Protein AF-A0AA43RTA8-F1 (afdb_monomer_lite)

Sequence (1265 aa):
MKKQQILFLILLLGLSSYLSAAVYPKVIMKGDYPDPSIIRDGKDYYMTHSSFYYLPGLQIWHSQDLTNWESIGYAITTNVGSVFAPDLVKHNGRYYIYFPAGETNWVVWADDIRGKWSKPIDLKIKGIDPGHVVGEDGKRYLYLNEGIMVQLSDDGLSIVGKPEKLYDGWVYPEHWDTECMCLESPKLIRKDGYFYMISAEGGTAGPATSHMVVAARSKSVRGPWENSPYNPIVHTYSDGERWWSKGHGTLIDDVDGNWWMVYHAYEKGYHTLGRQTLIEPMQWLDDGWFRSRKIMEAVRPNTSLADKAKPSLYWSSWKEYNAQYAWKDGKLSMRGKGASPKNASLQLAIVPDKNYEAQVEVTLGRGAVGGLLLFYNEVAFAGISSDGKSITLYEDANKQSKVANSLGNHFYLKIVNRRNVCSLQISRDGSEWETIKDQLDVSGLHHNNHGGFYSLRLGLMAAGSGEVRFENFTYNLLPGRLFAYSTDENNNKNGLHLSWSEDGKEWNKIGPEFSFLRSDYGNWGTEKRLINPLTFKGEDGLYHCLWMLNECNEAIGHASTRDFVHWSRQAYPSKGDKYYELYQEKAAPMTKLVNLERGTYLDVSLDFIDNIRAEVGRKEERESHYWMKEEVLTGKLKETIRAEISLIPEQSKKISDNLMGIFYEDLNYAADGGLYAELVQNRDFEYSPEDVAGNNKNWNAFTSWELQTGAKGKATFTIDTVQPIHPNNPHYAVLDIKHAGKGIAFVNEGFDGIVLKAGESYNFSLFAKGKTGKLSVQLLGKNGEIFAEAQIDNLTAEWKKYTGVLTSNQDVSDARLAVRIYKKGSVSLDMISLFPQKTFKNRPNGLRADLAQTIADLKPRFVRFPGGCLAHGDGLGNMYRWKNTVGPLESRVPQGNIWRYHQTAGLGYFEFFQFCEDIGAEPVPVVPAGVCCQNSSYNGQKGLPMCEMHDYAQEILDLIEYANGPANSKWGRVRVEAGHPEPFNLKYVGIGNEDLISEVFEERFTLLYNAVKAKHPEITIIGTAGPFNEGTDYEEGWAIADKLGVPVMDEHYYQSPGWFINNQDFYDSYNRQGAKVYLGEYAAHIEGRHNNMETALAEAIYLTSLERNADIVSMASYAPLLAKEGRTQWNPDLIYFTNAEVKPTVGYYVQQLFGVHTGNEYIPSWIDLTVKDTAVERRVAASVVRDMSSGDLIIKLVNRLPVAVQPSVNLGGIPVSGMKVSKTVLQGALDDKTAKPQTSGCTIEEMQTSVLPAYSLTVYRISEK

Structure (mmCIF, N/CA/C/O backbone):
data_AF-A0AA43RTA8-F1
#
_entry.id   AF-A0AA43RTA8-F1
#
loop_
_atom_site.group_PDB
_atom_site.id
_atom_site.type_symbol
_atom_site.label_atom_id
_atom_site.label_alt_id
_atom_site.label_comp_id
_atom_site.label_asym_id
_atom_site.label_entity_id
_atom_site.label_seq_id
_atom_site.pdbx_PDB_ins_code
_atom_site.Cartn_x
_atom_site.Cartn_y
_atom_site.Cartn_z
_atom_site.occupancy
_atom_site.B_iso_or_equiv
_atom_site.auth_seq_id
_atom_site.auth_comp_id
_atom_site.auth_asym_id
_atom_site.auth_atom_id
_atom_site.pdbx_PDB_model_num
ATOM 1 N N . MET A 1 1 ? 0.051 -48.473 -3.221 1.00 41.88 1 MET A N 1
ATOM 2 C CA . MET A 1 1 ? 1.288 -47.924 -2.616 1.00 41.88 1 MET A CA 1
ATOM 3 C C . MET A 1 1 ? 2.361 -47.443 -3.605 1.00 41.88 1 MET A C 1
ATOM 5 O O . MET A 1 1 ? 2.960 -46.434 -3.292 1.00 41.88 1 MET A O 1
ATOM 9 N N . LYS A 1 2 ? 2.592 -48.029 -4.798 1.00 35.09 2 LYS A N 1
ATOM 10 C CA . LYS A 1 2 ? 3.614 -47.506 -5.753 1.00 35.09 2 LYS A CA 1
ATOM 11 C C . LYS A 1 2 ? 3.123 -46.535 -6.852 1.00 35.09 2 LYS A C 1
ATOM 13 O O . LYS A 1 2 ? 3.948 -45.952 -7.538 1.00 35.09 2 LYS A O 1
ATOM 18 N N . LYS A 1 3 ? 1.807 -46.310 -7.007 1.00 28.33 3 LYS A N 1
ATOM 19 C CA . LYS A 1 3 ? 1.240 -45.325 -7.965 1.00 28.33 3 LYS A CA 1
ATOM 20 C C . LYS A 1 3 ? 0.890 -43.955 -7.354 1.00 28.33 3 LYS A C 1
ATOM 22 O O . LYS A 1 3 ? 0.818 -42.984 -8.090 1.00 28.33 3 LYS A O 1
ATOM 27 N N . GLN A 1 4 ? 0.742 -43.855 -6.030 1.00 34.78 4 GLN A N 1
ATOM 28 C CA . GLN A 1 4 ? 0.489 -42.578 -5.335 1.00 34.78 4 GLN A CA 1
ATOM 29 C C . GLN A 1 4 ? 1.774 -41.789 -5.030 1.00 34.78 4 GLN A C 1
ATOM 31 O O . GLN A 1 4 ? 1.716 -40.573 -4.937 1.00 34.78 4 GLN A O 1
ATOM 36 N N . GLN A 1 5 ? 2.940 -42.443 -4.964 1.00 33.12 5 GLN A N 1
ATOM 37 C CA . GLN A 1 5 ? 4.226 -41.760 -4.742 1.00 33.12 5 GLN A CA 1
ATOM 38 C C . GLN A 1 5 ? 4.797 -41.094 -6.008 1.00 33.12 5 GLN A C 1
ATOM 40 O O . GLN A 1 5 ? 5.543 -40.131 -5.896 1.00 33.12 5 GLN A O 1
ATOM 45 N N . ILE A 1 6 ? 4.413 -41.546 -7.209 1.00 35.62 6 ILE A N 1
ATOM 46 C CA . ILE A 1 6 ? 4.870 -40.939 -8.475 1.00 35.62 6 ILE A CA 1
ATOM 47 C C . ILE A 1 6 ? 4.022 -39.708 -8.842 1.00 35.62 6 ILE A C 1
ATOM 49 O O . ILE A 1 6 ? 4.540 -38.768 -9.431 1.00 35.62 6 ILE A O 1
ATOM 53 N N . LEU A 1 7 ? 2.754 -39.651 -8.412 1.00 32.94 7 LEU A N 1
ATOM 54 C CA . LEU A 1 7 ? 1.932 -38.442 -8.550 1.00 32.94 7 LEU A CA 1
ATOM 55 C C . LEU A 1 7 ? 2.340 -37.345 -7.546 1.00 32.94 7 LEU A C 1
ATOM 57 O O . LEU A 1 7 ? 2.266 -36.166 -7.870 1.00 32.94 7 LEU A O 1
ATOM 61 N N . PHE A 1 8 ? 2.837 -37.733 -6.365 1.00 35.03 8 PHE A N 1
ATOM 62 C CA . PHE A 1 8 ? 3.344 -36.805 -5.347 1.00 35.03 8 PHE A CA 1
ATOM 63 C C . PHE A 1 8 ? 4.700 -36.185 -5.735 1.00 35.03 8 PHE A C 1
ATOM 65 O O . PHE A 1 8 ? 4.944 -35.022 -5.438 1.00 35.03 8 PHE A O 1
ATOM 72 N N . LEU A 1 9 ? 5.559 -36.918 -6.462 1.00 29.11 9 LEU A N 1
ATOM 73 C CA . LEU A 1 9 ? 6.844 -36.391 -6.950 1.00 29.11 9 LEU A CA 1
ATOM 74 C C . LEU A 1 9 ? 6.716 -35.479 -8.183 1.00 29.11 9 LEU A C 1
ATOM 76 O O . LEU A 1 9 ? 7.571 -34.624 -8.388 1.00 29.11 9 LEU A O 1
ATOM 80 N N . ILE A 1 10 ? 5.664 -35.638 -8.996 1.00 30.25 10 ILE A N 1
ATOM 81 C CA . ILE A 1 10 ? 5.413 -34.765 -10.158 1.00 30.25 10 ILE A CA 1
ATOM 82 C C . ILE A 1 10 ? 4.699 -33.468 -9.733 1.00 30.25 10 ILE A C 1
ATOM 84 O O . ILE A 1 10 ? 4.901 -32.438 -10.367 1.00 30.25 10 ILE A O 1
ATOM 88 N N . LEU A 1 11 ? 3.955 -33.466 -8.616 1.00 31.20 11 LEU A N 1
ATOM 89 C CA . LEU A 1 11 ? 3.406 -32.231 -8.033 1.00 31.20 11 LEU A CA 1
ATOM 90 C C . LEU A 1 11 ? 4.471 -31.350 -7.350 1.00 31.20 11 LEU A C 1
ATOM 92 O O . LEU A 1 11 ? 4.321 -30.134 -7.320 1.00 31.20 11 LEU A O 1
ATOM 96 N N . LEU A 1 12 ? 5.561 -31.941 -6.847 1.00 29.64 12 LEU A N 1
ATOM 97 C CA . LEU A 1 12 ? 6.657 -31.223 -6.175 1.00 29.64 12 LEU A CA 1
ATOM 98 C C . LEU A 1 12 ? 7.635 -30.513 -7.132 1.00 29.64 12 LEU A C 1
ATOM 100 O O . LEU A 1 12 ? 8.469 -29.741 -6.675 1.00 29.64 12 LEU A O 1
ATOM 104 N N . LEU A 1 13 ? 7.526 -30.730 -8.447 1.00 26.39 13 LEU A N 1
ATOM 105 C CA . LEU A 1 13 ? 8.357 -30.067 -9.467 1.00 26.39 13 LEU A CA 1
ATOM 106 C C . LEU A 1 13 ? 7.623 -28.941 -10.224 1.00 26.39 13 LEU A C 1
ATOM 108 O O . LEU A 1 13 ? 8.172 -28.391 -11.173 1.00 26.39 13 LEU A O 1
ATOM 112 N N . GLY A 1 14 ? 6.398 -28.587 -9.814 1.00 29.09 14 GLY A N 1
ATOM 113 C CA . GLY A 1 14 ? 5.584 -27.533 -10.440 1.00 29.09 14 GLY A CA 1
ATOM 114 C C . GLY A 1 14 ? 5.281 -26.315 -9.557 1.00 29.09 14 GLY A C 1
ATOM 115 O O . GLY A 1 14 ? 4.498 -25.463 -9.965 1.00 29.09 14 GLY A O 1
ATOM 116 N N . LEU A 1 15 ? 5.860 -26.227 -8.357 1.00 31.80 15 LEU A N 1
ATOM 117 C CA . LEU A 1 15 ? 5.553 -25.202 -7.349 1.00 31.80 15 LEU A CA 1
ATOM 118 C C . LEU A 1 15 ? 6.779 -24.325 -7.070 1.00 31.80 15 LEU A C 1
ATOM 120 O O . LEU A 1 15 ? 7.410 -24.415 -6.025 1.00 31.80 15 LEU A O 1
ATOM 124 N N . SER A 1 16 ? 7.128 -23.474 -8.029 1.00 30.38 16 SER A N 1
ATOM 125 C CA . SER A 1 16 ? 8.007 -22.326 -7.787 1.00 30.38 16 SER A CA 1
ATOM 126 C C . SER A 1 16 ? 7.789 -21.292 -8.886 1.00 30.38 16 SER A C 1
ATOM 128 O O . SER A 1 16 ? 8.535 -21.218 -9.861 1.00 30.38 16 SER A O 1
ATOM 130 N N . SER A 1 17 ? 6.731 -20.500 -8.758 1.00 27.53 17 SER A N 1
ATOM 131 C CA . SER A 1 17 ? 6.551 -19.306 -9.582 1.00 27.53 17 SER A CA 1
ATOM 132 C C . SER A 1 17 ? 5.917 -18.216 -8.731 1.00 27.53 17 SER A C 1
ATOM 134 O O . SER A 1 17 ? 4.705 -18.026 -8.761 1.00 27.53 17 SER A O 1
ATOM 136 N N . TYR A 1 18 ? 6.761 -17.545 -7.949 1.00 31.84 18 TYR A N 1
ATOM 137 C CA . TYR A 1 18 ? 6.456 -16.256 -7.339 1.00 31.84 18 TYR A CA 1
ATOM 138 C C . TYR A 1 18 ? 6.241 -15.234 -8.468 1.00 31.84 18 TYR A C 1
ATOM 140 O O . TYR A 1 18 ? 7.142 -15.015 -9.287 1.00 31.84 18 TYR A O 1
ATOM 148 N N . LEU A 1 19 ? 5.029 -14.677 -8.555 1.00 32.12 19 LEU A N 1
ATOM 149 C CA . LEU A 1 19 ? 4.708 -13.535 -9.410 1.00 32.12 19 LEU A CA 1
ATOM 150 C C . LEU A 1 19 ? 5.254 -12.276 -8.727 1.00 32.12 19 LEU A C 1
ATOM 152 O O . LEU A 1 19 ? 4.809 -11.925 -7.646 1.00 32.12 19 LEU A O 1
ATOM 156 N N . SER A 1 20 ? 6.224 -11.615 -9.353 1.00 34.25 20 SER A N 1
ATOM 157 C CA . SER A 1 20 ? 6.690 -10.277 -8.968 1.00 34.25 20 SER A CA 1
ATOM 158 C C . SER A 1 20 ? 6.144 -9.279 -9.987 1.00 34.25 20 SER A C 1
ATOM 160 O O . SER A 1 20 ? 6.101 -9.595 -11.178 1.00 34.25 20 SER A O 1
ATOM 162 N N . ALA A 1 21 ? 5.698 -8.104 -9.541 1.00 38.22 21 ALA A N 1
ATOM 163 C CA . ALA A 1 21 ? 5.248 -7.037 -10.429 1.00 38.22 21 ALA A CA 1
ATOM 164 C C . ALA A 1 21 ? 6.372 -6.648 -11.407 1.00 38.22 21 ALA A C 1
ATOM 166 O O . ALA A 1 21 ? 7.491 -6.330 -11.005 1.00 38.22 21 ALA A O 1
ATOM 167 N N . ALA A 1 22 ? 6.095 -6.693 -12.711 1.00 43.75 22 ALA A N 1
ATOM 168 C CA . ALA A 1 22 ? 7.075 -6.296 -13.716 1.00 43.75 22 ALA A CA 1
ATOM 169 C C . ALA A 1 22 ? 7.079 -4.766 -13.871 1.00 43.75 22 ALA A C 1
ATOM 171 O O . ALA A 1 22 ? 6.031 -4.157 -14.084 1.00 43.75 22 ALA A O 1
ATOM 172 N N . VAL A 1 23 ? 8.262 -4.148 -13.807 1.00 58.09 23 VAL A N 1
ATOM 173 C CA . VAL A 1 23 ? 8.437 -2.710 -14.061 1.00 58.09 23 VAL A CA 1
ATOM 174 C C . VAL A 1 23 ? 8.387 -2.445 -15.571 1.00 58.09 23 VAL A C 1
ATOM 176 O O . VAL A 1 23 ? 9.193 -2.989 -16.329 1.00 58.09 23 VAL A O 1
ATOM 179 N N . TYR A 1 24 ? 7.452 -1.594 -16.002 1.00 73.75 24 TYR A N 1
ATOM 180 C CA . TYR A 1 24 ? 7.292 -1.134 -17.386 1.00 73.75 24 TYR A CA 1
ATOM 181 C C . TYR A 1 24 ? 7.703 0.346 -17.536 1.00 73.75 24 TYR A C 1
ATOM 183 O O . TYR A 1 24 ? 7.666 1.089 -16.554 1.00 73.75 24 TYR A O 1
ATOM 191 N N . PRO A 1 25 ? 8.095 0.799 -18.743 1.00 80.75 25 PRO A N 1
ATOM 192 C CA . PRO A 1 25 ? 8.175 0.035 -19.989 1.00 80.75 25 PRO A CA 1
ATOM 193 C C . PRO A 1 25 ? 9.388 -0.899 -20.050 1.00 80.75 25 PRO A C 1
ATOM 195 O O . PRO A 1 25 ? 10.460 -0.600 -19.518 1.00 80.75 25 PRO A O 1
ATOM 198 N N . LYS A 1 26 ? 9.224 -2.035 -20.733 1.00 84.19 26 LYS A N 1
ATOM 199 C CA . LYS A 1 26 ? 10.277 -3.041 -20.912 1.00 84.19 26 LYS A CA 1
ATOM 200 C C . LYS A 1 26 ? 10.923 -2.886 -22.284 1.00 84.19 26 LYS A C 1
ATOM 202 O O . LYS A 1 26 ? 10.225 -2.789 -23.286 1.00 84.19 26 LYS A O 1
ATOM 207 N N . VAL A 1 27 ? 12.254 -2.939 -22.342 1.00 87.94 27 VAL A N 1
ATOM 208 C CA . VAL A 1 27 ? 12.980 -3.028 -23.618 1.00 87.94 27 VAL A CA 1
ATOM 209 C C . VAL A 1 27 ? 12.865 -4.443 -24.160 1.00 87.94 27 VAL A C 1
ATOM 211 O O . VAL A 1 27 ? 13.315 -5.386 -23.508 1.00 87.94 27 VAL A O 1
ATOM 214 N N . ILE A 1 28 ? 12.286 -4.589 -25.349 1.00 90.75 28 ILE A N 1
ATOM 215 C CA . ILE A 1 28 ? 12.201 -5.880 -26.048 1.00 90.75 28 ILE A CA 1
ATOM 216 C C . ILE A 1 28 ? 13.211 -5.989 -27.187 1.00 90.75 28 ILE A C 1
ATOM 218 O O . ILE A 1 28 ? 13.600 -7.097 -27.544 1.00 90.75 28 ILE A O 1
ATOM 222 N N . MET A 1 29 ? 13.706 -4.859 -27.708 1.00 91.12 29 MET A N 1
ATOM 223 C CA . MET A 1 29 ? 14.815 -4.835 -28.661 1.00 91.12 29 MET A CA 1
ATOM 224 C C . MET A 1 29 ? 15.771 -3.681 -28.360 1.00 91.12 29 MET A C 1
ATOM 226 O O . MET A 1 29 ? 15.426 -2.512 -28.532 1.00 91.12 29 MET A O 1
ATOM 230 N N . LYS A 1 30 ? 16.978 -4.030 -27.901 1.00 89.31 30 LYS A N 1
ATOM 231 C CA . LYS 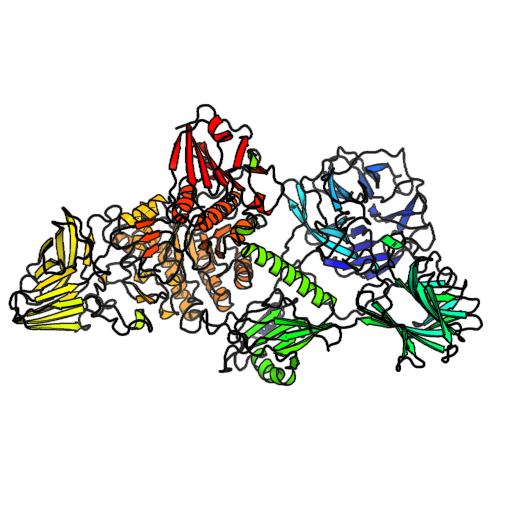A 1 30 ? 18.043 -3.074 -27.580 1.00 89.31 30 LYS A CA 1
ATOM 232 C C . LYS A 1 30 ? 18.789 -2.599 -28.823 1.00 89.31 30 LYS A C 1
ATOM 234 O O . LYS A 1 30 ? 19.075 -3.401 -29.709 1.00 89.31 30 LYS A O 1
ATOM 239 N N . GLY A 1 31 ? 19.214 -1.341 -28.821 1.00 90.31 31 GLY A N 1
ATOM 240 C CA . GLY A 1 31 ? 19.808 -0.687 -29.989 1.00 90.31 31 GLY A CA 1
ATOM 241 C C . GLY A 1 31 ? 18.747 -0.171 -30.963 1.00 90.31 31 GLY A C 1
ATOM 242 O O . GLY A 1 31 ? 17.556 -0.208 -30.673 1.00 90.31 31 GLY A O 1
ATOM 243 N N . ASP A 1 32 ? 19.192 0.337 -32.107 1.00 94.06 32 ASP A N 1
ATOM 244 C CA . ASP A 1 32 ? 18.353 1.104 -33.034 1.00 94.06 32 ASP A CA 1
ATOM 245 C C . ASP A 1 32 ? 17.374 0.233 -33.830 1.00 94.06 32 ASP A C 1
ATOM 247 O O . ASP A 1 32 ? 17.653 -0.187 -34.958 1.00 94.06 32 ASP A O 1
ATOM 251 N N . TYR A 1 33 ? 16.218 0.003 -33.213 1.00 95.88 33 TYR A N 1
ATOM 252 C CA . TYR A 1 33 ? 15.032 -0.662 -33.743 1.00 95.88 33 TYR A CA 1
ATOM 253 C C . TYR A 1 33 ? 13.834 0.302 -33.697 1.00 95.88 33 TYR A C 1
ATOM 255 O O . TYR A 1 33 ? 12.928 0.164 -32.867 1.00 95.88 33 TYR A O 1
ATOM 263 N N . PRO A 1 34 ? 13.846 1.322 -34.566 1.00 96.56 34 PRO A N 1
ATOM 264 C CA . PRO A 1 34 ? 12.820 2.351 -34.609 1.00 96.56 34 PRO A CA 1
ATOM 265 C C . PRO A 1 34 ? 11.551 1.917 -35.332 1.00 96.56 34 PRO A C 1
ATOM 267 O O . PRO A 1 34 ? 11.573 1.046 -36.199 1.00 96.56 34 PRO A O 1
ATOM 270 N N . ASP A 1 35 ? 10.474 2.645 -35.060 1.00 97.50 35 ASP A N 1
ATOM 271 C CA . ASP A 1 35 ? 9.221 2.578 -35.818 1.00 97.50 35 ASP A CA 1
ATOM 272 C C . ASP A 1 35 ? 8.661 1.138 -35.911 1.00 97.50 35 ASP A C 1
ATOM 274 O O . ASP A 1 35 ? 8.513 0.594 -37.011 1.00 97.50 35 ASP A O 1
ATOM 278 N N . PRO A 1 36 ? 8.422 0.465 -34.763 1.00 97.56 36 PRO A N 1
ATOM 279 C CA . PRO A 1 36 ? 8.028 -0.937 -34.749 1.00 97.56 36 PRO A CA 1
ATOM 280 C C . PRO A 1 36 ? 6.630 -1.122 -35.350 1.00 97.56 36 PRO A C 1
ATOM 282 O O . PRO A 1 36 ? 5.631 -0.639 -34.813 1.00 97.56 36 PRO A O 1
ATOM 285 N N . SER A 1 37 ? 6.551 -1.889 -36.436 1.00 97.94 37 SER A N 1
ATOM 286 C CA . SER A 1 37 ? 5.289 -2.366 -37.001 1.00 97.94 37 SER A CA 1
ATOM 287 C C . SER A 1 37 ? 5.156 -3.860 -36.746 1.00 97.94 37 SER A C 1
ATOM 289 O O . SER A 1 37 ? 5.964 -4.651 -37.239 1.00 97.94 37 SER A O 1
ATOM 291 N N . ILE A 1 38 ? 4.161 -4.227 -35.937 1.00 98.06 38 ILE A N 1
ATOM 292 C CA . ILE A 1 38 ? 3.961 -5.575 -35.403 1.00 98.06 38 ILE A CA 1
ATOM 293 C C . ILE A 1 38 ? 2.575 -6.113 -35.761 1.00 98.06 38 ILE A C 1
ATOM 295 O O . ILE A 1 38 ? 1.579 -5.396 -35.694 1.00 98.06 38 ILE A O 1
ATOM 299 N N . ILE A 1 39 ? 2.511 -7.402 -36.093 1.00 97.25 39 ILE A N 1
ATOM 300 C CA . ILE A 1 39 ? 1.265 -8.149 -36.279 1.00 97.25 39 ILE A CA 1
ATOM 301 C C . ILE A 1 39 ? 1.290 -9.459 -35.504 1.00 97.25 39 ILE A C 1
ATOM 303 O O . ILE A 1 39 ? 2.353 -10.039 -35.271 1.00 97.25 39 ILE A O 1
ATOM 307 N N . ARG A 1 40 ? 0.097 -9.966 -35.192 1.00 95.94 40 ARG A N 1
ATOM 308 C CA . ARG A 1 40 ? -0.122 -11.327 -34.705 1.00 95.94 40 ARG A CA 1
ATOM 309 C C . ARG A 1 40 ? -0.770 -12.173 -35.795 1.00 95.94 40 ARG A C 1
ATOM 311 O O . ARG A 1 40 ? -1.736 -11.758 -36.433 1.00 95.94 40 ARG A O 1
ATOM 318 N N . ASP A 1 41 ? -0.251 -13.376 -35.992 1.00 95.56 41 ASP A N 1
ATOM 319 C CA . ASP A 1 41 ? -0.781 -14.378 -36.909 1.00 95.56 41 ASP A CA 1
ATOM 320 C C . ASP A 1 41 ? -0.915 -15.719 -36.180 1.00 95.56 41 ASP A C 1
ATOM 322 O O . ASP A 1 41 ? 0.025 -16.504 -36.052 1.00 95.56 41 ASP A O 1
ATOM 326 N N . GLY A 1 42 ? -2.101 -15.955 -35.619 1.00 93.38 42 GLY A N 1
ATOM 327 C CA . GLY A 1 42 ? -2.316 -17.068 -34.700 1.00 93.38 42 GLY A CA 1
ATOM 328 C C . GLY A 1 42 ? -1.538 -16.861 -33.399 1.00 93.38 42 GLY A C 1
ATOM 329 O O . GLY A 1 42 ? -1.864 -15.958 -32.628 1.00 93.38 42 GLY A O 1
ATOM 330 N N . LYS A 1 43 ? -0.544 -17.718 -33.150 1.00 93.50 43 LYS A N 1
ATOM 331 C CA . LYS A 1 43 ? 0.323 -17.672 -31.958 1.00 93.50 43 LYS A CA 1
ATOM 332 C C . LYS A 1 43 ? 1.665 -16.975 -32.197 1.00 93.50 43 LYS A C 1
ATOM 334 O O . LYS A 1 43 ? 2.450 -16.838 -31.266 1.00 93.50 43 LYS A O 1
ATOM 339 N N . ASP A 1 44 ? 1.947 -16.639 -33.450 1.00 96.50 44 ASP A N 1
ATOM 340 C CA . ASP A 1 44 ? 3.228 -16.100 -33.877 1.00 96.50 44 ASP A CA 1
ATOM 341 C C . ASP A 1 44 ? 3.087 -14.585 -34.068 1.00 96.50 44 ASP A C 1
ATOM 343 O O . ASP A 1 44 ? 2.094 -14.098 -34.617 1.00 96.50 44 ASP A O 1
ATOM 347 N N . TYR A 1 45 ? 4.082 -13.837 -33.608 1.00 98.12 45 TYR A N 1
ATOM 348 C CA . TYR A 1 45 ? 4.177 -12.392 -33.779 1.00 98.12 45 TYR A CA 1
ATOM 349 C C . TYR A 1 45 ? 5.289 -12.082 -34.765 1.00 98.12 45 TYR A C 1
ATOM 351 O O . TYR A 1 45 ? 6.374 -12.663 -34.680 1.00 98.12 45 TYR A O 1
ATOM 359 N N . TYR A 1 46 ? 5.034 -11.143 -35.670 1.00 98.31 46 TYR A N 1
ATOM 360 C CA . TYR A 1 46 ? 6.019 -10.670 -36.633 1.00 98.31 46 TYR A CA 1
ATOM 361 C C . TYR A 1 46 ? 6.178 -9.168 -36.531 1.00 98.31 46 TYR A C 1
ATOM 363 O O . TYR A 1 46 ? 5.183 -8.459 -36.413 1.00 98.31 46 TYR A O 1
ATOM 371 N N . MET A 1 47 ? 7.417 -8.692 -36.600 1.00 98.19 47 MET A N 1
ATOM 372 C CA . MET A 1 47 ? 7.721 -7.268 -36.500 1.00 98.19 47 MET A CA 1
ATOM 373 C C . MET A 1 47 ? 8.786 -6.851 -37.511 1.00 98.19 47 MET A C 1
ATOM 375 O O . MET A 1 47 ? 9.677 -7.631 -37.847 1.00 98.19 47 MET A O 1
ATOM 379 N N . THR A 1 48 ? 8.696 -5.616 -37.993 1.00 97.88 48 THR A N 1
ATOM 380 C CA . THR A 1 48 ? 9.725 -4.955 -38.805 1.00 97.88 48 THR A CA 1
ATOM 381 C C . THR A 1 48 ? 9.877 -3.501 -38.369 1.00 97.88 48 THR A C 1
ATOM 383 O O . THR A 1 48 ? 9.013 -2.949 -37.690 1.00 97.88 48 THR A O 1
ATOM 386 N N . HIS A 1 49 ? 10.976 -2.885 -38.796 1.00 97.69 49 HIS A N 1
ATOM 387 C CA . HIS A 1 49 ? 11.409 -1.547 -38.391 1.00 97.69 49 HIS A CA 1
ATOM 388 C C . HIS A 1 49 ? 11.848 -0.727 -39.599 1.00 97.69 49 HIS A C 1
ATOM 390 O O . HIS A 1 49 ? 12.122 -1.283 -40.673 1.00 97.69 49 HIS A O 1
ATOM 396 N N . SER A 1 50 ? 11.992 0.585 -39.413 1.00 97.06 50 SER A N 1
ATOM 397 C CA . SER A 1 50 ? 12.693 1.426 -40.389 1.00 97.06 50 SER A CA 1
ATOM 398 C C . SER A 1 50 ? 14.114 0.911 -40.607 1.00 97.06 50 SER A C 1
ATOM 400 O O . SER A 1 50 ? 14.817 0.527 -39.672 1.00 97.06 50 SER A O 1
ATOM 402 N N . SER A 1 51 ? 14.558 0.909 -41.863 1.00 95.19 51 SER A N 1
ATOM 403 C CA . SER A 1 51 ? 15.907 0.447 -42.233 1.00 95.19 51 SER A CA 1
ATOM 404 C C . SER A 1 51 ? 16.764 1.530 -42.872 1.00 95.19 51 SER A C 1
ATOM 406 O O . SER A 1 51 ? 17.956 1.318 -43.080 1.00 95.19 51 SER A O 1
ATOM 408 N N . PHE A 1 52 ? 16.205 2.712 -43.130 1.00 95.75 52 PHE A N 1
ATOM 409 C CA . PHE A 1 52 ? 16.906 3.849 -43.709 1.00 95.75 52 PHE A CA 1
ATOM 410 C C . PHE A 1 52 ? 17.742 3.458 -44.934 1.00 95.75 52 PHE A C 1
ATOM 412 O O . PHE A 1 52 ? 17.204 2.934 -45.905 1.00 95.75 52 PHE A O 1
ATOM 419 N N . TYR A 1 53 ? 19.051 3.716 -44.898 1.00 94.31 53 TYR A N 1
ATOM 420 C CA . TYR A 1 53 ? 20.000 3.352 -45.947 1.00 94.31 53 TYR A CA 1
ATOM 421 C C . TYR A 1 53 ? 20.696 2.003 -45.708 1.00 94.31 53 TYR A C 1
ATOM 423 O O . TYR A 1 53 ? 21.597 1.640 -46.471 1.00 94.31 53 TYR A O 1
ATOM 431 N N . TYR A 1 54 ? 20.325 1.269 -44.659 1.00 94.12 54 TYR A N 1
ATOM 432 C CA . TYR A 1 54 ? 20.914 -0.024 -44.337 1.00 94.12 54 TYR A CA 1
ATOM 433 C C . TYR A 1 54 ? 20.316 -1.120 -45.223 1.00 94.12 54 TYR A C 1
ATOM 435 O O . TYR A 1 54 ? 19.099 -1.285 -45.299 1.00 94.12 54 TYR A O 1
ATOM 443 N N . LEU A 1 55 ? 21.185 -1.880 -45.895 1.00 91.94 55 LEU A N 1
ATOM 444 C CA . LEU A 1 55 ? 20.792 -2.999 -46.752 1.00 91.94 55 LEU A CA 1
ATOM 445 C C . LEU A 1 55 ? 21.483 -4.310 -46.338 1.00 91.94 55 LEU A C 1
ATOM 447 O O . LEU A 1 55 ? 22.680 -4.294 -46.043 1.00 91.94 55 LEU A O 1
ATOM 451 N N . PRO A 1 56 ? 20.794 -5.463 -46.370 1.00 92.56 56 PRO A N 1
ATOM 452 C CA . PRO A 1 56 ? 19.392 -5.632 -46.750 1.00 92.56 56 PRO A CA 1
ATOM 453 C C . PRO A 1 56 ? 18.459 -4.966 -45.720 1.00 92.56 56 PRO A C 1
ATOM 455 O O . PRO A 1 56 ? 18.796 -4.879 -44.543 1.00 92.56 56 PRO A O 1
ATOM 458 N N . GLY A 1 57 ? 17.355 -4.399 -46.200 1.00 93.62 57 GLY A N 1
ATOM 459 C CA . GLY A 1 57 ? 16.446 -3.550 -45.426 1.00 93.62 57 GLY A CA 1
ATOM 460 C C . GLY A 1 57 ? 15.154 -4.272 -45.048 1.00 93.62 57 GLY A C 1
ATOM 461 O O . GLY A 1 57 ? 14.854 -5.339 -45.594 1.00 93.62 57 GLY A O 1
ATOM 462 N N . LEU A 1 58 ? 14.388 -3.662 -44.138 1.00 96.31 58 LEU A N 1
ATOM 463 C CA . LEU A 1 58 ? 13.151 -4.206 -43.558 1.00 96.31 58 LEU A CA 1
ATOM 464 C C . LEU A 1 58 ? 13.374 -5.618 -42.996 1.00 96.31 58 LEU A C 1
ATOM 466 O O . LEU A 1 58 ? 12.931 -6.622 -43.561 1.00 96.31 58 LEU A O 1
ATOM 470 N N . GLN A 1 59 ? 14.170 -5.685 -41.929 1.00 95.12 59 GLN A N 1
ATOM 471 C CA . GLN A 1 59 ? 14.465 -6.929 -41.228 1.00 95.12 59 GLN A CA 1
ATOM 472 C C . GLN A 1 59 ? 13.207 -7.447 -40.532 1.00 95.12 59 GLN A C 1
ATOM 474 O O . GLN A 1 59 ? 12.534 -6.698 -39.829 1.00 95.12 59 GLN A O 1
ATOM 479 N N . ILE A 1 60 ? 12.917 -8.729 -40.727 1.00 96.81 60 ILE A N 1
ATOM 480 C CA . ILE A 1 60 ? 11.725 -9.377 -40.196 1.00 96.81 60 ILE A CA 1
ATOM 481 C C . ILE A 1 60 ? 12.087 -10.172 -38.952 1.00 96.81 60 ILE A C 1
ATOM 483 O O . ILE A 1 60 ? 12.959 -11.047 -38.986 1.00 96.81 60 ILE A O 1
ATOM 487 N N . TRP A 1 61 ? 11.358 -9.894 -37.883 1.00 96.69 61 TRP A N 1
ATOM 488 C CA . TRP A 1 61 ? 11.482 -10.522 -36.581 1.00 96.69 61 TRP A CA 1
ATOM 489 C C . TRP A 1 61 ? 10.306 -11.440 -36.303 1.00 96.69 61 TRP A C 1
ATOM 491 O O . TRP A 1 61 ? 9.202 -11.197 -36.783 1.00 96.69 61 TRP A O 1
ATOM 501 N N . HIS A 1 62 ? 10.548 -12.477 -35.513 1.00 96.56 62 HIS A N 1
ATOM 502 C CA . HIS A 1 62 ? 9.563 -13.456 -35.088 1.00 96.56 62 HIS A CA 1
ATOM 503 C C . HIS A 1 62 ? 9.631 -13.662 -33.574 1.00 96.56 62 HIS A C 1
ATOM 505 O O . HIS A 1 62 ? 10.721 -13.720 -33.005 1.00 96.56 62 HIS A O 1
ATOM 511 N N . SER A 1 63 ? 8.470 -13.783 -32.935 1.00 94.38 63 SER A N 1
ATOM 512 C CA . SER A 1 63 ? 8.330 -14.119 -31.518 1.00 94.38 63 SER A CA 1
ATOM 513 C C . SER A 1 63 ? 7.084 -14.970 -31.285 1.00 94.38 63 SER A C 1
ATOM 515 O O . SER A 1 63 ? 6.163 -14.969 -32.097 1.00 94.38 63 SER A O 1
ATOM 517 N N . GLN A 1 64 ? 7.034 -15.661 -30.147 1.00 92.44 64 GLN A N 1
ATOM 518 C CA . GLN A 1 64 ? 5.830 -16.323 -29.627 1.00 92.44 64 GLN A CA 1
ATOM 519 C C . GLN A 1 64 ? 5.399 -15.778 -28.257 1.00 92.44 64 GLN A C 1
ATOM 521 O O . GLN A 1 64 ? 4.403 -16.238 -27.708 1.00 92.44 64 GLN A O 1
ATOM 526 N N . ASP A 1 65 ? 6.127 -14.806 -27.699 1.00 84.50 65 ASP A N 1
ATOM 527 C CA . ASP A 1 65 ? 5.888 -14.289 -26.346 1.00 84.50 65 ASP A CA 1
ATOM 528 C C . ASP A 1 65 ? 6.047 -12.761 -26.223 1.00 84.50 65 ASP A C 1
ATOM 530 O O . ASP A 1 65 ? 6.104 -12.245 -25.110 1.00 84.50 65 ASP A O 1
ATOM 534 N N . LEU A 1 66 ? 6.153 -12.044 -27.352 1.00 90.06 66 LEU A N 1
ATOM 535 C CA . LEU A 1 66 ? 6.370 -10.589 -27.459 1.00 90.06 66 LEU A CA 1
ATOM 536 C C . LEU A 1 66 ? 7.682 -10.062 -26.851 1.00 90.06 66 LEU A C 1
ATOM 538 O O . LEU A 1 66 ? 7.986 -8.874 -26.971 1.00 90.06 66 LEU A O 1
ATOM 542 N N . THR A 1 67 ? 8.496 -10.920 -26.238 1.00 82.75 67 THR A N 1
ATOM 543 C CA . THR A 1 67 ? 9.702 -10.517 -25.505 1.00 82.75 67 THR A CA 1
ATOM 544 C C . THR A 1 67 ? 10.981 -11.061 -26.123 1.00 82.75 67 THR A C 1
ATOM 546 O O . THR A 1 67 ? 11.973 -10.339 -26.192 1.00 82.75 67 THR A O 1
ATOM 549 N N . ASN A 1 68 ? 10.966 -12.305 -26.594 1.00 82.75 68 ASN A N 1
ATOM 550 C CA . ASN A 1 68 ? 12.089 -12.970 -27.230 1.00 82.75 68 ASN A CA 1
ATOM 551 C C . ASN A 1 68 ? 11.897 -12.922 -28.743 1.00 82.75 68 ASN A C 1
ATOM 553 O O . ASN A 1 68 ? 10.936 -13.491 -29.265 1.00 82.75 68 ASN A O 1
ATOM 557 N N . TRP A 1 69 ? 12.809 -12.243 -29.436 1.00 88.81 69 TRP A N 1
ATOM 558 C CA . TRP A 1 69 ? 12.714 -11.987 -30.870 1.00 88.81 69 TRP A CA 1
ATOM 559 C C . TRP A 1 69 ? 13.891 -12.604 -31.622 1.00 88.81 69 TRP A C 1
ATOM 561 O O . TRP A 1 69 ? 15.052 -12.374 -31.282 1.00 88.81 69 TRP A O 1
ATOM 571 N N . GLU A 1 70 ? 13.591 -13.360 -32.675 1.00 91.12 70 GLU A N 1
ATOM 572 C CA . GLU A 1 70 ? 14.578 -13.900 -33.609 1.00 91.12 70 GLU A CA 1
ATOM 573 C C . GLU A 1 70 ? 14.407 -13.279 -34.996 1.00 91.12 70 GLU A C 1
ATOM 575 O O . GLU A 1 70 ? 13.292 -13.064 -35.469 1.00 91.12 70 GLU A O 1
ATOM 580 N N . SER A 1 71 ? 15.514 -12.987 -35.674 1.00 90.38 71 SER A N 1
ATOM 581 C CA . SER A 1 71 ? 15.470 -12.517 -37.057 1.00 90.38 71 SER A CA 1
ATOM 582 C C . SER A 1 71 ? 15.240 -13.689 -38.007 1.00 90.38 71 SER A C 1
ATOM 584 O O . SER A 1 71 ? 16.017 -14.642 -38.010 1.00 90.38 71 SER A O 1
ATOM 586 N N . ILE A 1 72 ? 14.249 -13.579 -38.891 1.00 93.62 72 ILE A N 1
ATOM 587 C CA . ILE A 1 72 ? 13.881 -14.636 -39.848 1.00 93.62 72 ILE A CA 1
ATOM 588 C C . ILE A 1 72 ? 14.115 -14.262 -41.317 1.00 93.62 72 ILE A C 1
ATOM 590 O O . ILE A 1 72 ? 13.974 -15.115 -42.193 1.00 93.62 72 ILE A O 1
ATOM 594 N N . GLY A 1 73 ? 14.501 -13.018 -41.613 1.00 90.44 73 GLY A N 1
ATOM 595 C CA . GLY A 1 73 ? 14.834 -12.597 -42.974 1.00 90.44 73 GLY A CA 1
ATOM 596 C C . GLY A 1 73 ? 14.812 -11.085 -43.175 1.00 90.44 73 GLY A C 1
ATOM 597 O O . GLY A 1 73 ? 14.730 -10.321 -42.220 1.00 90.44 73 GLY A O 1
ATOM 598 N N . TYR A 1 74 ? 14.876 -10.667 -44.438 1.00 93.44 74 TYR A N 1
ATOM 599 C CA . TYR A 1 74 ? 14.804 -9.267 -44.864 1.00 93.44 74 TYR A CA 1
ATOM 600 C C . TYR A 1 74 ? 13.867 -9.145 -46.063 1.00 93.44 74 TYR A C 1
ATOM 602 O O . TYR A 1 74 ? 13.882 -10.020 -46.938 1.00 93.44 74 TYR A O 1
ATOM 610 N N . ALA A 1 75 ? 13.092 -8.063 -46.138 1.00 95.94 75 ALA A N 1
ATOM 611 C CA . ALA A 1 75 ? 12.144 -7.881 -47.233 1.00 95.94 75 ALA A CA 1
ATOM 612 C C . ALA A 1 75 ? 12.775 -7.265 -48.489 1.00 95.94 75 ALA A C 1
ATOM 614 O O . ALA A 1 75 ? 12.359 -7.591 -49.602 1.00 95.94 75 ALA A O 1
ATOM 615 N N . ILE A 1 76 ? 13.798 -6.408 -48.350 1.00 94.00 76 ILE A N 1
ATOM 616 C CA . ILE A 1 76 ? 14.393 -5.712 -49.500 1.00 94.00 76 ILE A CA 1
ATOM 617 C C . ILE A 1 76 ? 15.916 -5.798 -49.557 1.00 94.00 76 ILE A C 1
ATOM 619 O O . ILE A 1 76 ? 16.635 -5.743 -48.567 1.00 94.00 76 ILE A O 1
ATOM 623 N N . THR A 1 77 ? 16.420 -5.882 -50.782 1.00 91.12 77 THR A N 1
ATOM 624 C CA . THR A 1 77 ? 17.856 -5.861 -51.115 1.00 91.12 77 THR A CA 1
ATOM 625 C C . THR A 1 77 ? 18.201 -4.749 -52.108 1.00 91.12 77 THR A C 1
ATOM 627 O O . THR A 1 77 ? 19.358 -4.562 -52.473 1.00 91.12 77 THR A O 1
ATOM 630 N N . THR A 1 78 ? 17.184 -4.018 -52.572 1.00 90.44 78 THR A N 1
ATOM 631 C CA . THR A 1 78 ? 17.299 -2.943 -53.562 1.00 90.44 78 THR A CA 1
ATOM 632 C C . THR A 1 78 ? 17.309 -1.601 -52.844 1.00 90.44 78 THR A C 1
ATOM 634 O O . THR A 1 78 ? 16.464 -1.365 -51.986 1.00 90.44 78 THR A O 1
ATOM 637 N N . ASN A 1 79 ? 18.240 -0.719 -53.208 1.00 91.88 79 ASN A N 1
ATOM 638 C CA . ASN A 1 79 ? 18.256 0.646 -52.697 1.00 91.88 79 ASN A CA 1
ATOM 639 C C . ASN A 1 79 ? 17.140 1.464 -53.367 1.00 91.88 79 ASN A C 1
ATOM 641 O O . ASN A 1 79 ? 17.198 1.712 -54.570 1.00 91.88 79 ASN A O 1
ATOM 645 N N . VAL A 1 80 ? 16.147 1.872 -52.579 1.00 93.81 80 VAL A N 1
ATOM 646 C CA . VAL A 1 80 ? 15.029 2.742 -52.989 1.00 93.81 80 VAL A CA 1
ATOM 647 C C . VAL A 1 80 ? 15.061 4.096 -52.265 1.00 93.81 80 VAL A C 1
ATOM 649 O O . VAL A 1 80 ? 14.082 4.834 -52.256 1.00 93.81 80 VAL A O 1
ATOM 652 N N . GLY A 1 81 ? 16.205 4.442 -51.669 1.00 93.75 81 GLY A N 1
ATOM 653 C CA . GLY A 1 81 ? 16.373 5.593 -50.786 1.00 93.75 81 GLY A CA 1
ATOM 654 C C . GLY A 1 81 ? 16.282 5.215 -49.306 1.00 93.75 81 GLY A C 1
ATOM 655 O O . GLY A 1 81 ? 16.365 4.044 -48.945 1.00 93.75 81 GLY A O 1
ATOM 656 N N . SER A 1 82 ? 16.145 6.232 -48.454 1.00 95.00 82 SER A N 1
ATOM 657 C CA . SER A 1 82 ? 16.009 6.067 -47.005 1.00 95.00 82 SER A CA 1
ATOM 658 C C . SER A 1 82 ? 14.627 5.517 -46.648 1.00 95.00 82 SER A C 1
ATOM 660 O O . SER A 1 82 ? 13.640 6.223 -46.834 1.00 95.00 82 SER A O 1
ATOM 662 N N . VAL A 1 83 ? 14.563 4.285 -46.144 1.00 97.31 83 VAL A N 1
ATOM 663 C CA . VAL A 1 83 ? 13.320 3.615 -45.723 1.00 97.31 83 VAL A CA 1
ATOM 664 C C . VAL A 1 83 ? 12.906 4.048 -44.313 1.00 97.31 83 VAL A C 1
ATOM 666 O O . VAL A 1 83 ? 13.552 3.642 -43.344 1.00 97.31 83 VAL A O 1
ATOM 669 N N . PHE A 1 84 ? 11.845 4.851 -44.210 1.00 97.50 84 PHE A N 1
ATOM 670 C CA . PHE A 1 84 ? 11.221 5.243 -42.934 1.00 97.50 84 PHE A CA 1
ATOM 671 C C . PHE A 1 84 ? 10.113 4.251 -42.523 1.00 97.50 84 PHE A C 1
ATOM 673 O O . PHE A 1 84 ? 10.076 3.130 -43.042 1.00 97.50 84 PHE A O 1
ATOM 680 N N . ALA A 1 85 ? 9.252 4.656 -41.581 1.00 97.69 85 ALA A N 1
ATOM 681 C CA . ALA A 1 85 ? 8.359 3.788 -40.829 1.00 97.69 85 ALA A CA 1
ATOM 682 C C . ALA A 1 85 ? 7.516 2.873 -41.727 1.00 97.69 85 ALA A C 1
ATOM 684 O O . ALA A 1 85 ? 6.777 3.360 -42.591 1.00 97.69 85 ALA A O 1
ATOM 685 N N . PRO A 1 86 ? 7.623 1.548 -41.546 1.00 98.06 86 PRO A N 1
ATOM 686 C CA . PRO A 1 86 ? 6.834 0.598 -42.303 1.00 98.06 86 PRO A CA 1
ATOM 687 C C . PRO A 1 86 ? 5.464 0.339 -41.666 1.00 98.06 86 PRO A C 1
ATOM 689 O O . PRO A 1 86 ? 5.221 0.616 -40.491 1.00 98.06 86 PRO A O 1
ATOM 692 N N . ASP A 1 87 ? 4.604 -0.306 -42.445 1.00 98.31 87 ASP A N 1
ATOM 693 C CA . ASP A 1 87 ? 3.394 -0.969 -41.978 1.00 98.31 87 ASP A CA 1
ATOM 694 C C . ASP A 1 87 ? 3.318 -2.386 -42.546 1.00 98.31 87 ASP A C 1
ATOM 696 O O . ASP A 1 87 ? 3.101 -2.595 -43.745 1.00 98.31 87 ASP A O 1
ATOM 700 N N . LEU A 1 88 ? 3.586 -3.357 -41.675 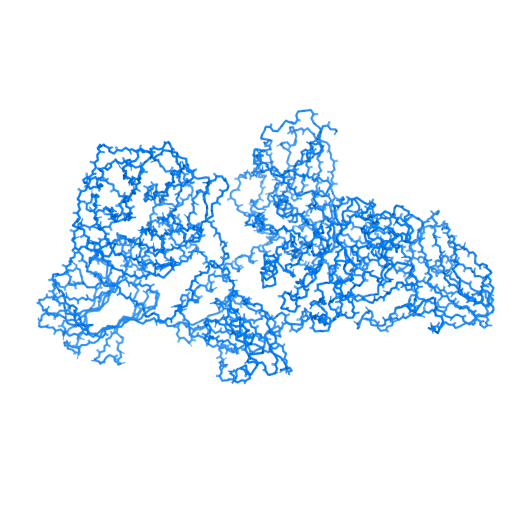1.00 98.31 88 LEU A N 1
ATOM 701 C CA . LEU A 1 88 ? 3.486 -4.785 -41.922 1.00 98.31 88 LEU A CA 1
ATOM 702 C C . LEU A 1 88 ? 2.051 -5.224 -41.655 1.00 98.31 88 LEU A C 1
ATOM 704 O O . LEU A 1 88 ? 1.554 -5.096 -40.545 1.00 98.31 88 LEU A O 1
ATOM 708 N N . VAL A 1 89 ? 1.404 -5.811 -42.657 1.00 97.19 89 VAL A N 1
ATOM 709 C CA . VAL A 1 89 ? 0.028 -6.304 -42.536 1.00 97.19 89 VAL A CA 1
ATOM 710 C C . VAL A 1 89 ? -0.154 -7.639 -43.232 1.00 97.19 89 VAL A C 1
ATOM 712 O O . VAL A 1 89 ? 0.494 -7.936 -44.237 1.00 97.19 89 VAL A O 1
ATOM 715 N N . LYS A 1 90 ? -1.097 -8.439 -42.732 1.00 96.88 90 LYS A N 1
ATOM 716 C CA . LYS A 1 90 ? -1.572 -9.647 -43.406 1.00 96.88 90 LYS A CA 1
ATOM 717 C C . LYS A 1 90 ? -2.987 -9.421 -43.921 1.00 96.88 90 LYS A C 1
ATOM 719 O O . LYS A 1 90 ? -3.894 -9.103 -43.159 1.00 96.88 90 LYS A O 1
ATOM 724 N N . HIS A 1 91 ? -3.194 -9.627 -45.216 1.00 96.06 91 HIS A N 1
ATOM 725 C CA . HIS A 1 91 ? -4.510 -9.519 -45.839 1.00 96.06 91 HIS A CA 1
ATOM 726 C C . HIS A 1 91 ? -4.722 -10.656 -46.839 1.00 96.06 91 HIS A C 1
ATOM 728 O O . HIS A 1 91 ? -3.885 -10.887 -47.710 1.00 96.06 91 HIS A O 1
ATOM 734 N N . ASN A 1 92 ? -5.843 -11.373 -46.711 1.00 94.19 92 ASN A N 1
ATOM 735 C CA . ASN A 1 92 ? -6.195 -12.532 -47.543 1.00 94.19 92 ASN A CA 1
ATOM 736 C C . ASN A 1 92 ? -5.059 -13.565 -47.674 1.00 94.19 92 ASN A C 1
ATOM 738 O O . ASN A 1 92 ? -4.776 -14.064 -48.759 1.00 94.19 92 ASN A O 1
ATOM 742 N N . GLY A 1 93 ? -4.388 -13.869 -46.557 1.00 94.44 93 GLY A N 1
ATOM 743 C CA . GLY A 1 93 ? -3.311 -14.865 -46.496 1.00 94.44 93 GLY A CA 1
ATOM 744 C C . GLY A 1 93 ? -1.934 -14.380 -46.962 1.00 94.44 93 GLY A C 1
ATOM 745 O O . GLY A 1 93 ? -0.970 -15.110 -46.775 1.00 94.44 93 GLY A O 1
ATOM 746 N N . ARG A 1 94 ? -1.823 -13.161 -47.502 1.00 97.44 94 ARG A N 1
ATOM 747 C CA . ARG A 1 94 ? -0.568 -12.566 -47.983 1.00 97.44 94 ARG A CA 1
ATOM 748 C C . ARG A 1 94 ? -0.068 -11.479 -47.039 1.00 97.44 94 ARG A C 1
ATOM 750 O O . ARG A 1 94 ? -0.869 -10.683 -46.545 1.00 97.44 94 ARG A O 1
ATOM 757 N N . TYR A 1 95 ? 1.244 -11.418 -46.840 1.00 98.50 95 TYR A N 1
ATOM 758 C CA . TYR A 1 95 ? 1.906 -10.348 -46.099 1.00 98.50 95 TYR A CA 1
ATOM 759 C C . TYR A 1 95 ? 2.287 -9.210 -47.039 1.00 98.50 95 TYR A C 1
ATOM 761 O O . TYR A 1 95 ? 2.760 -9.448 -48.153 1.00 98.50 95 TYR A O 1
ATOM 769 N N . TYR A 1 96 ? 2.099 -7.981 -46.574 1.00 98.62 96 TYR A N 1
ATOM 770 C CA . TYR A 1 96 ? 2.487 -6.751 -47.250 1.00 98.62 96 TYR A CA 1
ATOM 771 C C . TYR A 1 96 ? 3.306 -5.905 -46.285 1.00 98.62 96 TYR A C 1
ATOM 773 O O . TYR A 1 96 ? 3.008 -5.885 -45.094 1.00 98.62 96 TYR A O 1
ATOM 781 N N . ILE A 1 97 ? 4.299 -5.192 -46.806 1.00 98.62 97 ILE A N 1
ATOM 782 C CA . ILE A 1 97 ? 4.951 -4.101 -46.085 1.00 98.62 97 ILE A CA 1
ATOM 783 C C . ILE A 1 97 ? 4.826 -2.854 -46.945 1.00 98.62 97 ILE A C 1
ATOM 785 O O . ILE A 1 97 ? 5.396 -2.803 -48.040 1.00 98.62 97 ILE A O 1
ATOM 789 N N . TYR A 1 98 ? 4.071 -1.878 -46.453 1.00 98.62 98 TYR A N 1
ATOM 790 C CA . TYR A 1 98 ? 4.008 -0.532 -47.011 1.00 98.62 98 TYR A CA 1
ATOM 791 C C . TYR A 1 98 ? 5.063 0.325 -46.328 1.00 98.62 98 TYR A C 1
ATOM 793 O O . TYR A 1 98 ? 5.204 0.249 -45.113 1.00 98.62 98 TYR A O 1
ATOM 801 N N . PHE A 1 99 ? 5.834 1.110 -47.073 1.00 98.38 99 PHE A N 1
ATOM 802 C CA . PHE A 1 99 ? 6.880 1.939 -46.473 1.00 98.38 99 PHE A CA 1
ATOM 803 C C . PHE A 1 99 ? 7.249 3.127 -47.369 1.00 98.38 99 PHE A C 1
ATOM 805 O O . PHE A 1 99 ? 7.285 2.984 -48.595 1.00 98.38 99 PHE A O 1
ATOM 812 N N . PRO A 1 100 ? 7.582 4.293 -46.801 1.00 97.94 100 PRO A N 1
ATOM 813 C CA . PRO A 1 100 ? 8.017 5.444 -47.566 1.00 97.94 100 PRO A CA 1
ATOM 814 C C . PRO A 1 100 ? 9.539 5.432 -47.755 1.00 97.94 100 PRO A C 1
ATOM 816 O O . PRO A 1 100 ? 10.314 5.161 -46.834 1.00 97.94 100 PRO A O 1
ATOM 819 N N . ALA A 1 101 ? 9.973 5.738 -48.974 1.00 97.00 101 ALA A N 1
ATOM 820 C CA . ALA A 1 101 ? 11.373 5.930 -49.330 1.00 97.00 101 ALA A CA 1
ATOM 821 C C . ALA A 1 101 ? 11.487 6.793 -50.593 1.00 97.00 101 ALA A C 1
ATOM 823 O O . ALA A 1 101 ? 10.694 6.658 -51.525 1.00 97.00 101 ALA A O 1
ATOM 824 N N . GLY A 1 102 ? 12.479 7.687 -50.638 1.00 93.88 102 GLY A N 1
ATOM 825 C CA . GLY A 1 102 ? 12.739 8.502 -51.833 1.00 93.88 102 GLY A CA 1
ATOM 826 C C . GLY A 1 102 ? 11.574 9.419 -52.235 1.00 93.88 102 GLY A C 1
ATOM 827 O O . GLY A 1 102 ? 11.293 9.550 -53.421 1.00 93.88 102 GLY A O 1
ATOM 828 N N . GLU A 1 103 ? 10.895 10.026 -51.254 1.00 93.06 103 GLU A N 1
ATOM 829 C CA . GLU A 1 103 ? 9.731 10.920 -51.433 1.00 93.06 103 GLU A CA 1
ATOM 830 C C . GLU A 1 103 ? 8.462 10.259 -52.010 1.00 93.06 103 GLU A C 1
ATOM 832 O O . GLU A 1 103 ? 7.541 10.950 -52.455 1.00 93.06 103 GLU A O 1
ATOM 837 N N . THR A 1 104 ? 8.370 8.929 -51.975 1.00 96.94 104 THR A N 1
ATOM 838 C CA . THR A 1 104 ? 7.142 8.198 -52.308 1.00 96.94 104 THR A CA 1
ATOM 839 C C . THR A 1 104 ? 6.922 6.993 -51.393 1.00 96.94 104 THR A C 1
ATOM 841 O O . THR A 1 104 ? 7.787 6.664 -50.584 1.00 96.94 104 THR A O 1
ATOM 844 N N . ASN A 1 105 ? 5.763 6.344 -51.506 1.00 98.06 105 ASN A N 1
ATOM 845 C CA . ASN A 1 105 ? 5.427 5.119 -50.787 1.00 98.06 105 ASN A CA 1
ATOM 846 C C . ASN A 1 105 ? 5.574 3.898 -51.691 1.00 98.06 105 ASN A C 1
ATOM 848 O O . ASN A 1 105 ? 5.134 3.889 -52.840 1.00 98.06 105 ASN A O 1
ATOM 852 N N . TRP A 1 106 ? 6.161 2.849 -51.134 1.00 98.50 106 TRP A N 1
ATOM 853 C CA . TRP A 1 106 ? 6.420 1.575 -51.780 1.00 98.50 106 TRP A CA 1
ATOM 854 C C . TRP A 1 106 ? 5.638 0.466 -51.088 1.00 98.50 106 TRP A C 1
ATOM 856 O O . TRP A 1 106 ? 5.286 0.572 -49.913 1.00 98.50 106 TRP A O 1
ATOM 866 N N . VAL A 1 107 ? 5.414 -0.629 -51.808 1.00 98.56 107 VAL A N 1
ATOM 867 C CA . VAL A 1 107 ? 4.912 -1.880 -51.240 1.00 98.56 107 VAL A CA 1
ATOM 868 C C . VAL A 1 107 ? 5.764 -3.064 -51.687 1.00 98.56 107 VAL A C 1
ATOM 870 O O . VAL A 1 107 ? 6.171 -3.167 -52.848 1.00 98.56 107 VAL A O 1
ATOM 873 N N . VAL A 1 108 ? 6.020 -3.980 -50.757 1.00 98.56 108 VAL A N 1
ATOM 874 C CA . VAL A 1 108 ? 6.500 -5.341 -51.034 1.00 98.56 108 VAL A CA 1
ATOM 875 C C . VAL A 1 108 ? 5.531 -6.356 -50.456 1.00 98.56 108 VAL A C 1
ATOM 877 O O . VAL A 1 108 ? 4.830 -6.065 -49.490 1.00 98.56 108 VAL A O 1
ATOM 880 N N . TRP A 1 109 ? 5.489 -7.553 -51.034 1.00 98.31 109 TRP A N 1
ATOM 881 C CA . TRP A 1 109 ? 4.616 -8.619 -50.553 1.00 98.31 109 TRP A CA 1
ATOM 882 C C . TRP A 1 109 ? 5.280 -9.995 -50.597 1.00 98.31 109 TRP A C 1
ATOM 884 O O . TRP A 1 109 ? 6.199 -10.226 -51.389 1.00 98.31 109 TRP A O 1
ATOM 894 N N . ALA A 1 110 ? 4.794 -10.910 -49.759 1.00 98.06 110 ALA A N 1
ATOM 895 C CA . ALA A 1 110 ? 5.175 -12.319 -49.749 1.00 98.06 110 ALA A CA 1
ATOM 896 C C . ALA A 1 110 ? 4.001 -13.200 -49.288 1.00 98.06 110 ALA A C 1
ATOM 898 O O . ALA A 1 110 ? 3.199 -12.792 -48.450 1.00 98.06 110 ALA A O 1
ATOM 899 N N . ASP A 1 111 ? 3.905 -14.419 -49.823 1.00 96.75 111 ASP A N 1
ATOM 900 C CA . ASP A 1 111 ? 2.917 -15.414 -49.365 1.00 96.75 111 ASP A CA 1
ATOM 901 C C . ASP A 1 111 ? 3.406 -16.190 -48.120 1.00 96.75 111 ASP A C 1
ATOM 903 O O . ASP A 1 111 ? 2.605 -16.768 -47.393 1.00 96.75 111 ASP A O 1
ATOM 907 N N . ASP A 1 112 ? 4.714 -16.161 -47.844 1.00 95.38 112 ASP A N 1
ATOM 908 C CA . ASP A 1 112 ? 5.343 -16.613 -46.597 1.00 95.38 112 ASP A CA 1
ATOM 909 C C . ASP A 1 112 ? 6.174 -15.449 -46.048 1.00 95.38 112 ASP A C 1
ATOM 911 O O . ASP A 1 112 ? 6.974 -14.857 -46.775 1.00 95.38 112 ASP A O 1
ATOM 915 N N . ILE A 1 113 ? 6.000 -15.119 -44.770 1.00 96.12 113 ILE A N 1
ATOM 916 C CA . ILE A 1 113 ? 6.713 -14.036 -44.084 1.00 96.12 113 ILE A CA 1
ATOM 917 C C . ILE A 1 113 ? 8.249 -14.206 -44.123 1.00 96.12 113 ILE A C 1
ATOM 919 O O . ILE A 1 113 ? 8.991 -13.222 -44.115 1.00 96.12 113 ILE A O 1
ATOM 923 N N . ARG A 1 114 ? 8.749 -15.446 -44.255 1.00 92.75 114 ARG A N 1
ATOM 924 C CA . ARG A 1 114 ? 10.182 -15.768 -44.440 1.00 92.75 114 ARG A CA 1
ATOM 925 C C . ARG A 1 114 ? 10.691 -15.469 -45.855 1.00 92.75 114 ARG A C 1
ATOM 927 O O . ARG A 1 114 ? 11.886 -15.574 -46.132 1.00 92.75 114 ARG A O 1
ATOM 934 N N . GLY A 1 115 ? 9.796 -15.074 -46.753 1.00 89.44 115 GLY A N 1
ATOM 935 C CA . GLY A 1 115 ? 10.072 -14.780 -48.147 1.00 89.44 115 GLY A CA 1
ATOM 936 C C . GLY A 1 115 ? 9.916 -15.991 -49.078 1.00 89.44 115 GLY A C 1
ATOM 937 O O . GLY A 1 115 ? 9.540 -17.088 -48.682 1.00 89.44 115 GLY A O 1
ATOM 938 N N . LYS A 1 116 ? 10.215 -15.838 -50.372 1.00 94.00 116 LYS A N 1
ATOM 939 C CA . LYS A 1 116 ? 10.823 -14.654 -51.008 1.00 94.00 116 LYS A CA 1
ATOM 940 C C . LYS A 1 116 ? 9.837 -13.490 -51.150 1.00 94.00 116 LYS A C 1
ATOM 942 O O . LYS A 1 116 ? 8.735 -13.674 -51.655 1.00 94.00 116 LYS A O 1
ATOM 947 N N . TRP A 1 117 ? 10.290 -12.300 -50.769 1.00 97.31 117 TRP A N 1
ATOM 948 C CA . TRP A 1 117 ? 9.568 -11.042 -50.955 1.00 97.31 117 TRP A CA 1
ATOM 949 C C . TRP A 1 117 ? 9.646 -10.550 -52.407 1.00 97.31 117 TRP A C 1
ATOM 951 O O . TRP A 1 117 ? 10.622 -10.813 -53.120 1.00 97.31 117 TRP A O 1
ATOM 961 N N . SER A 1 118 ? 8.608 -9.843 -52.857 1.00 97.81 118 SER A N 1
ATOM 962 C CA . SER A 1 118 ? 8.567 -9.199 -54.171 1.00 97.81 118 SER A CA 1
ATOM 963 C C . SER A 1 118 ? 9.625 -8.095 -54.300 1.00 97.81 118 SER A C 1
ATOM 965 O O . SER A 1 118 ? 10.169 -7.596 -53.317 1.00 97.81 118 SER A O 1
ATOM 967 N N . LYS A 1 119 ? 9.891 -7.641 -55.531 1.00 96.50 119 LYS A N 1
ATOM 968 C CA . LYS A 1 119 ? 10.586 -6.355 -55.717 1.00 96.50 119 LYS A CA 1
ATOM 969 C C . LYS A 1 119 ? 9.702 -5.210 -55.182 1.00 96.50 119 LYS A C 1
ATOM 971 O O . LYS A 1 119 ? 8.479 -5.361 -55.252 1.00 96.50 119 LYS A O 1
ATOM 976 N N . PRO A 1 120 ? 10.283 -4.093 -54.699 1.00 97.56 120 PRO A N 1
ATOM 977 C CA . PRO A 1 120 ? 9.516 -2.905 -54.322 1.00 97.56 120 PRO A CA 1
ATOM 978 C C . PRO A 1 120 ? 8.682 -2.373 -55.490 1.00 97.56 120 PRO A C 1
ATOM 980 O O . PRO A 1 120 ? 9.193 -2.234 -56.605 1.00 97.56 120 PRO A O 1
ATOM 983 N N . ILE A 1 121 ? 7.409 -2.086 -55.230 1.00 98.38 121 ILE A N 1
ATOM 984 C CA . ILE A 1 121 ? 6.456 -1.511 -56.185 1.00 98.38 121 ILE A CA 1
ATOM 985 C C . ILE A 1 121 ? 6.123 -0.093 -55.721 1.00 98.38 121 ILE A C 1
ATOM 987 O O . ILE A 1 121 ? 5.708 0.096 -54.583 1.00 98.38 121 ILE A O 1
ATOM 991 N N . ASP A 1 122 ? 6.323 0.889 -56.596 1.00 97.94 122 ASP A N 1
ATOM 992 C CA . ASP A 1 122 ? 6.054 2.308 -56.336 1.00 97.94 122 ASP A CA 1
ATOM 993 C C . ASP A 1 122 ? 4.543 2.600 -56.415 1.00 97.94 122 ASP A C 1
ATOM 995 O O . ASP A 1 122 ? 3.932 2.431 -57.478 1.00 97.94 122 ASP A O 1
ATOM 999 N N . LEU A 1 123 ? 3.943 3.047 -55.306 1.00 97.75 123 LEU A N 1
ATOM 1000 C CA . LEU A 1 123 ? 2.527 3.432 -55.224 1.00 97.75 123 LEU A CA 1
ATOM 1001 C C . LEU A 1 123 ? 2.254 4.834 -55.781 1.00 97.75 123 LEU A C 1
ATOM 1003 O O . LEU A 1 123 ? 1.092 5.186 -55.998 1.00 97.75 123 LEU A O 1
ATOM 1007 N N . LYS A 1 124 ? 3.303 5.626 -56.034 1.00 95.94 124 LYS A N 1
ATOM 1008 C CA . LYS A 1 124 ? 3.254 6.978 -56.607 1.00 95.94 124 LYS A CA 1
ATOM 1009 C C . LYS A 1 124 ? 2.439 7.965 -55.777 1.00 95.94 124 LYS A C 1
ATOM 1011 O O . LYS A 1 124 ? 1.781 8.854 -56.319 1.00 95.94 124 LYS A O 1
ATOM 1016 N N . ILE A 1 125 ? 2.500 7.821 -54.456 1.00 95.62 125 ILE A N 1
ATOM 1017 C CA . ILE A 1 125 ? 1.867 8.724 -53.494 1.00 95.62 125 ILE A CA 1
ATOM 1018 C C . ILE A 1 125 ? 2.904 9.279 -52.513 1.00 95.62 125 ILE A C 1
ATOM 1020 O O . ILE A 1 125 ? 3.791 8.556 -52.058 1.00 95.62 125 ILE A O 1
ATOM 1024 N N . LYS A 1 126 ? 2.811 10.584 -52.240 1.00 95.44 126 LYS A N 1
ATOM 1025 C CA . LYS A 1 126 ? 3.647 11.302 -51.265 1.00 95.44 126 LYS A CA 1
ATOM 1026 C C . LYS A 1 126 ? 3.066 11.181 -49.854 1.00 95.44 126 LYS A C 1
ATOM 1028 O O . LYS A 1 126 ? 1.912 10.803 -49.712 1.00 95.44 126 LYS A O 1
ATOM 1033 N N . GLY A 1 127 ? 3.848 11.571 -48.854 1.00 95.19 127 GLY A N 1
ATOM 1034 C CA . GLY A 1 127 ? 3.536 11.375 -47.438 1.00 95.19 127 GLY A CA 1
ATOM 1035 C C . GLY A 1 127 ? 4.406 10.272 -46.844 1.00 95.19 127 GLY A C 1
ATOM 1036 O O . GLY A 1 127 ? 5.073 9.540 -47.582 1.00 95.19 127 GLY A O 1
ATOM 1037 N N . ILE A 1 128 ? 4.416 10.181 -45.524 1.00 96.50 128 ILE A N 1
ATOM 1038 C CA . ILE A 1 128 ? 5.167 9.191 -44.754 1.00 96.50 128 ILE A CA 1
ATOM 1039 C C . ILE A 1 128 ? 4.215 8.366 -43.889 1.00 96.50 128 ILE A C 1
ATOM 1041 O O . ILE A 1 128 ? 3.017 8.650 -43.827 1.00 96.50 128 ILE A O 1
ATOM 1045 N N . ASP A 1 129 ? 4.778 7.352 -43.242 1.00 97.31 129 ASP A N 1
ATOM 1046 C CA . ASP A 1 129 ? 4.125 6.534 -42.232 1.00 97.31 129 ASP A CA 1
ATOM 1047 C C . ASP A 1 129 ? 2.795 5.919 -42.696 1.00 97.31 129 ASP A C 1
ATOM 1049 O O . ASP A 1 129 ? 1.731 6.241 -42.167 1.00 97.31 129 ASP A O 1
ATOM 1053 N N . PRO A 1 130 ? 2.826 5.046 -43.717 1.00 97.56 130 PRO A N 1
ATOM 1054 C CA . PRO A 1 130 ? 1.639 4.349 -44.171 1.00 97.56 130 PRO A CA 1
ATOM 1055 C C . PRO A 1 130 ? 0.974 3.558 -43.037 1.00 97.56 130 PRO A C 1
ATOM 1057 O O . PRO A 1 130 ? 1.647 3.020 -42.164 1.00 97.56 130 PRO A O 1
ATOM 1060 N N . GLY A 1 131 ? -0.351 3.460 -43.093 1.00 97.69 131 GLY A N 1
ATOM 1061 C CA . GLY A 1 131 ? -1.184 2.643 -42.216 1.00 97.69 131 GLY A CA 1
ATOM 1062 C C . GLY A 1 131 ? -2.302 1.983 -43.008 1.00 97.69 131 GLY A C 1
ATOM 1063 O O . GLY A 1 131 ? -3.210 2.659 -43.496 1.00 97.69 131 GLY A O 1
ATOM 1064 N N . HIS A 1 132 ? -2.240 0.670 -43.195 1.00 97.81 132 HIS A N 1
ATOM 1065 C CA . HIS A 1 132 ? -3.231 -0.081 -43.955 1.00 97.81 132 HIS A CA 1
ATOM 1066 C C . HIS A 1 132 ? -4.452 -0.412 -43.095 1.00 97.81 132 HIS A C 1
ATOM 1068 O O . HIS A 1 132 ? -4.358 -0.789 -41.932 1.00 97.81 132 HIS A O 1
ATOM 1074 N N . VAL A 1 133 ? -5.634 -0.303 -43.699 1.00 97.00 133 VAL A N 1
ATOM 1075 C CA . VAL A 1 133 ? -6.898 -0.697 -43.071 1.00 97.00 133 VAL A CA 1
ATOM 1076 C C . VAL A 1 133 ? -7.871 -1.237 -44.117 1.00 97.00 133 VAL A C 1
ATOM 1078 O O . VAL A 1 133 ? -7.798 -0.908 -45.306 1.00 97.00 133 VAL A O 1
ATOM 1081 N N . VAL A 1 134 ? -8.797 -2.090 -43.680 1.00 97.12 134 VAL A N 1
ATOM 1082 C CA . VAL A 1 134 ? -9.963 -2.506 -44.470 1.00 97.12 134 VAL A CA 1
ATOM 1083 C C . VAL A 1 134 ? -11.194 -1.804 -43.908 1.00 97.12 134 VAL A C 1
ATOM 1085 O O . VAL A 1 134 ? -11.533 -2.008 -42.743 1.00 97.12 134 VAL A O 1
ATOM 1088 N N . GLY A 1 135 ? -11.841 -0.977 -44.727 1.00 95.69 135 GLY A N 1
ATOM 1089 C CA . GLY A 1 135 ? -13.026 -0.219 -44.344 1.00 95.69 135 GLY A CA 1
ATOM 1090 C C . GLY A 1 135 ? -14.265 -1.087 -44.149 1.00 95.69 135 GLY A C 1
ATOM 1091 O O . GLY A 1 135 ? -14.303 -2.274 -44.486 1.00 95.69 135 GLY A O 1
ATOM 1092 N N . GLU A 1 136 ? -15.319 -0.478 -43.614 1.00 95.81 136 GLU A N 1
ATOM 1093 C CA . GLU A 1 136 ? -16.628 -1.111 -43.437 1.00 95.81 136 GLU A CA 1
ATOM 1094 C C . GLU A 1 136 ? -17.277 -1.562 -44.757 1.00 95.81 136 GLU A C 1
ATOM 1096 O O . GLU A 1 136 ? -18.141 -2.436 -44.744 1.00 95.81 136 GLU A O 1
ATOM 1101 N N . ASP A 1 137 ? -16.832 -1.013 -45.889 1.00 94.94 137 ASP A N 1
ATOM 1102 C CA . ASP A 1 137 ? -17.252 -1.353 -47.251 1.00 94.94 137 ASP A CA 1
ATOM 1103 C C . ASP A 1 137 ? -16.454 -2.518 -47.876 1.00 94.94 137 ASP A C 1
ATOM 1105 O O . ASP A 1 137 ? -16.699 -2.911 -49.019 1.00 94.94 137 ASP A O 1
ATOM 1109 N N . GLY A 1 138 ? -15.490 -3.075 -47.137 1.00 94.62 138 GLY A N 1
ATOM 1110 C CA . GLY A 1 138 ? -14.599 -4.137 -47.601 1.00 94.62 138 GLY A CA 1
ATOM 1111 C C . GLY A 1 138 ? -13.482 -3.659 -48.532 1.00 94.62 138 GLY A C 1
ATOM 1112 O O . GLY A 1 138 ? -12.733 -4.493 -49.047 1.00 94.62 138 GLY A O 1
ATOM 1113 N N . LYS A 1 139 ? -13.339 -2.346 -48.760 1.00 96.50 139 LYS A N 1
ATOM 1114 C CA . LYS A 1 139 ? -12.234 -1.772 -49.532 1.00 96.50 139 LYS A CA 1
ATOM 1115 C C . LYS A 1 139 ? -11.024 -1.501 -48.653 1.00 96.50 139 LYS A C 1
ATOM 1117 O O . LYS A 1 139 ? -11.100 -1.402 -47.431 1.00 96.50 139 LYS A O 1
ATOM 1122 N N . ARG A 1 140 ? -9.864 -1.450 -49.303 1.00 97.25 140 ARG A N 1
ATOM 1123 C CA . ARG A 1 140 ? -8.567 -1.250 -48.658 1.00 97.25 140 ARG A CA 1
ATOM 1124 C C . ARG A 1 140 ? -8.184 0.217 -48.750 1.00 97.25 140 ARG A C 1
ATOM 1126 O O . ARG A 1 140 ? -8.330 0.820 -49.811 1.00 97.25 140 ARG A O 1
ATOM 1133 N N . TYR A 1 141 ? -7.643 0.749 -47.667 1.00 97.62 141 TYR A N 1
ATOM 1134 C CA . TYR A 1 141 ? -7.182 2.127 -47.581 1.00 97.62 141 TYR A CA 1
ATOM 1135 C C . TYR A 1 141 ? -5.776 2.180 -47.002 1.00 97.62 141 TYR A C 1
ATOM 1137 O O . TYR A 1 141 ? -5.357 1.272 -46.282 1.00 97.62 141 TYR A O 1
ATOM 1145 N N . LEU A 1 142 ? -5.069 3.250 -47.343 1.00 97.56 142 LEU A N 1
ATOM 1146 C CA . LEU A 1 142 ? -3.788 3.620 -46.775 1.00 97.56 142 LEU A CA 1
ATOM 1147 C C . LEU A 1 142 ? -3.941 4.999 -46.138 1.00 97.56 142 LEU A C 1
ATOM 1149 O O . LEU A 1 142 ? -4.230 5.975 -46.833 1.00 97.56 142 LEU A O 1
ATOM 1153 N N . TYR A 1 143 ? -3.781 5.053 -44.825 1.00 98.00 143 TYR A N 1
ATOM 1154 C CA . TYR A 1 143 ? -3.574 6.282 -44.079 1.00 98.00 143 TYR A CA 1
ATOM 1155 C C . TYR A 1 143 ? -2.102 6.685 -44.131 1.00 98.00 143 TYR A C 1
ATOM 1157 O O . TYR A 1 143 ? -1.236 5.826 -44.241 1.00 98.00 143 TYR A O 1
ATOM 1165 N N . LEU A 1 144 ? -1.831 7.980 -44.087 1.00 97.94 144 LEU A N 1
ATOM 1166 C CA . LEU A 1 144 ? -0.506 8.593 -44.097 1.00 97.94 144 LEU A CA 1
ATOM 1167 C C . LEU A 1 144 ? -0.457 9.682 -43.018 1.00 97.94 144 LEU A C 1
ATOM 1169 O O . LEU A 1 144 ? -1.486 10.029 -42.423 1.00 97.94 144 LEU A O 1
ATOM 1173 N N . ASN A 1 145 ? 0.731 10.246 -42.796 1.00 96.69 145 ASN A N 1
ATOM 1174 C CA . ASN A 1 145 ? 0.920 11.420 -41.946 1.00 96.69 145 ASN A CA 1
ATOM 1175 C C . ASN A 1 145 ? -0.052 12.564 -42.293 1.00 96.69 145 ASN A C 1
ATOM 1177 O O . ASN A 1 145 ? -0.619 12.630 -43.387 1.00 96.69 145 ASN A O 1
ATOM 1181 N N . GLU A 1 146 ? -0.258 13.465 -41.335 1.00 95.94 146 GLU A N 1
ATOM 1182 C CA . GLU A 1 146 ? -1.292 14.498 -41.390 1.00 95.94 146 GLU A CA 1
ATOM 1183 C C . GLU A 1 146 ? -2.706 13.914 -41.571 1.00 95.94 146 GLU A C 1
ATOM 1185 O O . GLU A 1 146 ? -3.575 14.590 -42.100 1.00 95.94 146 GLU A O 1
ATOM 1190 N N . GLY A 1 147 ? -2.990 12.670 -41.175 1.00 95.69 147 GLY A N 1
ATOM 1191 C CA . GLY A 1 147 ? -4.348 12.110 -41.249 1.00 95.69 147 GLY A CA 1
ATOM 1192 C C . GLY A 1 147 ? -4.934 12.066 -42.670 1.00 95.69 147 GLY A C 1
ATOM 1193 O O . GLY A 1 147 ? -6.152 12.193 -42.854 1.00 95.69 147 GLY A O 1
ATOM 1194 N N . ILE A 1 148 ? -4.066 11.932 -43.678 1.00 97.69 148 ILE A N 1
ATOM 1195 C CA . ILE A 1 148 ? -4.440 11.782 -45.086 1.00 97.69 148 ILE A CA 1
ATOM 1196 C C . ILE A 1 148 ? -4.756 10.313 -45.362 1.00 97.69 148 ILE A C 1
ATOM 1198 O O . ILE A 1 148 ? -4.007 9.431 -44.964 1.00 97.69 148 ILE A O 1
ATOM 1202 N N . MET A 1 149 ? -5.832 10.037 -46.091 1.00 97.44 149 MET A N 1
ATOM 1203 C CA . MET A 1 149 ? -6.233 8.694 -46.502 1.00 97.44 149 MET A CA 1
ATOM 1204 C C . MET A 1 149 ? -6.357 8.601 -48.021 1.00 97.44 149 MET A C 1
ATOM 1206 O O . MET A 1 149 ? -6.877 9.507 -48.670 1.00 97.44 149 MET A O 1
ATOM 1210 N N . VAL A 1 150 ? -5.955 7.471 -48.597 1.00 97.69 150 VAL A N 1
ATOM 1211 C CA . VAL A 1 150 ? -6.222 7.117 -49.996 1.00 97.69 150 VAL A CA 1
ATOM 1212 C C . VAL A 1 150 ? -6.744 5.686 -50.088 1.00 97.69 150 VAL A C 1
ATOM 1214 O O . VAL A 1 150 ? -6.382 4.829 -49.285 1.00 97.69 150 VAL A O 1
ATOM 1217 N N . GLN A 1 151 ? -7.598 5.396 -51.067 1.00 97.56 151 GLN A N 1
ATOM 1218 C CA . GLN A 1 151 ? -8.012 4.022 -51.342 1.00 97.56 151 GLN A CA 1
ATOM 1219 C C . GLN A 1 151 ? -6.918 3.279 -52.126 1.00 97.56 151 GLN A C 1
ATOM 1221 O O . GLN A 1 151 ? -6.227 3.858 -52.964 1.00 97.56 151 GLN A O 1
ATOM 1226 N N . LEU A 1 152 ? -6.772 1.983 -51.869 1.00 98.00 152 LEU A N 1
ATOM 1227 C CA . LEU A 1 152 ? -5.902 1.075 -52.612 1.00 98.00 152 LEU A CA 1
ATOM 1228 C C . LEU A 1 152 ? -6.709 0.243 -53.623 1.00 98.00 152 LEU A C 1
ATOM 1230 O O . LEU A 1 152 ? -7.916 0.033 -53.465 1.00 98.00 152 LEU A O 1
ATOM 1234 N N . SER A 1 153 ? -6.039 -0.270 -54.656 1.00 97.38 153 SER A N 1
ATOM 1235 C CA . SER A 1 153 ? -6.581 -1.338 -55.500 1.00 97.38 153 SER A CA 1
ATOM 1236 C C . SER A 1 153 ? -6.837 -2.599 -54.671 1.00 97.38 153 SER A C 1
ATOM 1238 O O . SER A 1 153 ? -6.258 -2.780 -53.599 1.00 97.38 153 SER A O 1
ATOM 1240 N N . ASP A 1 154 ? -7.696 -3.501 -55.158 1.00 94.06 154 ASP A N 1
ATOM 1241 C CA . ASP A 1 154 ? -8.061 -4.710 -54.403 1.00 94.06 154 ASP A CA 1
ATOM 1242 C C . ASP A 1 154 ? -6.816 -5.581 -54.077 1.00 94.06 154 ASP A C 1
ATOM 1244 O O . ASP A 1 154 ? -6.698 -6.123 -52.975 1.00 94.06 154 ASP A O 1
ATOM 1248 N N . ASP A 1 155 ? -5.823 -5.631 -54.976 1.00 95.62 155 ASP A N 1
ATOM 1249 C CA . ASP A 1 155 ? -4.530 -6.299 -54.744 1.00 95.62 155 ASP A CA 1
ATOM 1250 C C . ASP A 1 155 ? -3.578 -5.525 -53.808 1.00 95.62 155 ASP A C 1
ATOM 1252 O O . ASP A 1 155 ? -2.628 -6.100 -53.279 1.00 95.62 155 ASP A O 1
ATOM 1256 N N . GLY A 1 156 ? -3.862 -4.253 -53.518 1.00 96.81 156 GLY A N 1
ATOM 1257 C CA . GLY A 1 156 ? -3.068 -3.382 -52.648 1.00 96.81 156 GLY A CA 1
ATOM 1258 C C . GLY A 1 156 ? -1.789 -2.840 -53.283 1.00 96.81 156 GLY A C 1
ATOM 1259 O O . GLY A 1 156 ? -0.960 -2.279 -52.577 1.00 96.81 156 GLY A O 1
ATOM 1260 N N . LEU A 1 157 ? -1.593 -3.019 -54.592 1.00 97.50 157 LEU A N 1
ATOM 1261 C CA . LEU A 1 157 ? -0.333 -2.691 -55.271 1.00 97.50 157 LEU A CA 1
ATOM 1262 C C . LEU A 1 157 ? -0.346 -1.331 -55.986 1.00 97.50 157 LEU A C 1
ATOM 1264 O O . LEU A 1 157 ? 0.618 -0.979 -56.665 1.00 97.50 157 LEU A O 1
ATOM 1268 N N . SER A 1 158 ? -1.435 -0.571 -55.862 1.00 97.50 158 SER A N 1
ATOM 1269 C CA . SER A 1 158 ? -1.597 0.768 -56.437 1.00 97.50 158 SER A CA 1
ATOM 1270 C C . SER A 1 158 ? -2.685 1.557 -55.702 1.00 97.50 158 SER A C 1
ATOM 1272 O O . SER A 1 158 ? -3.500 0.975 -54.987 1.00 97.50 158 SER A O 1
ATOM 1274 N N . ILE A 1 159 ? -2.711 2.882 -55.875 1.00 97.06 159 ILE A N 1
ATOM 1275 C CA . ILE A 1 159 ? -3.779 3.738 -55.340 1.00 97.06 159 ILE A CA 1
ATOM 1276 C C . ILE A 1 159 ? -4.967 3.818 -56.308 1.00 97.06 159 ILE A C 1
ATOM 1278 O O . ILE A 1 159 ? -4.802 3.773 -57.529 1.00 97.06 159 ILE A O 1
ATOM 1282 N N . VAL A 1 160 ? -6.167 3.998 -55.762 1.00 93.56 160 VAL A N 1
ATOM 1283 C CA . VAL A 1 160 ? -7.412 4.233 -56.500 1.00 93.56 160 VAL A CA 1
ATOM 1284 C C . VAL A 1 160 ? -8.041 5.521 -55.973 1.00 93.56 160 VAL A C 1
ATOM 1286 O O . VAL A 1 160 ? -8.295 5.659 -54.785 1.00 93.56 160 VAL A O 1
ATOM 1289 N N . GLY A 1 161 ? -8.304 6.487 -56.850 1.00 88.69 161 GLY A N 1
ATOM 1290 C CA . GLY A 1 161 ? -8.884 7.772 -56.444 1.00 88.69 161 GLY A CA 1
ATOM 1291 C C . GLY A 1 161 ? -7.853 8.796 -55.958 1.00 88.69 161 GLY A C 1
ATOM 1292 O O . GLY A 1 161 ? -6.679 8.732 -56.322 1.00 88.69 161 GLY A O 1
ATOM 1293 N N . LYS A 1 162 ? -8.319 9.804 -55.212 1.00 92.62 162 LYS A N 1
ATOM 1294 C CA . LYS A 1 162 ? -7.503 10.932 -54.735 1.00 92.62 162 LYS A CA 1
ATOM 1295 C C . LYS A 1 162 ? -7.316 10.854 -53.213 1.00 92.62 162 LYS A C 1
ATOM 1297 O O . LYS A 1 162 ? -8.246 10.409 -52.547 1.00 92.62 162 LYS A O 1
ATOM 1302 N N . PRO A 1 163 ? -6.167 11.297 -52.672 1.00 95.69 163 PRO A N 1
ATOM 1303 C CA . PRO A 1 163 ? -5.976 11.410 -51.229 1.00 95.69 163 PRO A CA 1
ATOM 1304 C C . PRO A 1 163 ? -6.909 12.459 -50.610 1.00 95.69 163 PRO A C 1
ATOM 1306 O O . PRO A 1 163 ? -7.171 13.496 -51.225 1.00 95.69 163 PRO A O 1
ATOM 1309 N N . GLU A 1 164 ? -7.372 12.204 -49.391 1.00 96.12 164 GLU A N 1
ATOM 1310 C CA . GLU A 1 164 ? -8.285 13.063 -48.634 1.00 96.12 164 GLU A CA 1
ATOM 1311 C C . GLU A 1 164 ? -7.786 13.254 -47.199 1.00 96.12 164 GLU A C 1
ATOM 1313 O O . GLU A 1 164 ? -7.396 12.293 -46.545 1.00 96.12 164 GLU A O 1
ATOM 1318 N N . LYS A 1 165 ? -7.819 14.490 -46.696 1.00 96.56 165 LYS A N 1
ATOM 1319 C CA . LYS A 1 165 ? -7.510 14.832 -45.300 1.00 96.56 165 LYS A CA 1
ATOM 1320 C C . LYS A 1 165 ? -8.745 14.561 -44.440 1.00 96.56 165 LYS A C 1
ATOM 1322 O O . LYS A 1 165 ? -9.781 15.180 -44.675 1.00 96.56 165 LYS A O 1
ATOM 1327 N N . LEU A 1 166 ? -8.646 13.638 -43.483 1.00 97.31 166 LEU A N 1
ATOM 1328 C CA . LEU A 1 166 ? -9.796 13.170 -42.690 1.00 97.31 166 LEU A CA 1
ATOM 1329 C C . LEU A 1 166 ? -9.609 13.298 -41.174 1.00 97.31 166 LEU A C 1
ATOM 1331 O O . LEU A 1 166 ? -10.574 13.119 -40.433 1.00 97.31 166 LEU A O 1
ATOM 1335 N N . TYR A 1 167 ? -8.396 13.591 -40.709 1.00 96.50 167 TYR A N 1
ATOM 1336 C CA . TYR A 1 167 ? -8.087 13.718 -39.290 1.00 96.50 167 TYR A CA 1
ATOM 1337 C C . TYR A 1 167 ? -7.007 14.779 -39.053 1.00 96.50 167 TYR A C 1
ATOM 1339 O O . TYR A 1 167 ? -6.004 14.828 -39.771 1.00 96.50 167 TYR A O 1
ATOM 1347 N N . ASP A 1 168 ? -7.231 15.639 -38.060 1.00 94.94 168 ASP A N 1
ATOM 1348 C CA . ASP A 1 168 ? -6.347 16.764 -37.732 1.00 94.94 168 ASP A CA 1
ATOM 1349 C C . ASP A 1 168 ? -5.397 16.485 -36.565 1.00 94.94 168 ASP A C 1
ATOM 1351 O O . ASP A 1 168 ? -4.444 17.240 -36.391 1.00 94.94 168 ASP A O 1
ATOM 1355 N N . GLY A 1 169 ? -5.608 15.396 -35.821 1.00 94.69 169 GLY A N 1
ATOM 1356 C CA . GLY A 1 169 ? -4.804 15.065 -34.646 1.00 94.69 169 GLY A CA 1
ATOM 1357 C C . GLY A 1 169 ? -5.489 15.403 -33.324 1.00 94.69 169 GLY A C 1
ATOM 1358 O O . GLY A 1 169 ? -6.647 15.840 -33.285 1.00 94.69 169 GLY A O 1
ATOM 1359 N N . TRP A 1 170 ? -4.772 15.188 -32.227 1.00 96.19 170 TRP A N 1
ATOM 1360 C CA . TRP A 1 170 ? -5.181 15.596 -30.891 1.00 96.19 170 TRP A CA 1
ATOM 1361 C C . TRP A 1 170 ? -4.486 16.904 -30.509 1.00 96.19 170 TRP A C 1
ATOM 1363 O O . TRP A 1 170 ? -3.273 17.036 -30.569 1.00 96.19 170 TRP A O 1
ATOM 1373 N N . VAL A 1 171 ? -5.254 17.910 -30.094 1.00 93.12 171 VAL A N 1
ATOM 1374 C CA . VAL A 1 171 ? -4.667 19.189 -29.674 1.00 93.12 171 VAL A CA 1
ATOM 1375 C C . VAL A 1 171 ? -4.148 19.049 -28.243 1.00 93.12 171 VAL A C 1
ATOM 1377 O O . VAL A 1 171 ? -4.919 19.156 -27.288 1.00 93.12 171 VAL A O 1
ATOM 1380 N N . TYR A 1 172 ? -2.850 18.794 -28.101 1.00 89.62 172 TYR A N 1
ATOM 1381 C CA . TYR A 1 172 ? -2.170 18.737 -26.807 1.00 89.62 172 TYR A CA 1
ATOM 1382 C C . TYR A 1 172 ? -1.963 20.141 -26.190 1.00 89.62 172 TYR A C 1
ATOM 1384 O O . TYR A 1 172 ? -2.076 21.152 -26.892 1.00 89.62 172 TYR A O 1
ATOM 1392 N N . PRO A 1 173 ? -1.688 20.249 -24.872 1.00 86.31 173 PRO A N 1
ATOM 1393 C CA . PRO A 1 173 ? -1.544 21.540 -24.196 1.00 86.31 173 PRO A CA 1
ATOM 1394 C C . PRO A 1 173 ? -0.402 22.406 -24.753 1.00 86.31 173 PRO A C 1
ATOM 1396 O O . PRO A 1 173 ? 0.710 21.930 -24.949 1.00 86.31 173 PRO A O 1
ATOM 1399 N N . GLU A 1 174 ? -0.645 23.712 -24.911 1.00 82.38 174 GLU A N 1
ATOM 1400 C CA . GLU A 1 174 ? 0.316 24.660 -25.516 1.00 82.38 174 GLU A CA 1
ATOM 1401 C C . GLU A 1 174 ? 1.645 24.782 -24.747 1.00 82.38 174 GLU A C 1
ATOM 1403 O O . GLU A 1 174 ? 2.669 25.128 -25.324 1.00 82.38 174 GLU A O 1
ATOM 1408 N N . HIS A 1 175 ? 1.647 24.482 -23.446 1.00 83.12 175 HIS A N 1
ATOM 1409 C CA . HIS A 1 175 ? 2.838 24.562 -22.596 1.00 83.12 175 HIS A CA 1
ATOM 1410 C C . HIS A 1 175 ? 3.736 23.315 -22.663 1.00 83.12 175 HIS A C 1
ATOM 1412 O O . HIS A 1 175 ? 4.715 23.245 -21.924 1.00 83.12 175 HIS A O 1
ATOM 1418 N N . TRP A 1 176 ? 3.391 22.309 -23.471 1.00 85.50 176 TRP A N 1
ATOM 1419 C CA . TRP A 1 176 ? 4.222 21.119 -23.639 1.00 85.50 176 TRP A CA 1
ATOM 1420 C C . TRP A 1 176 ? 5.358 21.388 -24.624 1.00 85.50 176 TRP A C 1
ATOM 1422 O O . TRP A 1 176 ? 5.128 21.762 -25.776 1.00 85.50 176 TRP A O 1
ATOM 1432 N N . ASP A 1 177 ? 6.587 21.139 -24.175 1.00 88.31 177 ASP A N 1
ATOM 1433 C CA . ASP A 1 177 ? 7.779 21.254 -25.009 1.00 88.31 177 ASP A CA 1
ATOM 1434 C C . ASP A 1 177 ? 7.802 20.113 -26.038 1.00 88.31 177 ASP A C 1
ATOM 1436 O O . ASP A 1 177 ? 8.134 18.967 -25.721 1.00 88.31 177 ASP A O 1
ATOM 1440 N N . THR A 1 178 ? 7.439 20.444 -27.279 1.00 91.25 178 THR A N 1
ATOM 1441 C CA . THR A 1 178 ? 7.379 19.532 -28.431 1.00 91.25 178 THR A CA 1
ATOM 1442 C C . THR A 1 178 ? 8.144 20.108 -29.625 1.00 91.25 178 THR A C 1
ATOM 1444 O O . THR A 1 178 ? 8.353 21.316 -29.722 1.00 91.25 178 THR A O 1
ATOM 1447 N N . GLU A 1 179 ? 8.599 19.246 -30.533 1.00 89.88 179 GLU A N 1
ATOM 1448 C CA . GLU A 1 179 ? 9.267 19.633 -31.782 1.00 89.88 179 GLU A CA 1
ATOM 1449 C C . GLU A 1 179 ? 8.284 20.318 -32.739 1.00 89.88 179 GLU A C 1
ATOM 1451 O O . GLU A 1 179 ? 8.602 21.334 -33.360 1.00 89.88 179 GLU A O 1
ATOM 1456 N N . CYS A 1 180 ? 7.087 19.740 -32.871 1.00 90.06 180 CYS A N 1
ATOM 1457 C CA . CYS A 1 180 ? 6.064 20.139 -33.832 1.00 90.06 180 CYS A CA 1
ATOM 1458 C C . CYS A 1 180 ? 4.734 19.417 -33.579 1.00 90.06 180 CYS A C 1
ATOM 1460 O O . CYS A 1 180 ? 4.708 18.330 -33.008 1.00 90.06 180 CYS A O 1
ATOM 1462 N N . MET A 1 181 ? 3.639 19.940 -34.145 1.00 90.38 181 MET A N 1
ATOM 1463 C CA . MET A 1 181 ? 2.371 19.206 -34.301 1.00 90.38 181 MET A CA 1
ATOM 1464 C C . MET A 1 181 ? 2.486 18.174 -35.439 1.00 90.38 181 MET A C 1
ATOM 1466 O O . MET A 1 181 ? 1.860 18.288 -36.494 1.00 90.38 181 MET A O 1
ATOM 1470 N N . CYS A 1 182 ? 3.377 17.202 -35.262 1.00 92.94 182 CYS A N 1
ATOM 1471 C CA . CYS A 1 182 ? 3.709 16.198 -36.264 1.00 92.94 182 CYS A CA 1
ATOM 1472 C C . CYS A 1 182 ? 2.815 14.961 -36.125 1.00 92.94 182 CYS A C 1
ATOM 1474 O O . CYS A 1 182 ? 3.231 13.967 -35.544 1.00 92.94 182 CYS A O 1
ATOM 1476 N N . LEU A 1 183 ? 1.586 15.028 -36.654 1.00 96.62 183 LEU A N 1
ATOM 1477 C CA . LEU A 1 183 ? 0.686 13.871 -36.722 1.00 96.62 183 LEU A CA 1
ATOM 1478 C C . LEU A 1 183 ? 1.219 12.833 -37.719 1.00 96.62 183 LEU A C 1
ATOM 1480 O O . LEU A 1 183 ? 1.164 13.041 -38.936 1.00 96.62 183 LEU A O 1
ATOM 1484 N N . GLU A 1 184 ? 1.688 11.702 -37.209 1.00 96.62 184 GLU A N 1
ATOM 1485 C CA . GLU A 1 184 ? 2.319 10.631 -37.981 1.00 96.62 184 GLU A CA 1
ATOM 1486 C C . GLU A 1 184 ? 1.932 9.232 -37.462 1.00 96.62 184 GLU A C 1
ATOM 1488 O O . GLU A 1 184 ? 1.036 9.082 -36.628 1.00 96.62 184 GLU A O 1
ATOM 1493 N N . SER A 1 185 ? 2.546 8.184 -38.018 1.00 95.75 185 SER A N 1
ATOM 1494 C CA . SER A 1 185 ? 2.312 6.770 -37.681 1.00 95.75 185 SER A CA 1
ATOM 1495 C C . SER A 1 185 ? 0.862 6.324 -37.443 1.00 95.75 185 SER A C 1
ATOM 1497 O O . SER A 1 185 ? 0.578 5.713 -36.416 1.00 95.75 185 SER A O 1
ATOM 1499 N N . PRO A 1 186 ? -0.086 6.559 -38.369 1.00 97.00 186 PRO A N 1
ATOM 1500 C CA . PRO A 1 186 ? -1.406 5.950 -38.271 1.00 97.00 186 PRO A CA 1
ATOM 1501 C C . PRO A 1 186 ? -1.301 4.415 -38.289 1.00 97.00 186 PRO A C 1
ATOM 1503 O O . PRO A 1 186 ? -0.928 3.806 -39.289 1.00 97.00 186 PRO A O 1
ATOM 1506 N N . LYS A 1 187 ? -1.668 3.774 -37.182 1.00 96.88 187 LYS A N 1
ATOM 1507 C CA . LYS A 1 187 ? -1.818 2.325 -37.024 1.00 96.88 187 LYS A CA 1
ATOM 1508 C C . LYS A 1 187 ? -3.273 2.035 -36.695 1.00 96.88 187 LYS A C 1
ATOM 1510 O O . LYS A 1 187 ? -3.808 2.546 -35.712 1.00 96.88 187 LYS A O 1
ATOM 1515 N N . LEU A 1 188 ? -3.937 1.258 -37.550 1.00 95.50 188 LEU A N 1
ATOM 1516 C CA . LEU A 1 188 ? -5.381 1.060 -37.466 1.00 95.50 188 LEU A CA 1
ATOM 1517 C C . LEU A 1 188 ? -5.749 -0.358 -37.052 1.00 95.50 188 LEU A C 1
ATOM 1519 O O . LEU A 1 188 ? -5.292 -1.335 -37.641 1.00 95.50 188 LEU A O 1
ATOM 1523 N N . ILE A 1 189 ? -6.668 -0.459 -36.095 1.00 95.38 189 ILE A N 1
ATOM 1524 C CA . ILE A 1 189 ? -7.307 -1.720 -35.714 1.00 95.38 189 ILE A CA 1
ATOM 1525 C C . ILE A 1 189 ? -8.824 -1.559 -35.690 1.00 95.38 189 ILE A C 1
ATOM 1527 O O . ILE A 1 189 ? -9.350 -0.455 -35.550 1.00 95.38 189 ILE A O 1
ATOM 1531 N N . ARG A 1 190 ? -9.547 -2.676 -35.789 1.00 94.56 190 ARG A N 1
ATOM 1532 C CA . ARG A 1 190 ? -11.000 -2.707 -35.612 1.00 94.56 190 ARG A CA 1
ATOM 1533 C C . ARG A 1 190 ? -11.351 -3.556 -34.399 1.00 94.56 190 ARG A C 1
ATOM 1535 O O . ARG A 1 190 ? -10.984 -4.727 -34.352 1.00 94.56 190 ARG A O 1
ATOM 1542 N N . LYS A 1 191 ? -12.093 -2.985 -33.452 1.00 94.12 191 LYS A N 1
ATOM 1543 C CA . LYS A 1 191 ? -12.537 -3.664 -32.228 1.00 94.12 191 LYS A CA 1
ATOM 1544 C C . LYS A 1 191 ? -13.910 -3.146 -31.811 1.00 94.12 191 LYS A C 1
ATOM 1546 O O . LYS A 1 191 ? -14.165 -1.949 -31.887 1.00 94.12 191 LYS A O 1
ATOM 1551 N N . ASP A 1 192 ? -14.805 -4.053 -31.427 1.00 93.44 192 ASP A N 1
ATOM 1552 C CA . ASP A 1 192 ? -16.135 -3.750 -30.870 1.00 93.44 192 ASP A CA 1
ATOM 1553 C C . ASP A 1 192 ? -16.950 -2.712 -31.665 1.00 93.44 192 ASP A C 1
ATOM 1555 O O . ASP A 1 192 ? -17.611 -1.834 -31.119 1.00 93.44 192 ASP A O 1
ATOM 1559 N N . GLY A 1 193 ? -16.898 -2.807 -32.997 1.00 93.81 193 GLY A N 1
ATOM 1560 C CA . GLY A 1 193 ? -17.649 -1.924 -33.896 1.00 93.81 193 GLY A CA 1
ATOM 1561 C C . GLY A 1 193 ? -17.005 -0.561 -34.172 1.00 93.81 193 GLY A C 1
ATOM 1562 O O . GLY A 1 193 ? -17.574 0.208 -34.943 1.00 93.81 193 GLY A O 1
ATOM 1563 N N . TYR A 1 194 ? -15.821 -0.289 -33.621 1.00 97.75 194 TYR A N 1
ATOM 1564 C CA . TYR A 1 194 ? -15.033 0.912 -33.885 1.00 97.75 194 TYR A CA 1
ATOM 1565 C C . TYR A 1 194 ? -13.747 0.589 -34.648 1.00 97.75 194 TYR A C 1
ATOM 1567 O O . TYR A 1 194 ? -13.136 -0.467 -34.467 1.00 97.75 194 TYR A O 1
ATOM 1575 N N . PHE A 1 195 ? -13.331 1.527 -35.489 1.00 98.31 195 PHE A N 1
ATOM 1576 C CA . PHE A 1 195 ? -11.957 1.681 -35.938 1.00 98.31 195 PHE A CA 1
ATOM 1577 C C . PHE A 1 195 ? -11.220 2.529 -34.912 1.00 98.31 195 PHE A C 1
ATOM 1579 O O . PHE A 1 195 ? -11.708 3.599 -34.558 1.00 98.31 195 PHE A O 1
ATOM 1586 N N . TYR A 1 196 ? -10.062 2.068 -34.460 1.00 98.31 196 TYR A N 1
ATOM 1587 C CA . TYR A 1 196 ? -9.135 2.853 -33.655 1.00 98.31 196 TYR A CA 1
ATOM 1588 C C . TYR A 1 196 ? -7.947 3.220 -34.527 1.00 98.31 196 TYR A C 1
ATOM 1590 O O . TYR A 1 196 ? -7.405 2.357 -35.215 1.00 98.31 196 TYR A O 1
ATOM 1598 N N . MET A 1 197 ? -7.566 4.489 -34.491 1.00 98.00 197 MET A N 1
ATOM 1599 C CA . MET A 1 197 ? -6.346 5.008 -35.082 1.00 98.00 197 MET A CA 1
ATOM 1600 C C . MET A 1 197 ? -5.411 5.381 -33.944 1.00 98.00 197 MET A C 1
ATOM 1602 O O . MET A 1 197 ? -5.704 6.277 -33.155 1.00 98.00 197 MET A O 1
ATOM 1606 N N . ILE A 1 198 ? -4.315 4.646 -33.849 1.00 98.12 198 ILE A N 1
ATOM 1607 C CA . ILE A 1 198 ? -3.199 4.947 -32.973 1.00 98.12 198 ILE A CA 1
ATOM 1608 C C . ILE A 1 198 ? -2.219 5.750 -33.817 1.00 98.12 198 ILE A C 1
ATOM 1610 O O . ILE A 1 198 ? -1.890 5.327 -34.919 1.00 98.12 198 ILE A O 1
ATOM 1614 N N . SER A 1 199 ? -1.805 6.914 -33.341 1.00 97.88 199 SER A N 1
ATOM 1615 C CA . SER A 1 199 ? -0.916 7.820 -34.065 1.00 97.88 199 SER A CA 1
ATOM 1616 C C . SER A 1 199 ? 0.200 8.312 -33.160 1.00 97.88 199 SER A C 1
ATOM 1618 O O . SER A 1 199 ? 0.121 8.206 -31.935 1.00 97.88 199 SER A O 1
ATOM 1620 N N . ALA A 1 200 ? 1.245 8.850 -33.772 1.00 97.62 200 ALA A N 1
ATOM 1621 C CA . ALA A 1 200 ? 2.282 9.598 -33.084 1.00 97.62 200 ALA A CA 1
ATOM 1622 C C . ALA A 1 200 ? 2.088 11.102 -33.288 1.00 97.62 200 ALA A C 1
ATOM 1624 O O . ALA A 1 200 ? 1.632 11.526 -34.349 1.00 97.62 200 ALA A O 1
ATOM 1625 N N . GLU A 1 201 ? 2.429 11.886 -32.266 1.00 96.38 201 GLU A N 1
ATOM 1626 C CA . GLU A 1 201 ? 2.426 13.353 -32.303 1.00 96.38 201 GLU A CA 1
ATOM 1627 C C . GLU A 1 201 ? 3.637 13.938 -31.565 1.00 96.38 201 GLU A C 1
ATOM 1629 O O . GLU A 1 201 ? 4.366 13.231 -30.865 1.00 96.38 201 GLU A O 1
ATOM 1634 N N . GLY A 1 202 ? 3.864 15.242 -31.740 1.00 93.44 202 GLY A N 1
ATOM 1635 C CA . GLY A 1 202 ? 4.879 16.008 -31.017 1.00 93.44 202 GLY A CA 1
ATOM 1636 C C . GLY A 1 202 ? 6.293 15.959 -31.611 1.00 93.44 202 GLY A C 1
ATOM 1637 O O . GLY A 1 202 ? 7.075 16.876 -31.376 1.00 93.44 202 GLY A O 1
ATOM 1638 N N . GLY A 1 203 ? 6.607 14.953 -32.434 1.00 92.44 203 GLY A N 1
ATOM 1639 C CA . GLY A 1 203 ? 7.879 14.802 -33.154 1.00 92.44 203 GLY A CA 1
ATOM 1640 C C . GLY A 1 203 ? 8.930 13.972 -32.407 1.00 92.44 203 GLY A C 1
ATOM 1641 O O . GLY A 1 203 ? 9.039 14.016 -31.178 1.00 92.44 203 GLY A O 1
ATOM 1642 N N . THR A 1 204 ? 9.694 13.177 -33.164 1.00 90.50 204 THR A N 1
ATOM 1643 C CA . THR A 1 204 ? 10.572 12.124 -32.625 1.00 90.50 204 THR A CA 1
ATOM 1644 C C . THR A 1 204 ? 11.949 12.600 -32.148 1.00 90.50 204 THR A C 1
ATOM 1646 O O . THR A 1 204 ? 12.570 11.873 -31.370 1.00 90.50 204 THR A O 1
ATOM 1649 N N . ALA A 1 205 ? 12.463 13.741 -32.621 1.00 83.88 205 ALA A N 1
ATOM 1650 C CA . ALA A 1 205 ? 13.849 14.195 -32.406 1.00 83.88 205 ALA A CA 1
ATOM 1651 C C . ALA A 1 205 ? 13.956 15.470 -31.549 1.00 83.88 205 ALA A C 1
ATOM 1653 O O . ALA A 1 205 ? 15.049 16.001 -31.346 1.00 83.88 205 ALA A O 1
ATOM 1654 N N . GLY A 1 206 ? 12.822 15.963 -31.056 1.00 83.88 206 GLY A N 1
ATOM 1655 C CA . GLY A 1 206 ? 12.737 17.125 -30.184 1.00 83.88 206 GLY A CA 1
ATOM 1656 C C . GLY A 1 206 ? 13.270 16.916 -28.759 1.00 83.88 206 GLY A C 1
ATOM 1657 O O . GLY A 1 206 ? 14.031 15.983 -28.485 1.00 83.88 206 GLY A O 1
ATOM 1658 N N . PRO A 1 207 ? 12.883 17.799 -27.817 1.00 89.56 207 PRO A N 1
ATOM 1659 C CA . PRO A 1 207 ? 13.208 17.643 -26.398 1.00 89.56 207 PRO A CA 1
ATOM 1660 C C . PRO A 1 207 ? 12.724 16.296 -25.836 1.00 89.56 207 PRO A C 1
ATOM 1662 O O . PRO A 1 207 ? 11.920 15.595 -26.446 1.00 89.56 207 PRO A O 1
ATOM 1665 N N . ALA A 1 208 ? 13.184 15.940 -24.635 1.00 89.62 208 ALA A N 1
ATOM 1666 C CA . ALA A 1 208 ? 12.855 14.661 -23.998 1.00 89.62 208 ALA A CA 1
ATOM 1667 C C . ALA A 1 208 ? 11.344 14.364 -23.939 1.00 89.62 208 ALA A C 1
ATOM 1669 O O . ALA A 1 208 ? 10.944 13.207 -24.041 1.00 89.62 208 ALA A O 1
ATOM 1670 N N . THR A 1 209 ? 10.528 15.407 -23.794 1.00 92.25 209 THR A N 1
ATOM 1671 C CA . THR A 1 209 ? 9.064 15.377 -23.687 1.00 92.25 209 THR A CA 1
ATOM 1672 C C . THR A 1 209 ? 8.353 15.521 -25.030 1.00 92.25 209 THR A C 1
ATOM 1674 O O . THR A 1 209 ? 7.160 15.765 -25.064 1.00 92.25 209 THR A O 1
ATOM 1677 N N . SER A 1 210 ? 9.061 15.437 -26.155 1.00 93.31 210 SER A N 1
ATOM 1678 C CA . SER A 1 210 ? 8.487 15.822 -27.444 1.00 93.31 210 SER A CA 1
ATOM 1679 C C . SER A 1 210 ? 7.444 14.832 -27.951 1.00 93.31 210 SER A C 1
ATOM 1681 O O . SER A 1 210 ? 6.331 15.207 -28.291 1.00 93.31 210 SER A O 1
ATOM 1683 N N . HIS A 1 211 ? 7.802 13.554 -28.007 1.00 96.31 211 HIS A N 1
ATOM 1684 C CA . HIS A 1 211 ? 7.038 12.533 -28.719 1.00 96.31 211 HIS A CA 1
ATOM 1685 C C . HIS A 1 211 ? 5.922 11.937 -27.848 1.00 96.31 211 HIS A C 1
ATOM 1687 O O . HIS A 1 211 ? 6.039 11.870 -26.618 1.00 96.31 211 HIS A O 1
ATOM 1693 N N . MET A 1 212 ? 4.849 11.466 -28.481 1.00 96.19 212 MET A N 1
ATOM 1694 C CA . MET A 1 212 ? 3.756 10.779 -27.796 1.00 96.19 212 MET A CA 1
ATOM 1695 C C . MET A 1 212 ? 3.023 9.788 -28.696 1.00 96.19 212 MET A C 1
ATOM 1697 O O . MET A 1 212 ? 3.090 9.875 -29.920 1.00 96.19 212 MET A O 1
ATOM 1701 N N . VAL A 1 213 ? 2.289 8.864 -28.074 1.00 98.12 213 VAL A N 1
ATOM 1702 C CA . VAL A 1 213 ? 1.262 8.045 -28.731 1.00 98.12 213 VAL A CA 1
ATOM 1703 C C . VAL A 1 213 ? -0.111 8.605 -28.383 1.00 98.12 213 VAL A C 1
ATOM 1705 O O . VAL A 1 213 ? -0.441 8.740 -27.205 1.00 98.12 213 VAL A O 1
ATOM 1708 N N . VAL A 1 214 ? -0.929 8.869 -29.394 1.00 97.88 214 VAL A N 1
ATOM 1709 C CA . VAL A 1 214 ? -2.323 9.303 -29.256 1.00 97.88 214 VAL A CA 1
ATOM 1710 C C . VAL A 1 214 ? -3.260 8.285 -29.889 1.00 97.88 214 VAL A C 1
ATOM 1712 O O . VAL A 1 214 ? -2.876 7.533 -30.783 1.00 97.88 214 VAL A O 1
ATOM 1715 N N . ALA A 1 215 ? -4.501 8.251 -29.423 1.00 98.19 215 ALA A N 1
ATOM 1716 C CA . ALA A 1 215 ? -5.543 7.401 -29.965 1.00 98.19 215 ALA A CA 1
ATOM 1717 C C . ALA A 1 215 ? -6.787 8.216 -30.323 1.00 98.19 215 ALA A C 1
ATOM 1719 O O . ALA A 1 215 ? -7.212 9.102 -29.577 1.00 98.19 215 ALA A O 1
ATOM 1720 N N . ALA A 1 216 ? -7.403 7.850 -31.440 1.00 98.38 216 ALA A N 1
ATOM 1721 C CA . ALA A 1 216 ? -8.721 8.299 -31.851 1.00 98.38 216 ALA A CA 1
ATOM 1722 C C . ALA A 1 216 ? -9.562 7.101 -32.310 1.00 98.38 216 ALA A C 1
ATOM 1724 O O . ALA A 1 216 ? -9.020 6.060 -32.688 1.00 98.38 216 ALA A O 1
ATOM 1725 N N . ARG A 1 217 ? -10.891 7.221 -32.300 1.00 98.19 217 ARG A N 1
ATOM 1726 C CA . ARG A 1 217 ? -11.799 6.175 -32.785 1.00 98.19 217 ARG A CA 1
ATOM 1727 C C . ARG A 1 217 ? -12.900 6.723 -33.678 1.00 98.19 217 ARG A C 1
ATOM 1729 O O . ARG A 1 217 ? -13.308 7.874 -33.554 1.00 98.19 217 ARG A O 1
ATOM 1736 N N . SER A 1 218 ? -13.419 5.880 -34.563 1.00 98.19 218 SER A N 1
ATOM 1737 C CA . SER A 1 218 ? -14.584 6.189 -35.390 1.00 98.19 218 SER A CA 1
ATOM 1738 C C . SER A 1 218 ? -15.387 4.938 -35.733 1.00 98.19 218 SER A C 1
ATOM 1740 O O . SER A 1 218 ? -14.869 3.826 -35.725 1.00 98.19 218 SER A O 1
ATOM 1742 N N . LYS A 1 219 ? -16.670 5.106 -36.061 1.00 96.62 219 LYS A N 1
ATOM 1743 C CA . LYS A 1 219 ? -17.516 4.015 -36.582 1.00 96.62 219 LYS A CA 1
ATOM 1744 C C . LYS A 1 219 ? -17.344 3.790 -38.086 1.00 96.62 219 LYS A C 1
ATOM 1746 O O . LYS A 1 219 ? -17.779 2.759 -38.590 1.00 96.62 219 LYS A O 1
ATOM 1751 N N . SER A 1 220 ? -16.727 4.737 -38.789 1.00 97.00 220 SER A N 1
ATOM 1752 C CA . SER A 1 220 ? -16.374 4.625 -40.203 1.00 97.00 220 SER A CA 1
ATOM 1753 C C . SER A 1 220 ? -14.880 4.830 -40.351 1.00 97.00 220 SER A C 1
ATOM 1755 O O . SER A 1 220 ? -14.300 5.690 -39.689 1.00 97.00 220 SER A O 1
ATOM 1757 N N . VAL A 1 221 ? -14.266 4.094 -41.274 1.00 95.81 221 VAL A N 1
ATOM 1758 C CA . VAL A 1 221 ? -12.864 4.308 -41.633 1.00 95.81 221 VAL A CA 1
ATOM 1759 C C . VAL A 1 221 ? -12.610 5.733 -42.125 1.00 95.81 221 VAL A C 1
ATOM 1761 O O . VAL A 1 221 ? -11.474 6.164 -42.115 1.00 95.81 221 VAL A O 1
ATOM 1764 N N . ARG A 1 222 ? -13.646 6.480 -42.535 1.00 95.81 222 ARG A N 1
ATOM 1765 C CA . ARG A 1 222 ? -13.523 7.859 -43.028 1.00 95.81 222 ARG A CA 1
ATOM 1766 C C . ARG A 1 222 ? -13.726 8.936 -41.958 1.00 95.81 222 ARG A C 1
ATOM 1768 O O . ARG A 1 222 ? -13.651 10.119 -42.281 1.00 95.81 222 ARG A O 1
ATOM 1775 N N . GLY A 1 223 ? -14.000 8.555 -40.712 1.00 94.38 223 GLY A N 1
ATOM 1776 C CA . GLY A 1 223 ? -14.353 9.486 -39.644 1.00 94.38 223 GLY A CA 1
ATOM 1777 C C . GLY A 1 223 ? -15.863 9.797 -39.550 1.00 94.38 223 GLY A C 1
ATOM 1778 O O . GLY A 1 223 ? -16.684 9.125 -40.179 1.00 94.38 223 GLY A O 1
ATOM 1779 N N . PRO A 1 224 ? -16.257 10.811 -38.753 1.00 96.50 224 PRO A N 1
ATOM 1780 C CA . PRO A 1 224 ? -15.380 11.689 -37.974 1.00 96.50 224 PRO A CA 1
ATOM 1781 C C . PRO A 1 224 ? -14.625 10.922 -36.884 1.00 96.50 224 PRO A C 1
ATOM 1783 O O . PRO A 1 224 ? -15.132 9.927 -36.360 1.00 96.50 224 PRO A O 1
ATOM 1786 N N . TRP A 1 225 ? -13.409 11.370 -36.583 1.00 97.50 225 TRP A N 1
ATOM 1787 C CA . TRP A 1 225 ? -12.549 10.780 -35.561 1.00 97.50 225 TRP A CA 1
ATOM 1788 C C . TRP A 1 225 ? -12.759 11.491 -34.224 1.00 97.50 225 TRP A C 1
ATOM 1790 O O . TRP A 1 225 ? -12.631 12.709 -34.127 1.00 97.50 225 TRP A O 1
ATOM 1800 N N . GLU A 1 226 ? -13.116 10.718 -33.205 1.00 97.56 226 GLU A N 1
ATOM 1801 C CA . GLU A 1 226 ? -13.210 11.146 -31.811 1.00 97.56 226 GLU A CA 1
ATOM 1802 C C . GLU A 1 226 ? -11.862 10.879 -31.136 1.00 97.56 226 GLU A C 1
ATOM 1804 O O . GLU A 1 226 ? -11.347 9.773 -31.259 1.00 97.56 226 GLU A O 1
ATOM 1809 N N . ASN A 1 227 ? -11.290 11.855 -30.432 1.00 97.88 227 ASN A N 1
ATOM 1810 C CA . ASN A 1 227 ? -10.044 11.670 -29.684 1.00 97.88 227 ASN A CA 1
ATOM 1811 C C . ASN A 1 227 ? -10.289 10.979 -28.340 1.00 97.88 227 ASN A C 1
ATOM 1813 O O . ASN A 1 227 ? -11.290 11.250 -27.678 1.00 97.88 227 ASN A O 1
ATOM 1817 N N . SER A 1 228 ? -9.350 10.132 -27.917 1.00 96.81 228 SER A N 1
ATOM 1818 C CA . SER A 1 228 ? -9.384 9.532 -26.583 1.00 96.81 228 SER A CA 1
ATOM 1819 C C . SER A 1 228 ? -9.324 10.623 -25.505 1.00 96.81 228 SER A C 1
ATOM 1821 O O . SER A 1 228 ? -8.443 11.486 -25.572 1.00 96.81 228 SER A O 1
ATOM 1823 N N . PRO A 1 229 ? -10.184 10.574 -24.469 1.00 91.56 229 PRO A N 1
ATOM 1824 C CA . PRO A 1 229 ? -10.073 11.468 -23.315 1.00 91.56 229 PRO A CA 1
ATOM 1825 C C . PRO A 1 229 ? -8.831 11.166 -22.459 1.00 91.56 229 PRO A C 1
ATOM 1827 O O . PRO A 1 229 ? -8.512 11.927 -21.551 1.00 91.56 229 PRO A O 1
ATOM 1830 N N . TYR A 1 230 ? -8.129 10.067 -22.751 1.00 91.88 230 TYR A N 1
ATOM 1831 C CA . TYR A 1 230 ? -6.912 9.634 -22.068 1.00 91.88 230 TYR A CA 1
ATOM 1832 C C . TYR A 1 230 ? -5.633 9.958 -22.848 1.00 91.88 230 TYR A C 1
ATOM 1834 O O . TYR A 1 230 ? -4.578 9.439 -22.500 1.00 91.88 230 TYR A O 1
ATOM 1842 N N . ASN A 1 231 ? -5.710 10.761 -23.915 1.00 93.81 231 ASN A N 1
ATOM 1843 C CA . ASN A 1 231 ? -4.511 11.180 -24.637 1.00 93.81 231 ASN A CA 1
ATOM 1844 C C . ASN A 1 231 ? -3.605 12.096 -23.775 1.00 93.81 231 ASN A C 1
ATOM 1846 O O . ASN A 1 231 ? -4.122 12.908 -23.002 1.00 93.81 231 ASN A O 1
ATOM 1850 N N . PRO A 1 232 ? -2.267 11.992 -23.926 1.00 95.12 232 PRO A N 1
ATOM 1851 C CA . PRO A 1 232 ? -1.574 10.958 -24.693 1.00 95.12 232 PRO A CA 1
ATOM 1852 C C . PRO A 1 232 ? -1.595 9.613 -23.953 1.00 95.12 232 PRO A C 1
ATOM 1854 O O . PRO A 1 232 ? -1.528 9.551 -22.728 1.00 95.12 232 PRO A O 1
ATOM 1857 N N . ILE A 1 233 ? -1.631 8.521 -24.712 1.00 96.12 233 ILE A N 1
ATOM 1858 C CA . ILE A 1 233 ? -1.606 7.161 -24.162 1.00 96.12 233 ILE A CA 1
ATOM 1859 C C . ILE A 1 233 ? -0.220 6.818 -23.606 1.00 96.12 233 ILE A C 1
ATOM 1861 O O . ILE A 1 233 ? -0.115 6.213 -22.539 1.00 96.12 233 ILE A O 1
ATOM 1865 N N . VAL A 1 234 ? 0.832 7.203 -24.335 1.00 95.00 234 VAL A N 1
ATOM 1866 C CA . VAL A 1 234 ? 2.240 7.001 -23.965 1.00 95.00 234 VAL A CA 1
ATOM 1867 C C . VAL A 1 234 ? 2.984 8.312 -24.169 1.00 95.00 234 VAL A C 1
ATOM 1869 O O . VAL A 1 234 ? 2.864 8.919 -25.233 1.00 95.00 234 VAL A O 1
ATOM 1872 N N . HIS A 1 235 ? 3.752 8.739 -23.165 1.00 93.38 235 HIS A N 1
ATOM 1873 C CA . HIS A 1 235 ? 4.512 9.987 -23.208 1.00 93.38 235 HIS A CA 1
ATOM 1874 C C . HIS A 1 235 ? 5.687 9.994 -22.216 1.00 93.38 235 HIS A C 1
ATOM 1876 O O . HIS A 1 235 ? 5.718 9.226 -21.245 1.00 93.38 235 HIS A O 1
ATOM 1882 N N . THR A 1 236 ? 6.660 10.868 -22.467 1.00 90.19 236 THR A N 1
ATOM 1883 C CA . THR A 1 236 ? 7.700 11.247 -21.503 1.00 90.19 236 THR A CA 1
ATOM 1884 C C . THR A 1 236 ? 7.311 12.588 -20.897 1.00 90.19 236 THR A C 1
ATOM 1886 O O . THR A 1 236 ? 7.228 13.572 -21.616 1.00 90.19 236 THR A O 1
ATOM 1889 N N . TYR A 1 237 ? 7.095 12.645 -19.587 1.00 85.00 237 TYR A N 1
ATOM 1890 C CA . TYR A 1 237 ? 6.632 13.847 -18.891 1.00 85.00 237 TYR A CA 1
ATOM 1891 C C . TYR A 1 237 ? 7.773 14.711 -18.347 1.00 85.00 237 TYR A C 1
ATOM 1893 O O . TYR A 1 237 ? 7.562 15.888 -18.069 1.00 85.00 237 TYR A O 1
ATOM 1901 N N . SER A 1 238 ? 8.979 14.157 -18.178 1.00 85.06 238 SER A N 1
ATOM 1902 C CA . SER A 1 238 ? 10.153 14.943 -17.782 1.00 85.06 238 SER A CA 1
ATOM 1903 C C . SER A 1 238 ? 11.460 14.422 -18.376 1.00 85.06 238 SER A C 1
ATOM 1905 O O . SER A 1 238 ? 11.631 13.231 -18.645 1.00 85.06 238 SER A O 1
ATOM 1907 N N . ASP A 1 239 ? 12.439 15.317 -18.512 1.00 82.44 239 ASP A N 1
ATOM 1908 C CA . ASP A 1 239 ? 13.821 14.973 -18.865 1.00 82.44 239 ASP A CA 1
ATOM 1909 C C . ASP A 1 239 ? 14.529 14.148 -17.769 1.00 82.44 239 ASP A C 1
ATOM 1911 O O . ASP A 1 239 ? 15.585 13.550 -18.004 1.00 82.44 239 ASP A O 1
ATOM 1915 N N . GLY A 1 240 ? 13.940 14.067 -16.573 1.00 79.31 240 GLY A N 1
ATOM 1916 C CA . GLY A 1 240 ? 14.340 13.190 -15.479 1.00 79.31 240 GLY A CA 1
ATOM 1917 C C . GLY A 1 240 ? 14.204 11.707 -15.825 1.00 79.31 240 GLY A C 1
ATOM 1918 O O . GLY A 1 240 ? 15.030 10.907 -15.379 1.00 79.31 240 GLY A O 1
ATOM 1919 N N . GLU A 1 241 ? 13.231 11.349 -16.667 1.00 82.38 241 GLU A N 1
ATOM 1920 C CA . GLU A 1 241 ? 12.936 9.964 -17.029 1.00 82.38 241 GLU A CA 1
ATOM 1921 C C . GLU A 1 241 ? 14.065 9.285 -17.817 1.00 82.38 241 GLU A C 1
ATOM 1923 O O . GLU A 1 241 ? 14.846 9.915 -18.530 1.00 82.38 241 GLU A O 1
ATOM 1928 N N . ARG A 1 242 ? 14.131 7.951 -17.720 1.00 85.44 242 ARG A N 1
ATOM 1929 C CA . ARG A 1 242 ? 15.107 7.140 -18.462 1.00 85.44 242 ARG A CA 1
ATOM 1930 C C . ARG A 1 242 ? 14.852 7.133 -19.970 1.00 85.44 242 ARG A C 1
ATOM 1932 O O . ARG A 1 242 ? 15.808 7.113 -20.741 1.00 85.44 242 ARG A O 1
ATOM 1939 N N . TRP A 1 243 ? 13.585 7.066 -20.368 1.00 91.75 243 TRP A N 1
ATOM 1940 C CA . TRP A 1 243 ? 13.168 6.923 -21.761 1.00 91.75 243 TRP A CA 1
ATOM 1941 C C . TRP A 1 243 ? 12.613 8.250 -22.260 1.00 91.75 243 TRP A C 1
ATOM 1943 O O . TRP A 1 243 ? 11.596 8.729 -21.758 1.00 91.75 243 TRP A O 1
ATOM 1953 N N . TRP A 1 244 ? 13.304 8.838 -23.227 1.00 94.31 244 TRP A N 1
ATOM 1954 C CA . TRP A 1 244 ? 12.987 10.117 -23.849 1.00 94.31 244 TRP A CA 1
ATOM 1955 C C . TRP A 1 244 ? 12.287 9.910 -25.184 1.00 94.31 244 TRP A C 1
ATOM 1957 O O . TRP A 1 244 ? 12.586 8.954 -25.904 1.00 94.31 244 TRP A O 1
ATOM 1967 N N . SER A 1 245 ? 11.381 10.825 -25.517 1.00 94.56 245 SER A N 1
ATOM 1968 C CA . SER A 1 245 ? 10.656 10.841 -26.785 1.00 94.56 245 SER A CA 1
ATOM 1969 C C . SER A 1 245 ? 9.961 9.505 -27.072 1.00 94.56 245 SER A C 1
ATOM 1971 O O . SER A 1 245 ? 10.089 8.948 -28.166 1.00 94.56 245 SER A O 1
ATOM 1973 N N . LYS A 1 246 ? 9.227 8.982 -26.078 1.00 95.88 246 LYS A N 1
ATOM 1974 C CA . LYS A 1 246 ? 8.393 7.783 -26.235 1.00 95.88 246 LYS A CA 1
ATOM 1975 C C . LYS A 1 246 ? 7.258 8.057 -27.222 1.00 95.88 246 LYS A C 1
ATOM 1977 O O . LYS A 1 246 ? 6.415 8.909 -26.963 1.00 95.88 246 LYS A O 1
ATOM 1982 N N . GLY A 1 247 ? 7.186 7.303 -28.309 1.00 95.44 247 GLY A N 1
ATOM 1983 C CA . GLY A 1 247 ? 6.125 7.480 -29.296 1.00 95.44 247 GLY A CA 1
ATOM 1984 C C . GLY A 1 247 ? 6.151 6.431 -30.396 1.00 95.44 247 GLY A C 1
ATOM 1985 O O . GLY A 1 247 ? 6.903 5.456 -30.315 1.00 95.44 247 GLY A O 1
ATOM 1986 N N . HIS A 1 248 ? 5.325 6.639 -31.424 1.00 97.25 248 HIS A N 1
ATOM 1987 C CA . HIS A 1 248 ? 5.218 5.746 -32.585 1.00 97.25 248 HIS A CA 1
ATOM 1988 C C . HIS A 1 248 ? 4.818 4.311 -32.197 1.00 97.25 248 HIS A C 1
ATOM 1990 O O . HIS A 1 248 ? 5.548 3.345 -32.432 1.00 97.25 248 HIS A O 1
ATOM 1996 N N . GLY A 1 249 ? 3.669 4.190 -31.531 1.00 95.88 249 GLY A N 1
ATOM 1997 C CA . GLY A 1 249 ? 3.187 2.934 -30.968 1.00 95.88 249 GLY A CA 1
ATOM 1998 C C . GLY A 1 249 ? 2.257 2.142 -31.887 1.00 95.88 249 GLY A C 1
ATOM 1999 O O . GLY A 1 249 ? 1.410 2.709 -32.570 1.00 95.88 249 GLY A O 1
ATOM 2000 N N . THR A 1 250 ? 2.371 0.816 -31.836 1.00 97.19 250 THR A N 1
ATOM 2001 C CA . THR A 1 250 ? 1.411 -0.140 -32.394 1.00 97.19 250 THR A CA 1
ATOM 2002 C C . THR A 1 250 ? 0.729 -0.894 -31.249 1.00 97.19 250 THR A C 1
ATOM 2004 O O . THR A 1 250 ? 1.396 -1.506 -30.411 1.00 97.19 250 THR A O 1
ATOM 2007 N N . LEU A 1 251 ? -0.606 -0.862 -31.221 1.00 97.31 251 LEU A N 1
ATOM 2008 C CA . LEU A 1 251 ? -1.431 -1.591 -30.254 1.00 97.31 251 LEU A CA 1
ATOM 2009 C C . LEU A 1 251 ? -1.648 -3.039 -30.726 1.00 97.31 251 LEU A C 1
ATOM 2011 O O . LEU A 1 251 ? -2.088 -3.257 -31.854 1.00 97.31 251 LEU A O 1
ATOM 2015 N N . ILE A 1 252 ? -1.370 -4.021 -29.866 1.00 96.81 252 ILE A N 1
ATOM 2016 C CA . ILE A 1 252 ? -1.426 -5.451 -30.201 1.00 96.81 252 ILE A CA 1
ATOM 2017 C C . ILE A 1 252 ? -1.983 -6.283 -29.038 1.00 96.81 252 ILE A C 1
ATOM 2019 O O . ILE A 1 252 ? -1.734 -5.974 -27.873 1.00 96.81 252 ILE A O 1
ATOM 2023 N N . ASP A 1 253 ? -2.743 -7.333 -29.348 1.00 94.25 253 ASP A N 1
ATOM 2024 C CA . ASP A 1 253 ? -3.216 -8.322 -28.378 1.00 94.25 253 ASP A CA 1
ATOM 2025 C C . ASP A 1 253 ? -2.270 -9.530 -28.303 1.00 94.25 253 ASP A C 1
ATOM 2027 O O . ASP A 1 253 ? -1.601 -9.867 -29.282 1.00 94.25 253 ASP A O 1
ATOM 2031 N N . ASP A 1 254 ? -2.217 -10.199 -27.151 1.00 90.62 254 ASP A N 1
ATOM 2032 C CA . ASP A 1 254 ? -1.540 -11.487 -27.014 1.00 90.62 254 ASP A CA 1
ATOM 2033 C C . ASP A 1 254 ? -2.492 -12.690 -27.133 1.00 90.62 254 ASP A C 1
ATOM 2035 O O . ASP A 1 254 ? -3.710 -12.558 -27.264 1.00 90.62 254 ASP A O 1
ATOM 2039 N N . VAL A 1 255 ? -1.924 -13.899 -27.124 1.00 88.19 255 VAL A N 1
ATOM 2040 C CA . VAL A 1 255 ? -2.679 -15.161 -27.231 1.00 88.19 255 VAL A CA 1
ATOM 2041 C C . VAL A 1 255 ? -3.622 -15.419 -26.054 1.00 88.19 255 VAL A C 1
ATOM 2043 O O . VAL A 1 255 ? -4.553 -16.211 -26.208 1.00 88.19 255 VAL A O 1
ATOM 2046 N N . ASP A 1 256 ? -3.403 -14.750 -24.921 1.00 80.62 256 ASP A N 1
ATOM 2047 C CA . ASP A 1 256 ? -4.206 -14.859 -23.703 1.00 80.62 256 ASP A CA 1
ATOM 2048 C C . ASP A 1 256 ? -5.264 -13.739 -23.609 1.00 80.62 256 ASP A C 1
ATOM 2050 O O . ASP A 1 256 ? -6.090 -13.731 -22.695 1.00 80.62 256 ASP A O 1
ATOM 2054 N N . GLY A 1 257 ? -5.289 -12.818 -24.578 1.00 83.81 257 GLY A N 1
ATOM 2055 C CA . GLY A 1 257 ? -6.243 -11.715 -24.662 1.00 83.81 257 GLY A CA 1
ATOM 2056 C C . GLY A 1 257 ? -5.823 -10.446 -23.915 1.00 83.81 257 GLY A C 1
ATOM 2057 O O . GLY A 1 257 ? -6.632 -9.517 -23.820 1.00 83.81 257 GLY A O 1
ATOM 2058 N N . ASN A 1 258 ? -4.588 -10.367 -23.409 1.00 88.94 258 ASN A N 1
ATOM 2059 C CA . ASN A 1 258 ? -4.055 -9.118 -22.862 1.00 88.94 258 ASN A CA 1
ATOM 2060 C C . ASN A 1 258 ? -3.628 -8.182 -23.995 1.00 88.94 258 ASN A C 1
ATOM 2062 O O . ASN A 1 258 ? -3.355 -8.617 -25.112 1.00 88.94 258 ASN A O 1
ATOM 2066 N N . TRP A 1 259 ? -3.556 -6.886 -23.701 1.00 94.00 259 TRP A N 1
ATOM 2067 C CA . TRP A 1 259 ? -3.225 -5.859 -24.685 1.00 94.00 259 TRP A CA 1
ATOM 2068 C C . TRP A 1 259 ? -1.934 -5.133 -24.336 1.00 94.00 259 TRP A C 1
ATOM 2070 O O . TRP A 1 259 ? -1.632 -4.885 -23.169 1.00 94.00 259 TRP A O 1
ATOM 2080 N N . TRP A 1 260 ? -1.200 -4.753 -25.375 1.00 95.50 260 TRP A N 1
ATOM 2081 C CA . TRP A 1 260 ? 0.142 -4.197 -25.285 1.00 95.50 260 TRP A CA 1
ATOM 2082 C C . TRP A 1 260 ? 0.321 -3.055 -26.280 1.00 95.50 260 TRP A C 1
ATOM 2084 O O . TRP A 1 260 ? -0.186 -3.112 -27.399 1.00 95.50 260 TRP A O 1
ATOM 2094 N N . MET A 1 261 ? 1.087 -2.038 -25.896 1.00 97.06 261 MET A N 1
ATOM 2095 C CA . MET A 1 261 ? 1.609 -1.033 -26.817 1.00 97.06 261 MET A CA 1
ATOM 2096 C C . MET A 1 261 ? 3.086 -1.315 -27.064 1.00 97.06 261 MET A C 1
ATOM 2098 O O . MET A 1 261 ? 3.870 -1.329 -26.115 1.00 97.06 261 MET A O 1
ATOM 2102 N N . VAL A 1 262 ? 3.465 -1.512 -28.326 1.00 98.00 262 VAL A N 1
ATOM 2103 C CA . VAL A 1 262 ? 4.864 -1.636 -28.758 1.00 98.00 262 VAL A CA 1
ATOM 2104 C C . VAL A 1 262 ? 5.271 -0.347 -29.453 1.00 98.00 262 VAL A C 1
ATOM 2106 O O . VAL A 1 262 ? 4.646 0.035 -30.434 1.00 98.00 262 VAL A O 1
ATOM 2109 N N . TYR A 1 263 ? 6.294 0.334 -28.954 1.00 97.81 263 TYR A N 1
ATOM 2110 C CA . TYR A 1 263 ? 6.678 1.677 -29.402 1.00 97.81 263 TYR A CA 1
ATOM 2111 C C . TYR A 1 263 ? 8.196 1.866 -29.303 1.00 97.81 263 TYR A C 1
ATOM 2113 O O . TYR A 1 263 ? 8.900 0.929 -28.926 1.00 97.81 263 TYR A O 1
ATOM 2121 N N . HIS A 1 264 ? 8.736 3.036 -29.650 1.00 97.62 264 HIS A N 1
ATOM 2122 C CA . HIS A 1 264 ? 10.170 3.295 -29.487 1.00 97.62 264 HIS A CA 1
ATOM 2123 C C . HIS A 1 264 ? 10.471 4.522 -28.625 1.00 97.62 264 HIS A C 1
ATOM 2125 O O . HIS A 1 264 ? 9.627 5.398 -28.440 1.00 97.62 264 HIS A O 1
ATOM 2131 N N . ALA A 1 265 ? 11.697 4.591 -28.108 1.00 96.44 265 ALA A N 1
ATOM 2132 C CA . ALA A 1 265 ? 12.205 5.742 -27.363 1.00 96.44 265 ALA A CA 1
ATOM 2133 C C . ALA A 1 265 ? 13.737 5.826 -27.437 1.00 96.44 265 ALA A C 1
ATOM 2135 O O . ALA A 1 265 ? 14.414 4.833 -27.721 1.00 96.44 265 ALA A O 1
ATOM 2136 N N . TYR A 1 266 ? 14.292 6.994 -27.119 1.00 94.94 266 TYR A N 1
ATOM 2137 C CA . TYR A 1 266 ? 15.718 7.150 -26.840 1.00 94.94 266 TYR A CA 1
ATOM 2138 C C . TYR A 1 266 ? 16.010 6.875 -25.370 1.00 94.94 266 TYR A C 1
ATOM 2140 O O . TYR A 1 266 ? 15.229 7.220 -24.485 1.00 94.94 266 TYR A O 1
ATOM 2148 N N . GLU A 1 267 ? 17.169 6.292 -25.087 1.00 91.88 267 GLU A N 1
ATOM 2149 C CA . GLU A 1 267 ? 17.641 6.184 -23.712 1.00 91.88 267 GLU A CA 1
ATOM 2150 C C . GLU A 1 267 ? 18.427 7.441 -23.327 1.00 91.88 267 GLU A C 1
ATOM 2152 O O . GLU A 1 267 ? 19.358 7.846 -24.031 1.00 91.88 267 GLU A O 1
ATOM 2157 N N . LYS A 1 268 ? 18.060 8.059 -22.200 1.00 90.50 268 LYS A N 1
ATOM 2158 C CA . LYS A 1 268 ? 18.675 9.282 -21.674 1.00 90.50 268 LYS A CA 1
ATOM 2159 C C . LYS A 1 268 ? 20.199 9.168 -21.627 1.00 90.50 268 LYS A C 1
ATOM 2161 O O . LYS A 1 268 ? 20.748 8.274 -20.987 1.00 90.50 268 LYS A O 1
ATOM 2166 N N . GLY A 1 269 ? 20.878 10.107 -22.289 1.00 90.12 269 GLY A N 1
ATOM 2167 C CA . GLY A 1 269 ? 22.343 10.162 -22.375 1.00 90.12 269 GLY A CA 1
ATOM 2168 C C . GLY A 1 269 ? 22.977 9.204 -23.394 1.00 90.12 269 GLY A C 1
ATOM 2169 O O . GLY A 1 269 ? 24.194 9.230 -23.570 1.00 90.12 269 GLY A O 1
ATOM 2170 N N . TYR A 1 270 ? 22.184 8.393 -24.100 1.00 92.88 270 TYR A N 1
ATOM 2171 C CA . TYR A 1 270 ? 22.668 7.356 -25.019 1.00 92.88 270 TYR A CA 1
ATOM 2172 C C . TYR A 1 270 ? 21.957 7.391 -26.378 1.00 92.88 270 TYR A C 1
ATOM 2174 O O . TYR A 1 270 ? 21.640 6.352 -26.951 1.00 92.88 270 TYR A O 1
ATOM 2182 N N . HIS A 1 271 ? 21.767 8.587 -26.948 1.00 93.00 271 HIS A N 1
ATOM 2183 C CA . HIS A 1 271 ? 21.277 8.754 -28.328 1.00 93.00 271 HIS A CA 1
ATOM 2184 C C . HIS A 1 271 ? 22.115 7.993 -29.369 1.00 93.00 271 HIS A C 1
ATOM 2186 O O . HIS A 1 271 ? 21.622 7.672 -30.448 1.00 93.00 271 HIS A O 1
ATOM 2192 N N . THR A 1 272 ? 23.369 7.679 -29.040 1.00 94.31 272 THR A N 1
ATOM 2193 C CA . THR A 1 272 ? 24.270 6.820 -29.818 1.00 94.31 272 THR A CA 1
ATOM 2194 C C . THR A 1 272 ? 23.706 5.415 -30.052 1.00 94.31 272 THR A C 1
ATOM 2196 O O . THR A 1 272 ? 23.987 4.837 -31.099 1.00 94.31 272 THR A O 1
ATOM 2199 N N . LEU A 1 273 ? 22.878 4.881 -29.145 1.00 93.81 273 LEU A N 1
ATOM 2200 C CA . LEU A 1 273 ? 22.201 3.586 -29.309 1.00 93.81 273 LEU A CA 1
ATOM 2201 C C . LEU A 1 273 ? 21.033 3.641 -30.304 1.00 93.81 273 LEU A C 1
ATOM 2203 O O . LEU A 1 273 ? 20.586 2.592 -30.762 1.00 93.81 273 LEU A O 1
ATOM 2207 N N . GLY A 1 274 ? 20.559 4.837 -30.660 1.00 94.50 274 GLY A N 1
ATOM 2208 C CA . GLY A 1 274 ? 19.361 5.028 -31.474 1.00 94.50 274 GLY A CA 1
ATOM 2209 C C . GLY A 1 274 ? 18.061 4.805 -30.703 1.00 94.50 274 GLY A C 1
ATOM 2210 O O . GLY A 1 274 ? 18.029 4.867 -29.470 1.00 94.50 274 GLY A O 1
ATOM 2211 N N . ARG A 1 275 ? 16.975 4.578 -31.446 1.00 96.25 275 ARG A N 1
ATOM 2212 C CA . ARG A 1 275 ? 15.624 4.403 -30.895 1.00 96.25 275 ARG A CA 1
ATOM 2213 C C . ARG A 1 275 ? 15.387 2.927 -30.604 1.00 96.25 275 ARG A C 1
ATOM 2215 O O . ARG A 1 275 ? 15.378 2.110 -31.519 1.00 96.25 275 ARG A O 1
ATOM 2222 N N . GLN A 1 276 ? 15.210 2.589 -29.334 1.00 95.06 276 GLN A N 1
ATOM 2223 C CA . GLN A 1 276 ? 15.031 1.209 -28.876 1.00 95.06 276 GLN A CA 1
ATOM 2224 C C . GLN A 1 276 ? 13.549 0.839 -28.853 1.00 95.06 276 GLN A C 1
ATOM 2226 O O . GLN A 1 276 ? 12.722 1.689 -28.529 1.00 95.06 276 GLN A O 1
ATOM 2231 N N . THR A 1 277 ? 13.209 -0.421 -29.152 1.00 97.12 277 THR A N 1
ATOM 2232 C CA . THR A 1 277 ? 11.816 -0.893 -29.090 1.00 97.12 277 THR A CA 1
ATOM 2233 C C . THR A 1 277 ? 11.433 -1.268 -27.658 1.00 97.12 277 THR A C 1
ATOM 2235 O O . THR A 1 277 ? 12.057 -2.132 -27.027 1.00 97.12 277 THR A O 1
ATOM 2238 N N . LEU A 1 278 ? 10.363 -0.646 -27.176 1.00 95.38 278 LEU A N 1
ATOM 2239 C CA . LEU A 1 278 ? 9.761 -0.824 -25.864 1.00 95.38 278 LEU A CA 1
ATOM 2240 C C . LEU A 1 278 ? 8.377 -1.473 -25.973 1.00 95.38 278 LEU A C 1
ATOM 2242 O O . LEU A 1 278 ? 7.714 -1.383 -27.006 1.00 95.38 278 LEU A O 1
ATOM 2246 N N . ILE A 1 279 ? 7.935 -2.093 -24.882 1.00 94.31 279 ILE A N 1
ATOM 2247 C CA . ILE A 1 279 ? 6.570 -2.590 -24.707 1.00 94.31 279 ILE A CA 1
ATOM 2248 C C . ILE A 1 279 ? 6.023 -2.168 -23.342 1.00 94.31 279 ILE A C 1
ATOM 2250 O O . ILE A 1 279 ? 6.762 -2.169 -22.351 1.00 94.31 279 ILE A O 1
ATOM 2254 N N . GLU A 1 280 ? 4.734 -1.842 -23.276 1.00 91.69 280 GLU A N 1
ATOM 2255 C CA . GLU A 1 280 ? 4.017 -1.635 -22.015 1.00 91.69 280 GLU A CA 1
ATOM 2256 C C . GLU A 1 280 ? 2.543 -2.075 -22.103 1.00 91.69 280 GLU A C 1
ATOM 2258 O O . GLU A 1 280 ? 1.970 -2.097 -23.197 1.00 91.69 280 GLU A O 1
ATOM 2263 N N . PRO A 1 281 ? 1.925 -2.471 -20.980 1.00 90.38 281 PRO A N 1
ATOM 2264 C CA . PRO A 1 281 ? 0.596 -3.065 -20.986 1.00 90.38 281 PRO A CA 1
ATOM 2265 C C . PRO A 1 281 ? -0.525 -2.036 -21.090 1.00 90.38 281 PRO A C 1
ATOM 2267 O O . PRO A 1 281 ? -0.509 -0.997 -20.427 1.00 90.38 281 PRO A O 1
ATOM 2270 N N . MET A 1 282 ? -1.547 -2.379 -21.869 1.00 92.25 282 MET A N 1
ATOM 2271 C CA . MET A 1 282 ? -2.726 -1.556 -22.119 1.00 92.25 282 MET A CA 1
ATOM 2272 C C . MET A 1 282 ? -3.957 -2.166 -21.455 1.00 92.25 282 MET A C 1
ATOM 2274 O O . MET A 1 282 ? -4.217 -3.365 -21.562 1.00 92.25 282 MET A O 1
ATOM 2278 N N . GLN A 1 283 ? -4.747 -1.326 -20.793 1.00 89.69 283 GLN A N 1
ATOM 2279 C CA . GLN A 1 283 ? -6.027 -1.711 -20.210 1.00 89.69 283 GLN A CA 1
ATOM 2280 C C . GLN A 1 283 ? -7.164 -1.095 -21.020 1.00 89.69 283 GLN A C 1
ATOM 2282 O O . GLN A 1 283 ? -7.203 0.124 -21.178 1.00 89.69 283 GLN A O 1
ATOM 2287 N N . TRP A 1 284 ? -8.102 -1.928 -21.474 1.00 91.31 284 TRP A N 1
ATOM 2288 C CA . TRP A 1 284 ? -9.394 -1.468 -21.985 1.00 91.31 284 TRP A CA 1
ATOM 2289 C C . TRP A 1 284 ? -10.331 -1.111 -20.829 1.00 91.31 284 TRP A C 1
ATOM 2291 O O . TRP A 1 284 ? -10.374 -1.815 -19.820 1.00 91.31 284 TRP A O 1
ATOM 2301 N N . LEU A 1 285 ? -11.071 -0.022 -20.995 1.00 86.75 285 LEU A N 1
ATOM 2302 C CA . LEU A 1 285 ? -12.019 0.530 -20.036 1.00 86.75 285 LEU A CA 1
ATOM 2303 C C . LEU A 1 285 ? -13.458 0.300 -20.515 1.00 86.75 285 LEU A C 1
ATOM 2305 O O . LEU A 1 285 ? -13.707 0.047 -21.698 1.00 86.75 285 LEU A O 1
ATOM 2309 N N . ASP A 1 286 ? -14.413 0.407 -19.592 1.00 86.12 286 ASP A N 1
ATOM 2310 C CA . ASP A 1 286 ? -15.834 0.138 -19.857 1.00 86.12 286 ASP A CA 1
ATOM 2311 C C . ASP A 1 286 ? -16.461 1.116 -20.869 1.00 86.12 286 ASP A C 1
ATOM 2313 O O . ASP A 1 286 ? -17.455 0.797 -21.520 1.00 86.12 286 ASP A O 1
ATOM 2317 N N . ASP A 1 287 ? -15.864 2.295 -21.052 1.00 85.62 287 ASP A N 1
ATOM 2318 C CA . ASP A 1 287 ? -16.265 3.296 -22.049 1.00 85.62 287 ASP A CA 1
ATOM 2319 C C . ASP A 1 287 ? -15.743 2.994 -23.473 1.00 85.62 287 ASP A C 1
ATOM 2321 O O . ASP A 1 287 ? -15.972 3.753 -24.429 1.00 85.62 287 ASP A O 1
ATOM 2325 N N . GLY A 1 288 ? -15.045 1.867 -23.633 1.00 90.06 288 GLY A N 1
ATOM 2326 C CA . GLY A 1 288 ? -14.457 1.420 -24.886 1.00 90.06 288 GLY A CA 1
ATOM 2327 C C . GLY A 1 288 ? -13.174 2.157 -25.264 1.00 90.06 288 GLY A C 1
ATOM 2328 O O . GLY A 1 288 ? -12.781 2.089 -26.423 1.00 90.06 288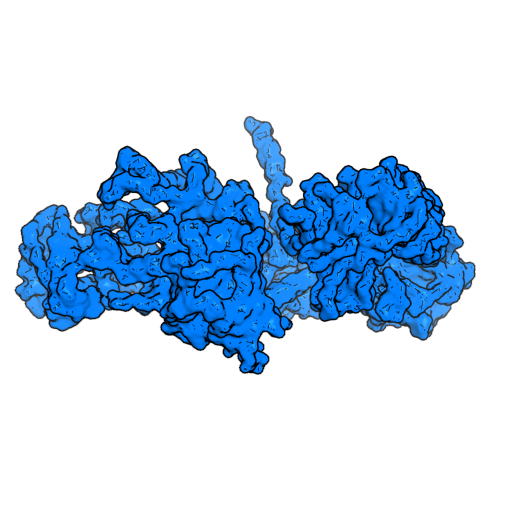 GLY A O 1
ATOM 2329 N N . TRP A 1 289 ? -12.523 2.877 -24.353 1.00 95.00 289 TRP A N 1
ATOM 2330 C CA . TRP A 1 289 ? -11.175 3.407 -24.563 1.00 95.00 289 TRP A CA 1
ATOM 2331 C C . TRP A 1 289 ? -10.116 2.520 -23.913 1.00 95.00 289 TRP A C 1
ATOM 2333 O O . TRP A 1 289 ? -10.424 1.560 -23.210 1.00 95.00 289 TRP A O 1
ATOM 2343 N N . PHE A 1 290 ? -8.846 2.822 -24.169 1.00 94.56 290 PHE A N 1
ATOM 2344 C CA . PHE A 1 290 ? -7.725 2.163 -23.514 1.00 94.56 290 PHE A CA 1
ATOM 2345 C C . PHE A 1 290 ? -6.720 3.190 -22.999 1.00 94.56 290 PHE A C 1
ATOM 2347 O O . PHE A 1 290 ? -6.645 4.308 -23.509 1.00 94.56 290 PHE A O 1
ATOM 2354 N N . ARG A 1 291 ? -5.944 2.796 -21.989 1.00 90.38 291 ARG A N 1
ATOM 2355 C CA . ARG A 1 291 ? -4.835 3.583 -21.433 1.00 90.38 291 ARG A CA 1
ATOM 2356 C C . ARG A 1 291 ? -3.694 2.681 -20.968 1.00 90.38 291 ARG A C 1
ATOM 2358 O O . ARG A 1 291 ? -3.895 1.482 -20.756 1.00 90.38 291 ARG A O 1
ATOM 2365 N N . SER A 1 292 ? -2.524 3.276 -20.756 1.00 83.88 292 SER A N 1
ATOM 2366 C CA . SER A 1 292 ? -1.376 2.592 -20.156 1.00 83.88 292 SER A CA 1
ATOM 2367 C C . SER A 1 292 ? -1.652 2.167 -18.709 1.00 83.88 292 SER A C 1
ATOM 2369 O O . SER A 1 292 ? -2.234 2.926 -17.925 1.00 83.88 292 SER A O 1
ATOM 2371 N N . ARG A 1 293 ? -1.245 0.946 -18.340 1.00 75.69 293 ARG A N 1
ATOM 2372 C CA . ARG A 1 293 ? -1.346 0.403 -16.976 1.00 75.69 293 ARG A CA 1
ATOM 2373 C C . ARG A 1 293 ? 0.027 0.480 -16.300 1.00 75.69 293 ARG A C 1
ATOM 2375 O O . ARG A 1 293 ? 0.963 -0.190 -16.720 1.00 75.69 293 ARG A O 1
ATOM 2382 N N . LYS A 1 294 ? 0.152 1.262 -15.218 1.00 52.28 294 LYS A N 1
ATOM 2383 C CA . LYS A 1 294 ? 1.440 1.455 -14.513 1.00 52.28 294 LYS A CA 1
ATOM 2384 C C . LYS A 1 294 ? 1.943 0.215 -13.757 1.00 52.28 294 LYS A C 1
ATOM 2386 O O . LYS A 1 294 ? 3.141 0.109 -13.525 1.00 52.28 294 LYS A O 1
ATOM 2391 N N . ILE A 1 295 ? 1.059 -0.712 -13.377 1.00 47.03 295 ILE A N 1
ATOM 2392 C CA . ILE A 1 295 ? 1.412 -1.925 -12.622 1.00 47.03 295 ILE A CA 1
ATOM 2393 C C . ILE A 1 295 ? 0.640 -3.107 -13.203 1.00 47.03 295 ILE A C 1
ATOM 2395 O O . ILE A 1 295 ? -0.592 -3.126 -13.162 1.00 47.03 295 ILE A O 1
ATOM 2399 N N . MET A 1 296 ? 1.356 -4.096 -13.733 1.00 41.12 296 MET A N 1
ATOM 2400 C CA . MET A 1 296 ? 0.798 -5.413 -14.024 1.00 41.12 296 MET A CA 1
ATOM 2401 C C . MET A 1 296 ? 1.358 -6.441 -13.044 1.00 41.12 296 MET A C 1
ATOM 2403 O O . MET A 1 296 ? 2.572 -6.518 -12.845 1.00 41.12 296 MET A O 1
ATOM 2407 N N . GLU A 1 297 ? 0.470 -7.287 -12.519 1.00 39.88 297 GLU A N 1
ATOM 2408 C CA . GLU A 1 297 ? 0.822 -8.657 -12.140 1.00 39.88 297 GLU A CA 1
ATOM 2409 C C . GLU A 1 297 ? 1.615 -9.290 -13.290 1.00 39.88 297 GLU A C 1
ATOM 2411 O O . GLU A 1 297 ? 1.251 -9.119 -14.456 1.00 39.88 297 GLU A O 1
ATOM 2416 N N . ALA A 1 298 ? 2.718 -9.980 -12.992 1.00 39.28 298 ALA A N 1
ATOM 2417 C CA . ALA A 1 298 ? 3.542 -10.596 -14.026 1.00 39.28 298 ALA A CA 1
ATOM 2418 C C . ALA A 1 298 ? 2.711 -11.518 -14.935 1.00 39.28 298 ALA A C 1
ATOM 2420 O O . ALA A 1 298 ? 2.434 -12.668 -14.599 1.00 39.28 298 ALA A O 1
ATOM 2421 N N . VAL A 1 299 ? 2.391 -11.056 -16.147 1.00 36.56 299 VAL A N 1
ATOM 2422 C CA . VAL A 1 299 ? 2.039 -11.963 -17.243 1.00 36.56 299 VAL A CA 1
ATOM 2423 C C . VAL A 1 299 ? 3.228 -12.878 -17.397 1.00 36.56 299 VAL A C 1
ATOM 2425 O O . VAL A 1 299 ? 4.319 -12.378 -17.660 1.00 36.56 299 VAL A O 1
ATOM 2428 N N . ARG A 1 300 ? 3.034 -14.181 -17.165 1.00 34.66 300 ARG A N 1
ATOM 2429 C CA . ARG A 1 300 ? 4.086 -15.195 -17.254 1.00 34.66 300 ARG A CA 1
ATOM 2430 C C . ARG A 1 300 ? 4.830 -15.015 -18.578 1.00 34.66 300 ARG A C 1
ATOM 2432 O O . ARG A 1 300 ? 4.328 -15.481 -19.600 1.00 34.66 300 ARG A O 1
ATOM 2439 N N . PRO A 1 301 ? 6.048 -14.443 -18.604 1.00 35.38 301 PRO A N 1
ATOM 2440 C CA . PRO A 1 301 ? 6.907 -14.740 -19.722 1.00 35.38 301 PRO A CA 1
ATOM 2441 C C . PRO A 1 301 ? 7.298 -16.199 -19.493 1.00 35.38 301 PRO A C 1
ATOM 2443 O O . PRO A 1 301 ? 7.625 -16.595 -18.366 1.00 35.38 301 PRO A O 1
ATOM 2446 N N . ASN A 1 302 ? 7.225 -17.024 -20.531 1.00 29.62 302 ASN A N 1
ATOM 2447 C CA . ASN A 1 302 ? 7.723 -18.392 -20.479 1.00 29.62 302 ASN A CA 1
ATOM 2448 C C . ASN A 1 302 ? 9.254 -18.315 -20.293 1.00 29.62 302 ASN A C 1
ATOM 2450 O O . ASN A 1 302 ? 10.044 -18.322 -21.231 1.00 29.62 302 ASN A O 1
ATOM 2454 N N . THR A 1 303 ? 9.678 -18.094 -19.052 1.00 34.34 303 THR A N 1
ATOM 2455 C CA . THR A 1 303 ? 11.046 -17.768 -18.659 1.00 34.34 303 THR A CA 1
ATOM 2456 C C . THR A 1 303 ? 11.797 -19.065 -18.451 1.00 34.34 303 THR A C 1
ATOM 2458 O O . THR A 1 303 ? 12.057 -19.489 -17.333 1.00 34.34 303 THR A O 1
ATOM 2461 N N . SER A 1 304 ? 12.154 -19.715 -19.554 1.00 29.66 304 SER A N 1
ATOM 2462 C CA . SER A 1 304 ? 13.110 -20.823 -19.509 1.00 29.66 304 SER A CA 1
ATOM 2463 C C . SER A 1 304 ? 14.356 -20.591 -20.362 1.00 29.66 304 SER A C 1
ATOM 2465 O O . SER A 1 304 ? 15.114 -21.534 -20.570 1.00 29.66 304 SER A O 1
ATOM 2467 N N . LEU A 1 305 ? 14.596 -19.377 -20.877 1.00 31.69 305 LEU A N 1
ATOM 2468 C CA . LEU A 1 305 ? 15.707 -19.142 -21.816 1.00 31.69 305 LEU A CA 1
ATOM 2469 C C . LEU A 1 305 ? 16.544 -17.871 -21.584 1.00 31.69 305 LEU A C 1
ATOM 2471 O O . LEU A 1 305 ? 17.461 -17.611 -22.362 1.00 31.69 305 LEU A O 1
ATOM 2475 N N . ALA A 1 306 ? 16.306 -17.102 -20.519 1.00 34.12 306 ALA A N 1
ATOM 2476 C CA . ALA A 1 306 ? 17.117 -15.913 -20.252 1.00 34.12 306 ALA A CA 1
ATOM 2477 C C . ALA A 1 306 ? 18.516 -16.277 -19.708 1.00 34.12 306 ALA A C 1
ATOM 2479 O O . ALA A 1 306 ? 18.663 -17.195 -18.906 1.00 34.12 306 ALA A O 1
ATOM 2480 N N . ASP A 1 307 ? 19.523 -15.515 -20.145 1.00 31.92 307 ASP A N 1
ATOM 2481 C CA . ASP A 1 307 ? 20.931 -15.484 -19.703 1.00 31.92 307 ASP A CA 1
ATOM 2482 C C . ASP A 1 307 ? 21.971 -16.424 -20.343 1.00 31.92 307 ASP A C 1
ATOM 2484 O O . ASP A 1 307 ? 23.080 -16.538 -19.818 1.00 31.92 307 ASP A O 1
ATOM 2488 N N . LYS A 1 308 ? 21.729 -17.030 -21.517 1.00 31.58 308 LYS A N 1
ATOM 2489 C CA . LYS A 1 308 ? 22.828 -17.718 -22.251 1.00 31.58 308 LYS A CA 1
ATOM 2490 C C . LYS A 1 308 ? 23.036 -17.345 -23.720 1.00 31.58 308 LYS A C 1
ATOM 2492 O O . LYS A 1 308 ? 23.974 -17.858 -24.333 1.00 31.58 308 LYS A O 1
ATOM 2497 N N . ALA A 1 309 ? 22.245 -16.443 -24.296 1.00 38.59 309 ALA A N 1
ATOM 2498 C CA . ALA A 1 309 ? 22.493 -15.988 -25.662 1.00 38.59 309 ALA A CA 1
ATOM 2499 C C . ALA A 1 309 ? 23.601 -14.921 -25.675 1.00 38.59 309 ALA A C 1
ATOM 2501 O O . ALA A 1 309 ? 23.463 -13.859 -25.072 1.00 38.59 309 ALA A O 1
ATOM 2502 N N . LYS A 1 310 ? 24.710 -15.190 -26.376 1.00 45.50 310 LYS A N 1
ATOM 2503 C CA . LYS A 1 310 ? 25.635 -14.121 -26.783 1.00 45.50 310 LYS A CA 1
ATOM 2504 C C . LYS A 1 310 ? 24.852 -13.115 -27.643 1.00 45.50 310 LYS A C 1
ATOM 2506 O O . LYS A 1 310 ? 24.055 -13.578 -28.461 1.00 45.50 310 LYS A O 1
ATOM 2511 N N . PRO A 1 311 ? 25.076 -11.793 -27.520 1.00 51.34 311 PRO A N 1
ATOM 2512 C CA . PRO A 1 311 ? 24.423 -10.815 -28.385 1.00 51.34 311 PRO A CA 1
ATOM 2513 C C . PRO A 1 311 ? 24.686 -11.169 -29.853 1.00 51.34 311 PRO A C 1
ATOM 2515 O O . PRO A 1 311 ? 25.836 -11.197 -30.297 1.00 51.34 311 PRO A O 1
ATOM 2518 N N . SER A 1 312 ? 23.638 -11.492 -30.610 1.00 60.59 312 SER A N 1
ATOM 2519 C CA . SER A 1 312 ? 23.755 -11.685 -32.052 1.00 60.59 312 SER A CA 1
ATOM 2520 C C . SER A 1 312 ? 23.796 -10.309 -32.711 1.00 60.59 312 SER A C 1
ATOM 2522 O O . SER A 1 312 ? 22.785 -9.610 -32.752 1.00 60.59 312 SER A O 1
ATOM 2524 N N . LEU A 1 313 ? 24.962 -9.903 -33.207 1.00 70.00 313 LEU A N 1
ATOM 2525 C CA . LEU A 1 313 ? 25.095 -8.674 -33.984 1.00 70.00 313 LEU A CA 1
ATOM 2526 C C . LEU A 1 313 ? 24.609 -8.901 -35.418 1.00 70.00 313 LEU A C 1
ATOM 2528 O O . LEU A 1 313 ? 25.079 -9.811 -36.104 1.00 70.00 313 LEU A O 1
ATOM 2532 N N . TYR A 1 314 ? 23.696 -8.047 -35.876 1.00 80.31 314 TYR A N 1
ATOM 2533 C CA . TYR A 1 314 ? 23.155 -8.092 -37.234 1.00 80.31 314 TYR A CA 1
ATOM 2534 C C . TYR A 1 314 ? 23.908 -7.121 -38.137 1.00 80.31 314 TYR A C 1
ATOM 2536 O O . TYR A 1 314 ? 23.894 -5.912 -37.909 1.00 80.31 314 TYR A O 1
ATOM 2544 N N . TRP A 1 315 ? 24.573 -7.661 -39.159 1.00 87.12 315 TRP A N 1
ATOM 2545 C CA . TRP A 1 315 ? 25.383 -6.889 -40.097 1.00 87.12 315 TRP A CA 1
ATOM 2546 C C . TRP A 1 315 ? 24.557 -6.387 -41.279 1.00 87.12 315 TRP A C 1
ATOM 2548 O O . TRP A 1 315 ? 23.800 -7.128 -41.901 1.00 87.12 315 TRP A O 1
ATOM 2558 N N . SER A 1 316 ? 24.763 -5.121 -41.618 1.00 90.56 316 SER A N 1
ATOM 2559 C CA . SER A 1 316 ? 24.139 -4.436 -42.745 1.00 90.56 316 SER A CA 1
ATOM 2560 C C . SER A 1 316 ? 25.169 -3.594 -43.489 1.00 90.56 316 SER A C 1
ATOM 2562 O O . SER A 1 316 ? 26.201 -3.204 -42.956 1.00 90.56 316 SER A O 1
ATOM 2564 N N . SER A 1 317 ? 24.906 -3.318 -44.753 1.00 91.69 317 SER A N 1
ATOM 2565 C CA . SER A 1 317 ? 25.743 -2.483 -45.607 1.00 91.69 317 SER A CA 1
ATOM 2566 C C . SER A 1 317 ? 25.142 -1.083 -45.705 1.00 91.69 317 SER A C 1
ATOM 2568 O O . SER A 1 317 ? 23.926 -0.924 -45.621 1.00 91.69 317 SER A O 1
ATOM 2570 N N . TRP A 1 318 ? 25.971 -0.064 -45.918 1.00 92.19 318 TRP A N 1
ATOM 2571 C CA . TRP A 1 318 ? 25.509 1.315 -46.092 1.00 92.19 318 TRP A CA 1
ATOM 2572 C C . TRP A 1 318 ? 25.275 1.631 -47.577 1.00 92.19 318 TRP A C 1
ATOM 2574 O O . TRP A 1 318 ? 26.223 1.609 -48.365 1.00 92.19 318 TRP A O 1
ATOM 2584 N N . LYS A 1 319 ? 24.022 1.916 -47.965 1.00 89.69 319 LYS A N 1
ATOM 2585 C CA . LYS A 1 319 ? 23.561 2.339 -49.312 1.00 89.69 319 LYS A CA 1
ATOM 2586 C C . LYS A 1 319 ? 23.752 1.346 -50.471 1.00 89.69 319 LYS A C 1
ATOM 2588 O O . LYS A 1 319 ? 23.234 1.582 -51.562 1.00 89.69 319 LYS A O 1
ATOM 2593 N N . GLU A 1 320 ? 24.446 0.233 -50.275 1.00 82.75 320 GLU A N 1
ATOM 2594 C CA . GLU A 1 320 ? 24.742 -0.756 -51.321 1.00 82.75 320 GLU A CA 1
ATOM 2595 C C . GLU A 1 320 ? 24.609 -2.180 -50.776 1.00 82.75 320 GLU A C 1
ATOM 2597 O O . GLU A 1 320 ? 24.960 -2.421 -49.630 1.00 82.75 320 GLU A O 1
ATOM 2602 N N . TYR A 1 321 ? 24.167 -3.141 -51.592 1.00 79.44 321 TYR A N 1
ATOM 2603 C CA . TYR A 1 321 ? 24.047 -4.551 -51.199 1.00 79.44 321 TYR A CA 1
ATOM 2604 C C . TYR A 1 321 ? 24.835 -5.466 -52.150 1.00 79.44 321 TYR A C 1
ATOM 2606 O O . TYR A 1 321 ? 24.783 -5.292 -53.365 1.00 79.44 321 TYR A O 1
ATOM 2614 N N . ASN A 1 322 ? 25.562 -6.447 -51.599 1.00 67.44 322 ASN A N 1
ATOM 2615 C CA . ASN A 1 322 ? 26.248 -7.541 -52.312 1.00 67.44 322 ASN A CA 1
ATOM 2616 C C . ASN A 1 322 ? 27.287 -7.192 -53.406 1.00 67.44 322 ASN A C 1
ATOM 2618 O O . ASN A 1 322 ? 27.679 -8.077 -54.163 1.00 67.44 322 ASN A O 1
ATOM 2622 N N . ALA A 1 323 ? 27.799 -5.960 -53.501 1.00 61.19 323 ALA A N 1
ATOM 2623 C CA . ALA A 1 323 ? 28.766 -5.611 -54.556 1.00 61.19 323 ALA A CA 1
ATOM 2624 C C . ALA A 1 323 ? 30.256 -5.789 -54.174 1.00 61.19 323 ALA A C 1
ATOM 2626 O O . ALA A 1 323 ? 31.107 -5.754 -55.062 1.00 61.19 323 ALA A O 1
ATOM 2627 N N . GLN A 1 324 ? 30.604 -5.937 -52.884 1.00 70.06 324 GLN A N 1
ATOM 2628 C CA . GLN A 1 324 ? 31.996 -5.766 -52.415 1.00 70.06 324 GLN A CA 1
ATOM 2629 C C . GLN A 1 324 ? 32.439 -6.694 -51.261 1.00 70.06 324 GLN A C 1
ATOM 2631 O O . GLN A 1 324 ? 33.519 -6.474 -50.717 1.00 70.06 324 GLN A O 1
ATOM 2636 N N . TYR A 1 325 ? 31.664 -7.706 -50.844 1.00 84.94 325 TYR A N 1
ATOM 2637 C CA . TYR A 1 325 ? 32.052 -8.567 -49.713 1.00 84.94 325 TYR A CA 1
ATOM 2638 C C . TYR A 1 325 ? 31.555 -10.015 -49.812 1.00 84.94 325 TYR A C 1
ATOM 2640 O O . TYR A 1 325 ? 30.593 -10.302 -50.519 1.00 84.94 325 TYR A O 1
ATOM 2648 N N . ALA A 1 326 ? 32.218 -10.920 -49.087 1.00 85.31 326 ALA A N 1
ATOM 2649 C CA . ALA A 1 326 ? 31.843 -12.324 -48.961 1.00 85.31 326 ALA A CA 1
ATOM 2650 C C . ALA A 1 326 ? 32.123 -12.843 -47.542 1.00 85.31 326 ALA A C 1
ATOM 2652 O O . ALA A 1 326 ? 33.244 -12.724 -47.043 1.00 85.31 326 ALA A O 1
ATOM 2653 N N . TRP A 1 327 ? 31.108 -13.454 -46.927 1.00 82.94 327 TRP A N 1
ATOM 2654 C CA . TRP A 1 327 ? 31.232 -14.197 -45.674 1.00 82.94 327 TRP A CA 1
ATOM 2655 C C . TRP A 1 327 ? 31.460 -15.681 -45.971 1.00 82.94 327 TRP A C 1
ATOM 2657 O O . TRP A 1 327 ? 30.694 -16.289 -46.721 1.00 82.94 327 TRP A O 1
ATOM 2667 N N . LYS A 1 328 ? 32.502 -16.277 -45.387 1.00 84.75 328 LYS A N 1
ATOM 2668 C CA . LYS A 1 328 ? 32.779 -17.714 -45.482 1.00 84.75 328 LYS A CA 1
ATOM 2669 C C . LYS A 1 328 ? 33.416 -18.214 -44.188 1.00 84.75 328 LYS A C 1
ATOM 2671 O O . LYS A 1 328 ? 34.415 -17.656 -43.753 1.00 84.75 328 LYS A O 1
ATOM 2676 N N . ASP A 1 329 ? 32.842 -19.256 -43.587 1.00 81.62 329 ASP A N 1
ATOM 2677 C CA . ASP A 1 329 ? 33.348 -19.895 -42.359 1.00 81.62 329 ASP A CA 1
ATOM 2678 C C . ASP A 1 329 ? 33.611 -18.894 -41.207 1.00 81.62 329 ASP A C 1
ATOM 2680 O O . ASP A 1 329 ? 34.612 -18.986 -40.502 1.00 81.62 329 ASP A O 1
ATOM 2684 N N . GLY A 1 330 ? 32.736 -17.889 -41.048 1.00 76.19 330 GLY A N 1
ATOM 2685 C CA . GLY A 1 330 ? 32.874 -16.830 -40.032 1.00 76.19 330 GLY A CA 1
ATOM 2686 C C . GLY A 1 330 ? 33.900 -15.736 -40.359 1.00 76.19 330 GLY A C 1
ATOM 2687 O O . GLY A 1 330 ? 34.117 -14.841 -39.548 1.00 76.19 330 GLY A O 1
ATOM 2688 N N . LYS A 1 331 ? 34.513 -15.783 -41.546 1.00 87.62 331 LYS A N 1
ATOM 2689 C CA . LYS A 1 331 ? 35.500 -14.815 -42.033 1.00 87.62 331 LYS A CA 1
ATOM 2690 C C . LYS A 1 331 ? 34.877 -13.919 -43.088 1.00 87.62 331 LYS A C 1
ATOM 2692 O O . LYS A 1 331 ? 34.141 -14.393 -43.957 1.00 87.62 331 LYS A O 1
ATOM 2697 N N . LEU A 1 332 ? 35.208 -12.639 -43.048 1.00 91.81 332 LEU A N 1
ATOM 2698 C CA . LEU A 1 332 ? 34.692 -11.641 -43.973 1.00 91.81 332 LEU A CA 1
ATOM 2699 C C . LEU A 1 332 ? 35.818 -11.151 -44.879 1.00 91.81 332 LEU A C 1
ATOM 2701 O O . LEU A 1 332 ? 36.805 -10.597 -44.412 1.00 91.81 332 LEU A O 1
ATOM 2705 N N . SER A 1 333 ? 35.666 -11.328 -46.188 1.00 93.19 333 SER A N 1
ATOM 2706 C CA . SER A 1 333 ? 36.533 -10.691 -47.187 1.00 93.19 333 SER A CA 1
ATOM 2707 C C . SER A 1 333 ? 35.796 -9.514 -47.810 1.00 93.19 333 SER A C 1
ATOM 2709 O O . SER A 1 333 ? 34.679 -9.684 -48.296 1.00 93.19 333 SER A O 1
ATOM 2711 N N . MET A 1 334 ? 36.403 -8.329 -47.801 1.00 93.06 334 MET A N 1
ATOM 2712 C CA . MET A 1 334 ? 35.827 -7.097 -48.341 1.00 93.06 334 MET A CA 1
ATOM 2713 C C . MET A 1 334 ? 36.783 -6.447 -49.331 1.00 93.06 334 MET A C 1
ATOM 2715 O O . MET A 1 334 ? 37.940 -6.179 -49.014 1.00 93.06 334 MET A O 1
ATOM 2719 N N . ARG A 1 335 ? 36.293 -6.124 -50.525 1.00 93.88 335 ARG A N 1
ATOM 2720 C CA . ARG A 1 335 ? 37.020 -5.289 -51.476 1.00 93.88 335 ARG A CA 1
ATOM 2721 C C . ARG A 1 335 ? 36.897 -3.825 -51.060 1.00 93.88 335 ARG A C 1
ATOM 2723 O O . ARG A 1 335 ? 35.799 -3.314 -50.824 1.00 93.88 335 ARG A O 1
ATOM 2730 N N . GLY A 1 336 ? 38.042 -3.160 -50.966 1.00 91.75 336 GLY A N 1
ATOM 2731 C CA . GLY A 1 336 ? 38.120 -1.744 -50.661 1.00 91.75 336 GLY A CA 1
ATOM 2732 C C . GLY A 1 336 ? 37.538 -0.882 -51.777 1.00 91.75 336 GLY A C 1
ATOM 2733 O O . GLY A 1 336 ? 37.638 -1.213 -52.961 1.00 91.75 336 GLY A O 1
ATOM 2734 N N . LYS A 1 337 ? 36.942 0.244 -51.381 1.00 91.94 337 LYS A N 1
ATOM 2735 C CA . LYS A 1 337 ? 36.607 1.369 -52.263 1.00 91.94 337 LYS A CA 1
ATOM 2736 C C . LYS A 1 337 ? 36.844 2.685 -51.523 1.00 91.94 337 LYS A C 1
ATOM 2738 O O . LYS A 1 337 ? 36.907 2.702 -50.298 1.00 91.94 337 LYS A O 1
ATOM 2743 N N . GLY A 1 338 ? 36.978 3.791 -52.249 1.00 92.31 338 GLY A N 1
ATOM 2744 C CA . GLY A 1 338 ? 37.204 5.095 -51.623 1.00 92.31 338 GLY A CA 1
ATOM 2745 C C . GLY A 1 338 ? 38.541 5.190 -50.876 1.00 92.31 338 GLY A C 1
ATOM 2746 O O . GLY A 1 338 ? 39.451 4.389 -51.096 1.00 92.31 338 GLY A O 1
ATOM 2747 N N . ALA A 1 339 ? 38.674 6.200 -50.016 1.00 89.44 339 ALA A N 1
ATOM 2748 C CA . ALA A 1 339 ? 39.930 6.520 -49.325 1.00 89.44 339 ALA A CA 1
ATOM 2749 C C . ALA A 1 339 ? 39.778 6.730 -47.808 1.00 89.44 339 ALA A C 1
ATOM 2751 O O . ALA A 1 339 ? 40.780 6.789 -47.100 1.00 89.44 339 ALA A O 1
ATOM 2752 N N . SER A 1 340 ? 38.550 6.858 -47.304 1.00 91.06 340 SER A N 1
ATOM 2753 C CA . SER A 1 340 ? 38.254 7.080 -45.886 1.00 91.06 340 SER A CA 1
ATOM 2754 C C . SER A 1 340 ? 36.892 6.470 -45.527 1.00 91.06 340 SER A C 1
ATOM 2756 O O . SER A 1 340 ? 36.161 6.069 -46.439 1.00 91.06 340 SER A O 1
ATOM 2758 N N . PRO A 1 341 ? 36.511 6.403 -44.235 1.00 94.06 341 PRO A N 1
ATOM 2759 C CA . PRO A 1 341 ? 35.214 5.854 -43.828 1.00 94.06 341 PRO A CA 1
ATOM 2760 C C . PRO A 1 341 ? 34.012 6.465 -44.566 1.00 94.06 341 PRO A C 1
ATOM 2762 O O . PRO A 1 341 ? 33.058 5.757 -44.870 1.00 94.06 341 PRO A O 1
ATOM 2765 N N . LYS A 1 342 ? 34.103 7.746 -44.954 1.00 93.06 342 LYS A N 1
ATOM 2766 C CA . LYS A 1 342 ? 33.094 8.494 -45.723 1.00 93.06 342 LYS A CA 1
ATOM 2767 C C . LYS A 1 342 ? 32.613 7.786 -46.995 1.00 93.06 342 LYS A C 1
ATOM 2769 O O . LYS A 1 342 ? 31.472 7.968 -47.405 1.00 93.06 342 LYS A O 1
ATOM 2774 N N . ASN A 1 343 ? 33.494 7.058 -47.675 1.00 92.31 343 ASN A N 1
ATOM 2775 C CA . ASN A 1 343 ? 33.199 6.437 -48.966 1.00 92.31 343 ASN A CA 1
ATOM 2776 C C . ASN A 1 343 ? 33.761 5.015 -49.093 1.00 92.31 343 ASN A C 1
ATOM 2778 O O . ASN A 1 343 ? 33.988 4.553 -50.210 1.00 92.31 343 ASN A O 1
ATOM 2782 N N . ALA A 1 344 ? 33.982 4.341 -47.962 1.00 94.06 344 ALA A N 1
ATOM 2783 C CA . ALA A 1 344 ? 34.507 2.983 -47.891 1.00 94.06 344 ALA A CA 1
ATOM 2784 C C . ALA A 1 344 ? 33.438 1.906 -48.125 1.00 94.06 344 ALA A C 1
ATOM 2786 O O . ALA A 1 344 ? 32.233 2.165 -48.103 1.00 94.06 344 ALA A O 1
ATOM 2787 N N . SER A 1 345 ? 33.885 0.668 -48.330 1.00 93.62 345 SER A N 1
ATOM 2788 C CA . SER A 1 345 ? 33.030 -0.508 -48.161 1.00 93.62 345 SER A CA 1
ATOM 2789 C C . SER A 1 345 ? 32.849 -0.739 -46.663 1.00 93.62 345 SER A C 1
ATOM 2791 O O . SER A 1 345 ? 33.842 -0.876 -45.946 1.00 93.62 345 SER A O 1
ATOM 2793 N N . LEU A 1 346 ? 31.598 -0.784 -46.198 1.00 93.88 346 LEU A N 1
ATOM 2794 C CA . LEU A 1 346 ? 31.253 -0.910 -44.781 1.00 93.88 346 LEU A CA 1
ATOM 2795 C C . LEU A 1 346 ? 30.356 -2.126 -44.544 1.00 93.88 346 LEU A C 1
ATOM 2797 O O . LEU A 1 346 ? 29.405 -2.360 -45.294 1.00 93.88 346 LEU A O 1
ATOM 2801 N N . GLN A 1 347 ? 30.651 -2.873 -43.486 1.00 93.25 347 GLN A N 1
ATOM 2802 C CA . GLN A 1 347 ? 29.688 -3.735 -42.802 1.00 93.25 347 GLN A CA 1
ATOM 2803 C C . GLN A 1 347 ? 29.439 -3.130 -41.428 1.00 93.25 347 GLN A C 1
ATOM 2805 O O . GLN A 1 347 ? 30.392 -2.898 -40.696 1.00 93.25 347 GLN A O 1
ATOM 2810 N N . LEU A 1 348 ? 28.181 -2.847 -41.107 1.00 94.25 348 LEU A N 1
ATOM 2811 C CA . LEU A 1 348 ? 27.740 -2.111 -39.928 1.00 94.25 348 LEU A CA 1
ATOM 2812 C C . LEU A 1 348 ? 26.808 -2.976 -39.080 1.00 94.25 348 LEU A C 1
ATOM 2814 O O . LEU A 1 348 ? 25.797 -3.469 -39.585 1.00 94.25 348 LEU A O 1
ATOM 2818 N N . ALA A 1 349 ? 27.128 -3.115 -37.800 1.00 92.25 349 ALA A N 1
ATOM 2819 C CA . ALA A 1 349 ? 26.346 -3.836 -36.811 1.00 92.25 349 ALA A CA 1
ATOM 2820 C C . ALA A 1 349 ? 25.672 -2.880 -35.821 1.00 92.25 349 ALA A C 1
ATOM 2822 O O . ALA A 1 349 ? 26.296 -1.932 -35.338 1.00 92.25 349 ALA A O 1
ATOM 2823 N N . ILE A 1 350 ? 24.403 -3.148 -35.507 1.00 91.25 350 ILE A N 1
ATOM 2824 C CA . ILE A 1 350 ? 23.668 -2.446 -34.445 1.00 91.25 350 ILE A CA 1
ATOM 2825 C C . ILE A 1 350 ? 24.368 -2.694 -33.109 1.00 91.25 350 ILE A C 1
ATOM 2827 O O . ILE A 1 350 ? 24.724 -3.829 -32.807 1.00 91.25 350 ILE A O 1
ATOM 2831 N N . VAL A 1 351 ? 24.549 -1.636 -32.321 1.00 90.31 351 VAL A N 1
ATOM 2832 C CA . VAL A 1 351 ? 25.129 -1.704 -30.978 1.00 90.31 351 VAL A CA 1
ATOM 2833 C C . VAL A 1 351 ? 23.990 -1.685 -29.955 1.00 90.31 351 VAL A C 1
ATOM 2835 O O . VAL A 1 351 ? 23.303 -0.669 -29.861 1.00 90.31 351 VAL A O 1
ATOM 2838 N N . PRO A 1 352 ? 23.761 -2.779 -29.207 1.00 86.88 352 PRO A N 1
ATOM 2839 C CA . PRO A 1 352 ? 22.666 -2.839 -28.245 1.00 86.88 352 PRO A CA 1
ATOM 2840 C C . PRO A 1 352 ? 23.041 -2.339 -26.845 1.00 86.88 352 PRO A C 1
ATOM 2842 O O . PRO A 1 352 ? 22.153 -1.982 -26.077 1.00 86.88 352 PRO A O 1
ATOM 2845 N N . ASP A 1 353 ? 24.330 -2.315 -26.493 1.00 86.75 353 ASP A N 1
ATOM 2846 C CA . ASP A 1 353 ? 24.758 -2.108 -25.109 1.00 86.75 353 ASP A CA 1
ATOM 2847 C C . ASP A 1 353 ? 25.652 -0.874 -24.935 1.00 86.75 353 ASP A C 1
ATOM 2849 O O . ASP A 1 353 ? 26.476 -0.527 -25.782 1.00 86.75 353 ASP A O 1
ATOM 2853 N N . LYS A 1 354 ? 25.532 -0.231 -23.771 1.00 87.50 354 LYS A N 1
ATOM 2854 C CA . LYS A 1 354 ? 26.324 0.951 -23.383 1.00 87.50 354 LYS A CA 1
ATOM 2855 C C . LYS A 1 354 ? 27.779 0.626 -23.050 1.00 87.50 354 LYS A C 1
ATOM 2857 O O . LYS A 1 354 ? 28.610 1.530 -23.014 1.00 87.50 354 LYS A O 1
ATOM 2862 N N . ASN A 1 355 ? 28.063 -0.638 -22.727 1.00 86.62 355 ASN A N 1
ATOM 2863 C CA . ASN A 1 355 ? 29.353 -1.086 -22.213 1.00 86.62 355 ASN A CA 1
ATOM 2864 C C . ASN A 1 355 ? 29.754 -2.403 -22.868 1.00 86.62 355 ASN A C 1
ATOM 2866 O O . ASN A 1 355 ? 29.164 -3.450 -22.596 1.00 86.62 355 ASN A O 1
ATOM 2870 N N . TYR A 1 356 ? 30.763 -2.348 -23.723 1.00 89.88 356 TYR A N 1
ATOM 2871 C CA . TYR A 1 356 ? 31.214 -3.505 -24.480 1.00 89.88 356 TYR A CA 1
ATOM 2872 C C . TYR A 1 356 ? 32.665 -3.347 -24.912 1.00 89.88 356 TYR A C 1
ATOM 2874 O O . TYR A 1 356 ? 33.202 -2.243 -24.983 1.00 89.88 356 TYR A O 1
ATOM 2882 N N . GLU A 1 357 ? 33.278 -4.462 -25.275 1.00 92.62 357 GLU A N 1
ATOM 2883 C CA . GLU A 1 357 ? 34.450 -4.473 -26.135 1.00 92.62 357 GLU A CA 1
ATOM 2884 C C . GLU A 1 357 ? 34.127 -5.175 -27.455 1.00 92.62 357 GLU A C 1
ATOM 2886 O O . GLU A 1 357 ? 33.445 -6.201 -27.489 1.00 92.62 357 GLU A O 1
ATOM 2891 N N . ALA A 1 358 ? 34.621 -4.610 -28.552 1.00 94.56 358 ALA A N 1
ATOM 2892 C CA . ALA A 1 358 ? 34.564 -5.198 -29.879 1.00 94.56 358 ALA A CA 1
ATOM 2893 C C . ALA A 1 358 ? 35.985 -5.316 -30.418 1.00 94.56 358 ALA A C 1
ATOM 2895 O O . ALA A 1 358 ? 36.719 -4.330 -30.416 1.00 94.56 358 ALA A O 1
ATOM 2896 N N . GLN A 1 359 ? 36.375 -6.497 -30.888 1.00 95.94 359 GLN A N 1
ATOM 2897 C CA . GLN A 1 359 ? 37.690 -6.711 -31.493 1.00 95.94 359 GLN A CA 1
ATOM 2898 C C . GLN A 1 359 ? 37.598 -7.494 -32.792 1.00 95.94 359 GLN A C 1
ATOM 2900 O O . GLN A 1 359 ? 36.633 -8.222 -33.014 1.00 95.94 359 GLN A O 1
ATOM 2905 N N . VAL A 1 360 ? 38.616 -7.346 -33.637 1.00 96.25 360 VAL A N 1
ATOM 2906 C CA . VAL A 1 360 ? 38.717 -8.038 -34.922 1.00 96.25 360 VAL A CA 1
ATOM 2907 C C . VAL A 1 360 ? 40.174 -8.219 -35.339 1.00 96.25 360 VAL A C 1
ATOM 2909 O O . VAL A 1 360 ? 41.009 -7.341 -35.118 1.00 96.25 360 VAL A O 1
ATOM 2912 N N . GLU A 1 361 ? 40.470 -9.350 -35.967 1.00 97.56 361 GLU A N 1
ATOM 2913 C CA . GLU A 1 361 ? 41.726 -9.614 -36.667 1.00 97.56 361 GLU A CA 1
ATOM 2914 C C . GLU A 1 361 ? 41.625 -9.110 -38.108 1.00 97.56 361 GLU A C 1
ATOM 2916 O O . GLU A 1 361 ? 40.625 -9.348 -38.787 1.00 97.56 361 GLU A O 1
ATOM 2921 N N . VAL A 1 362 ? 42.650 -8.411 -38.589 1.00 97.69 362 VAL A N 1
ATOM 2922 C CA . VAL A 1 362 ? 42.656 -7.738 -39.890 1.00 97.69 362 VAL A CA 1
ATOM 2923 C C . VAL A 1 362 ? 43.888 -8.147 -40.687 1.00 97.69 362 VAL A C 1
ATOM 2925 O O . VAL A 1 362 ? 45.021 -7.975 -40.239 1.00 97.69 362 VAL A O 1
ATOM 2928 N N . THR A 1 363 ? 43.670 -8.613 -41.918 1.00 97.50 363 THR A N 1
ATOM 2929 C CA . THR A 1 363 ? 44.732 -8.868 -42.901 1.00 97.50 363 THR A CA 1
ATOM 2930 C C . THR A 1 363 ? 44.527 -8.014 -44.150 1.00 97.50 363 THR A C 1
ATOM 2932 O O . THR A 1 363 ? 43.495 -8.102 -44.819 1.00 97.50 363 THR A O 1
ATOM 2935 N N . LEU A 1 364 ? 45.529 -7.202 -44.495 1.00 97.69 364 LEU A N 1
ATOM 2936 C CA . LEU A 1 364 ? 45.491 -6.266 -45.620 1.00 97.69 364 LEU A CA 1
ATOM 2937 C C . LEU A 1 364 ? 46.114 -6.851 -46.894 1.00 97.69 364 LEU A C 1
ATOM 2939 O O . LEU A 1 364 ? 47.274 -7.271 -46.917 1.00 97.69 364 LEU A O 1
ATOM 2943 N N . GLY A 1 365 ? 45.367 -6.792 -47.995 1.00 95.06 365 GLY A N 1
ATOM 2944 C CA . GLY A 1 365 ? 45.888 -6.942 -49.349 1.00 95.06 365 GLY A CA 1
ATOM 2945 C C . GLY A 1 365 ? 46.640 -5.695 -49.830 1.00 95.06 365 GLY A C 1
ATOM 2946 O O . GLY A 1 365 ? 46.586 -4.618 -49.236 1.00 95.06 365 GLY A O 1
ATOM 2947 N N . ARG A 1 366 ? 47.356 -5.815 -50.955 1.00 93.25 366 ARG A N 1
ATOM 2948 C CA . ARG A 1 366 ? 48.122 -4.693 -51.524 1.00 93.25 366 ARG A CA 1
ATOM 2949 C C . ARG A 1 366 ? 47.194 -3.516 -51.857 1.00 93.25 366 ARG A C 1
ATOM 2951 O O . ARG A 1 366 ? 46.263 -3.678 -52.637 1.00 93.25 366 ARG A O 1
ATOM 2958 N N . GLY A 1 367 ? 47.499 -2.333 -51.317 1.00 92.19 367 GLY A N 1
ATOM 2959 C CA . GLY A 1 367 ? 46.726 -1.109 -51.564 1.00 92.19 367 GLY A CA 1
ATOM 2960 C C . GLY A 1 367 ? 45.370 -1.064 -50.849 1.00 92.19 367 GLY A C 1
ATOM 2961 O O . GLY A 1 367 ? 44.515 -0.272 -51.251 1.00 92.19 367 GLY A O 1
ATOM 2962 N N . ALA A 1 368 ? 45.164 -1.925 -49.848 1.00 96.38 368 ALA A N 1
ATOM 2963 C CA . ALA A 1 368 ? 43.988 -1.937 -48.988 1.00 96.38 368 ALA A CA 1
ATOM 2964 C C . ALA A 1 368 ? 44.220 -1.125 -47.705 1.00 96.38 368 ALA A C 1
ATOM 2966 O O . ALA A 1 368 ? 45.340 -1.042 -47.203 1.00 96.38 368 ALA A O 1
ATOM 2967 N N . VAL A 1 369 ? 43.137 -0.575 -47.163 1.00 97.38 369 VAL A N 1
ATOM 2968 C CA . VAL A 1 369 ? 43.071 0.031 -45.829 1.00 97.38 369 VAL A CA 1
ATOM 2969 C C . VAL A 1 369 ? 41.959 -0.674 -45.066 1.00 97.38 369 VAL A C 1
ATOM 2971 O O . VAL A 1 369 ? 40.827 -0.708 -45.548 1.00 97.38 369 VAL A O 1
ATOM 2974 N N . GLY A 1 370 ? 42.283 -1.248 -43.911 1.00 97.38 370 GLY A N 1
ATOM 2975 C CA . GLY A 1 370 ? 41.347 -1.994 -43.067 1.00 97.38 370 GLY A CA 1
ATOM 2976 C C . GLY A 1 370 ? 41.145 -1.309 -41.722 1.00 97.38 370 GLY A C 1
ATOM 2977 O O . GLY A 1 370 ? 42.102 -0.765 -41.171 1.00 97.38 370 GLY A O 1
ATOM 2978 N N . GLY A 1 371 ? 39.924 -1.324 -41.189 1.00 96.94 371 GLY A N 1
ATOM 2979 C CA . GLY A 1 371 ? 39.622 -0.660 -39.921 1.00 96.94 371 GLY A CA 1
ATOM 2980 C C . GLY A 1 371 ? 38.414 -1.207 -39.169 1.00 96.94 371 GLY A C 1
ATOM 2981 O O . GLY A 1 371 ? 37.581 -1.916 -39.736 1.00 96.94 371 GLY A O 1
ATOM 2982 N N . LEU A 1 372 ? 38.347 -0.826 -37.893 1.00 97.88 372 LEU A N 1
ATOM 2983 C CA . LEU A 1 372 ? 37.244 -1.047 -36.962 1.00 97.88 372 LEU A CA 1
ATOM 2984 C C . LEU A 1 372 ? 36.751 0.324 -36.480 1.00 97.88 372 LEU A C 1
ATOM 2986 O O . LEU A 1 372 ? 37.533 1.125 -35.963 1.00 97.88 372 LEU A O 1
ATOM 2990 N N . LEU A 1 373 ? 35.469 0.606 -36.690 1.00 97.12 373 LEU A N 1
ATOM 2991 C CA . LEU A 1 373 ? 34.883 1.937 -36.544 1.00 97.12 373 LEU A CA 1
ATOM 2992 C C . LEU A 1 373 ? 33.617 1.933 -35.683 1.00 97.12 373 LEU A C 1
ATOM 2994 O O . LEU A 1 373 ? 32.967 0.908 -35.506 1.00 97.12 373 LEU A O 1
ATOM 2998 N N . LEU A 1 374 ? 33.241 3.127 -35.244 1.00 97.25 374 LEU A N 1
ATOM 2999 C CA . LEU A 1 374 ? 31.910 3.527 -34.818 1.00 97.25 374 LEU A CA 1
ATOM 3000 C C . LEU A 1 374 ? 31.384 4.521 -35.858 1.00 97.25 374 LEU A C 1
ATOM 3002 O O . LEU A 1 374 ? 31.940 5.605 -36.020 1.00 97.25 374 LEU A O 1
ATOM 3006 N N . PHE A 1 375 ? 30.366 4.132 -36.618 1.00 97.25 375 PHE A N 1
ATOM 3007 C CA . PHE A 1 375 ? 29.891 4.859 -37.793 1.00 97.25 375 PHE A CA 1
ATOM 3008 C C . PHE A 1 375 ? 28.433 5.280 -37.617 1.00 97.25 375 PHE A C 1
ATOM 3010 O O . PHE A 1 375 ? 27.566 4.424 -37.446 1.00 97.25 375 PHE A O 1
ATOM 3017 N N . TYR A 1 376 ? 28.173 6.585 -37.690 1.00 96.56 376 TYR A N 1
ATOM 3018 C CA . TYR A 1 376 ? 26.823 7.148 -37.700 1.00 96.56 376 TYR A CA 1
ATOM 3019 C C . TYR A 1 376 ? 26.397 7.474 -39.138 1.00 96.56 376 TYR A C 1
ATOM 3021 O O . TYR A 1 376 ? 25.408 6.945 -39.642 1.00 96.56 376 TYR A O 1
ATOM 3029 N N . ASN A 1 377 ? 27.190 8.293 -39.835 1.00 95.12 377 ASN A N 1
ATOM 3030 C CA . ASN A 1 377 ? 27.021 8.604 -41.255 1.00 95.12 377 ASN A CA 1
ATOM 3031 C C . ASN A 1 377 ? 28.357 9.064 -41.881 1.00 95.12 377 ASN A C 1
ATOM 3033 O O . ASN A 1 377 ? 29.412 9.030 -41.254 1.00 95.12 377 ASN A O 1
ATOM 3037 N N . GLU A 1 378 ? 28.328 9.529 -43.129 1.00 94.31 378 GLU A N 1
ATOM 3038 C CA . GLU A 1 378 ? 29.509 9.962 -43.890 1.00 94.31 378 GLU A CA 1
ATOM 3039 C C . GLU A 1 378 ? 30.276 11.165 -43.323 1.00 94.31 378 GLU A C 1
ATOM 3041 O O . GLU A 1 378 ? 31.377 11.463 -43.800 1.00 94.31 378 GLU A O 1
ATOM 3046 N N . VAL A 1 379 ? 29.688 11.885 -42.370 1.00 93.94 379 VAL A N 1
ATOM 3047 C CA . VAL A 1 379 ? 30.267 13.075 -41.737 1.00 93.94 379 VAL A CA 1
ATOM 3048 C C . VAL A 1 379 ? 30.432 12.922 -40.225 1.00 93.94 379 VAL A C 1
ATOM 3050 O O . VAL A 1 379 ? 30.893 13.867 -39.603 1.00 93.94 379 VAL A O 1
ATOM 3053 N N . ALA A 1 380 ? 30.089 11.758 -39.663 1.00 95.62 380 ALA A N 1
ATOM 3054 C CA . ALA A 1 380 ? 30.135 11.470 -38.234 1.00 95.62 380 ALA A CA 1
ATOM 3055 C C . ALA A 1 380 ? 30.566 10.011 -38.006 1.00 95.62 380 ALA A C 1
ATOM 3057 O O . ALA A 1 380 ? 29.780 9.069 -38.161 1.00 95.62 380 ALA A O 1
ATOM 3058 N N . PHE A 1 381 ? 31.843 9.815 -37.676 1.00 97.00 381 PHE A N 1
ATOM 3059 C CA . PHE A 1 381 ? 32.416 8.503 -37.370 1.00 97.00 381 PHE A CA 1
ATOM 3060 C C . PHE A 1 381 ? 33.694 8.621 -36.535 1.00 97.00 381 PHE A C 1
ATOM 3062 O O . PHE A 1 381 ? 34.462 9.569 -36.680 1.00 97.00 381 PHE A O 1
ATOM 3069 N N . ALA A 1 382 ? 33.962 7.599 -35.730 1.00 97.31 382 ALA A N 1
ATOM 3070 C CA . ALA A 1 382 ? 35.151 7.463 -34.898 1.00 97.31 382 ALA A CA 1
ATOM 3071 C C . ALA A 1 382 ? 35.762 6.058 -35.044 1.00 97.31 382 ALA A C 1
ATOM 3073 O O . ALA A 1 382 ? 35.113 5.140 -35.539 1.00 97.31 382 ALA A O 1
ATOM 3074 N N . GLY A 1 383 ? 37.013 5.861 -34.631 1.00 97.00 383 GLY A N 1
ATOM 3075 C CA . GLY A 1 383 ? 37.647 4.539 -34.591 1.00 97.00 383 GLY A CA 1
ATOM 3076 C C . GLY A 1 383 ? 39.052 4.501 -35.176 1.00 97.00 383 GLY A C 1
ATOM 3077 O O . GLY A 1 383 ? 39.787 5.486 -35.143 1.00 97.00 383 GLY A O 1
ATOM 3078 N N . ILE A 1 384 ? 39.448 3.338 -35.688 1.00 96.75 384 ILE A N 1
ATOM 3079 C CA . ILE A 1 384 ? 40.838 3.031 -36.025 1.00 96.75 384 ILE A CA 1
ATOM 3080 C C . ILE A 1 384 ? 40.947 2.300 -37.365 1.00 96.75 384 ILE A C 1
ATOM 3082 O O . ILE A 1 384 ? 40.207 1.359 -37.643 1.00 96.75 384 ILE A O 1
ATOM 3086 N N . SER A 1 385 ? 41.899 2.711 -38.205 1.00 97.00 385 SER A N 1
ATOM 3087 C CA . SER A 1 385 ? 42.252 1.991 -39.437 1.00 97.00 385 SER A CA 1
ATOM 3088 C C . SER A 1 385 ? 43.758 1.951 -39.678 1.00 97.00 385 SER A C 1
ATOM 3090 O O . SER A 1 385 ? 44.509 2.738 -39.102 1.00 97.00 385 SER A O 1
ATOM 3092 N N . SER A 1 386 ? 44.214 1.064 -40.561 1.00 96.19 386 SER A N 1
ATOM 3093 C CA . SER A 1 386 ? 45.594 1.056 -41.038 1.00 96.19 386 SER A CA 1
ATOM 3094 C C . SER A 1 386 ? 45.708 0.695 -42.518 1.00 96.19 386 SER A C 1
ATOM 3096 O O . SER A 1 386 ? 44.944 -0.116 -43.038 1.00 96.19 386 SER A O 1
ATOM 3098 N N . ASP A 1 387 ? 46.703 1.289 -43.180 1.00 95.19 387 ASP A N 1
ATOM 3099 C CA . ASP A 1 387 ? 47.162 0.957 -44.537 1.00 95.19 387 ASP A CA 1
ATOM 3100 C C . ASP A 1 387 ? 48.394 0.024 -44.542 1.00 95.19 387 ASP A C 1
ATOM 3102 O O . ASP A 1 387 ? 49.050 -0.156 -45.571 1.00 95.19 387 ASP A O 1
ATOM 3106 N N . GLY A 1 388 ? 48.753 -0.525 -43.375 1.00 93.19 388 GLY A N 1
ATOM 3107 C CA . GLY A 1 388 ? 49.924 -1.380 -43.170 1.00 93.19 388 GLY A CA 1
ATOM 3108 C C . GLY A 1 388 ? 51.238 -0.629 -42.923 1.00 93.19 388 GLY A C 1
ATOM 3109 O O . GLY A 1 388 ? 52.235 -1.249 -42.557 1.00 93.19 388 GLY A O 1
ATOM 3110 N N . LYS A 1 389 ? 51.256 0.702 -43.089 1.00 94.06 389 LYS A N 1
ATOM 3111 C CA . LYS A 1 389 ? 52.418 1.573 -42.813 1.00 94.06 389 LYS A CA 1
ATOM 3112 C C . LYS A 1 389 ? 52.136 2.610 -41.730 1.00 94.06 389 LYS A C 1
ATOM 3114 O O . LYS A 1 389 ? 53.029 2.987 -40.976 1.00 94.06 389 LYS A O 1
ATOM 3119 N N . SER A 1 390 ? 50.898 3.073 -41.656 1.00 95.94 390 SER A N 1
ATOM 3120 C CA . SER A 1 390 ? 50.404 4.047 -40.693 1.00 95.94 390 SER A CA 1
ATOM 3121 C C . SER A 1 390 ? 49.081 3.582 -40.097 1.00 95.94 390 SER A C 1
ATOM 3123 O O . SER A 1 390 ? 48.293 2.902 -40.759 1.00 95.94 390 SER A O 1
ATOM 3125 N N . ILE A 1 391 ? 48.843 3.926 -38.837 1.00 96.69 391 ILE A N 1
ATOM 3126 C CA . ILE A 1 391 ? 47.540 3.802 -38.184 1.00 96.69 391 ILE A CA 1
ATOM 3127 C C . ILE A 1 391 ? 46.895 5.184 -38.207 1.00 96.69 391 ILE A C 1
ATOM 3129 O O . ILE A 1 391 ? 47.534 6.172 -37.844 1.00 96.69 391 ILE A O 1
ATOM 3133 N N . THR A 1 392 ? 45.645 5.255 -38.652 1.00 96.94 392 THR A N 1
ATOM 3134 C CA . THR A 1 392 ? 44.827 6.469 -38.618 1.00 96.94 392 THR A CA 1
ATOM 3135 C C . THR A 1 392 ? 43.787 6.333 -37.515 1.00 96.94 392 THR A C 1
ATOM 3137 O O . THR A 1 392 ? 43.032 5.360 -37.497 1.00 96.94 392 THR A O 1
ATOM 3140 N N . LEU A 1 393 ? 43.759 7.312 -36.615 1.00 96.94 393 LEU A N 1
ATOM 3141 C CA . LEU A 1 393 ? 42.782 7.444 -35.541 1.00 96.94 393 LEU A CA 1
ATOM 3142 C C . LEU A 1 393 ? 41.745 8.482 -35.963 1.00 96.94 393 LEU A C 1
ATOM 3144 O O . LEU A 1 393 ? 42.115 9.605 -36.311 1.00 96.94 393 LEU A O 1
ATOM 3148 N N . TYR A 1 394 ? 40.472 8.109 -35.927 1.00 96.06 394 TYR A N 1
ATOM 3149 C CA . TYR A 1 394 ? 39.343 8.981 -36.233 1.00 96.06 394 TYR A CA 1
ATOM 3150 C C . TYR A 1 394 ? 38.622 9.340 -34.937 1.00 96.06 394 TYR A C 1
ATOM 3152 O O . TYR A 1 394 ? 38.195 8.450 -34.201 1.00 96.06 394 TYR A O 1
ATOM 3160 N N . GLU A 1 395 ? 38.485 10.634 -34.668 1.00 93.31 395 GLU A N 1
ATOM 3161 C CA . GLU A 1 395 ? 37.615 11.147 -33.602 1.00 93.31 395 GLU A CA 1
ATOM 3162 C C . GLU A 1 395 ? 36.295 11.674 -34.177 1.00 93.31 395 GLU A C 1
ATOM 3164 O O . GLU A 1 395 ? 35.253 11.545 -33.550 1.00 93.31 395 GLU A O 1
ATOM 3169 N N . ASP A 1 396 ? 36.361 12.239 -35.383 1.00 90.88 396 ASP A N 1
ATOM 3170 C CA . ASP A 1 396 ? 35.232 12.644 -36.220 1.00 90.88 396 ASP A CA 1
ATOM 3171 C C . ASP A 1 396 ? 35.704 12.683 -37.693 1.00 90.88 396 ASP A C 1
ATOM 3173 O O . ASP A 1 396 ? 36.910 12.630 -37.970 1.00 90.88 396 ASP A O 1
ATOM 3177 N N . ALA A 1 397 ? 34.798 12.847 -38.660 1.00 89.88 397 ALA A N 1
ATOM 3178 C CA . ALA A 1 397 ? 35.124 12.941 -40.082 1.00 89.88 397 ALA A CA 1
ATOM 3179 C C . ALA A 1 397 ? 36.126 14.061 -40.410 1.00 89.88 397 ALA A C 1
ATOM 3181 O O . ALA A 1 397 ? 36.902 13.933 -41.361 1.00 89.88 397 ALA A O 1
ATOM 3182 N N . ASN A 1 398 ? 36.136 15.137 -39.616 1.00 89.44 398 ASN A N 1
ATOM 3183 C CA . ASN A 1 398 ? 37.052 16.269 -39.775 1.00 89.44 398 ASN A CA 1
ATOM 3184 C C . ASN A 1 398 ? 38.231 16.255 -38.785 1.00 89.44 398 ASN A C 1
ATOM 3186 O O . ASN A 1 398 ? 39.104 17.121 -38.864 1.00 89.44 398 ASN A O 1
ATOM 3190 N N . LYS A 1 399 ? 38.285 15.288 -37.860 1.00 92.81 399 LYS A N 1
ATOM 3191 C CA . LYS A 1 399 ? 39.285 15.226 -36.787 1.00 92.81 399 LYS A CA 1
ATOM 3192 C C . LYS A 1 399 ? 39.957 13.855 -36.767 1.00 92.81 399 LYS A C 1
ATOM 3194 O O . LYS A 1 399 ? 39.433 12.892 -36.212 1.00 92.81 399 LYS A O 1
ATOM 3199 N N . GLN A 1 400 ? 41.147 13.783 -37.365 1.00 93.31 400 GLN A N 1
ATOM 3200 C CA . GLN A 1 400 ? 41.951 12.561 -37.437 1.00 93.31 400 GLN A CA 1
ATOM 3201 C C . GLN A 1 400 ? 43.422 12.817 -37.097 1.00 93.31 400 GLN A C 1
ATOM 3203 O O . GLN A 1 400 ? 43.948 13.906 -37.335 1.00 93.31 400 GLN A O 1
ATOM 3208 N N . SER A 1 401 ? 44.110 11.787 -36.616 1.00 94.44 401 SER A N 1
ATOM 3209 C CA . SER A 1 401 ? 45.563 11.784 -36.429 1.00 94.44 401 SER A CA 1
ATOM 3210 C C . SER A 1 401 ? 46.181 10.509 -37.006 1.00 94.44 401 SER A C 1
ATOM 3212 O O . SER A 1 401 ? 45.486 9.521 -37.250 1.00 94.44 401 SER A O 1
ATOM 3214 N N . LYS A 1 402 ? 47.488 10.539 -37.292 1.00 94.75 402 LYS A N 1
ATOM 3215 C CA . LYS A 1 402 ? 48.226 9.386 -37.820 1.00 94.75 402 LYS A CA 1
ATOM 3216 C C . LYS A 1 402 ? 49.451 9.084 -36.975 1.00 94.75 402 LYS A C 1
ATOM 3218 O O . LYS A 1 402 ? 50.192 9.997 -36.620 1.00 94.75 402 LYS A O 1
ATOM 3223 N N . VAL A 1 403 ? 49.692 7.801 -36.743 1.00 94.06 403 VAL A N 1
ATOM 3224 C CA . VAL A 1 403 ? 50.898 7.278 -36.091 1.00 94.06 403 VAL A CA 1
ATOM 3225 C C . VAL A 1 403 ? 51.537 6.192 -36.960 1.00 94.06 403 VAL A C 1
ATOM 3227 O O . VAL A 1 403 ? 50.892 5.638 -37.854 1.00 94.06 403 VAL A O 1
ATOM 3230 N N . ALA A 1 404 ? 52.824 5.910 -36.755 1.00 92.81 404 ALA A N 1
ATOM 3231 C CA . ALA A 1 404 ? 53.517 4.858 -37.499 1.00 92.81 404 ALA A CA 1
ATOM 3232 C C . ALA A 1 404 ? 52.969 3.470 -37.121 1.00 92.81 404 ALA A C 1
ATOM 3234 O O . ALA A 1 404 ? 52.748 3.198 -35.945 1.00 92.81 404 ALA A O 1
ATOM 3235 N N . ASN A 1 405 ? 52.772 2.587 -38.106 1.00 91.56 405 ASN A N 1
ATOM 3236 C CA . ASN A 1 405 ? 52.367 1.201 -37.867 1.00 91.56 405 ASN A CA 1
ATOM 3237 C C . ASN A 1 405 ? 53.600 0.280 -37.863 1.00 91.56 405 ASN A C 1
ATOM 3239 O O . ASN A 1 405 ? 54.243 0.103 -38.897 1.00 91.56 405 ASN A O 1
ATOM 3243 N N . SER A 1 406 ? 53.904 -0.339 -36.720 1.00 88.81 406 SER A N 1
ATOM 3244 C CA . SER A 1 406 ? 54.976 -1.336 -36.565 1.00 88.81 406 SER A CA 1
ATOM 3245 C C . SER A 1 406 ? 54.497 -2.795 -36.688 1.00 88.81 406 SER A C 1
ATOM 3247 O O . SER A 1 406 ? 55.316 -3.717 -36.651 1.00 88.81 406 SER A O 1
ATOM 3249 N N . LEU A 1 407 ? 53.185 -3.021 -36.829 1.00 93.00 407 LEU A N 1
ATOM 3250 C CA . LEU A 1 407 ? 52.539 -4.337 -36.918 1.00 93.00 407 LEU A CA 1
ATOM 3251 C C . LEU A 1 407 ? 52.496 -4.880 -38.358 1.00 93.00 407 LEU A C 1
ATOM 3253 O O . LEU A 1 407 ? 52.448 -6.089 -38.568 1.00 93.00 407 LEU A O 1
ATOM 3257 N N . GLY A 1 408 ? 52.567 -4.001 -39.362 1.00 93.50 408 GLY A N 1
ATOM 3258 C CA . GLY A 1 408 ? 52.517 -4.374 -40.776 1.00 93.50 408 GLY A CA 1
ATOM 3259 C C . GLY A 1 408 ? 51.094 -4.655 -41.268 1.00 93.50 408 GLY A C 1
ATOM 3260 O O . GLY A 1 408 ? 50.148 -3.976 -40.880 1.00 93.50 408 GLY A O 1
ATOM 3261 N N . ASN A 1 409 ? 50.941 -5.641 -42.157 1.00 96.12 409 ASN A N 1
ATOM 3262 C CA . ASN A 1 409 ? 49.678 -5.918 -42.862 1.00 96.12 409 ASN A CA 1
ATOM 3263 C C . ASN A 1 409 ? 48.755 -6.916 -42.144 1.00 96.12 409 ASN A C 1
ATOM 3265 O O . ASN A 1 409 ? 47.714 -7.260 -42.698 1.00 96.12 409 ASN A O 1
ATOM 3269 N N . HIS A 1 410 ? 49.149 -7.417 -40.975 1.00 97.50 410 HIS A N 1
ATOM 3270 C CA . HIS A 1 410 ? 48.380 -8.369 -40.179 1.00 97.50 410 HIS A CA 1
ATOM 3271 C C . HIS A 1 410 ? 48.404 -7.923 -38.717 1.00 97.50 410 HIS A C 1
ATOM 3273 O O . HIS A 1 410 ? 49.484 -7.775 -38.145 1.00 97.50 410 HIS A O 1
ATOM 3279 N N . PHE A 1 411 ? 47.237 -7.632 -38.151 1.00 97.44 411 PHE A N 1
ATOM 3280 C CA . PHE A 1 411 ? 47.104 -7.029 -36.823 1.00 97.44 411 PHE A CA 1
ATOM 3281 C C . PHE A 1 411 ? 45.687 -7.206 -36.273 1.00 97.44 411 PHE A C 1
ATOM 3283 O O . PHE A 1 411 ? 44.762 -7.552 -37.003 1.00 97.44 411 PHE A O 1
ATOM 3290 N N . TYR A 1 412 ? 45.510 -6.901 -34.992 1.00 98.06 412 TYR A N 1
ATOM 3291 C CA . TYR A 1 412 ? 44.227 -6.917 -34.299 1.00 98.06 412 TYR A CA 1
ATOM 3292 C C . TYR A 1 412 ? 43.849 -5.501 -33.871 1.00 98.06 412 TYR A C 1
ATOM 3294 O O . TYR A 1 412 ? 44.708 -4.723 -33.450 1.00 98.06 412 TYR A O 1
ATOM 3302 N N . LEU A 1 413 ? 42.563 -5.176 -33.966 1.00 97.88 413 LEU A N 1
ATOM 3303 C CA . LEU A 1 413 ? 41.985 -3.905 -33.532 1.00 97.88 413 LEU A CA 1
ATOM 3304 C C . LEU A 1 413 ? 40.939 -4.172 -32.452 1.00 97.88 413 LEU A C 1
ATOM 3306 O O . LEU A 1 413 ? 40.179 -5.132 -32.579 1.00 97.88 413 LEU A O 1
ATOM 3310 N N . LYS A 1 414 ? 40.861 -3.314 -31.432 1.00 97.75 414 LYS A N 1
ATOM 3311 C CA . LYS A 1 414 ? 39.808 -3.351 -30.409 1.00 97.75 414 LYS A CA 1
ATOM 3312 C C . LYS A 1 414 ? 39.291 -1.954 -30.088 1.00 97.75 414 LYS A C 1
ATOM 3314 O O . LYS A 1 414 ? 40.064 -1.003 -29.980 1.00 97.75 414 LYS A O 1
ATOM 3319 N N . ILE A 1 415 ? 37.979 -1.861 -29.908 1.00 97.62 415 ILE A N 1
ATOM 3320 C CA . ILE A 1 415 ? 37.281 -0.723 -29.313 1.00 97.62 415 ILE A CA 1
ATOM 3321 C C . ILE A 1 415 ? 36.706 -1.195 -27.982 1.00 97.62 415 ILE A C 1
ATOM 3323 O O . ILE A 1 415 ? 35.935 -2.152 -27.952 1.00 97.62 415 ILE A O 1
ATOM 3327 N N . VAL A 1 416 ? 37.070 -0.525 -26.893 1.00 94.94 416 VAL A N 1
ATOM 3328 C CA . VAL A 1 416 ? 36.444 -0.701 -25.577 1.00 94.94 416 VAL A CA 1
ATOM 3329 C C . VAL A 1 416 ? 35.573 0.521 -25.334 1.00 94.94 416 VAL A C 1
ATOM 3331 O O . VAL A 1 416 ? 36.107 1.619 -25.236 1.00 94.94 416 VAL A O 1
ATOM 3334 N N . ASN A 1 417 ? 34.256 0.353 -25.270 1.00 92.56 417 ASN A N 1
ATOM 3335 C CA . ASN A 1 417 ? 33.307 1.431 -25.010 1.00 92.56 417 ASN A CA 1
ATOM 3336 C C . ASN A 1 417 ? 32.742 1.301 -23.593 1.00 92.56 417 ASN A C 1
ATOM 3338 O O . ASN A 1 417 ? 32.203 0.252 -23.233 1.00 92.56 417 ASN A O 1
ATOM 3342 N N . ARG A 1 418 ? 32.824 2.383 -22.817 1.00 89.19 418 ARG A N 1
ATOM 3343 C CA . ARG A 1 418 ? 32.161 2.546 -21.521 1.00 89.19 418 ARG A CA 1
ATOM 3344 C C . ARG A 1 418 ? 31.367 3.844 -21.537 1.00 89.19 418 ARG A C 1
ATOM 3346 O O . ARG A 1 418 ? 31.943 4.924 -21.496 1.00 89.19 418 ARG A O 1
ATOM 3353 N N . ARG A 1 419 ? 30.041 3.740 -21.634 1.00 87.94 419 ARG A N 1
ATOM 3354 C CA . ARG A 1 419 ? 29.106 4.876 -21.561 1.00 87.94 419 ARG A CA 1
ATOM 3355 C C . ARG A 1 419 ? 29.446 6.049 -22.507 1.00 87.94 419 ARG A C 1
ATOM 3357 O O . ARG A 1 419 ? 29.451 7.200 -22.089 1.00 87.94 419 ARG A O 1
ATOM 3364 N N . ASN A 1 420 ? 29.695 5.750 -23.787 1.00 93.75 420 ASN A N 1
ATOM 3365 C CA . ASN A 1 420 ? 30.132 6.680 -24.851 1.00 93.75 420 ASN A CA 1
ATOM 3366 C C . ASN A 1 420 ? 31.598 7.134 -24.780 1.00 93.75 420 ASN A C 1
ATOM 3368 O O . ASN A 1 420 ? 32.031 7.903 -25.637 1.00 93.75 420 ASN A O 1
ATOM 3372 N N . VAL A 1 421 ? 32.381 6.658 -23.813 1.00 94.00 421 VAL A N 1
ATOM 3373 C CA . VAL A 1 421 ? 33.822 6.910 -23.760 1.00 94.00 421 VAL A CA 1
ATOM 3374 C C . VAL A 1 421 ? 34.553 5.672 -24.257 1.00 94.00 421 VAL A C 1
ATOM 3376 O O . VAL A 1 421 ? 34.443 4.585 -23.688 1.00 94.00 421 VAL A O 1
ATOM 3379 N N . CYS A 1 422 ? 35.283 5.836 -25.354 1.00 95.19 422 CYS A N 1
ATOM 3380 C CA . CYS A 1 422 ? 35.956 4.756 -26.054 1.00 95.19 422 CYS A CA 1
ATOM 3381 C C . CYS A 1 422 ? 37.475 4.785 -25.847 1.00 95.19 422 CYS A C 1
ATOM 3383 O O . CYS A 1 422 ? 38.110 5.842 -25.867 1.00 95.19 422 CYS A O 1
ATOM 3385 N N . SER A 1 423 ? 38.072 3.599 -25.771 1.00 96.19 423 SER A N 1
ATOM 3386 C CA . SER A 1 423 ? 39.511 3.386 -25.923 1.00 96.19 423 SER A CA 1
ATOM 3387 C C . SER A 1 423 ? 39.766 2.575 -27.196 1.00 96.19 423 SER A C 1
ATOM 3389 O O . SER A 1 423 ? 39.083 1.581 -27.458 1.00 96.19 423 SER A O 1
ATOM 3391 N N . LEU A 1 424 ? 40.752 2.992 -27.992 1.00 97.25 424 LEU A N 1
ATOM 3392 C CA . LEU A 1 424 ? 41.181 2.314 -29.215 1.00 97.25 424 LEU A CA 1
ATOM 3393 C C . LEU A 1 424 ? 42.493 1.582 -28.944 1.00 97.25 424 LEU A C 1
ATOM 3395 O O . LEU A 1 424 ? 43.481 2.194 -28.521 1.00 97.25 424 LEU A O 1
ATOM 3399 N N . GLN A 1 425 ? 42.499 0.279 -29.202 1.00 97.25 425 GLN A N 1
ATOM 3400 C CA . GLN A 1 425 ? 43.630 -0.592 -28.914 1.00 97.25 425 GLN A CA 1
ATOM 3401 C C . GLN A 1 425 ? 44.055 -1.392 -30.144 1.00 97.25 425 GLN A C 1
ATOM 3403 O O . GLN A 1 425 ? 43.240 -1.719 -31.013 1.00 97.25 425 GLN A O 1
ATOM 3408 N N . ILE A 1 426 ? 45.342 -1.722 -30.191 1.00 96.81 426 ILE A N 1
ATOM 3409 C CA . ILE A 1 426 ? 45.946 -2.574 -31.216 1.00 96.81 426 ILE A CA 1
ATOM 3410 C C . ILE A 1 426 ? 46.669 -3.747 -30.570 1.00 96.81 426 ILE A C 1
ATOM 3412 O O . ILE A 1 426 ? 47.126 -3.659 -29.431 1.00 96.81 426 ILE A O 1
ATOM 3416 N N . SER A 1 427 ? 46.796 -4.843 -31.309 1.00 96.75 427 SER A N 1
ATOM 3417 C CA . SER A 1 427 ? 47.595 -5.989 -30.886 1.00 96.75 427 SER A CA 1
ATOM 3418 C C . SER A 1 427 ? 48.236 -6.691 -32.082 1.00 96.75 427 SER A C 1
ATOM 3420 O O . SER A 1 427 ? 47.726 -6.648 -33.206 1.00 96.75 427 SER A O 1
ATOM 3422 N N . ARG A 1 428 ? 49.381 -7.337 -31.839 1.00 94.75 428 ARG A N 1
ATOM 3423 C CA . ARG A 1 428 ? 50.054 -8.202 -32.816 1.00 94.75 428 ARG A CA 1
ATOM 3424 C C . ARG A 1 428 ? 49.459 -9.612 -32.848 1.00 94.75 428 ARG A C 1
ATOM 3426 O O . ARG A 1 428 ? 49.484 -10.237 -33.902 1.00 94.75 428 ARG A O 1
ATOM 3433 N N . ASP A 1 429 ? 48.965 -10.101 -31.714 1.00 92.62 429 ASP A N 1
ATOM 3434 C CA . ASP A 1 429 ? 48.582 -11.505 -31.509 1.00 92.62 429 ASP A CA 1
ATOM 3435 C C . ASP A 1 429 ? 47.172 -11.699 -30.923 1.00 92.62 429 ASP A C 1
ATOM 3437 O O . ASP A 1 429 ? 46.722 -12.831 -30.765 1.00 92.62 429 ASP A O 1
ATOM 3441 N N . GLY A 1 430 ? 46.471 -10.608 -30.605 1.00 91.69 430 GLY A N 1
ATOM 3442 C CA . GLY A 1 430 ? 45.129 -10.627 -30.025 1.00 91.69 430 GLY A CA 1
ATOM 3443 C C . GLY A 1 430 ? 45.095 -10.864 -28.510 1.00 91.69 430 GLY A C 1
ATOM 3444 O O . GLY A 1 430 ? 44.006 -10.897 -27.933 1.00 91.69 430 GLY A O 1
ATOM 3445 N N . SER A 1 431 ? 46.251 -10.995 -27.853 1.00 90.81 431 SER A N 1
ATOM 3446 C CA . SER A 1 431 ? 46.377 -11.255 -26.413 1.00 90.81 431 SER A CA 1
ATOM 3447 C C . SER A 1 431 ? 47.016 -10.093 -25.649 1.00 90.81 431 SER A C 1
ATOM 3449 O O . SER A 1 431 ? 46.464 -9.660 -24.636 1.00 90.81 431 SER A O 1
ATOM 3451 N N . GLU A 1 432 ? 48.113 -9.526 -26.159 1.00 93.31 432 GLU A N 1
ATOM 3452 C CA . GLU A 1 432 ? 48.747 -8.336 -25.587 1.00 93.31 432 GLU A CA 1
ATOM 3453 C C . GLU A 1 432 ? 48.243 -7.082 -26.305 1.00 93.31 432 GLU A C 1
ATOM 3455 O O . GLU A 1 432 ? 48.443 -6.927 -27.511 1.00 93.31 432 GLU A O 1
ATOM 3460 N N . TRP A 1 433 ? 47.569 -6.191 -25.576 1.00 95.69 433 TRP A N 1
ATOM 3461 C CA . TRP A 1 433 ? 46.902 -5.015 -26.137 1.00 95.69 433 TRP A CA 1
ATOM 3462 C C . TRP A 1 433 ? 47.615 -3.718 -25.753 1.00 95.69 433 TRP A C 1
ATOM 3464 O O . TRP A 1 433 ? 47.871 -3.459 -24.578 1.00 95.69 433 TRP A O 1
ATOM 3474 N N . GLU A 1 434 ? 47.875 -2.872 -26.748 1.00 95.38 434 GLU A N 1
ATOM 3475 C CA . GLU A 1 434 ? 48.382 -1.512 -26.574 1.00 95.38 434 GLU A CA 1
ATOM 3476 C C . GLU A 1 434 ? 47.243 -0.507 -26.791 1.00 95.38 434 GLU A C 1
ATOM 3478 O O . GLU A 1 434 ? 46.637 -0.467 -27.865 1.00 95.38 434 GLU A O 1
ATOM 3483 N N . THR A 1 435 ? 46.956 0.331 -25.790 1.00 95.81 435 THR A N 1
ATOM 3484 C CA . THR A 1 435 ? 46.024 1.461 -25.934 1.00 95.81 435 THR A CA 1
ATOM 3485 C C . THR A 1 435 ? 46.726 2.626 -26.615 1.00 95.81 435 THR A C 1
ATOM 3487 O O . THR A 1 435 ? 47.611 3.245 -26.031 1.00 95.81 435 THR A O 1
ATOM 3490 N N . ILE A 1 436 ? 46.291 2.967 -27.827 1.00 94.44 436 ILE A N 1
ATOM 3491 C CA . ILE A 1 436 ? 46.885 4.059 -28.615 1.00 94.44 436 ILE A CA 1
ATOM 3492 C C . ILE A 1 436 ? 46.043 5.336 -28.616 1.00 94.44 436 ILE A C 1
ATOM 3494 O O . ILE A 1 436 ? 46.538 6.414 -28.943 1.00 94.44 436 ILE A O 1
ATOM 3498 N N . LYS A 1 437 ? 44.770 5.229 -28.228 1.00 94.50 437 LYS A N 1
ATOM 3499 C CA . LYS A 1 437 ? 43.907 6.363 -27.901 1.00 94.50 437 LYS A CA 1
ATOM 3500 C C . LYS A 1 437 ? 43.025 5.968 -26.731 1.00 94.50 437 LYS A C 1
ATOM 3502 O O . LYS A 1 437 ? 42.388 4.921 -26.772 1.00 94.50 437 LYS A O 1
ATOM 3507 N N . ASP A 1 438 ? 42.970 6.829 -25.729 1.00 93.31 438 ASP A N 1
ATOM 3508 C CA . ASP A 1 438 ? 42.053 6.697 -24.604 1.00 93.31 438 ASP A CA 1
ATOM 3509 C C . ASP A 1 438 ? 41.172 7.947 -24.487 1.00 93.31 438 ASP A C 1
ATOM 3511 O O . ASP A 1 438 ? 41.497 8.986 -25.078 1.00 93.31 438 ASP A O 1
ATOM 3515 N N . GLN A 1 439 ? 40.072 7.834 -23.741 1.00 92.25 439 GLN A N 1
ATOM 3516 C CA . GLN A 1 439 ? 39.127 8.924 -23.470 1.00 92.25 439 GLN A CA 1
ATOM 3517 C C . GLN A 1 439 ? 38.543 9.561 -24.745 1.00 92.25 439 GLN A C 1
ATOM 3519 O O . GLN A 1 439 ? 38.438 10.784 -24.863 1.00 92.25 439 GLN A O 1
ATOM 3524 N N . LEU A 1 440 ? 38.201 8.739 -25.743 1.00 95.06 440 LEU A N 1
ATOM 3525 C CA . LEU A 1 440 ? 37.522 9.201 -26.950 1.00 95.06 440 LEU A CA 1
ATOM 3526 C C . LEU A 1 440 ? 36.016 9.310 -26.699 1.00 95.06 440 LEU A C 1
ATOM 3528 O O . LEU A 1 440 ? 35.322 8.298 -26.672 1.00 95.06 440 LEU A O 1
ATOM 3532 N N . ASP A 1 441 ? 35.517 10.530 -26.540 1.00 95.50 441 ASP A N 1
ATOM 3533 C CA . ASP A 1 441 ? 34.089 10.796 -26.372 1.00 95.50 441 ASP A CA 1
ATOM 3534 C C . ASP A 1 441 ? 33.344 10.717 -27.716 1.00 95.50 441 ASP A C 1
ATOM 3536 O O . ASP A 1 441 ? 33.650 11.461 -28.651 1.00 95.50 441 ASP A O 1
ATOM 3540 N N . VAL A 1 442 ? 32.367 9.811 -27.809 1.00 96.19 442 VAL A N 1
ATOM 3541 C CA . VAL A 1 442 ? 31.487 9.642 -28.979 1.00 96.19 442 VAL A CA 1
ATOM 3542 C C . VAL A 1 442 ? 30.042 10.069 -28.715 1.00 96.19 442 VAL A C 1
ATOM 3544 O O . VAL A 1 442 ? 29.181 9.876 -29.573 1.00 96.19 442 VAL A O 1
ATOM 3547 N N . SER A 1 443 ? 29.757 10.664 -27.553 1.00 94.94 443 SER A N 1
ATOM 3548 C CA . SER A 1 443 ? 28.401 11.046 -27.134 1.00 94.94 443 SER A CA 1
ATOM 3549 C C . SER A 1 443 ? 27.724 12.024 -28.091 1.00 94.94 443 SER A C 1
ATOM 3551 O O . SER A 1 443 ? 26.503 12.010 -28.183 1.00 94.94 443 SER A O 1
ATOM 3553 N N . GLY A 1 444 ? 28.501 12.818 -28.837 1.00 94.12 444 GLY A N 1
ATOM 3554 C CA . GLY A 1 444 ? 28.008 13.762 -29.838 1.00 94.12 444 GLY A CA 1
ATOM 3555 C C . GLY A 1 444 ? 27.682 13.162 -31.212 1.00 94.12 444 GLY A C 1
ATOM 3556 O O . GLY A 1 444 ? 27.088 13.858 -32.031 1.00 94.12 444 GLY A O 1
ATOM 3557 N N . LEU A 1 445 ? 28.010 11.894 -31.486 1.00 95.06 445 LEU A N 1
ATOM 3558 C CA . LEU A 1 445 ? 27.803 11.264 -32.800 1.00 95.06 445 LEU A CA 1
ATOM 3559 C C . LEU A 1 445 ? 26.373 10.708 -32.953 1.00 95.06 445 LEU A C 1
ATOM 3561 O O . LEU A 1 445 ? 26.163 9.498 -33.039 1.00 95.06 445 LEU A O 1
ATOM 3565 N N . HIS A 1 446 ? 25.383 11.604 -32.956 1.00 93.38 446 HIS A N 1
ATOM 3566 C CA . HIS A 1 446 ? 23.958 11.276 -33.074 1.00 93.38 446 HIS A CA 1
ATOM 3567 C C . HIS A 1 446 ? 23.157 12.364 -33.814 1.00 93.38 446 HIS A C 1
ATOM 3569 O O . HIS A 1 446 ? 23.704 13.370 -34.277 1.00 93.38 446 HIS A O 1
ATOM 3575 N N . HIS A 1 447 ? 21.840 12.162 -33.914 1.00 91.50 447 HIS A N 1
ATOM 3576 C CA . HIS A 1 447 ? 20.951 12.955 -34.764 1.00 91.50 447 HIS A CA 1
ATOM 3577 C C . HIS A 1 447 ? 20.885 14.451 -34.424 1.00 91.50 447 HIS A C 1
ATOM 3579 O O . HIS A 1 447 ? 20.871 15.255 -35.351 1.00 91.50 447 HIS A O 1
ATOM 3585 N N . ASN A 1 448 ? 20.928 14.855 -33.147 1.00 89.50 448 ASN A N 1
ATOM 3586 C CA . ASN A 1 448 ? 20.853 16.285 -32.791 1.00 89.50 448 ASN A CA 1
ATOM 3587 C C . ASN A 1 448 ? 22.025 17.098 -33.352 1.00 89.50 448 ASN A C 1
ATOM 3589 O O . ASN A 1 448 ? 21.875 18.288 -33.608 1.00 89.50 448 ASN A O 1
ATOM 3593 N N . ASN A 1 449 ? 23.179 16.459 -33.566 1.00 92.19 449 ASN A N 1
ATOM 3594 C CA . ASN A 1 449 ? 24.374 17.129 -34.076 1.00 92.19 449 ASN A CA 1
ATOM 3595 C C . ASN A 1 449 ? 24.589 16.903 -35.576 1.00 92.19 449 ASN A C 1
ATOM 3597 O O . ASN A 1 449 ? 25.190 17.744 -36.244 1.00 92.19 449 ASN A O 1
ATOM 3601 N N . HIS A 1 450 ? 24.125 15.770 -36.115 1.00 93.06 450 HIS A N 1
ATOM 3602 C CA . HIS A 1 450 ? 24.475 15.335 -37.472 1.00 93.06 450 HIS A CA 1
ATOM 3603 C C . HIS A 1 450 ? 23.278 15.007 -38.379 1.00 93.06 450 HIS A C 1
ATOM 3605 O O . HIS A 1 450 ? 23.490 14.647 -39.540 1.00 93.06 450 HIS A O 1
ATOM 3611 N N . GLY A 1 451 ? 22.045 15.165 -37.887 1.00 90.75 451 GLY A N 1
ATOM 3612 C CA . GLY A 1 451 ? 20.800 14.906 -38.612 1.00 90.75 451 GLY A CA 1
ATOM 3613 C C . GLY A 1 451 ? 20.578 13.438 -38.995 1.00 90.75 451 GLY A C 1
ATOM 3614 O O . GLY A 1 451 ? 21.439 12.579 -38.815 1.00 90.75 451 GLY A O 1
ATOM 3615 N N . GLY A 1 452 ? 19.412 13.150 -39.577 1.00 90.56 452 GLY A N 1
ATOM 3616 C CA . GLY A 1 452 ? 18.975 11.776 -39.849 1.00 90.56 452 GLY A CA 1
ATOM 3617 C C . GLY A 1 452 ? 18.494 11.059 -38.586 1.00 90.56 452 GLY A C 1
ATOM 3618 O O . GLY A 1 452 ? 18.515 11.622 -37.503 1.00 90.56 452 GLY A O 1
ATOM 3619 N N . PHE A 1 453 ? 18.046 9.811 -38.719 1.00 92.69 453 PHE A N 1
ATOM 3620 C CA . PHE A 1 453 ? 17.431 9.058 -37.614 1.00 92.69 453 PHE A CA 1
ATOM 3621 C C . PHE A 1 453 ? 18.136 7.718 -37.358 1.00 92.69 453 PHE A C 1
ATOM 3623 O O . PHE A 1 453 ? 17.493 6.704 -37.088 1.00 92.69 453 PHE A O 1
ATOM 3630 N N . TYR A 1 454 ? 19.464 7.728 -37.507 1.00 93.25 454 TYR A N 1
ATOM 3631 C CA . TYR A 1 454 ? 20.342 6.561 -37.380 1.00 93.25 454 TYR A CA 1
ATOM 3632 C C . TYR A 1 454 ? 20.860 6.371 -35.946 1.00 93.25 454 TYR A C 1
ATOM 3634 O O . TYR A 1 454 ? 20.548 7.146 -35.040 1.00 93.25 454 TYR A O 1
ATOM 3642 N N . SER A 1 455 ? 21.765 5.406 -35.786 1.00 94.44 455 SER A N 1
ATOM 3643 C CA . SER A 1 455 ? 22.556 5.169 -34.580 1.00 94.44 455 SER A CA 1
ATOM 3644 C C . SER A 1 455 ? 24.032 4.970 -34.890 1.00 94.44 455 SER A C 1
ATOM 3646 O O . SER A 1 455 ? 24.434 4.755 -36.037 1.00 94.44 455 SER A O 1
ATOM 3648 N N . LEU A 1 456 ? 24.853 5.037 -33.846 1.00 95.44 456 LEU A N 1
ATOM 3649 C CA . LEU A 1 456 ? 26.275 4.764 -33.939 1.00 95.44 456 LEU A CA 1
ATOM 3650 C C . LEU A 1 456 ? 26.494 3.244 -34.013 1.00 95.44 456 LEU A C 1
ATOM 3652 O O . LEU A 1 456 ? 26.313 2.524 -33.032 1.00 95.44 456 LEU A O 1
ATOM 3656 N N . ARG A 1 457 ? 26.880 2.742 -35.190 1.00 95.81 457 ARG A N 1
ATOM 3657 C CA . ARG A 1 457 ? 27.045 1.303 -35.462 1.00 95.81 457 ARG A CA 1
ATOM 3658 C C . ARG A 1 457 ? 28.506 0.872 -35.469 1.00 95.81 457 ARG A C 1
ATOM 3660 O O . ARG A 1 457 ? 29.368 1.600 -35.957 1.00 95.81 457 ARG A O 1
ATOM 3667 N N . LEU A 1 458 ? 28.787 -0.344 -35.003 1.00 96.38 458 LEU A N 1
ATOM 3668 C CA . LEU A 1 458 ? 30.115 -0.954 -35.134 1.00 96.38 458 LEU A CA 1
ATOM 3669 C C . LEU A 1 458 ? 30.391 -1.279 -36.600 1.00 96.38 458 LEU A C 1
ATOM 3671 O O . LEU A 1 458 ? 29.601 -1.970 -37.234 1.00 96.38 458 LEU A O 1
ATOM 3675 N N . GLY A 1 459 ? 31.506 -0.797 -37.141 1.00 95.25 459 GLY A N 1
ATOM 3676 C CA . GLY A 1 459 ? 31.818 -0.878 -38.562 1.00 95.25 459 GLY A CA 1
ATOM 3677 C C . GLY A 1 459 ? 33.112 -1.617 -38.871 1.00 95.25 459 GLY A C 1
ATOM 3678 O O . GLY A 1 459 ? 34.170 -1.238 -38.377 1.00 95.25 459 GLY A O 1
ATOM 3679 N N . LEU A 1 460 ? 33.051 -2.612 -39.756 1.00 95.81 460 LEU A N 1
ATOM 3680 C CA . LEU A 1 460 ? 34.223 -3.159 -40.441 1.00 95.81 460 LEU A CA 1
ATOM 3681 C C . LEU A 1 460 ? 34.408 -2.414 -41.761 1.00 95.81 460 LEU A C 1
ATOM 3683 O O . LEU A 1 460 ? 33.491 -2.346 -42.585 1.00 95.81 460 LEU A O 1
ATOM 3687 N N . MET A 1 461 ? 35.588 -1.825 -41.941 1.00 95.38 461 MET A N 1
ATOM 3688 C CA . MET A 1 461 ? 35.876 -0.894 -43.030 1.00 95.38 461 MET A CA 1
ATOM 3689 C C . MET A 1 461 ? 36.945 -1.441 -43.967 1.00 95.38 461 MET A C 1
ATOM 3691 O O . MET A 1 461 ? 38.069 -1.688 -43.539 1.00 95.38 461 MET A O 1
ATOM 3695 N N . ALA A 1 462 ? 36.640 -1.495 -45.264 1.00 96.00 462 ALA A N 1
ATOM 3696 C CA . ALA A 1 462 ? 37.634 -1.699 -46.313 1.00 96.00 462 ALA A CA 1
ATOM 3697 C C . ALA A 1 462 ? 37.662 -0.503 -47.278 1.00 96.00 462 ALA A C 1
ATOM 3699 O O . ALA A 1 462 ? 36.667 -0.201 -47.943 1.00 96.00 462 ALA A O 1
ATOM 3700 N N . ALA A 1 463 ? 38.816 0.155 -47.395 1.00 95.19 463 ALA A N 1
ATOM 3701 C CA . ALA A 1 463 ? 39.065 1.220 -48.367 1.00 95.19 463 ALA A CA 1
ATOM 3702 C C . ALA A 1 463 ? 40.297 0.945 -49.243 1.00 95.19 463 ALA A C 1
ATOM 3704 O O . ALA A 1 463 ? 41.027 -0.027 -49.040 1.00 95.19 463 ALA A O 1
ATOM 3705 N N . GLY A 1 464 ? 40.519 1.795 -50.246 1.00 94.19 464 GLY A N 1
ATOM 3706 C CA . GLY A 1 464 ? 41.572 1.615 -51.242 1.00 94.19 464 GLY A CA 1
ATOM 3707 C C . GLY A 1 464 ? 41.146 0.708 -52.397 1.00 94.19 464 GLY A C 1
ATOM 3708 O O . GLY A 1 464 ? 39.967 0.612 -52.713 1.00 94.19 464 GLY A O 1
ATOM 3709 N N . SER A 1 465 ? 42.120 0.076 -53.058 1.00 92.25 465 SER A N 1
ATOM 3710 C CA . SER A 1 465 ? 41.887 -0.785 -54.238 1.00 92.25 465 SER A CA 1
ATOM 3711 C C . SER A 1 465 ? 42.077 -2.282 -53.966 1.00 92.25 465 SER A C 1
ATOM 3713 O O . SER A 1 465 ? 41.761 -3.107 -54.824 1.00 92.25 465 SER A O 1
ATOM 3715 N N . GLY A 1 466 ? 42.605 -2.633 -52.789 1.00 92.88 466 GLY A N 1
ATOM 3716 C CA . GLY A 1 466 ? 42.867 -4.013 -52.380 1.00 92.88 466 GLY A CA 1
ATOM 3717 C C . GLY A 1 466 ? 41.716 -4.662 -51.604 1.00 92.88 466 GLY A C 1
ATOM 3718 O O . GLY A 1 466 ? 40.693 -4.044 -51.328 1.00 92.88 466 GLY A O 1
ATOM 3719 N N . GLU A 1 467 ? 41.898 -5.931 -51.243 1.00 95.19 467 GLU A N 1
ATOM 3720 C CA . GLU A 1 467 ? 40.992 -6.698 -50.375 1.00 95.19 467 GLU A CA 1
ATOM 3721 C C . GLU A 1 467 ? 41.458 -6.624 -48.913 1.00 95.19 467 GLU A C 1
ATOM 3723 O O . GLU A 1 467 ? 42.659 -6.664 -48.648 1.00 95.19 467 GLU A O 1
ATOM 3728 N N . VAL A 1 468 ? 40.518 -6.544 -47.973 1.00 96.94 468 VAL A N 1
ATOM 3729 C CA . VAL A 1 468 ? 40.741 -6.690 -46.529 1.00 96.94 468 VAL A CA 1
ATOM 3730 C C . VAL A 1 468 ? 40.033 -7.952 -46.059 1.00 96.94 468 VAL A C 1
ATOM 3732 O O . VAL A 1 468 ? 38.881 -8.188 -46.428 1.00 96.94 468 VAL A O 1
ATOM 3735 N N . ARG A 1 469 ? 40.707 -8.758 -45.241 1.00 96.56 469 ARG A N 1
ATOM 3736 C CA . ARG A 1 469 ? 40.104 -9.912 -44.570 1.00 96.56 469 ARG A CA 1
ATOM 3737 C C . ARG A 1 469 ? 39.957 -9.626 -43.088 1.00 96.56 469 ARG A C 1
ATOM 3739 O O . ARG A 1 469 ? 40.918 -9.186 -42.463 1.00 96.56 469 ARG A O 1
ATOM 3746 N N . PHE A 1 470 ? 38.768 -9.892 -42.570 1.00 96.19 470 PHE A N 1
ATOM 3747 C CA . PHE A 1 470 ? 38.411 -9.790 -41.166 1.00 96.19 470 PHE A CA 1
ATOM 3748 C C . PHE A 1 470 ? 38.127 -11.181 -40.610 1.00 96.19 470 PHE A C 1
ATOM 3750 O O . PHE A 1 470 ? 37.335 -11.941 -41.179 1.00 96.19 470 PHE A O 1
ATOM 3757 N N . GLU A 1 471 ? 38.777 -11.506 -39.503 1.00 94.75 471 GLU A N 1
ATOM 3758 C CA . GLU A 1 471 ? 38.700 -12.801 -38.830 1.00 94.75 471 GLU A CA 1
ATOM 3759 C C . GLU A 1 471 ? 38.506 -12.582 -37.320 1.00 94.75 471 GLU A C 1
ATOM 3761 O O . GLU A 1 471 ? 38.690 -11.473 -36.815 1.00 94.75 471 GLU A O 1
ATOM 3766 N N . ASN A 1 472 ? 38.077 -13.625 -36.601 1.00 91.81 472 ASN A N 1
ATOM 3767 C CA . ASN A 1 472 ? 38.010 -13.642 -35.133 1.00 91.81 472 ASN A CA 1
ATOM 3768 C C . ASN A 1 472 ? 37.313 -12.423 -34.493 1.00 91.81 472 ASN A C 1
ATOM 3770 O O . ASN A 1 472 ? 37.716 -11.950 -33.429 1.00 91.81 472 ASN A O 1
ATOM 3774 N N . PHE A 1 473 ? 36.254 -11.915 -35.133 1.00 91.94 473 PHE A N 1
ATOM 3775 C CA . PHE A 1 473 ? 35.463 -10.830 -34.566 1.00 91.94 473 PHE A CA 1
ATOM 3776 C C . PHE A 1 473 ? 34.773 -11.297 -33.277 1.00 91.94 473 PHE A C 1
ATOM 3778 O O . PHE A 1 473 ? 34.070 -12.312 -33.283 1.00 91.94 473 PHE A O 1
ATOM 3785 N N . THR A 1 474 ? 34.915 -10.542 -32.188 1.00 90.94 474 THR A N 1
ATOM 3786 C CA . THR A 1 474 ? 34.179 -10.796 -30.940 1.00 90.94 474 THR A CA 1
ATOM 3787 C C . THR A 1 474 ? 33.570 -9.520 -30.387 1.00 90.94 474 THR A C 1
ATOM 3789 O O . THR A 1 474 ? 34.181 -8.456 -30.453 1.00 90.94 474 THR A O 1
ATOM 3792 N N . TYR A 1 475 ? 32.391 -9.662 -29.786 1.00 89.38 475 TYR A N 1
ATOM 3793 C CA . TYR A 1 475 ? 31.694 -8.625 -29.036 1.00 89.38 475 TYR A CA 1
ATOM 3794 C C . TYR A 1 475 ? 31.385 -9.168 -27.642 1.00 89.38 475 TYR A C 1
ATOM 3796 O O . TYR A 1 475 ? 30.644 -10.147 -27.522 1.00 89.38 475 TYR A O 1
ATOM 3804 N N . ASN A 1 476 ? 31.973 -8.569 -26.609 1.00 86.50 476 ASN A N 1
ATOM 3805 C CA . ASN A 1 476 ? 31.795 -8.995 -25.223 1.00 86.50 476 ASN A CA 1
ATOM 3806 C C . ASN A 1 476 ? 31.232 -7.843 -24.391 1.00 86.50 476 ASN A C 1
ATOM 3808 O O . ASN A 1 476 ? 31.693 -6.708 -24.498 1.00 86.50 476 ASN A O 1
ATOM 3812 N N . LEU A 1 477 ? 30.265 -8.150 -23.528 1.00 83.06 477 LEU A N 1
ATOM 3813 C CA . LEU A 1 477 ? 29.765 -7.202 -22.537 1.00 83.06 477 LEU A CA 1
ATOM 3814 C C . LEU A 1 477 ? 30.807 -6.997 -21.442 1.00 83.06 477 LEU A C 1
ATOM 3816 O O . LEU A 1 477 ? 31.433 -7.954 -20.984 1.00 83.06 477 LEU A O 1
ATOM 3820 N N . LEU A 1 478 ? 30.951 -5.755 -20.991 1.00 81.50 478 LEU A N 1
ATOM 3821 C CA . LEU A 1 478 ? 31.773 -5.448 -19.824 1.00 81.50 478 LEU A CA 1
ATOM 3822 C C . LEU A 1 478 ? 30.904 -5.596 -18.561 1.00 81.50 478 LEU A C 1
ATOM 3824 O O . LEU A 1 478 ? 29.887 -4.902 -18.459 1.00 81.50 478 LEU A O 1
ATOM 3828 N N . PRO A 1 479 ? 31.253 -6.488 -17.612 1.00 78.12 479 PRO A N 1
ATOM 3829 C CA . PRO A 1 479 ? 30.482 -6.646 -16.385 1.00 78.12 479 PRO A CA 1
ATOM 3830 C C . PRO A 1 479 ? 30.675 -5.435 -15.466 1.00 78.12 479 PRO A C 1
ATOM 3832 O O . PRO A 1 479 ? 31.764 -4.865 -15.384 1.00 78.12 479 PRO A O 1
ATOM 3835 N N . GLY A 1 480 ? 29.614 -5.073 -14.753 1.00 85.12 480 GLY A N 1
ATOM 3836 C CA . GLY A 1 480 ? 29.694 -4.312 -13.515 1.00 85.12 480 GLY A CA 1
ATOM 3837 C C . GLY A 1 480 ? 29.750 -5.259 -12.318 1.00 85.12 480 GLY A C 1
ATOM 3838 O O . GLY A 1 480 ? 29.509 -6.463 -12.436 1.00 85.12 480 GLY A O 1
ATOM 3839 N N . ARG A 1 481 ? 30.051 -4.714 -11.144 1.00 88.88 481 ARG A N 1
ATOM 3840 C CA . ARG A 1 481 ? 30.003 -5.461 -9.888 1.00 88.88 481 ARG A CA 1
ATOM 3841 C C . ARG A 1 481 ? 29.035 -4.821 -8.921 1.00 88.88 481 ARG A C 1
ATOM 3843 O O . ARG A 1 481 ? 29.071 -3.609 -8.737 1.00 88.88 481 ARG A O 1
ATOM 3850 N N . LEU A 1 482 ? 28.226 -5.650 -8.279 1.00 92.69 482 LEU A N 1
ATOM 3851 C CA . LEU A 1 482 ? 27.390 -5.282 -7.146 1.00 92.69 482 LEU A CA 1
ATOM 3852 C C . LEU A 1 482 ? 28.025 -5.837 -5.869 1.00 92.69 482 LEU A C 1
ATOM 3854 O O . LEU A 1 482 ? 28.532 -6.955 -5.869 1.00 92.69 482 LEU A O 1
ATOM 3858 N N . PHE A 1 483 ? 28.000 -5.067 -4.793 1.00 94.00 483 PHE A N 1
ATOM 3859 C CA . PHE A 1 483 ? 28.422 -5.464 -3.460 1.00 94.00 483 PHE A CA 1
ATOM 3860 C C . PHE A 1 483 ? 27.232 -5.366 -2.522 1.00 94.00 483 PHE A C 1
ATOM 3862 O O . PHE A 1 483 ? 26.738 -4.265 -2.289 1.00 94.00 483 PHE A O 1
ATOM 3869 N N . ALA A 1 484 ? 26.778 -6.507 -2.015 1.00 94.31 484 ALA A N 1
ATOM 3870 C CA . ALA A 1 484 ? 25.672 -6.597 -1.074 1.00 94.31 484 ALA A CA 1
ATOM 3871 C C . ALA A 1 484 ? 26.213 -6.807 0.341 1.00 94.31 484 ALA A C 1
ATOM 3873 O O . ALA A 1 484 ? 26.976 -7.752 0.569 1.00 94.31 484 ALA A O 1
ATOM 3874 N N . TYR A 1 485 ? 25.847 -5.923 1.267 1.00 93.06 485 TYR A N 1
ATOM 3875 C CA . TYR A 1 485 ? 26.409 -5.861 2.617 1.00 93.06 485 TYR A CA 1
ATOM 3876 C C . TYR A 1 485 ? 25.376 -5.386 3.642 1.00 93.06 485 TYR A C 1
ATOM 3878 O O . TYR A 1 485 ? 24.334 -4.852 3.279 1.00 93.06 485 TYR A O 1
ATOM 3886 N N . SER A 1 486 ? 25.668 -5.581 4.923 1.00 91.38 486 SER A N 1
ATOM 3887 C CA . SER A 1 486 ? 24.955 -4.955 6.040 1.00 91.38 486 SER A CA 1
ATOM 3888 C C . SER A 1 486 ? 25.931 -4.062 6.794 1.00 91.38 486 SER A C 1
ATOM 3890 O O . SER A 1 486 ? 27.119 -4.386 6.841 1.00 91.38 486 SER A O 1
ATOM 3892 N N . THR A 1 487 ? 25.449 -2.982 7.403 1.00 84.88 487 THR A N 1
ATOM 3893 C CA . THR A 1 487 ? 26.272 -2.145 8.286 1.00 84.88 487 THR A CA 1
ATOM 3894 C C . THR A 1 487 ? 26.159 -2.627 9.731 1.00 84.88 487 THR A C 1
ATOM 3896 O O . THR A 1 487 ? 25.117 -3.139 10.146 1.00 84.88 487 THR A O 1
ATOM 3899 N N . ASP A 1 488 ? 27.221 -2.462 10.521 1.00 84.38 488 ASP A N 1
ATOM 3900 C CA . ASP A 1 488 ? 27.169 -2.678 11.974 1.00 84.38 488 ASP A CA 1
ATOM 3901 C C . ASP A 1 488 ? 26.507 -1.503 12.724 1.00 84.38 488 ASP A C 1
ATOM 3903 O O . ASP A 1 488 ? 26.124 -1.629 13.895 1.00 84.38 488 ASP A O 1
ATOM 3907 N N . GLU A 1 489 ? 26.287 -0.384 12.028 1.00 82.75 489 GLU A N 1
ATOM 3908 C CA . GLU A 1 489 ? 25.491 0.747 12.490 1.00 82.75 489 GLU A CA 1
ATOM 3909 C C . GLU A 1 489 ? 24.088 0.319 12.942 1.00 82.75 489 GLU A C 1
ATOM 3911 O O . GLU A 1 489 ? 23.481 -0.631 12.437 1.00 82.75 489 GLU A O 1
ATOM 3916 N N . ASN A 1 490 ? 23.568 1.023 13.953 1.00 84.25 490 ASN A N 1
ATOM 3917 C CA . ASN A 1 490 ? 22.269 0.731 14.564 1.00 84.25 490 ASN A CA 1
ATOM 3918 C C . ASN A 1 490 ? 22.101 -0.755 14.962 1.00 84.25 490 ASN A C 1
ATOM 3920 O O . ASN A 1 490 ? 20.992 -1.290 14.971 1.00 84.25 490 ASN A O 1
ATOM 3924 N N . ASN A 1 491 ? 23.208 -1.436 15.290 1.00 86.31 491 ASN A N 1
ATOM 3925 C CA . ASN A 1 491 ? 23.242 -2.852 15.649 1.00 86.31 491 ASN A CA 1
ATOM 3926 C C . ASN A 1 491 ? 22.678 -3.777 14.544 1.00 86.31 491 ASN A C 1
ATOM 3928 O O . ASN A 1 491 ? 21.905 -4.688 14.842 1.00 86.31 491 ASN A O 1
ATOM 3932 N N . ASN A 1 492 ? 23.063 -3.557 13.278 1.00 86.62 492 ASN A N 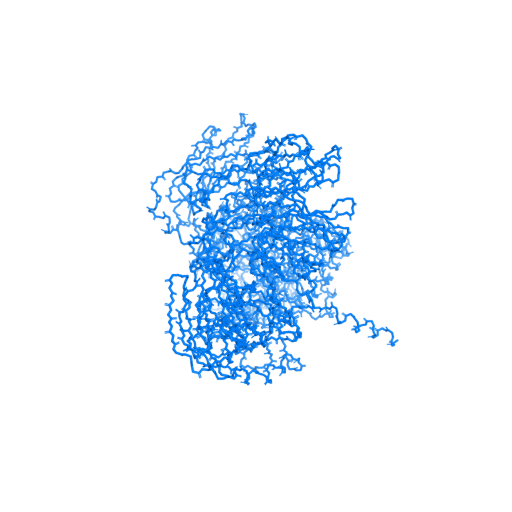1
ATOM 3933 C CA . ASN A 1 492 ? 22.651 -4.343 12.096 1.00 86.62 492 ASN A CA 1
ATOM 3934 C C . ASN A 1 492 ? 21.148 -4.272 11.755 1.00 86.62 492 ASN A C 1
ATOM 3936 O O . ASN A 1 492 ? 20.598 -5.177 11.121 1.00 86.62 492 ASN A O 1
ATOM 3940 N N . LYS A 1 493 ? 20.459 -3.208 12.179 1.00 86.38 493 LYS A N 1
ATOM 3941 C CA . LYS A 1 493 ? 19.024 -2.998 11.900 1.00 86.38 493 LYS A CA 1
ATOM 3942 C C . LYS A 1 493 ? 18.749 -2.265 10.590 1.00 86.38 493 LYS A C 1
ATOM 3944 O O . LYS A 1 493 ? 17.601 -2.196 10.159 1.00 86.38 493 LYS A O 1
ATOM 3949 N N . ASN A 1 494 ? 19.786 -1.726 9.954 1.00 87.62 494 ASN A N 1
ATOM 3950 C CA . ASN A 1 494 ? 19.640 -0.966 8.714 1.00 87.62 494 ASN A CA 1
ATOM 3951 C C . ASN A 1 494 ? 19.387 -1.873 7.495 1.00 87.62 494 ASN A C 1
ATOM 3953 O O . ASN A 1 494 ? 18.973 -1.386 6.447 1.00 87.62 494 ASN A O 1
ATOM 3957 N N . GLY A 1 495 ? 19.517 -3.195 7.654 1.00 91.69 495 GLY A N 1
ATOM 3958 C CA . GLY A 1 495 ? 19.188 -4.181 6.628 1.00 91.69 495 GLY A CA 1
ATOM 3959 C C . GLY A 1 495 ? 20.307 -4.386 5.605 1.00 91.69 495 GLY A C 1
ATOM 3960 O O . GLY A 1 495 ? 21.487 -4.199 5.900 1.00 91.69 495 GLY A O 1
ATOM 3961 N N . LEU A 1 496 ? 19.922 -4.831 4.411 1.00 94.06 496 LEU A N 1
ATOM 3962 C CA . LEU A 1 496 ? 20.806 -5.062 3.276 1.00 94.06 496 LEU A CA 1
ATOM 3963 C C . LEU A 1 496 ? 20.979 -3.769 2.471 1.00 94.06 496 LEU A C 1
ATOM 3965 O O . LEU A 1 496 ? 19.999 -3.173 2.028 1.00 94.06 496 LEU A O 1
ATOM 3969 N N . HIS A 1 497 ? 22.225 -3.394 2.217 1.00 94.25 497 HIS A N 1
ATOM 3970 C CA . HIS A 1 497 ? 22.633 -2.269 1.385 1.00 94.25 497 HIS A CA 1
ATOM 3971 C C . HIS A 1 497 ? 23.410 -2.752 0.161 1.00 94.25 497 HIS A C 1
ATOM 3973 O O . HIS A 1 497 ? 24.020 -3.827 0.172 1.00 94.25 497 HIS A O 1
ATOM 3979 N N . LEU A 1 498 ? 23.417 -1.931 -0.891 1.00 94.50 498 LEU A N 1
ATOM 3980 C CA . LEU A 1 498 ? 24.119 -2.219 -2.135 1.00 94.50 498 LEU A CA 1
ATOM 3981 C C . LEU A 1 498 ? 25.116 -1.113 -2.489 1.00 94.50 498 LEU A C 1
ATOM 3983 O O . LEU A 1 498 ? 24.840 0.080 -2.376 1.00 94.50 498 LEU A O 1
ATOM 3987 N N . SER A 1 499 ? 26.284 -1.514 -2.977 1.00 93.94 499 SER A N 1
ATOM 3988 C CA . SER A 1 499 ? 27.240 -0.645 -3.670 1.00 93.94 499 SER A CA 1
ATOM 3989 C C . SER A 1 499 ? 27.573 -1.228 -5.036 1.00 93.94 499 SER A C 1
ATOM 3991 O O . SER A 1 499 ? 27.460 -2.432 -5.241 1.00 93.94 499 SER A O 1
ATOM 3993 N N . TRP A 1 500 ? 28.002 -0.400 -5.980 1.00 92.81 500 TRP A N 1
ATOM 3994 C CA . TRP A 1 500 ? 28.360 -0.846 -7.322 1.00 92.81 500 TRP A CA 1
ATOM 3995 C C . TRP A 1 500 ? 29.709 -0.306 -7.783 1.00 92.81 500 TRP A C 1
ATOM 3997 O O . TRP A 1 500 ? 30.184 0.719 -7.293 1.00 92.81 500 TRP A O 1
ATOM 4007 N N . SER A 1 501 ? 30.316 -1.004 -8.739 1.00 88.88 501 SER A N 1
ATOM 4008 C CA . SER A 1 501 ? 31.587 -0.629 -9.352 1.00 88.88 501 SER A CA 1
ATOM 4009 C C . SER A 1 501 ? 31.641 -1.031 -10.828 1.00 88.88 501 SER A C 1
ATOM 4011 O O . SER A 1 501 ? 31.177 -2.107 -11.206 1.00 88.88 501 SER A O 1
ATOM 4013 N N . GLU A 1 502 ? 32.225 -0.171 -11.661 1.00 84.00 502 GLU A N 1
ATOM 4014 C CA . GLU A 1 502 ? 32.466 -0.414 -13.094 1.00 84.00 502 GLU A CA 1
ATOM 4015 C C . GLU A 1 502 ? 33.775 -1.174 -13.371 1.00 84.00 502 GLU A C 1
ATOM 4017 O O . GLU A 1 502 ? 33.913 -1.827 -14.411 1.00 84.00 502 GLU A O 1
ATOM 4022 N N . ASP A 1 503 ? 34.741 -1.070 -12.457 1.00 76.31 503 ASP A N 1
ATOM 4023 C CA . ASP A 1 503 ? 36.108 -1.581 -12.603 1.00 76.31 503 ASP A CA 1
ATOM 4024 C C . ASP A 1 503 ? 36.555 -2.479 -11.431 1.00 76.31 503 ASP A C 1
ATOM 4026 O O . ASP A 1 503 ? 37.646 -3.056 -11.447 1.00 76.31 503 ASP A O 1
ATOM 4030 N N . GLY A 1 504 ? 35.701 -2.621 -10.414 1.00 81.19 504 GLY A N 1
ATOM 4031 C CA . GLY A 1 504 ? 35.957 -3.353 -9.180 1.00 81.19 504 GLY A CA 1
ATOM 4032 C C . GLY A 1 504 ? 36.866 -2.631 -8.183 1.00 81.19 504 GLY A C 1
ATOM 4033 O O . GLY A 1 504 ? 37.194 -3.233 -7.157 1.00 81.19 504 GLY A O 1
ATOM 4034 N N . LYS A 1 505 ? 37.288 -1.393 -8.465 1.00 81.44 505 LYS A N 1
ATOM 4035 C CA . LYS A 1 505 ? 38.187 -0.590 -7.625 1.00 81.44 505 LYS A CA 1
ATOM 4036 C C . LYS A 1 505 ? 37.444 0.572 -6.981 1.00 81.44 505 LYS A C 1
ATOM 4038 O O . LYS A 1 505 ? 37.539 0.739 -5.769 1.00 81.44 505 LYS A O 1
ATOM 4043 N N . GLU A 1 506 ? 36.695 1.337 -7.770 1.00 86.88 506 GLU A N 1
ATOM 4044 C CA . GLU A 1 506 ? 35.905 2.466 -7.276 1.00 86.88 506 GLU A CA 1
ATOM 4045 C C . GLU A 1 506 ? 34.472 2.020 -6.984 1.00 86.88 506 GLU A C 1
ATOM 4047 O O . GLU A 1 506 ? 33.772 1.523 -7.868 1.00 86.88 506 GLU A O 1
ATOM 4052 N N . TRP A 1 507 ? 34.043 2.167 -5.728 1.00 89.81 507 TRP A N 1
ATOM 4053 C CA . TRP A 1 507 ? 32.752 1.686 -5.235 1.00 89.81 507 TRP A CA 1
ATOM 4054 C C . TRP A 1 507 ? 31.833 2.844 -4.865 1.00 89.81 507 TRP A C 1
ATOM 4056 O O . TRP A 1 507 ? 32.196 3.698 -4.058 1.00 89.81 507 TRP A O 1
ATOM 4066 N N . ASN A 1 508 ? 30.621 2.829 -5.414 1.00 92.12 508 ASN A N 1
ATOM 4067 C CA . ASN A 1 508 ? 29.597 3.845 -5.211 1.00 92.12 508 ASN A CA 1
ATOM 4068 C C . ASN A 1 508 ? 28.381 3.223 -4.515 1.00 92.12 508 ASN A C 1
ATOM 4070 O O . ASN A 1 508 ? 27.854 2.218 -4.992 1.00 92.12 508 ASN A O 1
ATOM 4074 N N . LYS A 1 509 ? 27.909 3.818 -3.415 1.00 92.00 509 LYS A N 1
ATOM 4075 C CA . LYS A 1 509 ? 26.678 3.375 -2.738 1.00 92.00 509 LYS A CA 1
ATOM 4076 C C . LYS A 1 509 ? 25.458 3.586 -3.647 1.00 92.00 509 LYS A C 1
ATOM 4078 O O . LYS A 1 509 ? 25.400 4.574 -4.381 1.00 92.00 509 LYS A O 1
ATOM 4083 N N . ILE A 1 510 ? 24.487 2.673 -3.603 1.00 91.06 510 ILE A N 1
ATOM 4084 C CA . ILE A 1 510 ? 23.171 2.845 -4.235 1.00 91.06 510 ILE A CA 1
ATOM 4085 C C . ILE A 1 510 ? 22.175 3.199 -3.139 1.00 91.06 510 ILE A C 1
ATOM 4087 O O . ILE A 1 510 ? 21.880 2.333 -2.325 1.00 91.06 510 ILE A O 1
ATOM 4091 N N . GLY A 1 511 ? 21.678 4.440 -3.140 1.00 83.06 511 GLY A N 1
ATOM 4092 C CA . GLY A 1 511 ? 20.820 4.970 -2.078 1.00 83.06 511 GLY A CA 1
ATOM 4093 C C . GLY A 1 511 ? 21.517 4.881 -0.721 1.00 83.06 511 GLY A C 1
ATOM 4094 O O . GLY A 1 511 ? 21.385 3.866 -0.046 1.00 83.06 511 GLY A O 1
ATOM 4095 N N . PRO A 1 512 ? 22.330 5.877 -0.321 1.00 77.69 512 PRO A N 1
ATOM 4096 C CA . PRO A 1 512 ? 23.218 5.763 0.840 1.00 77.69 512 PRO A CA 1
ATOM 4097 C C . PRO A 1 512 ? 22.546 5.281 2.135 1.00 77.69 512 PRO A C 1
ATOM 4099 O O . PRO A 1 512 ? 23.189 4.557 2.889 1.00 77.69 512 PRO A O 1
ATOM 4102 N N . GLU A 1 513 ? 21.268 5.623 2.327 1.00 77.38 513 GLU A N 1
ATOM 4103 C CA . GLU A 1 513 ? 20.428 5.224 3.468 1.00 77.38 513 GLU A CA 1
ATOM 4104 C C . GLU A 1 513 ? 19.334 4.202 3.089 1.00 77.38 513 GLU A C 1
ATOM 4106 O O . GLU A 1 513 ? 18.534 3.783 3.928 1.00 77.38 513 GLU A O 1
ATOM 4111 N N . PHE A 1 514 ? 19.279 3.786 1.821 1.00 85.81 514 PHE A N 1
ATOM 4112 C CA . PHE A 1 514 ? 18.250 2.893 1.307 1.00 85.81 514 PHE A CA 1
ATOM 4113 C C . PHE A 1 514 ? 18.513 1.448 1.741 1.00 85.81 514 PHE A C 1
ATOM 4115 O O . PHE A 1 514 ? 19.605 0.900 1.560 1.00 85.81 514 PHE A O 1
ATOM 4122 N N . SER A 1 515 ? 17.479 0.821 2.297 1.00 89.12 515 SER A N 1
ATOM 4123 C CA . SER A 1 515 ? 17.501 -0.559 2.774 1.00 89.12 515 SER A CA 1
ATOM 4124 C C . SER A 1 515 ? 16.745 -1.448 1.793 1.00 89.12 515 SER A C 1
ATOM 4126 O O . SER A 1 515 ? 15.534 -1.310 1.634 1.00 89.12 515 SER A O 1
ATOM 4128 N N . PHE A 1 516 ? 17.454 -2.356 1.125 1.00 90.69 516 PHE A N 1
ATOM 4129 C CA . PHE A 1 516 ? 16.879 -3.227 0.095 1.00 90.69 516 PHE A CA 1
ATOM 4130 C C . PHE A 1 516 ? 16.122 -4.417 0.683 1.00 90.69 516 PHE A C 1
ATOM 4132 O O . PHE A 1 516 ? 15.169 -4.885 0.076 1.00 90.69 516 PHE A O 1
ATOM 4139 N N . LEU A 1 517 ? 16.541 -4.903 1.852 1.00 91.44 517 LEU A N 1
ATOM 4140 C CA . LEU A 1 517 ? 15.904 -5.997 2.584 1.00 91.44 517 LEU A CA 1
ATOM 4141 C C . LEU A 1 517 ? 16.108 -5.769 4.081 1.00 91.44 517 LEU A C 1
ATOM 4143 O O . LEU A 1 517 ? 17.233 -5.530 4.518 1.00 91.44 517 LEU A O 1
ATOM 4147 N N . ARG A 1 518 ? 15.049 -5.886 4.882 1.00 90.00 518 ARG A N 1
ATOM 4148 C CA . ARG A 1 518 ? 15.125 -5.856 6.352 1.00 90.00 518 ARG A CA 1
ATOM 4149 C C . ARG A 1 518 ? 14.634 -7.175 6.910 1.00 90.00 518 ARG A C 1
ATOM 4151 O O . ARG A 1 518 ? 13.689 -7.729 6.374 1.00 90.00 518 ARG A O 1
ATOM 4158 N N . SER A 1 519 ? 15.243 -7.638 7.996 1.00 87.62 519 SER A N 1
ATOM 4159 C CA . SER A 1 519 ? 14.776 -8.837 8.693 1.00 87.62 519 SER A CA 1
ATOM 4160 C C . SER A 1 519 ? 13.420 -8.570 9.350 1.00 87.62 519 SER A C 1
ATOM 4162 O O . SER A 1 519 ? 13.275 -7.604 10.103 1.00 87.62 519 SER A O 1
ATOM 4164 N N . ASP A 1 520 ? 12.442 -9.423 9.078 1.00 83.75 520 ASP A N 1
ATOM 4165 C CA . ASP A 1 520 ? 11.137 -9.467 9.751 1.00 83.75 520 ASP A CA 1
ATOM 4166 C C . ASP A 1 520 ? 11.134 -10.413 10.971 1.00 83.75 520 ASP A C 1
ATOM 4168 O O . ASP A 1 520 ? 10.150 -10.462 11.706 1.00 83.75 520 ASP A O 1
ATOM 4172 N N . TYR A 1 521 ? 12.254 -11.098 11.238 1.00 83.62 521 TYR A N 1
ATOM 4173 C CA . TYR A 1 521 ? 12.388 -12.032 12.355 1.00 83.62 521 TYR A CA 1
ATOM 4174 C C . TYR A 1 521 ? 12.352 -11.345 13.723 1.00 83.62 521 TYR A C 1
ATOM 4176 O O . TYR A 1 521 ? 13.093 -10.392 13.985 1.00 83.62 521 TYR A O 1
ATOM 4184 N N . GLY A 1 522 ? 11.579 -11.935 14.635 1.00 75.44 522 GLY A N 1
ATOM 4185 C CA . GLY A 1 522 ? 11.508 -11.533 16.035 1.00 75.44 522 GLY A CA 1
ATOM 4186 C C . GLY A 1 522 ? 10.713 -10.247 16.264 1.00 75.44 522 GLY A C 1
ATOM 4187 O O . GLY A 1 522 ? 10.063 -9.694 15.375 1.00 75.44 522 GLY A O 1
ATOM 4188 N N . ASN A 1 523 ? 10.744 -9.771 17.505 1.00 69.69 523 ASN A N 1
ATOM 4189 C CA . ASN A 1 523 ? 9.877 -8.675 17.936 1.00 69.69 523 ASN A CA 1
ATOM 4190 C C . ASN A 1 523 ? 10.329 -7.350 17.326 1.00 69.69 523 ASN A C 1
ATOM 4192 O O . ASN A 1 523 ? 11.517 -7.133 17.056 1.00 69.69 523 ASN A O 1
ATOM 4196 N N . TRP A 1 524 ? 9.397 -6.405 17.196 1.00 62.84 524 TRP A N 1
ATOM 4197 C CA . TRP A 1 524 ? 9.743 -5.044 16.802 1.00 62.84 524 TRP A CA 1
ATOM 4198 C C . TRP A 1 524 ? 10.800 -4.460 17.741 1.00 62.84 524 TRP A C 1
ATOM 4200 O O . TRP A 1 524 ? 10.687 -4.525 18.964 1.00 62.84 524 TRP A O 1
ATOM 4210 N N . GLY A 1 525 ? 11.856 -3.895 17.155 1.00 65.81 525 GLY A N 1
ATOM 4211 C CA . GLY A 1 525 ? 12.972 -3.338 17.908 1.00 65.81 525 GLY A CA 1
ATOM 4212 C C . GLY A 1 525 ? 14.253 -4.160 17.795 1.00 65.81 525 GLY A C 1
ATOM 4213 O O . GLY A 1 525 ? 15.033 -3.936 16.874 1.00 65.81 525 GLY A O 1
ATOM 4214 N N . THR A 1 526 ? 14.591 -4.969 18.802 1.00 67.06 526 THR A N 1
ATOM 4215 C CA . THR A 1 526 ? 15.967 -5.472 19.006 1.00 67.06 526 THR A CA 1
ATOM 4216 C C . THR A 1 526 ? 16.380 -6.632 18.108 1.00 67.06 526 THR A C 1
ATOM 4218 O O . THR A 1 526 ? 17.568 -6.734 17.812 1.00 67.06 526 THR A O 1
ATOM 4221 N N . GLU A 1 527 ? 15.445 -7.475 17.672 1.00 73.69 527 GLU A N 1
ATOM 4222 C CA . GLU A 1 527 ? 15.765 -8.742 16.994 1.00 73.69 527 GLU A CA 1
ATOM 4223 C C . GLU A 1 527 ? 15.678 -8.685 15.467 1.00 73.69 527 GLU A C 1
ATOM 4225 O O . GLU A 1 527 ? 16.285 -9.527 14.807 1.00 73.69 527 GLU A O 1
ATOM 4230 N N . LYS A 1 528 ? 15.037 -7.648 14.909 1.00 85.44 528 LYS A N 1
ATOM 4231 C CA . LYS A 1 528 ? 14.947 -7.377 13.464 1.00 85.44 528 LYS A CA 1
ATOM 4232 C C . LYS A 1 528 ? 16.298 -6.930 12.889 1.00 85.44 528 LYS A C 1
ATOM 4234 O O . LYS A 1 528 ? 16.501 -5.767 12.544 1.00 85.44 528 LYS A O 1
ATOM 4239 N N . ARG A 1 529 ? 17.256 -7.859 12.858 1.00 88.38 529 ARG A N 1
ATOM 4240 C CA . ARG A 1 529 ? 18.653 -7.651 12.457 1.00 88.38 529 ARG A CA 1
ATOM 4241 C C . ARG A 1 529 ? 19.017 -8.522 11.264 1.00 88.38 529 ARG A C 1
ATOM 4243 O O . ARG A 1 529 ? 18.572 -9.664 11.159 1.00 88.38 529 ARG A O 1
ATOM 4250 N N . LEU A 1 530 ? 19.855 -7.977 10.389 1.00 91.50 530 LEU A N 1
ATOM 4251 C CA . LEU A 1 530 ? 20.387 -8.661 9.216 1.00 91.50 530 LEU A CA 1
ATOM 4252 C C . LEU A 1 530 ? 21.913 -8.696 9.328 1.00 91.50 530 LEU A C 1
ATOM 4254 O O . LEU A 1 530 ? 22.579 -7.720 9.005 1.00 91.50 530 LEU A O 1
ATOM 4258 N N . ILE A 1 531 ? 22.461 -9.794 9.861 1.00 89.94 531 ILE A N 1
ATOM 4259 C CA . ILE A 1 531 ? 23.882 -9.890 10.226 1.00 89.94 531 ILE A CA 1
ATOM 4260 C C . ILE A 1 531 ? 24.632 -10.763 9.212 1.00 89.94 531 ILE A C 1
ATOM 4262 O O . ILE A 1 531 ? 24.239 -11.902 8.956 1.00 89.94 531 ILE A O 1
ATOM 4266 N N . ASN A 1 532 ? 25.760 -10.262 8.696 1.00 89.38 532 ASN A N 1
ATOM 4267 C CA . ASN A 1 532 ? 26.661 -10.967 7.771 1.00 89.38 532 ASN A CA 1
ATOM 4268 C C . ASN A 1 532 ? 25.931 -11.587 6.559 1.00 89.38 532 ASN A C 1
ATOM 4270 O O . ASN A 1 532 ? 25.902 -12.819 6.425 1.00 89.38 532 ASN A O 1
ATOM 4274 N N . PRO A 1 533 ? 25.334 -10.768 5.677 1.00 93.12 533 PRO A N 1
ATOM 4275 C CA . PRO A 1 533 ? 24.608 -11.277 4.527 1.00 93.12 533 PRO A CA 1
ATOM 4276 C C . PRO A 1 533 ? 25.524 -11.981 3.526 1.00 93.12 533 PRO A C 1
ATOM 4278 O O . PRO A 1 533 ? 26.564 -11.468 3.108 1.00 93.12 533 PRO A O 1
ATOM 4281 N N . LEU A 1 534 ? 25.071 -13.146 3.082 1.00 94.19 534 LEU A N 1
ATOM 4282 C CA . LEU A 1 534 ? 25.604 -13.913 1.971 1.00 94.19 534 LEU A CA 1
ATOM 4283 C C . LEU A 1 534 ? 24.620 -13.799 0.809 1.00 94.19 534 LEU A C 1
ATOM 4285 O O . LEU A 1 534 ? 23.525 -14.358 0.870 1.00 94.19 534 LEU A O 1
ATOM 4289 N N . THR A 1 535 ? 25.021 -13.098 -0.252 1.00 94.62 535 THR A N 1
ATOM 4290 C CA . THR A 1 535 ? 24.224 -12.982 -1.476 1.00 94.62 535 THR A CA 1
ATOM 4291 C C . THR A 1 535 ? 24.878 -13.738 -2.629 1.00 94.62 535 THR A C 1
ATOM 4293 O O . THR A 1 535 ? 26.089 -13.648 -2.836 1.00 94.62 535 THR A O 1
ATOM 4296 N N . PHE A 1 536 ? 24.089 -14.498 -3.390 1.00 92.62 536 PHE A N 1
ATOM 4297 C CA . PHE A 1 536 ? 24.565 -15.262 -4.548 1.00 92.62 536 PHE A CA 1
ATOM 4298 C C . PHE A 1 536 ? 23.447 -15.495 -5.570 1.00 92.62 536 PHE A C 1
ATOM 4300 O O . PHE A 1 536 ? 22.270 -15.480 -5.221 1.00 92.62 536 PHE A O 1
ATOM 4307 N N . LYS A 1 537 ? 23.815 -15.731 -6.836 1.00 90.62 537 LYS A N 1
ATOM 4308 C CA . LYS A 1 537 ? 22.872 -16.167 -7.878 1.00 90.62 537 LYS A CA 1
ATOM 4309 C C . LYS A 1 537 ? 22.727 -17.693 -7.824 1.00 90.62 537 LYS A C 1
ATOM 4311 O O . LYS A 1 537 ? 23.729 -18.399 -7.935 1.00 90.62 537 LYS A O 1
ATOM 4316 N N . GLY A 1 538 ? 21.510 -18.182 -7.605 1.00 86.94 538 GLY A N 1
ATOM 4317 C CA . GLY A 1 538 ? 21.159 -19.600 -7.572 1.00 86.94 538 GLY A CA 1
ATOM 4318 C C . GLY A 1 538 ? 21.049 -20.224 -8.966 1.00 86.94 538 GLY A C 1
ATOM 4319 O O . GLY A 1 538 ? 21.008 -19.533 -9.986 1.00 86.94 538 GLY A O 1
ATOM 4320 N N . GLU A 1 539 ? 20.986 -21.558 -9.018 1.00 84.62 539 GLU A N 1
ATOM 4321 C CA . GLU A 1 539 ? 20.757 -22.310 -10.267 1.00 84.62 539 GLU A CA 1
ATOM 4322 C C . GLU A 1 539 ? 19.342 -22.108 -10.833 1.00 84.62 539 GLU A C 1
ATOM 4324 O O . GLU A 1 539 ? 19.119 -22.297 -12.027 1.00 84.62 539 GLU A O 1
ATOM 4329 N N . ASP A 1 540 ? 18.404 -21.682 -9.986 1.00 80.31 540 ASP A N 1
ATOM 4330 C CA . ASP A 1 540 ? 17.043 -21.273 -10.344 1.00 80.31 540 ASP A CA 1
ATOM 4331 C C . ASP A 1 540 ? 16.985 -19.900 -11.045 1.00 80.31 540 ASP A C 1
ATOM 4333 O O . ASP A 1 540 ? 15.922 -19.465 -11.493 1.00 80.31 540 ASP A O 1
ATOM 4337 N N . GLY A 1 541 ? 18.129 -19.220 -11.166 1.00 80.19 541 GLY A N 1
ATOM 4338 C CA . GLY A 1 541 ? 18.256 -17.907 -11.786 1.00 80.19 541 GLY A CA 1
ATOM 4339 C C . GLY A 1 541 ? 17.897 -16.739 -10.867 1.00 80.19 541 GLY A C 1
ATOM 4340 O O . GLY A 1 541 ? 17.979 -15.596 -11.321 1.00 80.19 541 GLY A O 1
ATOM 4341 N N . LEU A 1 542 ? 17.533 -16.991 -9.605 1.00 87.56 542 LEU A N 1
ATOM 4342 C CA . LEU A 1 542 ? 17.249 -15.957 -8.611 1.00 87.56 542 LEU A CA 1
ATOM 4343 C C . LEU A 1 542 ? 18.522 -15.528 -7.878 1.00 87.56 542 LEU A C 1
ATOM 4345 O O . LEU A 1 542 ? 19.503 -16.265 -7.796 1.00 87.56 542 LEU A O 1
ATOM 4349 N N . TYR A 1 543 ? 18.501 -14.330 -7.306 1.00 92.31 543 TYR A N 1
ATOM 4350 C CA . TYR A 1 543 ? 19.467 -13.918 -6.298 1.00 92.31 543 TYR A CA 1
ATOM 4351 C C . TYR A 1 543 ? 18.914 -14.284 -4.922 1.00 92.31 543 TYR A C 1
ATOM 4353 O O . TYR A 1 543 ? 17.794 -13.913 -4.583 1.00 92.31 543 TYR A O 1
ATOM 4361 N N . HIS A 1 544 ? 19.684 -15.012 -4.124 1.00 95.12 544 HIS A N 1
ATOM 4362 C CA . HIS A 1 544 ? 19.330 -15.337 -2.745 1.00 95.12 544 HIS A CA 1
ATOM 4363 C C . HIS A 1 544 ? 20.147 -14.486 -1.787 1.00 95.12 544 HIS A C 1
ATOM 4365 O O . HIS A 1 544 ? 21.339 -14.291 -2.020 1.00 95.12 544 HIS A O 1
ATOM 4371 N N . CYS A 1 545 ? 19.522 -14.046 -0.697 1.00 96.31 545 CYS A N 1
ATOM 4372 C CA . CYS A 1 545 ? 20.184 -13.459 0.459 1.00 96.31 545 CYS A CA 1
ATOM 4373 C C . CYS A 1 545 ? 19.958 -14.364 1.672 1.00 96.31 545 CYS A C 1
ATOM 4375 O O . CYS A 1 545 ? 18.820 -14.707 1.993 1.00 96.31 545 CYS A O 1
ATOM 4377 N N . LEU A 1 546 ? 21.051 -14.753 2.324 1.00 95.69 546 LEU A N 1
ATOM 4378 C CA . LEU A 1 546 ? 21.075 -15.522 3.565 1.00 95.69 546 LEU A CA 1
ATOM 4379 C C . LEU A 1 546 ? 21.776 -14.698 4.647 1.00 95.69 546 LEU A C 1
ATOM 4381 O O . LEU A 1 546 ? 22.812 -14.104 4.360 1.00 95.69 546 LEU A O 1
ATOM 4385 N N . TRP A 1 547 ? 21.269 -14.662 5.876 1.00 93.81 547 TRP A N 1
ATOM 4386 C CA . TRP A 1 547 ? 21.887 -13.881 6.959 1.00 93.81 547 TRP A CA 1
ATOM 4387 C C . TRP A 1 547 ? 21.686 -14.526 8.329 1.00 93.81 547 TRP A C 1
ATOM 4389 O O . TRP A 1 547 ? 20.765 -15.313 8.528 1.00 93.81 547 TRP A O 1
ATOM 4399 N N . MET A 1 548 ? 22.524 -14.181 9.304 1.00 91.38 548 MET A N 1
ATOM 4400 C CA . MET A 1 548 ? 22.300 -14.594 10.691 1.00 91.38 548 MET A CA 1
ATOM 4401 C C . MET A 1 548 ? 21.244 -13.704 11.348 1.00 91.38 548 MET A C 1
ATOM 4403 O O . MET A 1 548 ? 21.315 -12.477 11.266 1.00 91.38 548 MET A O 1
ATOM 4407 N N . LEU A 1 549 ? 20.301 -14.332 12.050 1.00 87.25 549 LEU A N 1
ATOM 4408 C CA . LEU A 1 549 ? 19.244 -13.646 12.803 1.00 87.25 549 LEU A CA 1
ATOM 4409 C C . LEU A 1 549 ? 19.774 -13.050 14.118 1.00 87.25 549 LEU A C 1
ATOM 4411 O O . LEU A 1 549 ? 19.330 -12.003 14.588 1.00 87.25 549 LEU A O 1
ATOM 4415 N N . ASN A 1 550 ? 20.740 -13.738 14.727 1.00 84.00 550 ASN A N 1
ATOM 4416 C CA . ASN A 1 550 ? 21.377 -13.379 15.987 1.00 84.00 550 ASN A CA 1
ATOM 4417 C C . ASN A 1 550 ? 22.745 -14.075 16.118 1.00 84.00 550 ASN A C 1
ATOM 4419 O O . ASN A 1 550 ? 23.177 -14.828 15.246 1.00 84.00 550 ASN A O 1
ATOM 4423 N N . GLU A 1 551 ? 23.428 -13.825 17.229 1.00 82.12 551 GLU A N 1
ATOM 4424 C CA . GLU A 1 551 ? 24.751 -14.359 17.549 1.00 82.12 551 GLU A CA 1
ATOM 4425 C C . GLU A 1 551 ? 24.735 -15.860 17.899 1.00 82.12 551 GLU A C 1
ATOM 4427 O O . GLU A 1 551 ? 25.794 -16.481 17.983 1.00 82.12 551 GLU A O 1
ATOM 4432 N N . CYS A 1 552 ? 23.555 -16.455 18.108 1.00 71.56 552 CYS A N 1
ATOM 4433 C CA . CYS A 1 552 ? 23.395 -17.830 18.585 1.00 71.56 552 CYS A CA 1
ATOM 4434 C C . CYS A 1 552 ? 23.422 -18.883 17.458 1.00 71.56 552 CYS A C 1
ATOM 4436 O O . CYS A 1 552 ? 23.562 -20.067 17.752 1.00 71.56 552 CYS A O 1
ATOM 4438 N N . ASN A 1 553 ? 23.349 -18.471 16.182 1.00 67.44 553 ASN A N 1
ATOM 4439 C CA . ASN A 1 553 ? 23.455 -19.319 14.977 1.00 67.44 553 ASN A CA 1
ATOM 4440 C C . ASN A 1 553 ? 22.518 -20.555 14.961 1.00 67.44 553 ASN A C 1
ATOM 4442 O O . ASN A 1 553 ? 22.837 -21.569 14.339 1.00 67.44 553 ASN A O 1
ATOM 4446 N N . GLU A 1 554 ? 21.366 -20.502 15.638 1.00 81.62 554 GLU A N 1
ATOM 4447 C CA . GLU A 1 554 ? 20.388 -21.609 15.667 1.00 81.62 554 GLU A CA 1
ATOM 4448 C C . GLU A 1 554 ? 19.535 -21.681 14.389 1.00 81.62 554 GLU A C 1
ATOM 4450 O O . GLU A 1 554 ? 19.108 -22.762 13.976 1.00 81.62 554 GLU A O 1
ATOM 4455 N N . ALA A 1 555 ? 19.339 -20.536 13.736 1.00 88.25 555 ALA A N 1
ATOM 4456 C CA . ALA A 1 555 ? 18.669 -20.389 12.453 1.00 88.25 555 ALA A CA 1
ATOM 4457 C C . ALA A 1 555 ? 19.262 -19.202 11.679 1.00 88.25 555 ALA A C 1
ATOM 4459 O O . ALA A 1 555 ? 19.917 -18.323 12.251 1.00 88.25 555 ALA A O 1
ATOM 4460 N N . ILE A 1 556 ? 19.026 -19.188 10.373 1.00 93.19 556 ILE A N 1
ATOM 4461 C CA . ILE A 1 556 ? 19.367 -18.088 9.470 1.00 93.19 556 ILE A CA 1
ATOM 4462 C C . ILE A 1 556 ? 18.089 -17.514 8.871 1.00 93.19 556 ILE A C 1
ATOM 4464 O O . ILE A 1 556 ? 17.072 -18.196 8.842 1.00 93.19 556 ILE A O 1
ATOM 4468 N N . GLY A 1 557 ? 18.139 -16.286 8.373 1.00 93.19 557 GLY A N 1
ATOM 4469 C CA . GLY A 1 557 ? 17.113 -15.760 7.486 1.00 93.19 557 GLY A CA 1
ATOM 4470 C C . GLY A 1 557 ? 17.437 -16.066 6.028 1.00 93.19 557 GLY A C 1
ATOM 4471 O O . GLY A 1 557 ? 18.608 -16.161 5.647 1.00 93.19 557 GLY A O 1
ATOM 4472 N N . HIS A 1 558 ? 16.397 -16.241 5.221 1.00 94.62 558 HIS A N 1
ATOM 4473 C CA . HIS A 1 558 ? 16.481 -16.472 3.784 1.00 94.62 558 HIS A CA 1
ATOM 4474 C C . HIS A 1 558 ? 15.399 -15.684 3.055 1.00 94.62 558 HIS A C 1
ATOM 4476 O O . HIS A 1 558 ? 14.227 -15.757 3.407 1.00 94.62 558 HIS A O 1
ATOM 4482 N N . ALA A 1 559 ? 15.803 -14.974 2.007 1.00 94.25 559 ALA A N 1
ATOM 4483 C CA . ALA A 1 559 ? 14.909 -14.352 1.042 1.00 94.25 559 ALA A CA 1
ATOM 4484 C C . ALA A 1 559 ? 15.522 -14.443 -0.360 1.00 94.25 559 ALA A C 1
ATOM 4486 O O . ALA A 1 559 ? 16.731 -14.651 -0.526 1.00 94.25 559 ALA A O 1
ATOM 4487 N N . SER A 1 560 ? 14.697 -14.289 -1.390 1.00 93.56 560 SER A N 1
ATOM 4488 C CA . SER A 1 560 ? 15.131 -14.316 -2.786 1.00 93.56 560 SER A CA 1
ATOM 4489 C C . SER A 1 560 ? 14.542 -13.167 -3.591 1.00 93.56 560 SER A C 1
ATOM 4491 O O . SER A 1 560 ? 13.483 -12.645 -3.259 1.00 93.56 560 SER A O 1
ATOM 4493 N N . THR A 1 561 ? 15.239 -12.762 -4.647 1.00 89.06 561 THR A N 1
ATOM 4494 C CA . THR A 1 561 ? 14.870 -11.631 -5.500 1.00 89.06 561 THR A CA 1
ATOM 4495 C C . THR A 1 561 ? 15.341 -11.849 -6.938 1.00 89.06 561 THR A C 1
ATOM 4497 O O . THR A 1 561 ? 16.293 -12.588 -7.199 1.00 89.06 561 THR A O 1
ATOM 4500 N N . ARG A 1 562 ? 14.681 -11.196 -7.898 1.00 84.38 562 ARG A N 1
ATOM 4501 C CA . ARG A 1 562 ? 15.134 -11.118 -9.300 1.00 84.38 562 ARG A CA 1
ATOM 4502 C C . ARG A 1 562 ? 15.881 -9.821 -9.601 1.00 84.38 562 ARG A C 1
ATOM 4504 O O . ARG A 1 562 ? 16.659 -9.786 -10.550 1.00 84.38 562 ARG A O 1
ATOM 4511 N N . ASP A 1 563 ? 15.635 -8.776 -8.819 1.00 80.75 563 ASP A N 1
ATOM 4512 C CA . ASP A 1 563 ? 15.972 -7.391 -9.153 1.00 80.75 563 ASP A CA 1
ATOM 4513 C C . ASP A 1 563 ? 16.536 -6.584 -7.973 1.00 80.75 563 ASP A C 1
ATOM 4515 O O . ASP A 1 563 ? 16.837 -5.411 -8.150 1.00 80.75 563 ASP A O 1
ATOM 4519 N N . PHE A 1 564 ? 16.703 -7.199 -6.795 1.00 87.75 564 PHE A N 1
ATOM 4520 C CA . PHE A 1 564 ? 17.099 -6.569 -5.526 1.00 87.75 564 PHE A CA 1
ATOM 4521 C C . PHE A 1 564 ? 16.112 -5.560 -4.936 1.00 87.75 564 PHE A C 1
ATOM 4523 O O . PHE A 1 564 ? 16.378 -5.019 -3.865 1.00 87.75 564 PHE A O 1
ATOM 4530 N N . VAL A 1 565 ? 14.971 -5.333 -5.577 1.00 80.31 565 VAL A N 1
ATOM 4531 C CA . VAL A 1 565 ? 13.956 -4.373 -5.136 1.00 80.31 565 VAL A CA 1
ATOM 4532 C C . VAL A 1 565 ? 12.783 -5.111 -4.505 1.00 80.31 565 VAL A C 1
ATOM 4534 O O . VAL A 1 565 ? 12.301 -4.694 -3.453 1.00 80.31 565 VAL A O 1
ATOM 4537 N N . HIS A 1 566 ? 12.342 -6.196 -5.140 1.00 78.38 566 HIS A N 1
ATOM 4538 C CA . HIS A 1 566 ? 11.216 -7.008 -4.701 1.00 78.38 566 HIS A CA 1
ATOM 4539 C C . HIS A 1 566 ? 11.741 -8.331 -4.153 1.00 78.38 566 HIS A C 1
ATOM 4541 O O . HIS A 1 566 ? 12.474 -9.059 -4.835 1.00 78.38 566 HIS A O 1
ATOM 4547 N N . TRP A 1 567 ? 11.381 -8.634 -2.910 1.00 86.81 567 TRP A N 1
ATOM 4548 C CA . TRP A 1 567 ? 11.862 -9.807 -2.189 1.00 86.81 567 TRP A CA 1
ATOM 4549 C C . TRP A 1 567 ? 10.713 -10.754 -1.874 1.00 86.81 567 TRP A C 1
ATOM 4551 O O . TRP A 1 567 ? 9.631 -10.326 -1.479 1.00 86.81 567 TRP A O 1
ATOM 4561 N N . SER A 1 568 ? 10.977 -12.050 -2.031 1.00 86.56 568 SER A N 1
ATOM 4562 C CA . SER A 1 568 ? 10.074 -13.106 -1.580 1.00 86.56 568 SER A CA 1
ATOM 4563 C C . SER A 1 568 ? 9.850 -13.033 -0.071 1.00 86.56 568 SER A C 1
ATOM 4565 O O . SER A 1 568 ? 10.721 -12.544 0.656 1.00 86.56 568 SER A O 1
ATOM 4567 N N . ARG A 1 569 ? 8.748 -13.636 0.401 1.00 84.94 569 ARG A N 1
ATOM 4568 C CA . ARG A 1 569 ? 8.531 -13.929 1.828 1.00 84.94 569 ARG A CA 1
ATOM 4569 C C . ARG A 1 569 ? 9.793 -14.499 2.476 1.00 84.94 569 ARG A C 1
ATOM 4571 O O . ARG A 1 569 ? 10.493 -15.316 1.863 1.00 84.94 569 ARG A O 1
ATOM 4578 N N . GLN A 1 570 ? 10.102 -14.028 3.682 1.00 89.44 570 GLN A N 1
ATOM 4579 C CA . GLN A 1 570 ? 11.284 -14.476 4.408 1.00 89.44 570 GLN A CA 1
ATOM 4580 C C . GLN A 1 570 ? 11.010 -15.835 5.045 1.00 89.44 570 GLN A C 1
ATOM 4582 O O . GLN A 1 570 ? 9.916 -16.115 5.537 1.00 89.44 570 GLN A O 1
ATOM 4587 N N . ALA A 1 571 ? 12.021 -16.691 5.024 1.00 88.94 571 ALA A N 1
ATOM 4588 C CA . ALA A 1 571 ? 12.018 -17.976 5.700 1.00 88.94 571 ALA A CA 1
ATOM 4589 C C . ALA A 1 571 ? 13.140 -18.012 6.737 1.00 88.94 571 ALA A C 1
ATOM 4591 O O . ALA A 1 571 ? 14.150 -17.315 6.596 1.00 88.94 571 ALA A O 1
ATOM 4592 N N . TYR A 1 572 ? 13.003 -18.886 7.740 1.00 88.94 572 TYR A N 1
ATOM 4593 C CA . TYR A 1 572 ? 14.009 -19.037 8.796 1.00 88.94 572 TYR A CA 1
ATOM 4594 C C . TYR A 1 572 ? 14.580 -20.463 8.889 1.00 88.94 572 TYR A C 1
ATOM 4596 O O . TYR A 1 572 ? 14.274 -21.196 9.836 1.00 88.94 572 TYR A O 1
ATOM 4604 N N . PRO A 1 573 ? 15.384 -20.900 7.898 1.00 91.00 573 PRO A N 1
ATOM 4605 C CA . PRO A 1 573 ? 16.033 -22.206 7.911 1.00 91.00 573 PRO A CA 1
ATOM 4606 C C . PRO A 1 573 ? 16.867 -22.449 9.173 1.00 91.00 573 PRO A C 1
ATOM 4608 O O . PRO A 1 573 ? 17.665 -21.606 9.584 1.00 91.00 573 PRO A O 1
ATOM 4611 N N . SER A 1 574 ? 16.744 -23.644 9.745 1.00 90.19 574 SER A N 1
ATOM 4612 C CA . SER A 1 574 ? 17.568 -24.109 10.867 1.00 90.19 574 SER A CA 1
ATOM 4613 C C . SER A 1 574 ? 18.411 -25.323 10.467 1.00 90.19 574 SER A C 1
ATOM 4615 O O . SER A 1 574 ? 18.374 -25.780 9.321 1.00 90.19 574 SER A O 1
ATOM 4617 N N . LYS A 1 575 ? 19.216 -25.834 11.403 1.00 91.25 575 LYS A N 1
ATOM 4618 C CA . LYS A 1 575 ? 20.143 -26.949 11.169 1.00 91.25 575 LYS A CA 1
ATOM 4619 C C . LYS A 1 575 ? 19.469 -28.147 10.483 1.00 91.25 575 LYS A C 1
ATOM 4621 O O . LYS A 1 575 ? 18.466 -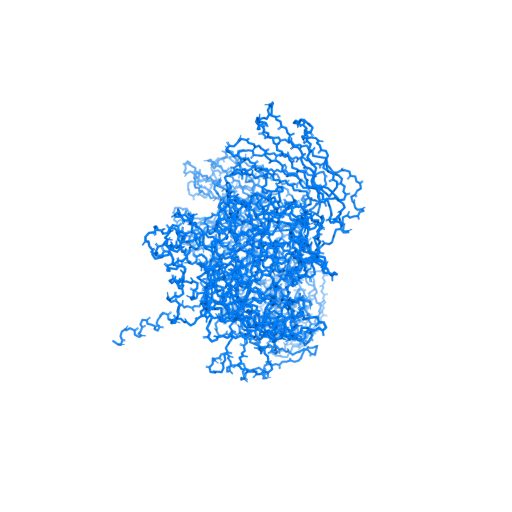28.662 10.971 1.00 91.25 575 LYS A O 1
ATOM 4626 N N . GLY A 1 576 ? 20.076 -28.633 9.398 1.00 88.06 576 GLY A N 1
ATOM 4627 C CA . GLY A 1 576 ? 19.520 -29.691 8.548 1.00 88.06 576 GLY A CA 1
ATOM 4628 C C . GLY A 1 576 ? 18.742 -29.193 7.323 1.00 88.06 576 GLY A C 1
ATOM 4629 O O . GLY A 1 576 ? 18.475 -29.998 6.430 1.00 88.06 576 GLY A O 1
ATOM 4630 N N . ASP A 1 577 ? 18.424 -27.898 7.232 1.00 93.25 577 ASP A N 1
ATOM 4631 C CA . ASP A 1 577 ? 17.922 -27.282 6.000 1.00 93.25 577 ASP A CA 1
ATOM 4632 C C . ASP A 1 577 ? 19.066 -26.970 5.017 1.00 93.25 577 ASP A C 1
ATOM 4634 O O . ASP A 1 577 ? 20.153 -26.542 5.413 1.00 93.25 577 ASP A O 1
ATOM 4638 N N . LYS A 1 578 ? 18.813 -27.133 3.712 1.00 92.81 578 LYS A N 1
ATOM 4639 C CA . LYS A 1 578 ? 19.814 -26.916 2.656 1.00 92.81 578 LYS A CA 1
ATOM 4640 C C . LYS A 1 578 ? 20.421 -25.506 2.674 1.00 92.81 578 LYS A C 1
ATOM 4642 O O . LYS A 1 578 ? 21.608 -25.369 2.393 1.00 92.81 578 LYS A O 1
ATOM 4647 N N . TYR A 1 579 ? 19.638 -24.468 2.979 1.00 92.88 579 TYR A N 1
ATOM 4648 C CA . TYR A 1 579 ? 20.115 -23.084 2.983 1.00 92.88 579 TYR A CA 1
ATOM 4649 C C . TYR A 1 579 ? 20.916 -22.776 4.244 1.00 92.88 579 TYR A C 1
ATOM 4651 O O . TYR A 1 579 ? 21.909 -22.054 4.163 1.00 92.88 579 TYR A O 1
ATOM 4659 N N . TYR A 1 580 ? 20.538 -23.368 5.382 1.00 93.56 580 TYR A N 1
ATOM 4660 C CA . TYR A 1 580 ? 21.330 -23.280 6.606 1.00 93.56 580 TYR A CA 1
ATOM 4661 C C . TYR A 1 580 ? 22.723 -23.875 6.383 1.00 93.56 580 TYR A C 1
ATOM 4663 O O . TYR A 1 580 ? 23.722 -23.195 6.610 1.00 93.56 580 TYR A O 1
ATOM 4671 N N . GLU A 1 581 ? 22.804 -25.103 5.858 1.00 93.12 581 GLU A N 1
ATOM 4672 C CA . GLU A 1 581 ? 24.089 -25.759 5.580 1.00 93.12 581 GLU A CA 1
ATOM 4673 C C . GLU A 1 581 ? 24.915 -24.985 4.536 1.00 93.12 581 GLU A C 1
ATOM 4675 O O . GLU A 1 581 ? 26.123 -24.803 4.702 1.00 93.12 581 GLU A O 1
ATOM 4680 N N . LEU A 1 582 ? 24.261 -24.446 3.499 1.00 91.75 582 LEU A N 1
ATOM 4681 C CA . LEU A 1 582 ? 24.917 -23.615 2.488 1.00 91.75 582 LEU A CA 1
ATOM 4682 C C . LEU A 1 582 ? 25.529 -22.343 3.090 1.00 91.75 582 LEU A C 1
ATOM 4684 O O . LEU A 1 582 ? 26.644 -21.973 2.719 1.00 91.75 582 LEU A O 1
ATOM 4688 N N . TYR A 1 583 ? 24.833 -21.680 4.019 1.00 92.44 583 TYR A N 1
ATOM 4689 C CA . TYR A 1 583 ? 25.369 -20.508 4.710 1.00 92.44 583 TYR A CA 1
ATOM 4690 C C . TYR A 1 583 ? 26.629 -20.865 5.503 1.00 92.44 583 TYR A C 1
ATOM 4692 O O . TYR A 1 583 ? 27.653 -20.196 5.348 1.00 92.44 583 TYR A O 1
ATOM 4700 N N . GLN A 1 584 ? 26.591 -21.956 6.279 1.00 90.88 584 GLN A N 1
ATOM 4701 C CA . GLN A 1 584 ? 27.755 -22.405 7.052 1.00 90.88 584 GLN A CA 1
ATOM 4702 C C . GLN A 1 584 ? 28.954 -22.749 6.145 1.00 90.88 584 GLN A C 1
ATOM 4704 O O . GLN A 1 584 ? 30.096 -22.466 6.505 1.00 90.88 584 GLN A O 1
ATOM 4709 N N . GLU A 1 585 ? 28.719 -23.313 4.953 1.00 89.94 585 GLU A N 1
ATOM 4710 C CA . GLU A 1 585 ? 29.781 -23.653 3.993 1.00 89.94 585 GLU A CA 1
ATOM 4711 C C . GLU A 1 585 ? 30.353 -22.421 3.265 1.00 89.94 585 GLU A C 1
ATOM 4713 O O . GLU A 1 585 ? 31.568 -22.304 3.078 1.00 89.94 585 GLU A O 1
ATOM 4718 N N . LYS A 1 586 ? 29.487 -21.511 2.801 1.00 87.25 586 LYS A N 1
ATOM 4719 C CA . LYS A 1 586 ? 29.850 -20.477 1.817 1.00 87.25 586 LYS A CA 1
ATOM 4720 C C . LYS A 1 586 ? 30.075 -19.085 2.397 1.00 87.25 586 LYS A C 1
ATOM 4722 O O . LYS A 1 586 ? 30.781 -18.304 1.757 1.00 87.25 586 LYS A O 1
ATOM 4727 N N . ALA A 1 587 ? 29.538 -18.756 3.575 1.00 83.12 587 ALA A N 1
ATOM 4728 C CA . ALA A 1 587 ? 29.604 -17.390 4.103 1.00 83.12 587 ALA A CA 1
ATOM 4729 C C . ALA A 1 587 ? 31.055 -16.907 4.260 1.00 83.12 587 ALA A C 1
ATOM 4731 O O . ALA A 1 587 ? 31.433 -15.875 3.704 1.00 83.12 587 ALA A O 1
ATOM 4732 N N . ALA A 1 588 ? 31.908 -17.687 4.928 1.00 80.94 588 ALA A N 1
ATOM 4733 C CA . ALA A 1 588 ? 33.314 -17.335 5.124 1.00 80.94 588 ALA A CA 1
ATOM 4734 C C . ALA A 1 588 ? 34.118 -17.177 3.809 1.00 80.94 588 ALA A C 1
ATOM 4736 O O . ALA A 1 588 ? 34.754 -16.135 3.641 1.00 80.94 588 ALA A O 1
ATOM 4737 N N . PRO A 1 589 ? 34.113 -18.136 2.855 1.00 78.81 589 PRO A N 1
ATOM 4738 C CA . PRO A 1 589 ? 34.906 -18.008 1.626 1.00 78.81 589 PRO A CA 1
ATOM 4739 C C . PRO A 1 589 ? 34.387 -16.943 0.647 1.00 78.81 589 PRO A C 1
ATOM 4741 O O . PRO A 1 589 ? 35.170 -16.418 -0.151 1.00 78.81 589 PRO A O 1
ATOM 4744 N N . MET A 1 590 ? 33.090 -16.621 0.680 1.00 81.06 590 MET A N 1
ATOM 4745 C CA . MET A 1 590 ? 32.491 -15.636 -0.226 1.00 81.06 590 MET A CA 1
ATOM 4746 C C . MET A 1 590 ? 32.511 -14.205 0.314 1.00 81.06 590 MET A C 1
ATOM 4748 O O . MET A 1 590 ? 32.423 -13.274 -0.488 1.00 81.06 590 MET A O 1
ATOM 4752 N N . THR A 1 591 ? 32.673 -14.014 1.626 1.00 84.31 591 THR A N 1
ATOM 4753 C CA . THR A 1 591 ? 32.706 -12.678 2.230 1.00 84.31 591 THR A CA 1
ATOM 4754 C C . THR A 1 591 ? 33.941 -11.892 1.784 1.00 84.31 591 THR A C 1
ATOM 4756 O O . THR A 1 591 ? 35.070 -12.391 1.766 1.00 84.31 591 THR A O 1
ATOM 4759 N N . LYS A 1 592 ? 33.726 -10.628 1.425 1.00 85.06 592 LYS A N 1
ATOM 4760 C CA . LYS A 1 592 ? 34.730 -9.651 0.997 1.00 85.06 592 LYS A CA 1
ATOM 4761 C C . LYS A 1 592 ? 34.631 -8.398 1.858 1.00 85.06 592 LYS A C 1
ATOM 4763 O O . LYS A 1 592 ? 33.595 -8.148 2.469 1.00 85.06 592 LYS A O 1
ATOM 4768 N N . LEU A 1 593 ? 35.726 -7.639 1.898 1.00 85.25 593 LEU A N 1
ATOM 4769 C CA . LEU A 1 593 ? 35.818 -6.367 2.610 1.00 85.25 593 LEU A CA 1
ATOM 4770 C C . LEU A 1 593 ? 35.939 -5.221 1.606 1.00 85.25 593 LEU A C 1
ATOM 4772 O O . LEU A 1 593 ? 36.842 -5.239 0.768 1.00 85.25 593 LEU A O 1
ATOM 4776 N N . VAL A 1 594 ? 35.046 -4.237 1.700 1.00 80.75 594 VAL A N 1
ATOM 4777 C CA . VAL A 1 594 ? 34.919 -3.132 0.734 1.00 80.75 594 VAL A CA 1
ATOM 4778 C C . VAL A 1 594 ? 34.556 -1.884 1.498 1.00 80.75 594 VAL A C 1
ATOM 4780 O O . VAL A 1 594 ? 33.536 -1.874 2.172 1.00 80.75 594 VAL A O 1
ATOM 4783 N N . ASN A 1 595 ? 35.389 -0.845 1.440 1.00 83.06 595 ASN A N 1
ATOM 4784 C CA . ASN A 1 595 ? 35.178 0.368 2.238 1.00 83.06 595 ASN A CA 1
ATOM 4785 C C . ASN A 1 595 ? 34.882 0.068 3.726 1.00 83.06 595 ASN A C 1
ATOM 4787 O O . ASN A 1 595 ? 34.054 0.735 4.329 1.00 83.06 595 ASN A O 1
ATOM 4791 N N . LEU A 1 596 ? 35.572 -0.933 4.299 1.00 82.81 596 LEU A N 1
ATOM 4792 C CA . LEU A 1 596 ? 35.412 -1.452 5.673 1.00 82.81 596 LEU A CA 1
ATOM 4793 C C . LEU A 1 596 ? 34.145 -2.284 5.945 1.00 82.81 596 LEU A C 1
ATOM 4795 O O . LEU A 1 596 ? 34.065 -2.906 7.001 1.00 82.81 596 LEU A O 1
ATOM 4799 N N . GLU A 1 597 ? 33.238 -2.403 4.981 1.00 86.94 597 GLU A N 1
ATOM 4800 C CA . GLU A 1 597 ? 32.016 -3.199 5.098 1.00 86.94 597 GLU A CA 1
ATOM 4801 C C . GLU A 1 597 ? 32.237 -4.651 4.670 1.00 86.94 597 GLU A C 1
ATOM 4803 O O . GLU A 1 597 ? 33.015 -4.936 3.750 1.00 86.94 597 GLU A O 1
ATOM 4808 N N . ARG A 1 598 ? 31.540 -5.586 5.327 1.00 87.19 598 ARG A N 1
ATOM 4809 C CA . ARG A 1 598 ? 31.597 -7.024 5.020 1.00 87.19 598 ARG A CA 1
ATOM 4810 C C . ARG A 1 598 ? 30.362 -7.463 4.245 1.00 87.19 598 ARG A C 1
ATOM 4812 O O . ARG A 1 598 ? 29.237 -7.236 4.672 1.00 87.19 598 ARG A O 1
ATOM 4819 N N . GLY A 1 599 ? 30.580 -8.144 3.127 1.00 90.44 599 GLY A N 1
ATOM 4820 C CA . GLY A 1 599 ? 29.490 -8.567 2.253 1.00 90.44 599 GLY A CA 1
ATOM 4821 C C . GLY A 1 599 ? 29.960 -9.446 1.105 1.00 90.44 599 GLY A C 1
ATOM 4822 O O . GLY A 1 599 ? 31.037 -10.036 1.161 1.00 90.44 599 GLY A O 1
ATOM 4823 N N . THR A 1 600 ? 29.181 -9.514 0.032 1.00 92.00 600 THR A N 1
ATOM 4824 C CA . THR A 1 600 ? 29.442 -10.393 -1.121 1.00 92.00 600 THR A CA 1
ATOM 4825 C C . THR A 1 600 ? 29.419 -9.623 -2.433 1.00 92.00 600 THR A C 1
ATOM 4827 O O . THR A 1 600 ? 28.642 -8.684 -2.587 1.00 92.00 600 THR A O 1
ATOM 4830 N N . TYR A 1 601 ? 30.284 -10.010 -3.378 1.00 87.50 601 TYR A N 1
ATOM 4831 C CA . TYR A 1 601 ? 30.290 -9.442 -4.727 1.00 87.50 601 TYR A CA 1
ATOM 4832 C C . TYR A 1 601 ? 29.547 -10.322 -5.722 1.00 87.50 601 TYR A C 1
ATOM 4834 O O . TYR A 1 601 ? 29.676 -11.546 -5.696 1.00 87.50 601 TYR A O 1
ATOM 4842 N N . LEU A 1 602 ? 28.862 -9.673 -6.655 1.00 88.62 602 LEU A N 1
ATOM 4843 C CA . LEU A 1 602 ? 28.163 -10.294 -7.768 1.00 88.62 602 LEU A CA 1
ATOM 4844 C C . LEU A 1 602 ? 28.585 -9.600 -9.061 1.00 88.62 602 LEU A C 1
ATOM 4846 O O . LEU A 1 602 ? 28.456 -8.380 -9.172 1.00 88.62 602 LEU A O 1
ATOM 4850 N N . ASP A 1 603 ? 29.062 -10.369 -10.038 1.00 85.75 603 ASP A N 1
ATOM 4851 C CA . ASP A 1 603 ? 29.229 -9.854 -11.396 1.00 85.75 603 ASP A CA 1
ATOM 4852 C C . ASP A 1 603 ? 27.838 -9.763 -12.047 1.00 85.75 603 ASP A C 1
ATOM 4854 O O . ASP A 1 603 ? 27.099 -10.748 -12.133 1.00 85.75 603 ASP A O 1
ATOM 4858 N N . VAL A 1 604 ? 27.464 -8.558 -12.470 1.00 85.00 604 VAL A N 1
ATOM 4859 C CA . VAL A 1 604 ? 26.159 -8.231 -13.064 1.00 85.00 604 VAL A CA 1
ATOM 4860 C C . VAL A 1 604 ? 26.356 -7.320 -14.273 1.00 85.00 604 VAL A C 1
ATOM 4862 O O . VAL A 1 604 ? 27.432 -6.765 -14.478 1.00 85.00 604 VAL A O 1
ATOM 4865 N N . SER A 1 605 ? 25.339 -7.138 -15.113 1.00 78.75 605 SER A N 1
ATOM 4866 C CA . SER A 1 605 ? 25.428 -6.116 -16.161 1.00 78.75 605 SER A CA 1
ATOM 4867 C C . SER A 1 605 ? 25.317 -4.713 -15.551 1.00 78.75 605 SER A C 1
ATOM 4869 O O . SER A 1 605 ? 24.652 -4.508 -14.535 1.00 78.75 605 SER A O 1
ATOM 4871 N N . LEU A 1 606 ? 25.938 -3.714 -16.180 1.00 76.44 606 LEU A N 1
ATOM 4872 C CA . LEU A 1 606 ? 25.784 -2.320 -15.742 1.00 76.44 606 LEU A CA 1
ATOM 4873 C C . LEU A 1 606 ? 24.345 -1.811 -15.911 1.00 76.44 606 LEU A C 1
ATOM 4875 O O . LEU A 1 606 ? 23.884 -1.017 -15.099 1.00 76.44 606 LEU A O 1
ATOM 4879 N N . ASP A 1 607 ? 23.606 -2.332 -16.894 1.00 73.94 607 ASP A N 1
ATOM 4880 C CA . ASP A 1 607 ? 22.173 -2.052 -17.037 1.00 73.94 607 ASP A CA 1
ATOM 4881 C C . ASP A 1 607 ? 21.363 -2.559 -15.835 1.00 73.94 607 ASP A C 1
ATOM 4883 O O . ASP A 1 607 ? 20.426 -1.893 -15.405 1.00 73.94 607 ASP A O 1
ATOM 4887 N N . PHE A 1 608 ? 21.724 -3.718 -15.271 1.00 79.62 608 PHE A N 1
ATOM 4888 C CA . PHE A 1 608 ? 21.087 -4.237 -14.062 1.00 79.62 608 PHE A CA 1
ATOM 4889 C C . PHE A 1 608 ? 21.309 -3.294 -12.872 1.00 79.62 608 PHE A C 1
ATOM 4891 O O . PHE A 1 608 ? 20.363 -2.971 -12.161 1.00 79.62 608 PHE A O 1
ATOM 4898 N N . ILE A 1 609 ? 22.530 -2.773 -12.710 1.00 84.44 609 ILE A N 1
ATOM 4899 C CA . ILE A 1 609 ? 22.849 -1.760 -11.692 1.00 84.44 609 ILE A CA 1
ATOM 4900 C C . ILE A 1 609 ? 22.037 -0.476 -11.915 1.00 84.44 609 ILE A C 1
ATOM 4902 O O . ILE A 1 609 ? 21.470 0.066 -10.968 1.00 84.44 609 ILE A O 1
ATOM 4906 N N . ASP A 1 610 ? 21.956 0.012 -13.154 1.00 78.56 610 ASP A N 1
ATOM 4907 C CA . ASP A 1 610 ? 21.216 1.237 -13.467 1.00 78.56 610 ASP A CA 1
ATOM 4908 C C . ASP A 1 610 ? 19.703 1.081 -13.223 1.00 78.56 610 ASP A C 1
ATOM 4910 O O . ASP A 1 610 ? 19.069 2.026 -12.753 1.00 78.56 610 ASP A O 1
ATOM 4914 N N . ASN A 1 611 ? 19.133 -0.110 -13.445 1.00 76.62 611 ASN A N 1
ATOM 4915 C CA . ASN A 1 611 ? 17.742 -0.415 -13.087 1.00 76.62 611 ASN A CA 1
ATOM 4916 C C . ASN A 1 611 ? 17.500 -0.290 -11.578 1.00 76.62 611 ASN A C 1
ATOM 4918 O O . ASN A 1 611 ? 16.557 0.388 -11.171 1.00 76.62 611 ASN A O 1
ATOM 4922 N N . ILE A 1 612 ? 18.370 -0.900 -10.763 1.00 84.50 612 ILE A N 1
ATOM 4923 C CA . ILE A 1 612 ? 18.286 -0.828 -9.297 1.00 84.50 612 ILE A CA 1
ATOM 4924 C C . ILE A 1 612 ? 18.351 0.635 -8.851 1.00 84.50 612 ILE A C 1
ATOM 4926 O O . ILE A 1 612 ? 17.508 1.093 -8.085 1.00 84.50 612 ILE A O 1
ATOM 4930 N N . ARG A 1 613 ? 19.314 1.402 -9.376 1.00 86.06 613 ARG A N 1
ATOM 4931 C CA . ARG A 1 613 ? 19.486 2.825 -9.040 1.00 86.06 613 ARG A CA 1
ATOM 4932 C C . ARG A 1 613 ? 18.265 3.668 -9.404 1.00 86.06 613 ARG A C 1
ATOM 4934 O O . ARG A 1 613 ? 17.892 4.545 -8.635 1.00 86.06 613 ARG A O 1
ATOM 4941 N N . ALA A 1 614 ? 17.651 3.419 -10.559 1.00 75.81 614 ALA A N 1
ATOM 4942 C CA . ALA A 1 614 ? 16.466 4.152 -10.997 1.00 75.81 614 ALA A CA 1
ATOM 4943 C C . ALA A 1 614 ? 15.234 3.852 -10.129 1.00 75.81 614 ALA A C 1
ATOM 4945 O O . ALA A 1 614 ? 14.416 4.736 -9.894 1.00 75.81 614 ALA A O 1
ATOM 4946 N N . GLU A 1 615 ? 15.081 2.613 -9.664 1.00 76.38 615 GLU A N 1
ATOM 4947 C CA . GLU A 1 615 ? 14.010 2.236 -8.738 1.00 76.38 615 GLU A CA 1
ATOM 4948 C C . GLU A 1 615 ? 14.229 2.832 -7.343 1.00 76.38 615 GLU A C 1
ATOM 4950 O O . GLU A 1 615 ? 13.308 3.410 -6.774 1.00 76.38 615 GLU A O 1
ATOM 4955 N N . VAL A 1 616 ? 15.463 2.794 -6.835 1.00 82.19 616 VAL A N 1
ATOM 4956 C CA . VAL A 1 616 ? 15.828 3.447 -5.569 1.00 82.19 616 VAL A CA 1
ATOM 4957 C C . VAL A 1 616 ? 15.591 4.949 -5.637 1.00 82.19 616 VAL A C 1
ATOM 4959 O O . VAL A 1 616 ? 14.941 5.484 -4.751 1.00 82.19 616 VAL A O 1
ATOM 4962 N N . GLY A 1 617 ? 16.013 5.616 -6.715 1.00 77.75 617 GLY A N 1
ATOM 4963 C CA . GLY A 1 617 ? 15.763 7.047 -6.895 1.00 77.75 617 GLY A CA 1
ATOM 4964 C C . GLY A 1 617 ? 14.270 7.393 -6.901 1.00 77.75 617 GLY A C 1
ATOM 4965 O O . GLY A 1 617 ? 13.873 8.368 -6.272 1.00 77.75 617 GLY A O 1
ATOM 4966 N N . ARG A 1 618 ? 13.425 6.562 -7.532 1.00 71.56 618 ARG A N 1
ATOM 4967 C CA . ARG A 1 618 ? 11.959 6.723 -7.482 1.00 71.56 618 ARG A CA 1
ATOM 4968 C C . ARG A 1 618 ? 11.402 6.543 -6.068 1.00 71.56 618 ARG A C 1
ATOM 4970 O O . ARG A 1 618 ? 10.517 7.294 -5.663 1.00 71.56 618 ARG A O 1
ATOM 4977 N N . LYS A 1 619 ? 11.906 5.565 -5.308 1.00 75.12 619 LYS A N 1
ATOM 4978 C CA . LYS A 1 619 ? 11.498 5.352 -3.911 1.00 75.12 619 LYS A CA 1
ATOM 4979 C C . LYS A 1 619 ? 11.957 6.490 -2.998 1.00 75.12 619 LYS A C 1
ATOM 4981 O O . LYS A 1 619 ? 11.148 6.964 -2.211 1.00 75.12 619 LYS A O 1
ATOM 4986 N N . GLU A 1 620 ? 13.188 6.973 -3.140 1.00 77.69 620 GLU A N 1
ATOM 4987 C CA . GLU A 1 620 ? 13.720 8.120 -2.388 1.00 77.69 620 GLU A CA 1
ATOM 4988 C C . GLU A 1 620 ? 12.954 9.413 -2.709 1.00 77.69 620 GLU A C 1
ATOM 4990 O O . GLU A 1 620 ? 12.622 10.176 -1.804 1.00 77.69 620 GLU A O 1
ATOM 4995 N N . GLU A 1 621 ? 12.605 9.651 -3.978 1.00 71.06 621 GLU A N 1
ATOM 4996 C CA . GLU A 1 621 ? 11.747 10.773 -4.379 1.00 71.06 621 GLU A CA 1
ATOM 4997 C C . GLU A 1 621 ? 10.371 10.678 -3.702 1.00 71.06 621 GLU A C 1
ATOM 4999 O O . GLU A 1 621 ? 9.904 11.642 -3.088 1.00 71.06 621 GLU A O 1
ATOM 5004 N N . ARG A 1 622 ? 9.755 9.492 -3.719 1.00 70.38 622 ARG A N 1
ATOM 5005 C CA . ARG A 1 622 ? 8.487 9.221 -3.030 1.00 70.38 622 ARG A CA 1
ATOM 5006 C C . ARG A 1 622 ? 8.596 9.432 -1.513 1.00 70.38 622 ARG A C 1
ATOM 5008 O O . ARG A 1 622 ? 7.741 10.097 -0.933 1.00 70.38 622 ARG A O 1
ATOM 5015 N N . GLU A 1 623 ? 9.657 8.943 -0.873 1.00 73.44 623 GLU A N 1
ATOM 5016 C CA . GLU A 1 623 ? 9.926 9.171 0.554 1.00 73.44 623 GLU A CA 1
ATOM 5017 C C . GLU A 1 623 ? 10.153 10.655 0.870 1.00 73.44 623 GLU A C 1
ATOM 5019 O O . GLU A 1 623 ? 9.676 11.152 1.892 1.00 73.44 623 GLU A O 1
ATOM 5024 N N . SER A 1 624 ? 10.806 11.402 -0.023 1.00 74.44 624 SER A N 1
ATOM 5025 C CA . SER A 1 624 ? 10.987 12.848 0.143 1.00 74.44 624 SER A CA 1
ATOM 5026 C C . SER A 1 624 ? 9.645 13.585 0.199 1.00 74.44 624 SER A C 1
ATOM 5028 O O . SER A 1 624 ? 9.477 14.514 0.992 1.00 74.44 624 SER A O 1
ATOM 5030 N N . HIS A 1 625 ? 8.651 13.121 -0.568 1.00 75.25 625 HIS A N 1
ATOM 5031 C CA . HIS A 1 625 ? 7.287 13.636 -0.514 1.00 75.25 625 HIS A CA 1
ATOM 5032 C C . HIS A 1 625 ? 6.558 13.249 0.774 1.00 75.25 625 HIS A C 1
ATOM 5034 O O . HIS A 1 625 ? 5.766 14.047 1.281 1.00 75.25 625 HIS A O 1
ATOM 5040 N N . TYR A 1 626 ? 6.838 12.070 1.339 1.00 77.06 626 TYR A N 1
ATOM 5041 C CA . TYR A 1 626 ? 6.266 11.659 2.625 1.00 77.06 626 TYR A CA 1
ATOM 5042 C C . TYR A 1 626 ? 6.705 12.610 3.739 1.00 77.06 626 TYR A C 1
ATOM 5044 O O . TYR A 1 626 ? 5.892 13.018 4.567 1.00 77.06 626 TYR A O 1
ATOM 5052 N N . TRP A 1 627 ? 7.968 13.028 3.736 1.00 70.06 627 TRP A N 1
ATOM 5053 C CA . TRP A 1 627 ? 8.528 13.899 4.774 1.00 70.06 627 TRP A CA 1
ATOM 5054 C C . TRP A 1 627 ? 8.524 15.389 4.415 1.00 70.06 627 TRP A C 1
ATOM 5056 O O . TRP A 1 627 ? 9.103 16.205 5.138 1.00 70.06 627 TRP A O 1
ATOM 5066 N N . MET A 1 628 ? 7.869 15.769 3.316 1.00 71.38 628 MET A N 1
ATOM 5067 C CA . MET A 1 628 ? 7.808 17.156 2.869 1.00 71.38 628 MET A CA 1
ATOM 5068 C C . MET A 1 628 ? 7.071 18.029 3.895 1.00 71.38 628 MET A C 1
ATOM 5070 O O . MET A 1 628 ? 5.873 17.869 4.126 1.00 71.38 628 MET A O 1
ATOM 5074 N N . LYS A 1 629 ? 7.800 18.979 4.493 1.00 65.69 629 LYS A N 1
ATOM 5075 C CA . LYS A 1 629 ? 7.287 19.903 5.516 1.00 65.69 629 LYS A CA 1
ATOM 5076 C C . LYS A 1 629 ? 6.452 21.037 4.914 1.00 65.69 629 LYS A C 1
ATOM 5078 O O . LYS A 1 629 ? 6.707 21.492 3.799 1.00 65.69 629 LYS A O 1
ATOM 5083 N N . GLU A 1 630 ? 5.522 21.577 5.701 1.00 64.62 630 GLU A N 1
ATOM 5084 C CA . GLU A 1 630 ? 4.675 22.715 5.295 1.00 64.62 630 GLU A CA 1
ATOM 5085 C C . GLU A 1 630 ? 5.429 24.023 5.053 1.00 64.62 630 GLU A C 1
ATOM 5087 O O . GLU A 1 630 ? 4.997 24.856 4.255 1.00 64.62 630 GLU A O 1
ATOM 5092 N N . GLU A 1 631 ? 6.598 24.189 5.670 1.00 62.75 631 GLU A N 1
ATOM 5093 C CA . GLU A 1 631 ? 7.461 25.364 5.499 1.00 62.75 631 GLU A CA 1
ATOM 5094 C C . GLU A 1 631 ? 7.817 25.643 4.027 1.00 62.75 631 GLU A C 1
ATOM 5096 O O . GLU A 1 631 ? 8.112 26.782 3.675 1.00 62.75 631 GLU A O 1
ATOM 5101 N N . VAL A 1 632 ? 7.720 24.636 3.146 1.00 64.50 632 VAL A N 1
ATOM 5102 C CA . VAL A 1 632 ? 8.000 24.751 1.705 1.00 64.50 632 VAL A CA 1
ATOM 5103 C C . VAL A 1 632 ? 7.037 25.699 0.973 1.00 64.50 632 VAL A C 1
ATOM 5105 O O . VAL A 1 632 ? 7.427 26.298 -0.035 1.00 64.50 632 VAL A O 1
ATOM 5108 N N . LEU A 1 633 ? 5.794 25.846 1.446 1.00 72.75 633 LEU A N 1
ATOM 5109 C CA . LEU A 1 633 ? 4.788 26.737 0.844 1.00 72.75 633 LEU A CA 1
ATOM 5110 C C . LEU A 1 633 ? 4.672 28.081 1.571 1.00 72.75 633 LEU A C 1
ATOM 5112 O O . LEU A 1 633 ? 4.252 29.082 0.976 1.00 72.75 633 LEU A O 1
ATOM 5116 N N . THR A 1 634 ? 5.077 28.126 2.839 1.00 68.19 634 THR A N 1
ATOM 5117 C CA . THR A 1 634 ? 5.063 29.337 3.658 1.00 68.19 634 THR A CA 1
ATOM 5118 C C . THR A 1 634 ? 5.948 30.418 3.031 1.00 68.19 634 THR A C 1
ATOM 5120 O O . THR A 1 634 ? 7.142 30.236 2.816 1.00 68.19 634 THR A O 1
ATOM 5123 N N . GLY A 1 635 ? 5.354 31.567 2.697 1.00 66.88 635 GLY A N 1
ATOM 5124 C CA . GLY A 1 635 ? 6.050 32.695 2.066 1.00 66.88 635 GLY A CA 1
ATOM 5125 C C . GLY A 1 635 ? 6.064 32.691 0.531 1.00 66.88 635 GLY A C 1
ATOM 5126 O O . GLY A 1 635 ? 6.304 33.757 -0.046 1.00 66.88 635 GLY A O 1
ATOM 5127 N N . LYS A 1 636 ? 5.742 31.562 -0.126 1.00 77.25 636 LYS A N 1
ATOM 5128 C CA . LYS A 1 636 ? 5.513 31.490 -1.585 1.00 77.25 636 LYS A CA 1
ATOM 5129 C C . LYS A 1 636 ? 4.117 31.973 -1.973 1.00 77.25 636 LYS A C 1
ATOM 5131 O O . LYS A 1 636 ? 3.959 32.656 -2.979 1.00 77.25 636 LYS A O 1
ATOM 5136 N N . LEU A 1 637 ? 3.118 31.654 -1.151 1.00 84.31 637 LEU A N 1
ATOM 5137 C CA . LEU A 1 637 ? 1.731 32.075 -1.337 1.00 84.31 637 LEU A CA 1
ATOM 5138 C C . LEU A 1 637 ? 1.403 33.223 -0.378 1.00 84.31 637 LEU A C 1
ATOM 5140 O O . LEU A 1 637 ? 1.582 33.090 0.832 1.00 84.31 637 LEU A O 1
ATOM 5144 N N . LYS A 1 638 ? 0.947 34.358 -0.918 1.00 79.31 638 LYS A N 1
ATOM 5145 C CA . LYS A 1 638 ? 0.601 35.566 -0.138 1.00 79.31 638 LYS A CA 1
ATOM 5146 C C . LYS A 1 638 ? -0.808 36.094 -0.400 1.00 79.31 638 LYS A C 1
ATOM 5148 O O . LYS A 1 638 ? -1.281 36.950 0.340 1.00 79.31 638 LYS A O 1
ATOM 5153 N N . GLU A 1 639 ? -1.465 35.597 -1.439 1.00 87.88 639 GLU A N 1
ATOM 5154 C CA . GLU A 1 639 ? -2.768 36.072 -1.896 1.00 87.88 639 GLU A CA 1
ATOM 5155 C C . GLU A 1 639 ? -3.797 34.944 -1.863 1.00 87.88 639 GLU A C 1
ATOM 5157 O O . GLU A 1 639 ? -3.447 33.766 -1.801 1.00 87.88 639 GLU A O 1
ATOM 5162 N N . THR A 1 640 ? -5.077 35.315 -1.889 1.00 92.12 640 THR A N 1
ATOM 5163 C CA . THR A 1 640 ? -6.183 34.355 -1.989 1.00 92.12 640 THR A CA 1
ATOM 5164 C C . THR A 1 640 ? -6.147 33.657 -3.346 1.00 92.12 640 THR A C 1
ATOM 5166 O O . THR A 1 640 ? -6.065 34.318 -4.380 1.00 92.12 640 THR A O 1
ATOM 5169 N N . ILE A 1 641 ? -6.247 32.330 -3.347 1.00 94.44 641 ILE A N 1
ATOM 5170 C CA . ILE A 1 641 ? -6.284 31.516 -4.570 1.00 94.44 641 ILE A CA 1
ATOM 5171 C C . ILE A 1 641 ? -7.736 31.332 -4.998 1.00 94.44 641 ILE A C 1
ATOM 5173 O O . ILE A 1 641 ? -8.594 31.122 -4.145 1.00 94.44 641 ILE A O 1
ATOM 5177 N N . ARG A 1 642 ? -8.036 31.395 -6.298 1.00 95.00 642 ARG A N 1
ATOM 5178 C CA . ARG A 1 642 ? -9.379 31.047 -6.790 1.00 95.00 642 ARG A CA 1
ATOM 5179 C C . ARG A 1 642 ? -9.421 29.580 -7.199 1.00 95.00 642 ARG A C 1
ATOM 5181 O O . ARG A 1 642 ? -8.433 29.069 -7.728 1.00 95.00 642 ARG A O 1
ATOM 5188 N N . ALA A 1 643 ? -10.561 28.945 -6.950 1.00 94.81 643 ALA A N 1
ATOM 5189 C CA . ALA A 1 643 ? -10.832 27.556 -7.293 1.00 94.81 643 ALA A CA 1
ATOM 5190 C C . ALA A 1 643 ? -12.198 27.446 -7.985 1.00 94.81 643 ALA A C 1
ATOM 5192 O O . ALA A 1 643 ? -13.210 27.791 -7.381 1.00 94.81 643 ALA A O 1
ATOM 5193 N N . GLU A 1 644 ? -12.253 26.951 -9.217 1.00 95.00 644 GLU A N 1
ATOM 5194 C CA . GLU A 1 644 ? -13.517 26.596 -9.875 1.00 95.00 644 GLU A CA 1
ATOM 5195 C C . GLU A 1 644 ? -13.831 25.128 -9.583 1.00 95.00 644 GLU A C 1
ATOM 5197 O O . GLU A 1 644 ? -13.093 24.239 -9.989 1.00 95.00 644 GLU A O 1
ATOM 5202 N N . ILE A 1 645 ? -14.918 24.851 -8.868 1.00 94.75 645 ILE A N 1
ATOM 5203 C CA . ILE A 1 645 ? -15.301 23.493 -8.471 1.00 94.75 645 ILE A CA 1
ATOM 5204 C C . ILE A 1 645 ? -16.529 23.086 -9.272 1.00 94.75 645 ILE A C 1
ATOM 5206 O O . ILE A 1 645 ? -17.627 23.571 -9.014 1.00 94.75 645 ILE A O 1
ATOM 5210 N N . SER A 1 646 ? -16.356 22.187 -10.235 1.00 92.19 646 SER A N 1
ATOM 5211 C CA . SER A 1 646 ? -17.439 21.699 -11.094 1.00 92.19 646 SER A CA 1
ATOM 5212 C C . SER A 1 646 ? -17.817 20.269 -10.738 1.00 92.19 646 SER A C 1
ATOM 5214 O O . SER A 1 646 ? -16.969 19.380 -10.752 1.00 92.19 646 SER A O 1
ATOM 5216 N N . LEU A 1 647 ? -19.091 20.056 -10.415 1.00 93.44 647 LEU A N 1
ATOM 5217 C CA . LEU A 1 647 ? -19.676 18.737 -10.188 1.00 93.44 647 LEU A CA 1
ATOM 5218 C C . LEU A 1 647 ? -20.029 18.086 -11.534 1.00 93.44 647 LEU A C 1
ATOM 5220 O O . LEU A 1 647 ? -20.440 18.784 -12.461 1.00 93.44 647 LEU A O 1
ATOM 5224 N N . ILE A 1 648 ? -19.927 16.756 -11.613 1.00 92.88 648 ILE A N 1
ATOM 5225 C CA . ILE A 1 648 ? -20.187 15.951 -12.821 1.00 92.88 648 ILE A CA 1
ATOM 5226 C C . ILE A 1 648 ? -21.231 14.857 -12.494 1.00 92.88 648 ILE A C 1
ATOM 5228 O O . ILE A 1 648 ? -20.878 13.683 -12.335 1.00 92.88 648 ILE A O 1
ATOM 5232 N N . PRO A 1 649 ? -22.519 15.213 -12.308 1.00 90.50 649 PRO A N 1
ATOM 5233 C CA . PRO A 1 649 ? -23.551 14.287 -11.823 1.00 90.50 649 PRO A CA 1
ATOM 5234 C C . PRO A 1 649 ? -23.811 13.090 -12.746 1.00 90.50 649 PRO A C 1
ATOM 5236 O O . PRO A 1 649 ? -24.258 12.039 -12.301 1.00 90.50 649 PRO A O 1
ATOM 5239 N N . GLU A 1 650 ? -23.532 13.222 -14.039 1.00 86.31 650 GLU A N 1
ATOM 5240 C CA . GLU A 1 650 ? -23.671 12.153 -15.026 1.00 86.31 650 GLU A CA 1
ATOM 5241 C C . GLU A 1 650 ? -22.665 11.004 -14.835 1.00 86.31 650 GLU A C 1
ATOM 5243 O O . GLU A 1 650 ? -22.881 9.919 -15.369 1.00 86.31 650 GLU A O 1
ATOM 5248 N N . GLN A 1 651 ? -21.595 11.221 -14.060 1.00 88.44 651 GLN A N 1
ATOM 5249 C CA . GLN A 1 651 ? -20.590 10.207 -13.711 1.00 88.44 651 GLN A CA 1
ATOM 5250 C C . GLN A 1 651 ? -20.752 9.677 -12.278 1.00 88.44 651 GLN A C 1
ATOM 5252 O O . GLN A 1 651 ? -19.836 9.059 -11.728 1.00 88.44 651 GLN A O 1
ATOM 5257 N N . SER A 1 652 ? -21.898 9.929 -11.644 1.00 93.06 652 SER A N 1
ATOM 5258 C CA . SER A 1 652 ? -22.175 9.437 -10.298 1.00 93.06 652 SER A CA 1
ATOM 5259 C C . SER A 1 652 ? -22.065 7.919 -10.189 1.00 93.06 652 SER A C 1
ATOM 5261 O O . SER A 1 652 ? -22.458 7.175 -11.088 1.00 93.06 652 SER A O 1
ATOM 5263 N N . LYS A 1 653 ? -21.563 7.451 -9.043 1.00 95.19 653 LYS A N 1
ATOM 5264 C CA . LYS A 1 653 ? -21.451 6.021 -8.739 1.00 95.19 653 LYS A CA 1
ATOM 5265 C C . LYS A 1 653 ? -21.941 5.704 -7.337 1.00 95.19 653 LYS A C 1
ATOM 5267 O O . LYS A 1 653 ? -21.776 6.496 -6.411 1.00 95.19 653 LYS A O 1
ATOM 5272 N N . LYS A 1 654 ? -22.507 4.509 -7.175 1.00 96.94 654 LYS A N 1
ATOM 5273 C CA . LYS A 1 654 ? -22.866 3.986 -5.857 1.00 96.94 654 LYS A CA 1
ATOM 5274 C C . LYS A 1 654 ? -21.598 3.724 -5.043 1.00 96.94 654 LYS A C 1
ATOM 5276 O O . LYS A 1 654 ? -20.643 3.152 -5.564 1.00 96.94 654 LYS A O 1
ATOM 5281 N N . ILE A 1 655 ? -21.630 4.095 -3.770 1.00 97.31 655 ILE A N 1
ATOM 5282 C CA . ILE A 1 655 ? -20.555 3.845 -2.808 1.00 97.31 655 ILE A CA 1
ATOM 5283 C C . ILE A 1 655 ? -21.089 3.116 -1.568 1.00 97.31 655 ILE A C 1
ATOM 5285 O O . ILE A 1 655 ? -22.298 2.933 -1.417 1.00 97.31 655 ILE A O 1
ATOM 5289 N N . SER A 1 656 ? -20.184 2.636 -0.716 1.00 95.62 656 SER A N 1
ATOM 5290 C CA . SER A 1 656 ? -20.518 1.873 0.487 1.00 95.62 656 SER A CA 1
ATOM 5291 C C . SER A 1 656 ? -21.337 2.677 1.500 1.00 95.62 656 SER A C 1
ATOM 5293 O O . SER A 1 656 ? -20.966 3.788 1.870 1.00 95.62 656 SER A O 1
ATOM 5295 N N . ASP A 1 657 ? -22.391 2.057 2.037 1.00 94.19 657 ASP A N 1
ATOM 5296 C CA . ASP A 1 657 ? -23.151 2.580 3.181 1.00 94.19 657 ASP A CA 1
ATOM 5297 C C . ASP A 1 657 ? -22.376 2.447 4.515 1.00 94.19 657 ASP A C 1
ATOM 5299 O O . ASP A 1 657 ? -22.770 3.032 5.525 1.00 94.19 657 ASP A O 1
ATOM 5303 N N . ASN A 1 658 ? -21.271 1.687 4.522 1.00 95.94 658 ASN A N 1
ATOM 5304 C CA . ASN A 1 658 ? -20.498 1.315 5.712 1.00 95.94 658 ASN A CA 1
ATOM 5305 C C . ASN A 1 658 ? -19.131 2.007 5.804 1.00 95.94 658 ASN A C 1
ATOM 5307 O O . ASN A 1 658 ? -18.298 1.576 6.595 1.00 95.94 658 ASN A O 1
ATOM 5311 N N . LEU A 1 659 ? -18.882 3.059 5.015 1.00 97.00 659 LEU A N 1
ATOM 5312 C CA . LEU A 1 659 ? -17.539 3.631 4.879 1.00 97.00 659 LEU A CA 1
ATOM 5313 C C . LEU A 1 659 ? -16.917 4.051 6.220 1.00 97.00 659 LEU A C 1
ATOM 5315 O O . LEU A 1 659 ? -15.774 3.707 6.481 1.00 97.00 659 LEU A O 1
ATOM 5319 N N . MET A 1 660 ? -17.650 4.766 7.076 1.00 97.50 660 MET A N 1
ATOM 5320 C CA . MET A 1 660 ? -17.104 5.306 8.329 1.00 97.50 660 MET A CA 1
ATOM 5321 C C . MET A 1 660 ? -17.489 4.438 9.531 1.00 97.50 660 MET A C 1
ATOM 5323 O O . MET A 1 660 ? -18.671 4.342 9.866 1.00 97.50 660 MET A O 1
ATOM 5327 N N . GLY A 1 661 ? -16.508 3.857 10.221 1.00 98.00 661 GLY A N 1
ATOM 5328 C CA . GLY A 1 661 ? -16.702 3.121 11.476 1.00 98.00 661 GLY A CA 1
ATOM 5329 C C . GLY A 1 661 ? -15.645 3.448 12.526 1.00 98.00 661 GLY A C 1
ATOM 5330 O O . GLY A 1 661 ? -14.906 4.424 12.400 1.00 98.00 661 GLY A O 1
ATOM 5331 N N . ILE A 1 662 ? -15.586 2.637 13.584 1.00 98.31 662 ILE A N 1
ATOM 5332 C CA . ILE A 1 662 ? -14.563 2.757 14.632 1.00 98.31 662 ILE A CA 1
ATOM 5333 C C . ILE A 1 662 ? -13.843 1.436 14.884 1.00 98.31 662 ILE A C 1
ATOM 5335 O O . ILE A 1 662 ? -14.428 0.354 14.804 1.00 98.31 662 ILE A O 1
ATOM 5339 N N . PHE A 1 663 ? -12.573 1.565 15.245 1.00 97.31 663 PHE A N 1
ATOM 5340 C CA . PHE A 1 663 ? -11.735 0.499 15.762 1.00 97.31 663 PHE A CA 1
ATOM 5341 C C . PHE A 1 663 ? -11.687 0.574 17.287 1.00 97.31 663 PHE A C 1
ATOM 5343 O O . PHE A 1 663 ? -11.520 1.655 17.848 1.00 97.31 663 PHE A O 1
ATOM 5350 N N . TYR A 1 664 ? -11.821 -0.562 17.962 1.00 97.69 664 TYR A N 1
ATOM 5351 C CA . TYR A 1 664 ? -11.652 -0.660 19.402 1.00 97.69 664 TYR A CA 1
ATOM 5352 C C . TYR A 1 664 ? -10.718 -1.815 19.749 1.00 97.69 664 TYR A C 1
ATOM 5354 O O . TYR A 1 664 ? -11.020 -2.969 19.439 1.00 97.69 664 TYR A O 1
ATOM 5362 N N . GLU A 1 665 ? -9.654 -1.494 20.482 1.00 94.88 665 GLU A N 1
ATOM 5363 C CA . GLU A 1 665 ? -8.877 -2.447 21.266 1.00 94.88 665 GLU A CA 1
ATOM 5364 C C . GLU A 1 665 ? -8.665 -1.924 22.688 1.00 94.88 665 GLU A C 1
ATOM 5366 O O . GLU A 1 665 ? -8.658 -0.715 22.931 1.00 94.88 665 GLU A O 1
ATOM 5371 N N . ASP A 1 666 ? -8.485 -2.839 23.639 1.00 95.25 666 ASP A N 1
ATOM 5372 C CA . ASP A 1 666 ? -8.088 -2.485 25.001 1.00 95.25 666 ASP A CA 1
ATOM 5373 C C . ASP A 1 666 ? -6.572 -2.247 25.061 1.00 95.25 666 ASP A C 1
ATOM 5375 O O . ASP A 1 666 ? -5.788 -3.107 25.468 1.00 95.25 666 ASP A O 1
ATOM 5379 N N . LEU A 1 667 ? -6.212 -1.048 24.610 1.00 94.25 667 LEU A N 1
ATOM 5380 C CA . LEU A 1 667 ? -4.925 -0.361 24.687 1.00 94.25 667 LEU A CA 1
ATOM 5381 C C . LEU A 1 667 ? -5.151 0.955 25.453 1.00 94.25 667 LEU A C 1
ATOM 5383 O O . LEU A 1 667 ? -6.261 1.476 25.480 1.00 94.25 667 LEU A O 1
ATOM 5387 N N . ASN A 1 668 ? -4.133 1.523 26.096 1.00 95.06 668 ASN A N 1
ATOM 5388 C CA . ASN A 1 668 ? -4.212 2.822 26.779 1.00 95.06 668 ASN A CA 1
ATOM 5389 C C . ASN A 1 668 ? -5.278 2.903 27.896 1.00 95.06 668 ASN A C 1
ATOM 5391 O O . ASN A 1 668 ? -5.837 3.978 28.143 1.00 95.06 668 ASN A O 1
ATOM 5395 N N . TYR A 1 669 ? -5.552 1.783 28.585 1.00 94.12 669 TYR A N 1
ATOM 5396 C CA . TYR A 1 669 ? -6.633 1.651 29.580 1.00 94.12 669 TYR A CA 1
ATOM 5397 C C . TYR A 1 669 ? -8.022 1.956 28.980 1.00 94.12 669 TYR A C 1
ATOM 5399 O O . TYR A 1 669 ? -8.886 2.546 29.632 1.00 94.12 669 TYR A O 1
ATOM 5407 N N . ALA A 1 670 ? -8.242 1.582 27.715 1.00 96.12 670 ALA A N 1
ATOM 5408 C CA . ALA A 1 670 ? -9.491 1.847 27.010 1.00 96.12 670 ALA A CA 1
ATOM 5409 C C . ALA A 1 670 ? -10.689 1.039 27.535 1.00 96.12 670 ALA A C 1
ATOM 5411 O O . ALA A 1 670 ? -11.816 1.524 27.398 1.00 96.12 670 ALA A O 1
ATOM 5412 N N . ALA A 1 671 ? -10.502 -0.149 28.127 1.00 95.88 671 ALA A N 1
ATOM 5413 C CA . ALA A 1 671 ? -11.586 -0.932 28.733 1.00 95.88 671 ALA A CA 1
ATOM 5414 C C . ALA A 1 671 ? -11.689 -0.696 30.245 1.00 95.88 671 ALA A C 1
ATOM 5416 O O . ALA A 1 671 ? -12.501 0.126 30.679 1.00 95.88 671 ALA A O 1
ATOM 5417 N N . ASP A 1 672 ? -10.883 -1.403 31.043 1.00 95.00 672 ASP A N 1
ATOM 5418 C CA . ASP A 1 672 ? -10.907 -1.354 32.507 1.00 95.00 672 ASP A CA 1
ATOM 5419 C C . ASP A 1 672 ? -10.370 -0.009 33.028 1.00 95.00 672 ASP A C 1
ATOM 5421 O O . ASP A 1 672 ? -9.217 0.369 32.810 1.00 95.00 672 ASP A O 1
ATOM 5425 N N . GLY A 1 673 ? -11.230 0.744 33.722 1.00 93.00 673 GLY A N 1
ATOM 5426 C CA . GLY A 1 673 ? -10.956 2.133 34.104 1.00 93.00 673 GLY A CA 1
ATOM 5427 C C . GLY A 1 673 ? -11.169 3.152 32.976 1.00 93.00 673 GLY A C 1
ATOM 5428 O O . GLY A 1 673 ? -10.841 4.329 33.162 1.00 93.00 673 GLY A O 1
ATOM 5429 N N . GLY A 1 674 ? -11.714 2.706 31.839 1.00 96.50 674 GLY A N 1
ATOM 5430 C CA . GLY A 1 674 ? -12.023 3.491 30.648 1.00 96.50 674 GLY A CA 1
ATOM 5431 C C . GLY A 1 674 ? -13.486 3.371 30.226 1.00 96.50 674 GLY A C 1
ATOM 5432 O O . GLY A 1 674 ? -14.379 3.880 30.909 1.00 96.50 674 GLY A O 1
ATOM 5433 N N . LEU A 1 675 ? -13.733 2.757 29.064 1.00 98.12 675 LEU A N 1
ATOM 5434 C CA . LEU A 1 675 ? -15.069 2.597 28.486 1.00 98.12 675 LEU A CA 1
ATOM 5435 C C . LEU A 1 675 ? -15.958 1.666 29.323 1.00 98.12 675 LEU A C 1
ATOM 5437 O O . LEU A 1 675 ? -17.169 1.871 29.361 1.00 98.12 675 LEU A O 1
ATOM 5441 N N . TYR A 1 676 ? -15.393 0.672 30.010 1.00 98.38 676 TYR A N 1
ATOM 5442 C CA . TYR A 1 676 ? -16.138 -0.170 30.947 1.00 98.38 676 TYR A CA 1
ATOM 5443 C C . TYR A 1 676 ? -16.404 0.598 32.248 1.00 98.38 676 TYR A C 1
ATOM 5445 O O . TYR A 1 676 ? -15.482 1.145 32.847 1.00 98.38 676 TYR A O 1
ATOM 5453 N N . ALA A 1 677 ? -17.661 0.656 32.704 1.00 98.12 677 ALA A N 1
ATOM 5454 C CA . ALA A 1 677 ? -18.056 1.552 33.800 1.00 98.12 677 ALA A CA 1
ATOM 5455 C C . ALA A 1 677 ? -17.728 1.047 35.223 1.00 98.12 677 ALA A C 1
ATOM 5457 O O . ALA A 1 677 ? -18.180 1.661 36.193 1.00 98.12 677 ALA A O 1
ATOM 5458 N N . GLU A 1 678 ? -16.984 -0.053 35.368 1.00 98.31 678 GLU A N 1
ATOM 5459 C CA . GLU A 1 678 ? -16.529 -0.542 36.674 1.00 98.31 678 GLU A CA 1
ATOM 5460 C C . GLU A 1 678 ? -15.594 0.478 37.334 1.00 98.31 678 GLU A C 1
ATOM 5462 O O . GLU A 1 678 ? -14.641 0.963 36.724 1.00 98.31 678 GLU A O 1
ATOM 5467 N N . LEU A 1 679 ? -15.854 0.786 38.605 1.00 98.00 679 LEU A N 1
ATOM 5468 C CA . LEU A 1 679 ? -15.080 1.763 39.371 1.00 98.00 679 LEU A CA 1
ATOM 5469 C C . LEU A 1 679 ? -14.075 1.108 40.328 1.00 98.00 679 LEU A C 1
ATOM 5471 O O . LEU A 1 679 ? -13.170 1.790 40.809 1.00 98.00 679 LEU A O 1
ATOM 5475 N N . VAL A 1 680 ? -14.220 -0.190 40.614 1.00 98.25 680 VAL A N 1
ATOM 5476 C CA . VAL A 1 680 ? -13.320 -0.955 41.486 1.00 98.25 680 VAL A CA 1
ATOM 5477 C C . VAL A 1 680 ? -12.211 -1.597 40.660 1.00 98.25 680 VAL A C 1
ATOM 5479 O O . VAL A 1 680 ? -12.458 -2.449 39.810 1.00 98.25 680 VAL A O 1
ATOM 5482 N N . GLN A 1 681 ? -10.967 -1.222 40.946 1.00 97.19 681 GLN A N 1
ATOM 5483 C CA . GLN A 1 681 ? -9.800 -1.837 40.319 1.00 97.19 681 GLN A CA 1
ATOM 5484 C C . GLN A 1 681 ? -9.436 -3.136 41.047 1.00 97.19 681 GLN A C 1
ATOM 5486 O O . GLN A 1 681 ? -9.472 -3.165 42.278 1.00 97.19 681 GLN A O 1
ATOM 5491 N N . ASN A 1 682 ? -9.039 -4.181 40.310 1.00 96.88 682 ASN A N 1
ATOM 5492 C CA . ASN A 1 682 ? -8.694 -5.493 40.880 1.00 96.88 682 ASN A CA 1
ATOM 5493 C C . ASN A 1 682 ? -9.834 -6.075 41.741 1.00 96.88 682 ASN A C 1
ATOM 5495 O O . ASN A 1 682 ? -9.647 -6.435 42.905 1.00 96.88 682 ASN A O 1
ATOM 5499 N N . ARG A 1 683 ? -11.058 -6.067 41.202 1.00 97.31 683 ARG A N 1
ATOM 5500 C CA . ARG A 1 683 ? -12.290 -6.420 41.932 1.00 97.31 683 ARG A CA 1
ATOM 5501 C C . ARG A 1 683 ? -12.396 -7.886 42.370 1.00 97.31 683 ARG A C 1
ATOM 5503 O O . ARG A 1 683 ? -13.204 -8.192 43.248 1.00 97.31 683 ARG A O 1
ATOM 5510 N N . ASP A 1 684 ? -11.622 -8.748 41.728 1.00 96.00 684 ASP A N 1
ATOM 5511 C CA . ASP A 1 684 ? -11.597 -10.212 41.818 1.00 96.00 684 ASP A CA 1
ATOM 5512 C C . ASP A 1 684 ? -10.235 -10.749 42.286 1.00 96.00 684 ASP A C 1
ATOM 5514 O O . ASP A 1 684 ? -10.059 -11.949 42.423 1.00 96.00 684 ASP A O 1
ATOM 5518 N N . PHE A 1 685 ? -9.277 -9.870 42.599 1.00 97.31 685 PHE A N 1
ATOM 5519 C CA . PHE A 1 685 ? -7.959 -10.240 43.126 1.00 97.31 685 PHE A CA 1
ATOM 5520 C C . PHE A 1 685 ? -7.084 -11.065 42.165 1.00 97.31 685 PHE A C 1
ATOM 5522 O O . PHE A 1 685 ? -6.113 -11.674 42.613 1.00 97.31 685 PHE A O 1
ATOM 5529 N N . GLU A 1 686 ? -7.365 -11.041 40.860 1.00 95.88 686 GLU A N 1
ATOM 5530 C CA . GLU A 1 686 ? -6.650 -11.842 39.852 1.00 95.88 686 GLU A CA 1
ATOM 5531 C C . GLU A 1 686 ? -5.403 -11.159 39.271 1.00 95.88 686 GLU A C 1
ATOM 5533 O O . GLU A 1 686 ? -4.713 -11.704 38.411 1.00 95.88 686 GLU A O 1
ATOM 5538 N N . TYR A 1 687 ? -5.074 -9.960 39.749 1.00 94.81 687 TYR A N 1
ATOM 5539 C CA . TYR A 1 687 ? -3.893 -9.225 39.305 1.00 94.81 687 TYR A CA 1
ATOM 5540 C C . TYR A 1 687 ? -2.605 -10.014 39.586 1.00 94.81 687 TYR A C 1
ATOM 5542 O O . TYR A 1 687 ? -2.355 -10.431 40.720 1.00 94.81 687 TYR A O 1
ATOM 5550 N N . SER A 1 688 ? -1.726 -10.126 38.590 1.00 90.88 688 SER A N 1
ATOM 5551 C CA . SER A 1 688 ? -0.478 -10.886 38.694 1.00 90.88 688 SER A CA 1
ATOM 5552 C C . SER A 1 688 ? 0.751 -10.057 38.302 1.00 90.88 688 SER A C 1
ATOM 5554 O O . SER A 1 688 ? 0.646 -9.161 37.460 1.00 90.88 688 SER A O 1
ATOM 5556 N N . PRO A 1 689 ? 1.949 -10.331 38.861 1.00 89.12 689 PRO A N 1
ATOM 5557 C CA . PRO A 1 689 ? 3.176 -9.660 38.430 1.00 89.12 689 PRO A CA 1
ATOM 5558 C C . PRO A 1 689 ? 3.490 -9.842 36.936 1.00 89.12 689 PRO A C 1
ATOM 5560 O O . PRO A 1 689 ? 4.168 -8.995 36.348 1.00 89.12 689 PRO A O 1
ATOM 5563 N N . GLU A 1 690 ? 3.023 -10.934 36.323 1.00 84.81 690 GLU A N 1
ATOM 5564 C CA . GLU A 1 690 ? 3.184 -11.208 34.894 1.00 84.81 690 GLU A CA 1
ATOM 5565 C C . GLU A 1 690 ? 2.417 -10.216 34.003 1.00 84.81 690 GLU A C 1
ATOM 5567 O O . GLU A 1 690 ? 2.892 -9.921 32.905 1.00 84.81 690 GLU A O 1
ATOM 5572 N N . ASP A 1 691 ? 1.312 -9.627 34.482 1.00 87.88 691 ASP A N 1
ATOM 5573 C CA . ASP A 1 691 ? 0.445 -8.739 33.687 1.00 87.88 691 ASP A CA 1
ATOM 5574 C C . ASP A 1 691 ? 1.158 -7.464 33.220 1.00 87.88 691 ASP A C 1
ATOM 5576 O O . ASP A 1 691 ? 0.764 -6.850 32.234 1.00 87.88 691 ASP A O 1
ATOM 5580 N N . VAL A 1 692 ? 2.224 -7.055 33.916 1.00 82.94 692 VAL A N 1
ATOM 5581 C CA . VAL A 1 692 ? 2.954 -5.800 33.659 1.00 82.94 692 VAL A CA 1
ATOM 5582 C C . VAL A 1 692 ? 4.428 -5.984 33.320 1.00 82.94 692 VAL A C 1
ATOM 5584 O O . VAL A 1 692 ? 5.186 -5.017 33.408 1.00 82.94 692 VAL A O 1
ATOM 5587 N N . ALA A 1 693 ? 4.837 -7.217 32.994 1.00 64.81 693 ALA A N 1
ATOM 5588 C CA . ALA A 1 693 ? 6.193 -7.663 32.644 1.00 64.81 693 ALA A CA 1
ATOM 5589 C C . ALA A 1 693 ? 7.307 -6.594 32.777 1.00 64.81 693 ALA A C 1
ATOM 5591 O O . ALA A 1 693 ? 7.497 -5.741 31.914 1.00 64.81 693 ALA A O 1
ATOM 5592 N N . GLY A 1 694 ? 8.076 -6.645 33.872 1.00 59.84 694 GLY A N 1
ATOM 5593 C CA . GLY A 1 694 ? 9.264 -5.801 34.078 1.00 59.84 694 GLY A CA 1
ATOM 5594 C C . GLY A 1 694 ? 9.016 -4.375 34.596 1.00 59.84 694 GLY A C 1
ATOM 5595 O O . GLY A 1 694 ? 9.944 -3.793 35.154 1.00 59.84 694 GLY A O 1
ATOM 5596 N N . ASN A 1 695 ? 7.790 -3.840 34.512 1.00 58.53 695 ASN A N 1
ATOM 5597 C CA . ASN A 1 695 ? 7.501 -2.441 34.869 1.00 58.53 695 ASN A CA 1
ATOM 5598 C C . ASN A 1 695 ? 7.144 -2.217 36.348 1.00 58.53 695 ASN A C 1
ATOM 5600 O O . ASN A 1 695 ? 7.453 -1.161 36.899 1.00 58.53 695 ASN A O 1
ATOM 5604 N N . ASN A 1 696 ? 6.511 -3.186 37.022 1.00 69.56 696 ASN A N 1
ATOM 5605 C CA . ASN A 1 696 ? 6.170 -3.057 38.443 1.00 69.56 696 ASN A CA 1
ATOM 5606 C C . ASN A 1 696 ? 5.971 -4.419 39.131 1.00 69.56 696 ASN A C 1
ATOM 5608 O O . ASN A 1 696 ? 4.878 -4.974 39.127 1.00 69.56 696 ASN A O 1
ATOM 5612 N N . LYS A 1 697 ? 7.008 -4.931 39.809 1.00 69.50 697 LYS A N 1
ATOM 5613 C CA . LYS A 1 697 ? 6.931 -6.206 40.557 1.00 69.50 697 LYS A CA 1
ATOM 5614 C C . LYS A 1 697 ? 5.991 -6.173 41.771 1.00 69.50 697 LYS A C 1
ATOM 5616 O O . LYS A 1 697 ? 5.739 -7.218 42.362 1.00 69.50 697 LYS A O 1
ATOM 5621 N N . ASN A 1 698 ? 5.501 -4.996 42.164 1.00 82.56 698 ASN A N 1
ATOM 5622 C CA . ASN A 1 698 ? 4.553 -4.861 43.269 1.00 82.56 698 ASN A CA 1
ATOM 5623 C C . ASN A 1 698 ? 3.100 -5.080 42.825 1.00 82.56 698 ASN A C 1
ATOM 5625 O O . ASN A 1 698 ? 2.221 -5.097 43.683 1.00 82.56 698 ASN A O 1
ATOM 5629 N N . TRP A 1 699 ? 2.848 -5.240 41.522 1.00 89.31 699 TRP A N 1
ATOM 5630 C CA . TRP A 1 699 ? 1.536 -5.602 40.999 1.00 89.31 699 TRP A CA 1
ATOM 5631 C C . TRP A 1 699 ? 1.268 -7.091 41.282 1.00 89.31 699 TRP A C 1
ATOM 5633 O O . TRP A 1 699 ? 2.073 -7.945 40.936 1.00 89.31 699 TRP A O 1
ATOM 5643 N N . ASN A 1 700 ? 0.186 -7.389 41.994 1.00 93.12 700 ASN A N 1
ATOM 5644 C CA . ASN A 1 700 ? -0.246 -8.715 42.461 1.00 93.12 700 ASN A CA 1
ATOM 5645 C C . ASN A 1 700 ? -1.697 -8.654 42.990 1.00 93.12 700 ASN A C 1
ATOM 5647 O O . ASN A 1 700 ? -2.295 -7.577 43.019 1.00 93.12 700 ASN A O 1
ATOM 5651 N N . ALA A 1 701 ? -2.220 -9.768 43.505 1.00 95.19 701 ALA A N 1
ATOM 5652 C CA . ALA A 1 701 ? -3.584 -9.899 44.023 1.00 95.19 701 ALA A CA 1
ATOM 5653 C C . ALA A 1 701 ? -3.984 -8.867 45.104 1.00 95.19 701 ALA A C 1
ATOM 5655 O O . ALA A 1 701 ? -5.167 -8.596 45.289 1.00 95.19 701 ALA A O 1
ATOM 5656 N N . PHE A 1 702 ? -3.030 -8.238 45.801 1.00 95.69 702 PHE A N 1
ATOM 5657 C CA . PHE A 1 702 ? -3.287 -7.196 46.808 1.00 95.69 702 PHE A CA 1
ATOM 5658 C C . PHE A 1 702 ? -3.370 -5.778 46.217 1.00 95.69 702 PHE A C 1
ATOM 5660 O O . PHE A 1 702 ? -3.673 -4.823 46.931 1.00 95.69 702 PHE A O 1
ATOM 5667 N N . THR A 1 703 ? -3.072 -5.612 44.929 1.00 94.75 703 THR A N 1
ATOM 5668 C CA . THR A 1 703 ? -2.984 -4.298 44.272 1.00 94.75 703 THR A CA 1
ATOM 5669 C C . THR A 1 703 ? -4.310 -3.558 44.355 1.00 94.75 703 THR A C 1
ATOM 5671 O O . THR A 1 703 ? -5.374 -4.158 44.218 1.00 94.75 703 THR A O 1
ATOM 5674 N N . SER A 1 704 ? -4.229 -2.250 44.593 1.00 95.44 704 SER A N 1
ATOM 5675 C CA . SER A 1 704 ? -5.366 -1.339 44.786 1.00 95.44 704 SER A CA 1
ATOM 5676 C C . SER A 1 704 ? -6.201 -1.579 46.050 1.00 95.44 704 SER A C 1
ATOM 5678 O O . SER A 1 704 ? -7.129 -0.809 46.281 1.00 95.44 704 SER A O 1
ATOM 5680 N N . TRP A 1 705 ? -5.848 -2.555 46.900 1.00 97.38 705 TRP A N 1
ATOM 5681 C CA . TRP A 1 705 ? -6.536 -2.850 48.159 1.00 97.38 705 TRP A CA 1
ATOM 5682 C C . TRP A 1 705 ? -5.670 -2.576 49.395 1.00 97.38 705 TRP A C 1
ATOM 5684 O O . TRP A 1 705 ? -4.526 -3.015 49.495 1.00 97.38 705 TRP A O 1
ATOM 5694 N N . GLU A 1 706 ? -6.246 -1.910 50.395 1.00 95.38 706 GLU A N 1
ATOM 5695 C CA . GLU A 1 706 ? -5.598 -1.617 51.676 1.00 95.38 706 GLU A CA 1
ATOM 5696 C C . GLU A 1 706 ? -6.485 -2.039 52.857 1.00 95.38 706 GLU A C 1
ATOM 5698 O O . GLU A 1 706 ? -7.692 -1.788 52.884 1.00 95.38 706 GLU A O 1
ATOM 5703 N N . LEU A 1 707 ? -5.880 -2.642 53.886 1.00 94.75 707 LEU A N 1
ATOM 5704 C CA . LEU A 1 707 ? -6.555 -2.926 55.152 1.00 94.75 707 LEU A CA 1
ATOM 5705 C C . LEU A 1 707 ? -6.213 -1.870 56.213 1.00 94.75 707 LEU A C 1
ATOM 5707 O O . LEU A 1 707 ? -5.101 -1.832 56.736 1.00 94.75 707 LEU A O 1
ATOM 5711 N N . GLN A 1 708 ? -7.202 -1.076 56.616 1.00 93.31 708 GLN A N 1
ATOM 5712 C CA . GLN A 1 708 ? -7.059 -0.017 57.614 1.00 93.31 708 GLN A CA 1
ATOM 5713 C C . GLN A 1 708 ? -7.709 -0.416 58.948 1.00 93.31 708 GLN A C 1
ATOM 5715 O O . GLN A 1 708 ? -8.927 -0.585 59.052 1.00 93.31 708 GLN A O 1
ATOM 5720 N N . THR A 1 709 ? -6.907 -0.551 60.010 1.00 88.50 709 THR A N 1
ATOM 5721 C CA . THR A 1 709 ? -7.373 -1.080 61.309 1.00 88.50 709 THR A CA 1
ATOM 5722 C C . THR A 1 709 ? -7.559 -0.019 62.404 1.00 88.50 709 THR A C 1
ATOM 5724 O O . THR A 1 709 ? -8.271 -0.253 63.384 1.00 88.50 709 THR A O 1
ATOM 5727 N N . GLY A 1 710 ? -6.939 1.158 62.264 1.00 81.75 710 GLY A N 1
ATOM 5728 C CA . GLY A 1 710 ? -6.877 2.186 63.311 1.00 81.75 710 GLY A CA 1
ATOM 5729 C C . GLY A 1 710 ? -6.112 1.738 64.573 1.00 81.75 710 GLY A C 1
ATOM 5730 O O . GLY A 1 710 ? -5.760 0.574 64.740 1.00 81.75 710 GLY A O 1
ATOM 5731 N N . ALA A 1 711 ? -5.880 2.656 65.521 1.00 81.56 711 ALA A N 1
ATOM 5732 C CA . ALA A 1 711 ? -4.941 2.438 66.640 1.00 81.56 711 ALA A CA 1
ATOM 5733 C C . ALA A 1 711 ? -5.281 1.271 67.598 1.00 81.56 711 ALA A C 1
ATOM 5735 O O . ALA A 1 711 ? -4.413 0.800 68.327 1.00 81.56 711 ALA A O 1
ATOM 5736 N N . LYS A 1 712 ? -6.545 0.822 67.643 1.00 85.19 712 LYS A N 1
ATOM 5737 C CA . LYS A 1 712 ? -7.017 -0.275 68.517 1.00 85.19 712 LYS A CA 1
ATOM 5738 C C . LYS A 1 712 ? -7.559 -1.487 67.746 1.00 85.19 712 LYS A C 1
ATOM 5740 O O . LYS A 1 712 ? -8.052 -2.422 68.378 1.00 85.19 712 LYS A O 1
ATOM 5745 N N . GLY A 1 713 ? -7.537 -1.463 66.413 1.00 90.00 713 GLY A N 1
ATOM 5746 C CA . GLY A 1 713 ? -7.996 -2.580 65.591 1.00 90.00 713 GLY A CA 1
ATOM 5747 C C . GLY A 1 713 ? -6.856 -3.534 65.247 1.00 90.00 713 GLY A C 1
ATOM 5748 O O . GLY A 1 713 ? -5.713 -3.118 65.073 1.00 90.00 713 GLY A O 1
ATOM 5749 N N . LYS A 1 714 ? -7.175 -4.825 65.140 1.00 93.50 714 LYS A N 1
ATOM 5750 C CA . LYS A 1 714 ? -6.244 -5.880 64.733 1.00 93.50 714 LYS A CA 1
ATOM 5751 C C . LYS A 1 714 ? -6.953 -6.847 63.792 1.00 93.50 714 LYS A C 1
ATOM 5753 O O . LYS A 1 714 ? -7.870 -7.554 64.221 1.00 93.50 714 LYS A O 1
ATOM 5758 N N . ALA A 1 715 ? -6.508 -6.880 62.543 1.00 94.62 715 ALA A N 1
ATOM 5759 C CA . ALA A 1 715 ? -6.995 -7.776 61.504 1.00 94.62 715 ALA A CA 1
ATOM 5760 C C . ALA A 1 715 ? -5.865 -8.122 60.524 1.00 94.62 715 ALA A C 1
ATOM 5762 O O . ALA A 1 715 ? -4.867 -7.404 60.468 1.00 94.62 715 ALA A O 1
ATOM 5763 N N . THR A 1 716 ? -6.022 -9.214 59.781 1.00 96.00 716 THR A N 1
ATOM 5764 C CA . THR A 1 716 ? -5.125 -9.605 58.684 1.00 96.00 716 THR A CA 1
ATOM 5765 C C . THR A 1 716 ? -5.908 -9.724 57.383 1.00 96.00 716 THR A C 1
ATOM 5767 O O . THR A 1 716 ? -7.070 -10.126 57.415 1.00 96.00 716 THR A O 1
ATOM 5770 N N . PHE A 1 717 ? -5.258 -9.390 56.269 1.00 96.81 717 PHE A N 1
ATOM 5771 C CA . PHE A 1 717 ? -5.751 -9.579 54.906 1.00 96.81 717 PHE A CA 1
ATOM 5772 C C . PHE A 1 717 ? -4.830 -10.579 54.207 1.00 96.81 717 PHE A C 1
ATOM 5774 O O . PHE A 1 717 ? -3.621 -10.363 54.136 1.00 96.81 717 PHE A O 1
ATOM 5781 N N . THR A 1 718 ? -5.403 -11.686 53.750 1.00 97.69 718 THR A N 1
ATOM 5782 C CA . THR A 1 718 ? -4.721 -12.712 52.956 1.00 97.69 718 THR A CA 1
ATOM 5783 C C . THR A 1 718 ? -5.548 -13.045 51.724 1.00 97.69 718 THR A C 1
ATOM 5785 O O . THR A 1 718 ? -6.753 -12.802 51.715 1.00 97.69 718 THR A O 1
ATOM 5788 N N . ILE A 1 719 ? -4.914 -13.643 50.723 1.00 97.88 719 ILE A N 1
ATOM 5789 C CA . ILE A 1 719 ? -5.586 -14.216 49.556 1.00 97.88 719 ILE A CA 1
ATOM 5790 C C . ILE A 1 719 ? -5.636 -15.737 49.725 1.00 97.88 719 ILE A C 1
ATOM 5792 O O . ILE A 1 719 ? -4.665 -16.337 50.189 1.00 97.88 719 ILE A O 1
ATOM 5796 N N . ASP A 1 720 ? -6.772 -16.342 49.398 1.00 97.25 720 ASP A N 1
ATOM 5797 C CA . ASP A 1 720 ? -6.998 -17.790 49.427 1.00 97.25 720 ASP A CA 1
ATOM 5798 C C . ASP A 1 720 ? -7.613 -18.238 48.091 1.00 97.25 720 ASP A C 1
ATOM 5800 O O . ASP A 1 720 ? -8.186 -17.424 47.373 1.00 97.25 720 ASP A O 1
ATOM 5804 N N . THR A 1 721 ? -7.453 -19.519 47.758 1.00 96.94 721 THR A N 1
ATOM 5805 C CA . THR A 1 721 ? -7.879 -20.130 46.488 1.00 96.94 721 THR A CA 1
ATOM 5806 C C . THR A 1 721 ? -8.563 -21.486 46.649 1.00 96.94 721 THR A C 1
ATOM 5808 O O . THR A 1 721 ? -8.924 -22.132 45.668 1.00 96.94 721 THR A O 1
ATOM 5811 N N . VAL A 1 722 ? -8.758 -21.958 47.886 1.00 96.31 722 VAL A N 1
ATOM 5812 C CA . VAL A 1 722 ? -9.229 -23.331 48.137 1.00 96.31 722 VAL A CA 1
ATOM 5813 C C . VAL A 1 722 ? -10.722 -23.507 47.843 1.00 96.31 722 VAL A C 1
ATOM 5815 O O . VAL A 1 722 ? -11.145 -24.574 47.400 1.00 96.31 722 VAL A O 1
ATOM 5818 N N . GLN A 1 723 ? -11.543 -22.490 48.119 1.00 94.75 723 GLN A N 1
ATOM 5819 C CA . GLN A 1 723 ? -12.995 -22.536 47.903 1.00 94.75 723 GLN A CA 1
ATOM 5820 C C . GLN A 1 723 ? -13.504 -21.263 47.214 1.00 94.75 723 GLN A C 1
ATOM 5822 O O . GLN A 1 723 ? -14.237 -20.490 47.852 1.00 94.75 723 GLN A O 1
ATOM 5827 N N . PRO A 1 724 ? -13.112 -21.030 45.952 1.00 95.88 724 PRO A N 1
ATOM 5828 C CA . PRO A 1 724 ? -13.524 -19.852 45.205 1.00 95.88 724 PRO A CA 1
ATOM 5829 C C . PRO A 1 724 ? -15.001 -19.921 44.817 1.00 95.88 724 PRO A C 1
ATOM 5831 O O . PRO A 1 724 ? -15.649 -20.963 44.951 1.00 95.88 724 PRO A O 1
ATOM 5834 N N . ILE A 1 725 ? -15.536 -18.805 44.324 1.00 95.62 725 ILE A N 1
ATOM 5835 C CA . ILE A 1 725 ? -16.878 -18.768 43.725 1.00 95.62 725 ILE A CA 1
ATOM 5836 C C . ILE A 1 725 ? -16.887 -19.578 42.431 1.00 95.62 725 ILE A C 1
ATOM 5838 O O . ILE A 1 725 ? -17.839 -20.310 42.156 1.00 95.62 725 ILE A O 1
ATOM 5842 N N . HIS A 1 726 ? -15.807 -19.466 41.662 1.00 96.38 726 HIS A N 1
ATOM 5843 C CA . HIS A 1 726 ? -15.635 -20.150 40.397 1.00 96.38 726 HIS A CA 1
ATOM 5844 C C . HIS A 1 726 ? -14.156 -20.512 40.189 1.00 96.38 726 HIS A C 1
ATOM 5846 O O . HIS A 1 726 ? -13.287 -19.724 40.543 1.00 96.38 726 HIS A O 1
ATOM 5852 N N . PRO A 1 727 ? -13.826 -21.673 39.596 1.00 95.88 727 PRO A N 1
ATOM 5853 C CA . PRO A 1 727 ? -12.433 -22.083 39.398 1.00 95.88 727 PRO A CA 1
ATOM 5854 C C . PRO A 1 727 ? -11.627 -21.197 38.433 1.00 95.88 727 PRO A C 1
ATOM 5856 O O . PRO A 1 727 ? -10.404 -21.229 38.490 1.00 95.88 727 PRO A O 1
ATOM 5859 N N . ASN A 1 728 ? -12.289 -20.434 37.556 1.00 95.19 728 ASN A N 1
ATOM 5860 C CA . ASN A 1 728 ? -11.615 -19.521 36.617 1.00 95.19 728 ASN A CA 1
ATOM 5861 C C . ASN A 1 728 ? -11.062 -18.255 37.292 1.00 95.19 728 ASN A C 1
ATOM 5863 O O . ASN A 1 728 ? -10.104 -17.698 36.776 1.00 95.19 728 ASN A O 1
ATOM 5867 N N . ASN A 1 729 ? -11.654 -17.848 38.422 1.00 93.19 729 ASN A N 1
ATOM 5868 C CA . ASN A 1 729 ? -11.227 -16.721 39.259 1.00 93.19 729 ASN A CA 1
ATOM 5869 C C . ASN A 1 729 ? -11.008 -17.245 40.679 1.00 93.19 729 ASN A C 1
ATOM 5871 O O . ASN A 1 729 ? -11.910 -17.171 41.524 1.00 93.19 729 ASN A O 1
ATOM 5875 N N . PRO A 1 730 ? -9.897 -17.965 40.910 1.00 95.50 730 PRO A N 1
ATOM 5876 C CA . PRO A 1 730 ? -9.698 -18.668 42.161 1.00 95.50 730 PRO A CA 1
ATOM 5877 C C . PRO A 1 730 ? -9.398 -17.741 43.347 1.00 95.50 730 PRO A C 1
ATOM 5879 O O . PRO A 1 730 ? -9.585 -18.179 44.482 1.00 95.50 730 PRO A O 1
ATOM 5882 N N . HIS A 1 731 ? -8.902 -16.521 43.147 1.00 97.56 731 HIS A N 1
ATOM 5883 C CA . HIS A 1 731 ? -8.441 -15.670 44.238 1.00 97.56 731 HIS A CA 1
ATOM 5884 C C . HIS A 1 731 ? -9.596 -14.951 44.939 1.00 97.56 731 HIS A C 1
ATOM 5886 O O . HIS A 1 731 ? -10.453 -14.338 44.326 1.00 97.56 731 HIS A O 1
ATOM 5892 N N . TYR A 1 732 ? -9.602 -14.976 46.272 1.00 98.06 732 TYR A N 1
ATOM 5893 C CA . TYR A 1 732 ? -10.514 -14.149 47.063 1.00 98.06 732 TYR A CA 1
ATOM 5894 C C . TYR A 1 732 ? -9.849 -13.616 48.329 1.00 98.06 732 TYR A C 1
ATOM 5896 O O . TYR A 1 732 ? -8.986 -14.259 48.938 1.00 98.06 732 TYR A O 1
ATOM 5904 N N . ALA A 1 733 ? -10.290 -12.441 48.778 1.00 97.94 733 ALA A N 1
ATOM 5905 C CA . ALA A 1 733 ? -9.798 -11.835 50.005 1.00 97.94 733 ALA A CA 1
ATOM 5906 C C . ALA A 1 733 ? -10.360 -12.547 51.236 1.00 97.94 733 ALA A C 1
ATOM 5908 O O . ALA A 1 733 ? -11.566 -12.745 51.356 1.00 97.94 733 ALA A O 1
ATOM 5909 N N . VAL A 1 734 ? -9.501 -12.860 52.205 1.00 96.75 734 VAL A N 1
ATOM 5910 C CA . VAL A 1 734 ? -9.876 -13.343 53.537 1.00 96.75 734 VAL A CA 1
ATOM 5911 C C . VAL A 1 734 ? -9.436 -12.324 54.574 1.00 96.75 734 VAL A C 1
ATOM 5913 O O . VAL A 1 734 ? -8.246 -12.061 54.762 1.00 96.75 734 VAL A O 1
ATOM 5916 N N . LEU A 1 735 ? -10.416 -11.765 55.276 1.00 95.50 735 LEU A N 1
ATOM 5917 C CA . LEU A 1 735 ? -10.207 -10.828 56.367 1.00 95.50 735 LEU A CA 1
ATOM 5918 C C . LEU A 1 735 ? -10.460 -11.545 57.691 1.00 95.50 735 LEU A C 1
ATOM 5920 O O . LEU A 1 735 ? -11.571 -12.007 57.951 1.00 95.50 735 LEU A O 1
ATOM 5924 N N . ASP A 1 736 ? -9.442 -11.637 58.545 1.00 94.44 736 ASP A N 1
ATOM 5925 C CA . ASP A 1 736 ? -9.534 -12.252 59.877 1.00 94.44 736 ASP A CA 1
ATOM 5926 C C . ASP A 1 736 ? -9.407 -11.178 60.963 1.00 94.44 736 ASP A C 1
ATOM 5928 O O . ASP A 1 736 ? -8.326 -10.682 61.286 1.00 94.44 736 ASP A O 1
ATOM 5932 N N . ILE A 1 737 ? -10.553 -10.787 61.519 1.00 92.94 737 ILE A N 1
ATOM 5933 C CA . ILE A 1 737 ? -10.693 -9.697 62.476 1.00 92.94 737 ILE A CA 1
ATOM 5934 C C . ILE A 1 737 ? -10.552 -10.264 63.884 1.00 92.94 737 ILE A C 1
ATOM 5936 O O . ILE A 1 737 ? -11.477 -10.879 64.422 1.00 92.94 737 ILE A O 1
ATOM 5940 N N . LYS A 1 738 ? -9.411 -9.996 64.529 1.00 92.00 738 LYS A N 1
ATOM 5941 C CA . LYS A 1 738 ? -9.161 -10.366 65.932 1.00 92.00 738 LYS A CA 1
ATOM 5942 C C . LYS A 1 738 ? -9.778 -9.365 66.904 1.00 92.00 738 LYS A C 1
ATOM 5944 O O . LYS A 1 738 ? -10.414 -9.773 67.876 1.00 92.00 738 LYS A O 1
ATOM 5949 N N . HIS A 1 739 ? -9.625 -8.073 66.614 1.00 90.12 739 HIS A N 1
ATOM 5950 C CA . HIS A 1 739 ? -10.205 -6.968 67.375 1.00 90.12 739 HIS A CA 1
ATOM 5951 C C . HIS A 1 739 ? -10.704 -5.889 66.414 1.00 90.12 739 HIS A C 1
ATOM 5953 O O . HIS A 1 739 ? -9.909 -5.298 65.692 1.00 90.12 739 HIS A O 1
ATOM 5959 N N . ALA A 1 740 ? -12.009 -5.613 66.413 1.00 84.62 740 ALA A N 1
ATOM 5960 C CA . ALA A 1 740 ? -12.597 -4.678 65.454 1.00 84.62 740 ALA A CA 1
ATOM 5961 C C . ALA A 1 740 ? -12.343 -3.194 65.790 1.00 84.62 740 ALA A C 1
ATOM 5963 O O . ALA A 1 740 ? -12.398 -2.355 64.899 1.00 84.62 740 ALA A O 1
ATOM 5964 N N . GLY A 1 741 ? -12.057 -2.836 67.050 1.00 87.12 741 GLY A N 1
ATOM 5965 C CA . GLY A 1 741 ? -11.874 -1.433 67.448 1.00 87.12 741 GLY A CA 1
ATOM 5966 C C . GLY A 1 741 ? -13.109 -0.573 67.127 1.00 87.12 741 GLY A C 1
ATOM 5967 O O . GLY A 1 741 ? -14.202 -0.884 67.592 1.00 87.12 741 GLY A O 1
ATOM 5968 N N . LYS A 1 742 ? -12.931 0.495 66.330 1.00 84.25 742 LYS A N 1
ATOM 5969 C CA . LYS A 1 742 ? -14.022 1.331 65.771 1.00 84.25 742 LYS A CA 1
ATOM 5970 C C . LYS A 1 742 ? -14.539 0.835 64.400 1.00 84.25 742 LYS A C 1
ATOM 5972 O O . LYS A 1 742 ? -15.337 1.517 63.767 1.00 84.25 742 LYS A O 1
ATOM 5977 N N . GLY A 1 743 ? -14.095 -0.339 63.957 1.00 88.56 743 GLY A N 1
ATOM 5978 C CA . GLY A 1 743 ? -14.380 -0.942 62.657 1.00 88.56 743 GLY A CA 1
ATOM 5979 C C . GLY A 1 743 ? -13.131 -0.991 61.774 1.00 88.56 743 GLY A C 1
ATOM 5980 O O . GLY A 1 743 ? -12.442 0.018 61.631 1.00 88.56 743 GLY A O 1
ATOM 5981 N N . ILE A 1 744 ? -12.863 -2.151 61.174 1.00 91.81 744 ILE A N 1
ATOM 5982 C CA . ILE A 1 744 ? -11.784 -2.363 60.196 1.00 91.81 744 ILE A CA 1
ATOM 5983 C C . ILE A 1 744 ? -12.311 -1.977 58.817 1.00 91.81 744 ILE A C 1
ATOM 5985 O O . ILE A 1 744 ? -13.385 -2.453 58.463 1.00 91.81 744 ILE A O 1
ATOM 5989 N N . ALA A 1 745 ? -11.602 -1.139 58.063 1.00 93.56 745 ALA A N 1
ATOM 5990 C CA . ALA A 1 745 ? -11.968 -0.795 56.689 1.00 93.56 745 ALA A CA 1
ATOM 5991 C C . ALA A 1 745 ? -11.070 -1.529 55.696 1.00 93.56 745 ALA A C 1
ATOM 5993 O O . ALA A 1 745 ? -9.849 -1.477 55.811 1.00 93.56 745 ALA A O 1
ATOM 5994 N N . PHE A 1 746 ? -11.688 -2.200 54.733 1.00 96.62 746 PHE A N 1
ATOM 5995 C CA . PHE A 1 746 ? -11.019 -2.754 53.568 1.00 96.62 746 PHE A CA 1
ATOM 5996 C C . PHE A 1 746 ? -11.300 -1.838 52.381 1.00 96.62 746 PHE A C 1
ATOM 5998 O O . PHE A 1 746 ? -12.456 -1.694 51.982 1.00 96.62 746 PHE A O 1
ATOM 6005 N N . VAL A 1 747 ? -10.273 -1.130 51.922 1.00 97.19 747 VAL A N 1
ATOM 6006 C CA . VAL A 1 747 ? -10.394 0.051 51.064 1.00 97.19 747 VAL A CA 1
ATOM 6007 C C . VAL A 1 747 ? -9.846 -0.252 49.676 1.00 97.19 747 VAL A C 1
ATOM 6009 O O . VAL A 1 747 ? -8.757 -0.808 49.578 1.00 97.19 747 VAL A O 1
ATOM 6012 N N . ASN A 1 748 ? -10.574 0.139 48.630 1.00 98.12 748 ASN A N 1
ATOM 6013 C CA . ASN A 1 748 ? -10.108 0.130 47.247 1.00 98.12 748 ASN A CA 1
ATOM 6014 C C . ASN A 1 748 ? -9.932 1.562 46.726 1.00 98.12 748 ASN A C 1
ATOM 6016 O O . ASN A 1 748 ? -10.808 2.410 46.923 1.00 98.12 748 ASN A O 1
ATOM 6020 N N . GLU A 1 749 ? -8.808 1.820 46.059 1.00 96.06 749 GLU A N 1
ATOM 6021 C CA . GLU A 1 749 ? -8.468 3.135 45.488 1.00 96.06 749 GLU A CA 1
ATOM 6022 C C . GLU A 1 749 ? -9.244 3.461 44.194 1.00 96.06 749 GLU A C 1
ATOM 6024 O O . GLU A 1 749 ? -9.290 4.619 43.783 1.00 96.06 749 GLU A O 1
ATOM 6029 N N . GLY A 1 750 ? -9.854 2.468 43.541 1.00 96.25 750 GLY A N 1
ATOM 6030 C CA . GLY A 1 750 ? -10.362 2.586 42.174 1.00 96.25 750 GLY A CA 1
ATOM 6031 C C . GLY A 1 750 ? -9.241 2.782 41.148 1.00 96.25 750 GLY A C 1
ATOM 6032 O O . GLY A 1 750 ? -8.056 2.669 41.462 1.00 96.25 750 GLY A O 1
ATOM 6033 N N . PHE A 1 751 ? -9.605 3.100 39.907 1.00 94.81 751 PHE A N 1
ATOM 6034 C CA . PHE A 1 751 ? -8.641 3.358 38.830 1.00 94.81 751 PHE A CA 1
ATOM 6035 C C . PHE A 1 751 ? -8.067 4.780 38.921 1.00 94.81 751 PHE A C 1
ATOM 6037 O O . PHE A 1 751 ? -8.457 5.659 38.152 1.00 94.81 751 PHE A O 1
ATOM 6044 N N . ASP A 1 752 ? -7.125 5.002 39.842 1.00 93.06 752 ASP A N 1
ATOM 6045 C CA . ASP A 1 752 ? -6.557 6.322 40.182 1.00 93.06 752 ASP A CA 1
ATOM 6046 C C . ASP A 1 752 ? -7.573 7.272 40.867 1.00 93.06 752 ASP A C 1
ATOM 6048 O O . ASP A 1 752 ? -7.500 8.493 40.722 1.00 93.06 752 ASP A O 1
ATOM 6052 N N . GLY A 1 753 ? -8.525 6.711 41.623 1.00 95.19 753 GLY A N 1
ATOM 6053 C CA . GLY A 1 753 ? -9.605 7.431 42.309 1.00 95.19 753 GLY A CA 1
ATOM 6054 C C . GLY A 1 753 ? -10.986 7.205 41.686 1.00 95.19 753 GLY A C 1
ATOM 6055 O O . GLY A 1 753 ? -11.111 6.900 40.500 1.00 95.19 753 GLY A O 1
ATOM 6056 N N . ILE A 1 754 ? -12.043 7.379 42.484 1.00 97.62 754 ILE A N 1
ATOM 6057 C CA . ILE A 1 754 ? -13.441 7.236 42.054 1.00 97.62 754 ILE A CA 1
ATOM 6058 C C . ILE A 1 754 ? -14.110 8.612 41.975 1.00 97.62 754 ILE A C 1
ATOM 6060 O O . ILE A 1 754 ? -14.167 9.346 42.963 1.00 97.62 754 ILE A O 1
ATOM 6064 N N . VAL A 1 755 ? -14.672 8.945 40.810 1.00 96.50 755 VAL A N 1
ATOM 6065 C CA . VAL A 1 755 ? -15.439 10.184 40.625 1.00 96.50 755 VAL A CA 1
ATOM 6066 C C . VAL A 1 755 ? -16.886 9.970 41.051 1.00 96.50 755 VAL A C 1
ATOM 6068 O O . VAL A 1 755 ? -17.583 9.099 40.530 1.00 96.50 755 VAL A O 1
ATOM 6071 N N . LEU A 1 756 ? -17.344 10.802 41.982 1.00 97.00 756 LEU A N 1
ATOM 6072 C CA . LEU A 1 756 ? -18.714 10.841 42.471 1.00 97.00 756 LEU A CA 1
ATOM 6073 C C . LEU A 1 756 ? -19.393 12.139 42.061 1.00 97.00 756 LEU A C 1
ATOM 6075 O O . LEU A 1 756 ? -18.768 13.201 42.035 1.00 97.00 756 LEU A O 1
ATOM 6079 N N . LYS A 1 757 ? -20.690 12.053 41.784 1.00 95.81 757 LYS A N 1
ATOM 6080 C CA . LYS A 1 757 ? -21.544 13.196 41.479 1.00 95.81 757 LYS A CA 1
ATOM 6081 C C . LYS A 1 757 ? -22.657 13.312 42.507 1.00 95.81 757 LYS A C 1
ATOM 6083 O O . LYS A 1 757 ? -23.311 12.322 42.840 1.00 95.81 757 LYS A O 1
ATOM 6088 N N . ALA A 1 758 ? -22.881 14.521 43.006 1.00 96.75 758 ALA A N 1
ATOM 6089 C CA . ALA A 1 758 ? -23.904 14.798 44.000 1.00 96.75 758 ALA A CA 1
ATOM 6090 C C . ALA A 1 758 ? -25.292 14.377 43.486 1.00 96.75 758 ALA A C 1
ATOM 6092 O O . ALA A 1 758 ? -25.714 14.746 42.391 1.00 96.75 758 ALA A O 1
ATOM 6093 N N . GLY A 1 759 ? -26.013 13.598 44.291 1.00 96.56 759 GLY A N 1
ATOM 6094 C CA . GLY A 1 759 ? -27.337 13.070 43.966 1.00 96.56 759 GLY A CA 1
ATOM 6095 C C . GLY A 1 759 ? -27.339 11.857 43.031 1.00 96.56 759 GLY A C 1
ATOM 6096 O O . GLY A 1 759 ? -28.398 11.260 42.832 1.00 96.56 759 GLY A O 1
ATOM 6097 N N . GLU A 1 760 ? -26.195 11.450 42.474 1.00 97.12 760 GLU A N 1
ATOM 6098 C CA . GLU A 1 760 ? -26.111 10.234 41.666 1.00 97.12 760 GLU A CA 1
ATOM 6099 C C . GLU A 1 760 ? -25.982 8.985 42.538 1.00 97.12 760 GLU A C 1
ATOM 6101 O O . GLU A 1 760 ? -25.470 9.020 43.660 1.00 97.12 760 GLU A O 1
ATOM 6106 N N . SER A 1 761 ? -26.503 7.874 42.019 1.00 97.81 761 SER A N 1
ATOM 6107 C CA . SER A 1 761 ? -26.539 6.592 42.713 1.00 97.81 761 SER A CA 1
ATOM 6108 C C . SER A 1 761 ? -25.649 5.567 42.025 1.00 97.81 761 SER A C 1
ATOM 6110 O O . SER A 1 761 ? -25.574 5.506 40.797 1.00 97.81 761 SER A O 1
ATOM 6112 N N . TYR A 1 762 ? -25.011 4.740 42.842 1.00 98.19 762 TYR A N 1
ATOM 6113 C CA . TYR A 1 762 ? -24.042 3.735 42.439 1.00 98.19 762 TYR A CA 1
ATOM 6114 C C . TYR A 1 762 ? -24.502 2.372 42.953 1.00 98.19 762 TYR A C 1
ATOM 6116 O O . TYR A 1 762 ? -24.802 2.205 44.139 1.00 98.19 762 TYR A O 1
ATOM 6124 N N . ASN A 1 763 ? -24.586 1.404 42.047 1.00 98.00 763 ASN A N 1
ATOM 6125 C CA . ASN A 1 763 ? -24.903 0.020 42.351 1.00 98.00 763 ASN A CA 1
ATOM 6126 C C . ASN A 1 763 ? -23.648 -0.664 42.872 1.00 98.00 763 ASN A C 1
ATOM 6128 O O . ASN A 1 763 ? -22.681 -0.856 42.138 1.00 98.00 763 ASN A O 1
ATOM 6132 N N . PHE A 1 764 ? -23.687 -1.050 44.135 1.00 98.38 764 PHE A N 1
ATOM 6133 C CA . PHE A 1 764 ? -22.649 -1.844 44.755 1.00 98.38 764 PHE A CA 1
ATOM 6134 C C . PHE A 1 764 ? -23.056 -3.315 44.780 1.00 98.38 764 PHE A C 1
ATOM 6136 O O . PHE A 1 764 ? -24.208 -3.646 45.087 1.00 98.38 764 PHE A O 1
ATOM 6143 N N . SER A 1 765 ? -22.106 -4.210 44.525 1.00 97.94 765 SER A N 1
ATOM 6144 C CA . SER A 1 765 ? -22.275 -5.628 44.815 1.00 97.94 765 SER A CA 1
ATOM 6145 C C . SER A 1 765 ? -20.980 -6.275 45.285 1.00 97.94 765 SER A C 1
ATOM 6147 O O . SER A 1 765 ? -19.896 -5.806 44.968 1.00 97.94 765 SER A O 1
ATOM 6149 N N . LEU A 1 766 ? -21.099 -7.355 46.047 1.00 97.50 766 LEU A N 1
ATOM 6150 C CA . LEU A 1 766 ? -19.994 -8.265 46.319 1.00 97.50 766 LEU A CA 1
ATOM 6151 C C . LEU A 1 766 ? -20.525 -9.672 46.531 1.00 97.50 766 LEU A C 1
ATOM 6153 O O . LEU A 1 766 ? -21.688 -9.854 46.901 1.00 97.50 766 LEU A O 1
ATOM 6157 N N . PHE A 1 767 ? -19.653 -10.657 46.430 1.00 97.25 767 PHE A N 1
ATOM 6158 C CA . PHE A 1 767 ? -19.881 -11.946 47.050 1.00 97.25 767 PHE A CA 1
ATOM 6159 C C . PHE A 1 767 ? -19.170 -12.004 48.396 1.00 97.25 767 PHE A C 1
ATOM 6161 O O . PHE A 1 767 ? -18.046 -11.528 48.554 1.00 97.25 767 PHE A O 1
ATOM 6168 N N . ALA A 1 768 ? -19.845 -12.572 49.392 1.00 95.62 768 ALA A N 1
ATOM 6169 C CA . ALA A 1 768 ? -19.266 -12.749 50.713 1.00 95.62 768 ALA A CA 1
ATOM 6170 C C . ALA A 1 768 ? -19.700 -14.064 51.359 1.00 95.62 768 ALA A C 1
ATOM 6172 O O . ALA A 1 768 ? -20.840 -14.508 51.191 1.00 95.62 768 ALA A O 1
ATOM 6173 N N . LYS A 1 769 ? -18.803 -14.639 52.164 1.00 93.25 769 LYS A N 1
ATOM 6174 C CA . LYS A 1 769 ? -19.113 -15.698 53.132 1.00 93.25 769 LYS A CA 1
ATOM 6175 C C . LYS A 1 769 ? -18.393 -15.435 54.446 1.00 93.25 769 LYS A C 1
ATOM 6177 O O . LYS A 1 769 ? -17.251 -14.987 54.457 1.00 93.25 769 LYS A O 1
ATOM 6182 N N . GLY A 1 770 ? -19.032 -15.694 55.578 1.00 88.94 770 GLY A N 1
ATOM 6183 C CA . GLY A 1 770 ? -18.387 -15.493 56.872 1.00 88.94 770 GLY A CA 1
ATOM 6184 C C . GLY A 1 770 ? -19.336 -15.459 58.057 1.00 88.94 770 GLY A C 1
ATOM 6185 O O . GLY A 1 770 ? -20.546 -15.301 57.928 1.00 88.94 770 GLY A O 1
ATOM 6186 N N . LYS A 1 771 ? -18.754 -15.581 59.253 1.00 73.75 771 LYS A N 1
ATOM 6187 C CA . LYS A 1 771 ? -19.467 -15.528 60.546 1.00 73.75 771 LYS A CA 1
ATOM 6188 C C . LYS A 1 771 ? -19.182 -14.225 61.295 1.00 73.75 771 LYS A C 1
ATOM 6190 O O . LYS A 1 771 ? -18.964 -14.221 62.504 1.00 73.75 771 LYS A O 1
ATOM 6195 N N . THR A 1 772 ? -19.137 -13.119 60.567 1.00 66.38 772 THR A N 1
ATOM 6196 C CA . THR A 1 772 ? -19.063 -11.761 61.120 1.00 66.38 772 THR A CA 1
ATOM 6197 C C . THR A 1 772 ? -20.399 -11.060 60.868 1.00 66.38 772 THR A C 1
ATOM 6199 O O . THR A 1 772 ? -21.197 -11.505 60.052 1.00 66.38 772 THR A O 1
ATOM 6202 N N . GLY A 1 773 ? -20.720 -10.055 61.682 1.00 71.00 773 GLY A N 1
ATOM 6203 C CA . GLY A 1 773 ? -22.007 -9.361 61.615 1.00 71.00 773 GLY A CA 1
ATOM 6204 C C . GLY A 1 773 ? -22.141 -8.459 60.386 1.00 71.00 773 GLY A C 1
ATOM 6205 O O . GLY A 1 773 ? -21.553 -8.706 59.343 1.00 71.00 773 GLY A O 1
ATOM 6206 N N . LYS A 1 774 ? -22.922 -7.389 60.537 1.00 82.38 774 LYS A N 1
ATOM 6207 C CA . LYS A 1 774 ? -23.196 -6.398 59.490 1.00 82.38 774 LYS A CA 1
ATOM 6208 C C . LYS A 1 774 ? -21.909 -5.813 58.884 1.00 82.38 774 LYS A C 1
ATOM 6210 O O . LYS A 1 774 ? -20.977 -5.503 59.637 1.00 82.38 774 LYS A O 1
ATOM 6215 N N . LEU A 1 775 ? -21.897 -5.629 57.565 1.00 91.62 775 LEU A N 1
ATOM 6216 C CA . LEU A 1 775 ? -20.896 -4.841 56.840 1.00 91.62 775 LEU A CA 1
ATOM 6217 C C . LEU A 1 775 ? -21.479 -3.456 56.540 1.00 91.62 775 LEU A C 1
ATOM 6219 O O . LEU A 1 775 ? -22.650 -3.356 56.180 1.00 91.62 775 LEU A O 1
ATOM 6223 N N . SER A 1 776 ? -20.662 -2.411 56.641 1.00 94.75 776 SER A N 1
ATOM 6224 C CA . SER A 1 776 ? -20.990 -1.092 56.092 1.00 94.75 776 SER A CA 1
ATOM 6225 C C . SER A 1 776 ? -20.146 -0.846 54.850 1.00 94.75 776 SER A C 1
ATOM 6227 O O . SER A 1 776 ? -18.930 -0.993 54.898 1.00 94.75 776 SER A O 1
ATOM 6229 N N . VAL A 1 777 ? -20.777 -0.487 53.743 1.00 97.44 777 VAL A N 1
ATOM 6230 C CA . VAL A 1 777 ? -20.106 -0.119 52.498 1.00 97.44 777 VAL A CA 1
ATOM 6231 C C . VAL A 1 777 ? -20.160 1.392 52.387 1.00 97.44 777 VAL A C 1
ATOM 6233 O O . VAL A 1 777 ? -21.239 1.968 52.487 1.00 97.44 777 VAL A O 1
ATOM 6236 N N . GLN A 1 778 ? -19.010 2.033 52.217 1.00 97.62 778 GLN A N 1
ATOM 6237 C CA . GLN A 1 778 ? -18.862 3.483 52.287 1.00 97.62 778 GLN A CA 1
ATOM 6238 C C . GLN A 1 778 ? -18.094 3.998 51.072 1.00 97.62 778 GLN A C 1
ATOM 6240 O O . GLN A 1 778 ? -17.134 3.367 50.631 1.00 97.62 778 GLN A O 1
ATOM 6245 N N . LEU A 1 779 ? -18.487 5.168 50.574 1.00 98.00 779 LEU A N 1
ATOM 6246 C CA . LEU A 1 779 ? -17.680 5.960 49.649 1.00 98.00 779 LEU A CA 1
ATOM 6247 C C . LEU A 1 779 ? -17.007 7.078 50.437 1.00 98.00 779 LEU A C 1
ATOM 6249 O O . LEU A 1 779 ? -17.696 7.904 51.040 1.00 98.00 779 LEU A O 1
ATOM 6253 N N . LEU A 1 780 ? -15.677 7.048 50.483 1.00 94.94 780 LEU A N 1
ATOM 6254 C CA . LEU A 1 780 ? -14.864 7.855 51.386 1.00 94.94 780 LEU A CA 1
ATOM 6255 C C . LEU A 1 780 ? -14.016 8.893 50.652 1.00 94.94 780 LEU A C 1
ATOM 6257 O O . LEU A 1 780 ? -13.487 8.615 49.579 1.00 94.94 780 LEU A O 1
ATOM 6261 N N . GLY A 1 781 ? -13.819 10.050 51.281 1.00 92.06 781 GLY A N 1
ATOM 6262 C CA . GLY A 1 781 ? -12.764 11.002 50.934 1.00 92.06 781 GLY A CA 1
ATOM 6263 C C . GLY A 1 781 ? -11.420 10.635 51.555 1.00 92.06 781 GLY A C 1
ATOM 6264 O O . GLY A 1 781 ? -11.332 9.782 52.445 1.00 92.06 781 GLY A O 1
ATOM 6265 N N . LYS A 1 782 ? -10.354 11.315 51.121 1.00 83.69 782 LYS A N 1
ATOM 6266 C CA . LYS A 1 782 ? -8.985 11.089 51.618 1.00 83.69 782 LYS A CA 1
ATOM 6267 C C . LYS A 1 782 ? -8.829 11.292 53.129 1.00 83.69 782 LYS A C 1
ATOM 6269 O O . LYS A 1 782 ? -7.959 10.655 53.720 1.00 83.69 782 LYS A O 1
ATOM 6274 N N . ASN A 1 783 ? -9.666 12.116 53.769 1.00 85.00 783 ASN A N 1
ATOM 6275 C CA . ASN A 1 783 ? -9.612 12.341 55.219 1.00 85.00 783 ASN A CA 1
ATOM 6276 C C . ASN A 1 783 ? -10.647 11.501 55.991 1.00 85.00 783 ASN A C 1
ATOM 6278 O O . ASN A 1 783 ? -10.808 11.676 57.202 1.00 85.00 783 ASN A O 1
ATOM 6282 N N . GLY A 1 784 ? -11.336 10.574 55.316 1.00 85.75 784 GLY A N 1
ATOM 6283 C CA . GLY A 1 784 ? -12.357 9.707 55.902 1.00 85.75 784 GLY A CA 1
ATOM 6284 C C . GLY A 1 784 ? -13.766 10.308 55.933 1.00 85.75 784 GLY A C 1
ATOM 6285 O O . GLY A 1 784 ? -14.623 9.775 56.641 1.00 85.75 784 GLY A O 1
ATOM 6286 N N . GLU A 1 785 ? -14.022 11.394 55.194 1.00 93.88 785 GLU A N 1
ATOM 6287 C CA . GLU A 1 785 ? -15.374 11.913 54.959 1.00 93.88 785 GLU A CA 1
ATOM 6288 C C . GLU A 1 785 ? -16.237 10.848 54.273 1.00 93.88 785 GLU A C 1
ATOM 6290 O O . GLU A 1 785 ? -15.766 10.191 53.354 1.00 93.88 785 GLU A O 1
ATOM 6295 N N . ILE A 1 786 ? -17.491 10.666 54.697 1.00 96.06 786 ILE A N 1
ATOM 6296 C CA . ILE A 1 786 ? -18.408 9.688 54.092 1.00 96.06 786 ILE A CA 1
ATOM 6297 C C . ILE A 1 786 ? -19.366 10.425 53.155 1.00 96.06 786 ILE A C 1
ATOM 6299 O O . ILE A 1 786 ? -20.170 11.246 53.605 1.00 96.06 786 ILE A O 1
ATOM 6303 N N . PHE A 1 787 ? -19.310 10.097 51.867 1.00 97.38 787 PHE A N 1
ATOM 6304 C CA . PHE A 1 787 ? -20.164 10.688 50.832 1.00 97.38 787 PHE A CA 1
ATOM 6305 C C . PHE A 1 787 ? -21.405 9.849 50.529 1.00 97.38 787 PHE A C 1
ATOM 6307 O O . PHE A 1 787 ? -22.446 10.391 50.165 1.00 97.38 787 PHE A O 1
ATOM 6314 N N . ALA A 1 788 ? -21.312 8.533 50.723 1.00 97.56 788 ALA A N 1
ATOM 6315 C CA . ALA A 1 788 ? -22.431 7.601 50.649 1.00 97.56 788 ALA A CA 1
ATOM 6316 C C . ALA A 1 788 ? -22.174 6.393 51.555 1.00 97.56 788 ALA A C 1
ATOM 6318 O O . ALA A 1 788 ? -21.022 6.005 51.760 1.00 97.56 788 ALA A O 1
ATOM 6319 N N . GLU A 1 789 ? -23.238 5.777 52.069 1.00 97.12 789 GLU A N 1
ATOM 6320 C CA . GLU A 1 789 ? -23.152 4.575 52.900 1.00 97.12 789 GLU A CA 1
ATOM 6321 C C . GLU A 1 789 ? -24.347 3.640 52.665 1.00 97.12 789 GLU A C 1
ATOM 6323 O O . GLU A 1 789 ? -25.483 4.091 52.530 1.00 97.12 789 GLU A O 1
ATOM 6328 N N . ALA A 1 790 ? -24.091 2.332 52.657 1.00 96.19 790 ALA A N 1
ATOM 6329 C CA . ALA A 1 790 ? -25.099 1.278 52.609 1.00 96.19 790 ALA A CA 1
ATOM 6330 C C . ALA A 1 790 ? -24.743 0.155 53.595 1.00 96.19 790 ALA A C 1
ATOM 6332 O O . ALA A 1 790 ? -23.571 -0.107 53.861 1.00 96.19 790 ALA A O 1
ATOM 6333 N N . GLN A 1 791 ? -25.750 -0.527 54.145 1.00 94.62 791 GLN A N 1
ATOM 6334 C CA . GLN A 1 791 ? -25.551 -1.627 55.096 1.00 94.62 791 GLN A CA 1
ATOM 6335 C C . GLN A 1 791 ? -25.839 -2.976 54.440 1.00 94.62 791 GLN A C 1
ATOM 6337 O O . GLN A 1 791 ? -26.834 -3.127 53.731 1.00 94.62 791 GLN A O 1
ATOM 6342 N N . ILE A 1 792 ? -25.002 -3.969 54.733 1.00 91.25 792 ILE A N 1
ATOM 6343 C CA . ILE A 1 792 ? -25.191 -5.360 54.320 1.00 91.25 792 ILE A CA 1
ATOM 6344 C C . ILE A 1 792 ? -25.342 -6.220 55.565 1.00 91.25 792 ILE A C 1
ATOM 6346 O O . ILE A 1 792 ? -24.421 -6.378 56.370 1.00 91.25 792 ILE A O 1
ATOM 6350 N N . ASP A 1 793 ? -26.534 -6.786 55.703 1.00 87.69 793 ASP A N 1
ATOM 6351 C CA . ASP A 1 793 ? -26.937 -7.602 56.839 1.00 87.69 793 ASP A CA 1
ATOM 6352 C C . ASP A 1 793 ? -26.946 -9.098 56.486 1.00 87.69 793 ASP A C 1
ATOM 6354 O O . ASP A 1 793 ? -27.056 -9.486 55.325 1.00 87.69 793 ASP A O 1
ATOM 6358 N N . ASN A 1 794 ? -26.926 -9.945 57.521 1.00 84.19 794 ASN A N 1
ATOM 6359 C CA . ASN A 1 794 ? -27.180 -11.389 57.426 1.00 84.19 794 ASN A CA 1
ATOM 6360 C C . ASN A 1 794 ? -26.204 -12.165 56.522 1.00 84.19 794 ASN A C 1
ATOM 6362 O O . ASN A 1 794 ? -26.637 -12.926 55.655 1.00 84.19 794 ASN A O 1
ATOM 6366 N N . LEU A 1 795 ? -24.896 -12.010 56.762 1.00 89.25 795 LEU A N 1
ATOM 6367 C CA . LEU A 1 795 ? -23.883 -12.846 56.116 1.00 89.25 795 LEU A CA 1
ATOM 6368 C C . LEU A 1 795 ? -24.110 -14.340 56.396 1.00 89.25 795 LEU A C 1
ATOM 6370 O O . LEU A 1 795 ? -24.429 -14.747 57.518 1.00 89.25 795 LEU A O 1
ATOM 6374 N N . THR A 1 796 ? -23.925 -15.149 55.358 1.00 90.12 796 THR A N 1
ATOM 6375 C CA . THR A 1 796 ? -24.059 -16.609 55.375 1.00 90.12 796 THR A CA 1
ATOM 6376 C C . THR A 1 796 ? -22.701 -17.298 55.468 1.00 90.12 796 THR A C 1
ATOM 6378 O O . THR A 1 796 ? -21.665 -16.710 55.167 1.00 90.12 796 THR A O 1
ATOM 6381 N N . ALA A 1 797 ? -22.700 -18.569 55.882 1.00 89.94 797 ALA A N 1
ATOM 6382 C CA . ALA A 1 797 ? -21.491 -19.396 55.865 1.00 89.94 797 ALA A CA 1
ATOM 6383 C C . ALA A 1 797 ? -21.063 -19.798 54.440 1.00 89.94 797 ALA A C 1
ATOM 6385 O O . ALA A 1 797 ? -19.877 -20.004 54.210 1.00 89.94 797 ALA A O 1
ATOM 6386 N N . GLU A 1 798 ? -22.019 -19.860 53.510 1.00 92.44 798 GLU A N 1
ATOM 6387 C CA . GLU A 1 798 ? -21.797 -20.118 52.084 1.00 92.44 798 GLU A CA 1
ATOM 6388 C C . GLU A 1 798 ? -21.662 -18.812 51.298 1.00 92.44 798 GLU A C 1
ATOM 6390 O O . GLU A 1 798 ? -22.180 -17.774 51.731 1.00 92.44 798 GLU A O 1
ATOM 6395 N N . TRP A 1 799 ? -21.012 -18.882 50.133 1.00 95.44 799 TRP A N 1
ATOM 6396 C CA . TRP A 1 799 ? -20.931 -17.765 49.194 1.00 95.44 799 TRP A CA 1
ATOM 6397 C C . TRP A 1 799 ? -22.324 -17.300 48.780 1.00 95.44 799 TRP A C 1
ATOM 6399 O O . TRP A 1 799 ? -23.173 -18.085 48.356 1.00 95.44 799 TRP A O 1
ATOM 6409 N N . LYS A 1 800 ? -22.554 -15.995 48.890 1.00 95.12 800 LYS A N 1
ATOM 6410 C CA . LYS A 1 800 ? -23.779 -15.348 48.432 1.00 95.12 800 LYS A CA 1
ATOM 6411 C C . LYS A 1 800 ? -23.452 -13.963 47.892 1.00 95.12 800 LYS A C 1
ATOM 6413 O O . LYS A 1 800 ? -22.615 -13.268 48.465 1.00 95.12 800 LYS A O 1
ATOM 6418 N N . LYS A 1 801 ? -24.145 -13.558 46.827 1.00 96.06 801 LYS A N 1
ATOM 6419 C CA . LYS A 1 801 ? -24.095 -12.191 46.304 1.00 96.06 801 LYS A CA 1
ATOM 6420 C C . LYS A 1 801 ? -24.946 -11.258 47.167 1.00 96.06 801 LYS A C 1
ATOM 6422 O O . LYS A 1 801 ? -26.111 -11.548 47.448 1.00 96.06 801 LYS A O 1
ATOM 6427 N N . TYR A 1 802 ? -24.368 -10.134 47.563 1.00 96.06 802 TYR A N 1
ATOM 6428 C CA . TYR A 1 802 ? -25.020 -9.036 48.268 1.00 96.06 802 TYR A CA 1
ATOM 6429 C C . TYR A 1 802 ? -24.952 -7.784 47.403 1.00 96.06 802 TYR A C 1
ATOM 6431 O O . TYR A 1 802 ? -23.981 -7.571 46.681 1.00 96.06 802 TYR A O 1
ATOM 6439 N N . THR A 1 803 ? -25.988 -6.957 47.479 1.00 96.75 803 THR A N 1
ATOM 6440 C CA . THR A 1 803 ? -26.128 -5.746 46.668 1.00 96.75 803 THR A CA 1
ATOM 6441 C C . THR A 1 803 ? -26.566 -4.577 47.538 1.00 96.75 803 THR A C 1
ATOM 6443 O O . THR A 1 803 ? -27.273 -4.770 48.527 1.00 96.75 803 THR A O 1
ATOM 6446 N N . GLY A 1 804 ? -26.199 -3.363 47.146 1.00 96.38 804 GLY A N 1
ATOM 6447 C CA . GLY A 1 804 ? -26.628 -2.125 47.787 1.00 96.38 804 GLY A CA 1
ATOM 6448 C C . GLY A 1 804 ? -26.630 -0.964 46.800 1.00 96.38 804 GLY A C 1
ATOM 6449 O O . GLY A 1 804 ? -26.059 -1.062 45.716 1.00 96.38 804 GLY A O 1
ATOM 6450 N N . VAL A 1 805 ? -27.276 0.135 47.180 1.00 97.69 805 VAL A N 1
ATOM 6451 C CA . VAL A 1 805 ? -27.252 1.386 46.415 1.00 97.69 805 VAL A CA 1
ATOM 6452 C C . VAL A 1 805 ? -26.637 2.463 47.294 1.00 97.69 805 VAL A C 1
ATOM 6454 O O . VAL A 1 805 ? -27.057 2.650 48.435 1.00 97.69 805 VAL A O 1
ATOM 6457 N N . LEU A 1 806 ? -25.630 3.145 46.762 1.00 98.31 806 LEU A N 1
ATOM 6458 C CA . LEU A 1 806 ? -24.918 4.242 47.405 1.00 98.31 806 LEU A CA 1
ATOM 6459 C C . LEU A 1 806 ? -25.277 5.526 46.664 1.00 98.31 806 LEU A C 1
ATOM 6461 O O . LEU A 1 806 ? -24.961 5.644 45.487 1.00 98.31 806 LEU A O 1
ATOM 6465 N N . THR A 1 807 ? -25.929 6.481 47.321 1.00 97.88 807 THR A N 1
ATOM 6466 C CA . THR A 1 807 ? -26.224 7.792 46.724 1.00 97.88 807 THR A CA 1
ATOM 6467 C C . THR A 1 807 ? -25.247 8.819 47.271 1.00 97.88 807 THR A C 1
ATOM 6469 O O . THR A 1 807 ? -25.228 9.053 48.480 1.00 97.88 807 THR A O 1
ATOM 6472 N N . SER A 1 808 ? -24.428 9.414 46.400 1.00 97.31 808 SER A N 1
ATOM 6473 C CA . SER A 1 808 ? -23.456 10.424 46.826 1.00 97.31 808 SER A CA 1
ATOM 6474 C C . SER A 1 808 ? -24.160 11.722 47.209 1.00 97.31 808 SER A C 1
ATOM 6476 O O . SER A 1 808 ? -25.052 12.192 46.503 1.00 97.31 808 SER A O 1
ATOM 6478 N N . ASN A 1 809 ? -23.748 12.339 48.311 1.00 95.81 809 ASN A N 1
ATOM 6479 C CA . ASN A 1 809 ? -24.245 13.648 48.734 1.00 95.81 809 ASN A CA 1
ATOM 6480 C C . ASN A 1 809 ? -23.429 14.832 48.175 1.00 95.81 809 ASN A C 1
ATOM 6482 O O . ASN A 1 809 ? -23.861 15.974 48.333 1.00 95.81 809 ASN A O 1
ATOM 6486 N N . GLN A 1 810 ? -22.277 14.582 47.539 1.00 95.44 810 GLN A N 1
ATOM 6487 C CA . GLN A 1 810 ? -21.357 15.608 47.030 1.00 95.44 810 GLN A CA 1
ATOM 6488 C C . GLN A 1 810 ? -20.662 15.180 45.729 1.00 95.44 810 GLN A C 1
ATOM 6490 O O . GLN A 1 810 ? -20.584 13.991 45.407 1.00 95.44 810 GLN A O 1
ATOM 6495 N N . ASP A 1 811 ? -20.149 16.169 44.996 1.00 95.62 811 ASP A N 1
ATOM 6496 C CA . ASP A 1 811 ? -19.205 15.953 43.902 1.00 95.62 811 ASP A CA 1
ATOM 6497 C C . ASP A 1 811 ? -17.812 15.687 44.480 1.00 95.62 811 ASP A C 1
ATOM 6499 O O . ASP A 1 811 ? -17.321 16.457 45.307 1.00 95.62 811 ASP A O 1
ATOM 6503 N N . VAL A 1 812 ? -17.168 14.609 44.039 1.00 95.12 812 VAL A N 1
ATOM 6504 C CA . VAL A 1 812 ? -15.835 14.196 44.503 1.00 95.12 812 VAL A CA 1
ATOM 6505 C C . VAL A 1 812 ? -15.064 13.647 43.314 1.00 95.12 812 VAL A C 1
ATOM 6507 O O . VAL A 1 812 ? -15.629 12.926 42.500 1.00 95.12 812 VAL A O 1
ATOM 6510 N N . SER A 1 813 ? -13.787 13.983 43.180 1.00 92.62 813 SER A N 1
ATOM 6511 C CA . SER A 1 813 ? -12.963 13.556 42.041 1.00 92.62 813 SER A CA 1
ATOM 6512 C C . SER A 1 813 ? -12.057 12.359 42.347 1.00 92.62 813 SER A C 1
ATOM 6514 O O . SER A 1 813 ? -11.560 11.726 41.420 1.00 92.62 813 SER A O 1
ATOM 6516 N N . ASP A 1 814 ? -11.850 12.043 43.625 1.00 94.31 814 ASP A N 1
ATOM 6517 C CA . ASP A 1 814 ? -10.858 11.079 44.104 1.00 94.31 814 ASP A CA 1
ATOM 6518 C C . ASP A 1 814 ? -11.347 10.253 45.310 1.00 94.31 814 ASP A C 1
ATOM 6520 O O . ASP A 1 814 ? -10.589 9.967 46.242 1.00 94.31 814 ASP A O 1
ATOM 6524 N N . ALA A 1 815 ? -12.626 9.867 45.307 1.00 97.38 815 ALA A N 1
ATOM 6525 C CA . ALA A 1 815 ? -13.198 9.029 46.353 1.00 97.38 815 ALA A CA 1
ATOM 6526 C C . ALA A 1 815 ? -12.624 7.603 46.333 1.00 97.38 815 ALA A C 1
ATOM 6528 O O . ALA A 1 815 ? -12.025 7.155 45.354 1.00 97.38 815 ALA A O 1
ATOM 6529 N N . ARG A 1 816 ? -12.853 6.868 47.423 1.00 97.81 816 ARG A N 1
ATOM 6530 C CA . ARG A 1 816 ? -12.453 5.466 47.604 1.00 97.81 816 ARG A CA 1
ATOM 6531 C C . ARG A 1 816 ? -13.631 4.628 48.066 1.00 97.81 816 ARG A C 1
ATOM 6533 O O . ARG A 1 816 ? -14.492 5.116 48.799 1.00 97.81 816 ARG A O 1
ATOM 6540 N N . LEU A 1 817 ? -13.647 3.353 47.700 1.00 98.31 817 LEU A N 1
ATOM 6541 C CA . LEU A 1 817 ? -14.620 2.394 48.221 1.00 98.31 817 LEU A CA 1
ATOM 6542 C C . LEU A 1 817 ? -14.078 1.774 49.509 1.00 98.31 817 LEU A C 1
ATOM 6544 O O . LEU A 1 817 ? -12.931 1.349 49.543 1.00 98.31 817 LEU A O 1
ATOM 6548 N N . ALA A 1 818 ? -14.895 1.661 50.553 1.00 97.38 818 ALA A N 1
ATOM 6549 C CA . ALA A 1 818 ? -14.524 0.970 51.782 1.00 97.38 818 ALA A CA 1
ATOM 6550 C C . ALA A 1 818 ? -15.606 -0.011 52.238 1.00 97.38 818 ALA A C 1
ATOM 6552 O O . ALA A 1 818 ? -16.754 0.372 52.450 1.00 97.38 818 ALA A O 1
ATOM 6553 N N . VAL A 1 819 ? -15.220 -1.264 52.477 1.00 96.44 819 VAL A N 1
ATOM 6554 C CA . VAL A 1 819 ? -16.051 -2.268 53.152 1.00 96.44 819 VAL A CA 1
ATOM 6555 C C . VAL A 1 819 ? -15.606 -2.356 54.610 1.00 96.44 819 VAL A C 1
ATOM 6557 O O . VAL A 1 819 ? -14.508 -2.816 54.926 1.00 96.44 819 VAL A O 1
ATOM 6560 N N . ARG A 1 820 ? -16.448 -1.877 55.525 1.00 94.12 820 ARG A N 1
ATOM 6561 C CA . ARG A 1 820 ? -16.159 -1.751 56.953 1.00 94.12 820 ARG A CA 1
ATOM 6562 C C . ARG A 1 820 ? -16.818 -2.852 57.778 1.00 94.12 820 ARG A C 1
ATOM 6564 O O . ARG A 1 820 ? -18.015 -3.111 57.674 1.00 94.12 820 ARG A O 1
ATOM 6571 N N . ILE A 1 821 ? -16.027 -3.460 58.662 1.00 91.88 821 ILE A N 1
ATOM 6572 C CA . ILE A 1 821 ? -16.413 -4.606 59.491 1.00 91.88 821 ILE A CA 1
ATOM 6573 C C . ILE A 1 821 ? -16.290 -4.246 60.972 1.00 91.88 821 ILE A C 1
ATOM 6575 O O . ILE A 1 821 ? -15.213 -3.892 61.456 1.00 91.88 821 ILE A O 1
ATOM 6579 N N . TYR A 1 822 ? -17.391 -4.378 61.716 1.00 88.94 822 TYR A N 1
ATOM 6580 C CA . TYR A 1 822 ? -17.473 -3.951 63.122 1.00 88.94 822 TYR A CA 1
ATOM 6581 C C . TYR A 1 822 ? -17.381 -5.082 64.148 1.00 88.94 822 TYR A C 1
ATOM 6583 O O . TYR A 1 822 ? -17.285 -4.816 65.348 1.00 88.94 822 TYR A O 1
ATOM 6591 N N . LYS A 1 823 ? -17.429 -6.347 63.719 1.00 88.62 823 LYS A N 1
ATOM 6592 C CA . LYS A 1 823 ? -17.391 -7.502 64.625 1.00 88.62 823 LYS A CA 1
ATOM 6593 C C . LYS A 1 823 ? -16.142 -8.345 64.409 1.00 88.62 823 LYS A C 1
ATOM 6595 O O . LYS A 1 823 ? -15.610 -8.433 63.310 1.00 88.62 823 LYS A O 1
ATOM 6600 N N . LYS A 1 824 ? -15.694 -8.983 65.493 1.00 89.94 824 LYS A N 1
ATOM 6601 C CA . LYS A 1 824 ? -14.700 -10.060 65.446 1.00 89.94 824 LYS A CA 1
ATOM 6602 C C . LYS A 1 824 ? -15.247 -11.211 64.596 1.00 89.94 824 LYS A C 1
ATOM 6604 O O . LYS A 1 824 ? -16.420 -11.554 64.730 1.00 89.94 824 LYS A O 1
ATOM 6609 N N . GLY A 1 825 ? -14.390 -11.835 63.800 1.00 90.44 825 GLY A N 1
ATOM 6610 C CA . GLY A 1 825 ? -14.738 -12.976 62.959 1.00 90.44 825 GLY A CA 1
ATOM 6611 C C . GLY A 1 825 ? -13.874 -13.019 61.708 1.00 90.44 825 GLY A C 1
ATOM 6612 O O . GLY A 1 825 ? -13.000 -12.176 61.538 1.00 90.44 825 GLY A O 1
ATOM 6613 N N . SER A 1 826 ? -14.139 -13.991 60.843 1.00 91.62 826 SER A N 1
ATOM 6614 C CA . SER A 1 826 ? -13.532 -14.065 59.516 1.00 91.62 826 SER A CA 1
ATOM 6615 C C . SER A 1 826 ? -14.608 -13.903 58.444 1.00 91.62 826 SER A C 1
ATOM 6617 O O . SER A 1 826 ? -15.718 -14.431 58.604 1.00 91.62 826 SER A O 1
ATOM 6619 N N . VAL A 1 827 ? -14.285 -13.138 57.401 1.00 94.06 827 VAL A N 1
ATOM 6620 C CA . VAL A 1 827 ? -15.088 -12.981 56.185 1.00 94.06 827 VAL A CA 1
ATOM 6621 C C . VAL A 1 827 ? -14.206 -13.134 54.962 1.00 94.06 827 VAL A C 1
ATOM 6623 O O . VAL A 1 827 ? -13.107 -12.586 54.917 1.00 94.06 827 VAL A O 1
ATOM 6626 N N . SER A 1 828 ? -14.717 -13.867 53.985 1.00 95.94 828 SER A N 1
ATOM 6627 C CA . SER A 1 828 ? -14.179 -13.925 52.638 1.00 95.94 828 SER A CA 1
ATOM 6628 C C . SER A 1 828 ? -15.002 -13.013 51.736 1.00 95.94 828 SER A C 1
ATOM 6630 O O . SER A 1 828 ? -16.232 -13.024 51.836 1.00 95.94 828 SER A O 1
ATOM 6632 N N . LEU A 1 829 ? -14.335 -12.223 50.901 1.00 97.00 829 LEU A N 1
ATOM 6633 C CA . LEU A 1 829 ? -14.931 -11.256 49.981 1.00 97.00 829 LEU A CA 1
ATOM 6634 C C . LEU A 1 829 ? -14.356 -11.485 48.585 1.00 97.00 829 LEU A C 1
ATOM 6636 O O . LEU A 1 829 ? -13.156 -11.717 48.460 1.00 97.00 829 LEU A O 1
ATOM 6640 N N . ASP A 1 830 ? -15.202 -11.393 47.569 1.00 97.50 830 ASP A N 1
ATOM 6641 C CA . ASP A 1 830 ? -14.815 -11.590 46.173 1.00 97.50 830 ASP A CA 1
ATOM 6642 C C . ASP A 1 830 ? -15.796 -10.864 45.234 1.00 97.50 830 ASP A C 1
ATOM 6644 O O . ASP A 1 830 ? -16.908 -10.510 45.654 1.00 97.50 830 ASP A O 1
ATOM 6648 N N . MET A 1 831 ? -15.382 -10.608 43.991 1.00 97.12 831 MET A N 1
ATOM 6649 C CA . MET A 1 831 ? -16.143 -9.919 42.943 1.00 97.12 831 MET A CA 1
ATOM 6650 C C . MET A 1 831 ? -16.799 -8.626 43.457 1.00 97.12 831 MET A C 1
ATOM 6652 O O . MET A 1 831 ? -18.011 -8.418 43.324 1.00 97.12 831 MET A O 1
ATOM 6656 N N . ILE A 1 832 ? -16.000 -7.776 44.111 1.00 98.38 832 ILE A N 1
ATOM 6657 C CA . ILE A 1 832 ? -16.463 -6.523 44.716 1.00 98.38 832 ILE A CA 1
ATOM 6658 C C . ILE A 1 832 ? -16.578 -5.462 43.623 1.00 98.38 832 ILE A C 1
ATOM 6660 O O . ILE A 1 832 ? -15.578 -4.990 43.107 1.00 98.38 832 ILE A O 1
ATOM 6664 N N . SER A 1 833 ? -17.791 -5.042 43.299 1.00 98.31 833 SER A N 1
ATOM 6665 C CA . SER A 1 833 ? -18.069 -4.187 42.147 1.00 98.31 833 SER A CA 1
ATOM 6666 C C . SER A 1 833 ? -18.843 -2.935 42.547 1.00 98.31 833 SER A C 1
ATOM 6668 O O . SER A 1 833 ? -19.724 -2.979 43.416 1.00 98.31 833 SER A O 1
ATOM 6670 N N . LEU A 1 834 ? -18.532 -1.817 41.890 1.00 98.50 834 LEU A N 1
ATOM 6671 C CA . LEU A 1 834 ? -19.248 -0.556 42.023 1.00 98.50 834 LEU A CA 1
ATOM 6672 C C . LEU A 1 834 ? -19.466 0.051 40.636 1.00 98.50 834 LEU A C 1
ATOM 6674 O O . LEU A 1 834 ? -18.521 0.469 39.976 1.00 98.50 834 LEU A O 1
ATOM 6678 N N . PHE A 1 835 ? -20.726 0.163 40.228 1.00 98.19 835 PHE A N 1
ATOM 6679 C CA . PHE A 1 835 ? -21.117 0.761 38.952 1.00 98.19 835 PHE A CA 1
ATOM 6680 C C . PHE A 1 835 ? -21.958 2.018 39.164 1.00 98.19 835 PHE A C 1
ATOM 6682 O O . PHE A 1 835 ? -22.870 1.994 39.995 1.00 98.19 835 PHE A O 1
ATOM 6689 N N . PRO A 1 836 ? -21.768 3.092 38.381 1.00 97.25 836 PRO A N 1
ATOM 6690 C CA . PRO A 1 836 ? -22.781 4.135 38.255 1.00 97.25 836 PRO A CA 1
ATOM 6691 C C . PRO A 1 836 ? -24.115 3.524 37.801 1.00 97.25 836 PRO A C 1
ATOM 6693 O O . PRO A 1 836 ? -24.135 2.654 36.935 1.00 97.25 836 PRO A O 1
ATOM 6696 N N . GLN A 1 837 ? -25.251 3.987 38.333 1.00 96.44 837 GLN A N 1
ATOM 6697 C CA . GLN A 1 837 ? -26.557 3.606 37.767 1.00 96.44 837 GLN A CA 1
ATOM 6698 C C . GLN A 1 837 ? -26.766 4.184 36.363 1.00 96.44 837 GLN A C 1
ATOM 6700 O O . GLN A 1 837 ? -27.463 3.589 35.545 1.00 96.44 837 GLN A O 1
ATOM 6705 N N . LYS A 1 838 ? -26.153 5.339 36.085 1.00 96.50 838 LYS A N 1
ATOM 6706 C CA . LYS A 1 838 ? -26.192 6.016 34.787 1.00 96.50 838 LYS A CA 1
ATOM 6707 C C . LYS A 1 838 ? -25.085 5.500 33.863 1.00 96.50 838 LYS A C 1
ATOM 6709 O O . LYS A 1 838 ? -24.141 6.220 33.548 1.00 96.50 838 LYS A O 1
ATOM 6714 N N . THR A 1 839 ? -25.188 4.249 33.438 1.00 98.00 839 THR A N 1
ATOM 6715 C CA . THR A 1 839 ? -24.395 3.728 32.315 1.00 98.00 839 THR A CA 1
ATOM 6716 C C . THR A 1 839 ? -24.998 4.173 30.982 1.00 98.00 839 THR A C 1
ATOM 6718 O O . THR A 1 839 ? -26.147 4.626 30.917 1.00 98.00 839 THR A O 1
ATOM 6721 N N . PHE A 1 840 ? -24.242 4.049 29.890 1.00 98.44 840 PHE A N 1
ATOM 6722 C CA . PHE A 1 840 ? -24.769 4.299 28.550 1.00 98.44 840 PHE A CA 1
ATOM 6723 C C . PHE A 1 840 ? -26.019 3.442 28.307 1.00 98.44 840 PHE A C 1
ATOM 6725 O O . PHE A 1 840 ? -26.013 2.238 28.566 1.00 98.44 840 PHE A O 1
ATOM 6732 N N . LYS A 1 841 ? -27.122 4.086 27.901 1.00 97.75 841 LYS A N 1
ATOM 6733 C CA . LYS A 1 841 ? -28.455 3.465 27.745 1.00 97.75 841 LYS A CA 1
ATOM 6734 C C . LYS A 1 841 ? -28.964 2.701 28.985 1.00 97.75 841 LYS A C 1
ATOM 6736 O O . LYS A 1 841 ? -29.875 1.887 28.867 1.00 97.75 841 LYS A O 1
ATOM 6741 N N . ASN A 1 842 ? -28.433 2.995 30.176 1.00 96.44 842 ASN A N 1
ATOM 6742 C CA . ASN A 1 842 ? -28.731 2.311 31.441 1.00 96.44 842 ASN A CA 1
ATOM 6743 C C . ASN A 1 842 ? -28.515 0.784 31.385 1.00 96.44 842 ASN A C 1
ATOM 6745 O O . ASN A 1 842 ? -29.223 0.028 32.056 1.00 96.44 842 ASN A O 1
ATOM 6749 N N . ARG A 1 843 ? -27.564 0.310 30.567 1.00 96.31 843 ARG A N 1
ATOM 6750 C CA . ARG A 1 843 ? -27.243 -1.119 30.474 1.00 96.31 843 ARG A CA 1
ATOM 6751 C C . ARG A 1 843 ? -26.575 -1.616 31.770 1.00 96.31 843 ARG A C 1
ATOM 6753 O O . ARG A 1 843 ? -25.611 -0.991 32.229 1.00 96.31 843 ARG A O 1
ATOM 6760 N N . PRO A 1 844 ? -27.044 -2.718 32.387 1.00 93.69 844 PRO A N 1
ATOM 6761 C CA . PRO A 1 844 ? -26.330 -3.346 33.498 1.00 93.69 844 PRO A CA 1
ATOM 6762 C C . PRO A 1 844 ? -24.989 -3.890 32.996 1.00 93.69 844 PRO A C 1
ATOM 6764 O O . PRO A 1 844 ? -24.919 -4.356 31.865 1.00 93.69 844 PRO A O 1
ATOM 6767 N N . ASN A 1 845 ? -23.932 -3.824 33.815 1.00 95.69 845 ASN A N 1
ATOM 6768 C CA . ASN A 1 845 ? -22.567 -4.155 33.371 1.00 95.69 845 ASN A CA 1
ATOM 6769 C C . ASN A 1 845 ? -22.110 -3.335 32.137 1.00 95.69 845 ASN A C 1
ATOM 6771 O O . ASN A 1 845 ? -21.265 -3.774 31.367 1.00 95.69 845 ASN A O 1
ATOM 6775 N N . GLY A 1 846 ? -22.728 -2.170 31.917 1.00 96.31 846 GLY A N 1
ATOM 6776 C CA . GLY A 1 846 ? -22.598 -1.406 30.683 1.00 96.31 846 GLY A CA 1
ATOM 6777 C C . GLY A 1 846 ? -21.404 -0.457 30.642 1.00 96.31 846 GLY A C 1
ATOM 6778 O O . GLY A 1 846 ? -20.484 -0.501 31.460 1.00 96.31 846 GLY A O 1
ATOM 6779 N N . LEU A 1 847 ? -21.458 0.445 29.666 1.00 98.56 847 LEU A N 1
ATOM 6780 C CA . LEU A 1 847 ? -20.363 1.358 29.358 1.00 98.56 847 LEU A CA 1
ATOM 6781 C C . LEU A 1 847 ? -20.476 2.690 30.102 1.00 98.56 847 LEU A C 1
ATOM 6783 O O . LEU A 1 847 ? -21.571 3.143 30.461 1.00 98.56 847 LEU A O 1
ATOM 6787 N N . ARG A 1 848 ? -19.332 3.346 30.287 1.00 98.12 848 ARG A N 1
ATOM 6788 C CA . ARG A 1 848 ? -19.214 4.695 30.832 1.00 98.12 848 ARG A CA 1
ATOM 6789 C C . ARG A 1 848 ? -19.911 5.677 29.884 1.00 98.12 848 ARG A C 1
ATOM 6791 O O . ARG A 1 848 ? -19.585 5.754 28.701 1.00 98.12 848 ARG A O 1
ATOM 6798 N N . ALA A 1 849 ? -20.917 6.385 30.398 1.00 97.94 849 ALA A N 1
ATOM 6799 C CA . ALA A 1 849 ? -21.914 7.058 29.566 1.00 97.94 849 ALA A CA 1
ATOM 6800 C C . ALA A 1 849 ? -21.356 8.189 28.686 1.00 97.94 849 ALA A C 1
ATOM 6802 O O . ALA A 1 849 ? -21.759 8.303 27.534 1.00 97.94 849 ALA A O 1
ATOM 6803 N N . ASP A 1 850 ? -20.442 9.007 29.206 1.00 97.69 850 ASP A N 1
ATOM 6804 C CA . ASP A 1 850 ? -19.818 10.127 28.488 1.00 97.69 850 ASP A CA 1
ATOM 6805 C C . ASP A 1 850 ? -18.887 9.654 27.357 1.00 97.69 850 ASP A C 1
ATOM 6807 O O . ASP A 1 850 ? -18.978 10.160 26.237 1.00 97.69 850 ASP A O 1
ATOM 6811 N N . LEU A 1 851 ? -18.047 8.645 27.610 1.00 98.31 851 LEU A N 1
ATOM 6812 C CA . LEU A 1 851 ? -17.186 8.033 26.593 1.00 98.31 851 LEU A CA 1
ATOM 6813 C C . LEU A 1 851 ? -18.001 7.341 25.499 1.00 98.31 851 LEU A C 1
ATOM 6815 O O . LEU A 1 851 ? -17.796 7.608 24.317 1.00 98.31 851 LEU A O 1
ATOM 6819 N N . ALA A 1 852 ? -18.961 6.498 25.882 1.00 98.62 852 ALA A N 1
ATOM 6820 C CA . ALA A 1 852 ? -19.810 5.795 24.925 1.00 98.62 852 ALA A CA 1
ATOM 6821 C C . ALA A 1 852 ? -20.663 6.764 24.090 1.00 98.62 852 ALA A C 1
ATOM 6823 O O . ALA A 1 852 ? -20.825 6.551 22.890 1.00 98.62 852 ALA A O 1
ATOM 6824 N N . GLN A 1 853 ? -21.159 7.856 24.688 1.00 98.69 853 GLN A N 1
ATOM 6825 C CA . GLN A 1 853 ? -21.867 8.903 23.950 1.00 98.69 853 GLN A CA 1
ATOM 6826 C C . GLN A 1 853 ? -20.941 9.630 22.971 1.00 98.69 853 GLN A C 1
ATOM 6828 O O . GLN A 1 853 ? -21.330 9.835 21.827 1.00 98.69 853 GLN A O 1
ATOM 6833 N N . THR A 1 854 ? -19.710 9.951 23.379 1.00 98.75 854 THR A N 1
ATOM 6834 C CA . THR A 1 854 ? -18.711 10.571 22.490 1.00 98.75 854 THR A CA 1
ATOM 6835 C C . THR A 1 854 ? -18.418 9.669 21.284 1.00 98.75 854 THR A C 1
ATOM 6837 O O . THR A 1 854 ? -18.364 10.140 20.156 1.00 98.75 854 THR A O 1
ATOM 6840 N N . ILE A 1 855 ? -18.318 8.352 21.477 1.00 98.69 855 ILE A N 1
ATOM 6841 C CA . ILE A 1 855 ? -18.173 7.401 20.362 1.00 98.69 855 ILE A CA 1
ATOM 6842 C C . ILE A 1 855 ? -19.449 7.360 19.502 1.00 98.69 855 ILE A C 1
ATOM 6844 O O . ILE A 1 855 ? -19.372 7.397 18.276 1.00 98.69 855 ILE A O 1
ATOM 6848 N N . ALA A 1 856 ? -20.635 7.327 20.115 1.00 98.69 856 ALA A N 1
ATOM 6849 C CA . ALA A 1 856 ? -21.911 7.315 19.395 1.00 98.69 856 ALA A CA 1
ATOM 6850 C C . ALA A 1 856 ? -22.138 8.586 18.551 1.00 98.69 856 ALA A C 1
ATOM 6852 O O . ALA A 1 856 ? -22.806 8.538 17.512 1.00 98.69 856 ALA A O 1
ATOM 6853 N N . ASP A 1 857 ? -21.572 9.717 18.973 1.00 98.56 857 ASP A N 1
ATOM 6854 C CA . ASP A 1 857 ? -21.654 11.003 18.280 1.00 98.56 857 ASP A CA 1
ATOM 6855 C C . ASP A 1 857 ? -20.799 11.060 17.003 1.00 98.56 857 ASP A C 1
ATOM 6857 O O . ASP A 1 857 ? -21.023 11.950 16.181 1.00 98.56 857 ASP A O 1
ATOM 6861 N N . LEU A 1 858 ? -19.887 10.100 16.785 1.00 98.44 858 LEU A N 1
ATOM 6862 C CA . LEU A 1 858 ? -19.211 9.885 15.495 1.00 98.44 858 LEU A CA 1
ATOM 6863 C C . LEU A 1 858 ? -20.148 9.299 14.427 1.00 98.44 858 LEU A C 1
ATOM 6865 O O . LEU A 1 858 ? -19.831 9.365 13.243 1.00 98.44 858 LEU A O 1
ATOM 6869 N N . LYS A 1 859 ? -21.295 8.730 14.833 1.00 97.81 859 LYS A N 1
ATOM 6870 C CA . LYS A 1 859 ? -22.216 7.964 13.971 1.00 97.81 859 LYS A CA 1
ATOM 6871 C C . LYS A 1 859 ? -21.532 6.813 13.206 1.00 97.81 859 LYS A C 1
ATOM 6873 O O . LYS A 1 859 ? -21.729 6.701 11.995 1.00 97.81 859 LYS A O 1
ATOM 6878 N N . PRO A 1 860 ? -20.758 5.941 13.884 1.00 98.06 860 PRO A N 1
ATOM 6879 C CA . PRO A 1 860 ? -20.084 4.838 13.210 1.00 98.06 860 PRO A CA 1
ATOM 6880 C C . PRO A 1 860 ? -21.096 3.854 12.612 1.00 98.06 860 PRO A C 1
ATOM 6882 O O . PRO A 1 860 ? -22.111 3.534 13.230 1.00 98.06 860 PRO A O 1
ATOM 6885 N N . ARG A 1 861 ? -20.804 3.352 11.411 1.00 97.94 861 ARG A N 1
ATOM 6886 C CA . ARG A 1 861 ? -21.599 2.325 10.720 1.00 97.94 861 ARG A CA 1
ATOM 6887 C C . ARG A 1 861 ? -21.255 0.916 11.165 1.00 97.94 861 ARG A C 1
ATOM 6889 O O . ARG A 1 861 ? -22.081 0.020 11.042 1.00 97.94 861 ARG A O 1
ATOM 6896 N N . PHE A 1 862 ? -20.062 0.731 11.711 1.00 98.62 862 PHE A N 1
ATOM 6897 C CA . PHE A 1 862 ? -19.601 -0.533 12.256 1.00 98.62 862 PHE A CA 1
ATOM 6898 C C . PHE A 1 862 ? -18.639 -0.308 13.429 1.00 98.62 862 PHE A C 1
ATOM 6900 O O . PHE A 1 862 ? -18.059 0.775 13.571 1.00 98.62 862 PHE A O 1
ATOM 6907 N N . VAL A 1 863 ? -18.456 -1.345 14.246 1.00 98.69 863 VAL A N 1
ATOM 6908 C CA . VAL A 1 863 ? -17.462 -1.386 15.328 1.00 98.69 863 VAL A CA 1
ATOM 6909 C C . VAL A 1 863 ? -16.587 -2.625 15.168 1.00 98.69 863 VAL A C 1
ATOM 6911 O O . VAL A 1 863 ? -17.086 -3.747 15.269 1.00 98.69 863 VAL A O 1
ATOM 6914 N N . ARG A 1 864 ? -15.282 -2.426 14.952 1.00 98.50 864 ARG A N 1
ATOM 6915 C CA . ARG A 1 864 ? -14.258 -3.483 14.982 1.00 98.50 864 ARG A CA 1
ATOM 6916 C C . ARG A 1 864 ? -13.796 -3.715 16.417 1.00 98.50 864 ARG A C 1
ATOM 6918 O O . ARG A 1 864 ? -13.329 -2.774 17.048 1.00 98.50 864 ARG A O 1
ATOM 6925 N N . PHE A 1 865 ? -13.927 -4.940 16.931 1.00 98.06 865 PHE A N 1
ATOM 6926 C CA . PHE A 1 865 ? -13.564 -5.301 18.313 1.00 98.06 865 PHE A CA 1
ATOM 6927 C C . PHE A 1 865 ? -13.204 -6.795 18.435 1.00 98.06 865 PHE A C 1
ATOM 6929 O O . PHE A 1 865 ? -13.533 -7.567 17.547 1.00 98.06 865 PHE A O 1
ATOM 6936 N N . PRO A 1 866 ? -12.538 -7.261 19.505 1.00 92.50 866 PRO A N 1
ATOM 6937 C CA . PRO A 1 866 ? -11.707 -6.477 20.409 1.00 92.50 866 PRO A CA 1
ATOM 6938 C C . PRO A 1 866 ? -10.417 -5.992 19.724 1.00 92.50 866 PRO A C 1
ATOM 6940 O O . PRO A 1 866 ? -9.608 -5.388 20.407 1.00 92.50 866 PRO A O 1
ATOM 6943 N N . GLY A 1 867 ? -10.252 -6.265 18.416 1.00 83.81 867 GLY A N 1
ATOM 6944 C CA . GLY A 1 867 ? -9.327 -5.598 17.498 1.00 83.81 867 GLY A CA 1
ATOM 6945 C C . GLY A 1 867 ? -7.832 -5.753 17.799 1.00 83.81 867 GLY A C 1
ATOM 6946 O O . GLY A 1 867 ? -7.435 -6.169 18.885 1.00 83.81 867 GLY A O 1
ATOM 6947 N N . GLY A 1 868 ? -7.000 -5.407 16.815 1.00 90.31 868 GLY A N 1
ATOM 6948 C CA . GLY A 1 868 ? -5.595 -5.080 17.034 1.00 90.31 868 GLY A CA 1
ATOM 6949 C C . GLY A 1 868 ? -4.736 -6.237 17.532 1.00 90.31 868 GLY A C 1
ATOM 6950 O O . GLY A 1 868 ? -5.106 -7.418 17.500 1.00 90.31 868 GLY A O 1
ATOM 6951 N N . CYS A 1 869 ? -3.573 -5.867 18.067 1.00 92.00 869 CYS A N 1
ATOM 6952 C CA . CYS A 1 869 ? -2.632 -6.799 18.684 1.00 92.00 869 CYS A CA 1
ATOM 6953 C C . CYS A 1 869 ? -3.250 -7.545 19.881 1.00 92.00 869 CYS A C 1
ATOM 6955 O O . CYS A 1 869 ? -2.824 -8.656 20.207 1.00 92.00 869 CYS A O 1
ATOM 6957 N N . LEU A 1 870 ? -4.264 -6.961 20.531 1.00 93.62 870 LEU A N 1
ATOM 6958 C CA . LEU A 1 870 ? -4.981 -7.595 21.631 1.00 93.62 870 LEU A CA 1
ATOM 6959 C C . LEU A 1 870 ? -5.629 -8.921 21.218 1.00 93.62 870 LEU A C 1
ATOM 6961 O O . LEU A 1 870 ? -5.509 -9.902 21.952 1.00 93.62 870 LEU A O 1
ATOM 6965 N N . ALA A 1 871 ? -6.302 -8.968 20.062 1.00 93.31 871 ALA A N 1
ATOM 6966 C CA . ALA A 1 871 ? -6.999 -10.173 19.614 1.00 93.31 871 ALA A CA 1
ATOM 6967 C C . ALA A 1 871 ? -6.034 -11.366 19.504 1.00 93.31 871 ALA A C 1
ATOM 6969 O O . ALA A 1 871 ? -6.333 -12.469 19.964 1.00 93.31 871 ALA A O 1
ATOM 6970 N N . HIS A 1 872 ? -4.850 -11.113 18.950 1.00 89.94 872 HIS A N 1
ATOM 6971 C CA . HIS A 1 872 ? -3.766 -12.072 18.756 1.00 89.94 872 HIS A CA 1
ATOM 6972 C C . HIS A 1 872 ? -3.061 -12.531 20.034 1.00 89.94 872 HIS A C 1
ATOM 6974 O O . HIS A 1 872 ? -2.552 -13.649 20.078 1.00 89.94 872 HIS A O 1
ATOM 6980 N N . GLY A 1 873 ? -2.982 -11.666 21.043 1.00 91.25 873 GLY A N 1
ATOM 6981 C CA . GLY A 1 873 ? -2.327 -11.953 22.316 1.00 91.25 873 GLY A CA 1
ATOM 6982 C C . GLY A 1 873 ? -0.794 -12.011 22.274 1.00 91.25 873 GLY A C 1
ATOM 6983 O O . GLY A 1 873 ? -0.152 -12.166 21.229 1.00 91.25 873 GLY A O 1
ATOM 6984 N N . ASP A 1 874 ? -0.193 -11.914 23.461 1.00 91.19 874 ASP A N 1
ATOM 6985 C CA . ASP A 1 874 ? 1.243 -12.081 23.672 1.00 91.19 874 ASP A CA 1
ATOM 6986 C C . ASP A 1 874 ? 1.626 -13.568 23.762 1.00 91.19 874 ASP A C 1
ATOM 6988 O O . ASP A 1 874 ? 1.856 -14.126 24.837 1.00 91.19 874 ASP A O 1
ATOM 6992 N N . GLY A 1 875 ? 1.670 -14.222 22.603 1.00 90.94 875 GLY A N 1
ATOM 6993 C CA . GLY A 1 875 ? 1.950 -15.649 22.476 1.00 90.94 875 GLY A CA 1
ATOM 6994 C C . GLY A 1 875 ? 0.673 -16.493 22.444 1.00 90.94 875 GLY A C 1
ATOM 6995 O O . GLY A 1 875 ? -0.419 -16.036 22.773 1.00 90.94 875 GLY A O 1
ATOM 6996 N N . LEU A 1 876 ? 0.800 -17.765 22.054 1.00 91.75 876 LEU A N 1
ATOM 6997 C CA . LEU A 1 876 ? -0.352 -18.656 21.827 1.00 91.75 876 LEU A CA 1
ATOM 6998 C C . LEU A 1 876 ? -1.251 -18.845 23.063 1.00 91.75 876 LEU A C 1
ATOM 7000 O O . LEU A 1 876 ? -2.458 -19.023 22.925 1.00 91.75 876 LEU A O 1
ATOM 7004 N N . GLY A 1 877 ? -0.673 -18.808 24.267 1.00 89.94 877 GLY A N 1
ATOM 7005 C CA . GLY A 1 877 ? -1.417 -18.951 25.523 1.00 89.94 877 GLY A CA 1
ATOM 7006 C C . GLY A 1 877 ? -2.235 -17.719 25.920 1.00 89.94 877 GLY A C 1
ATOM 7007 O O . GLY A 1 877 ? -3.097 -17.841 26.782 1.00 89.94 877 GLY A O 1
ATOM 7008 N N . ASN A 1 878 ? -1.983 -16.562 25.299 1.00 92.12 878 ASN A N 1
ATOM 7009 C CA . ASN A 1 878 ? -2.618 -15.282 25.621 1.00 92.12 878 ASN A CA 1
ATOM 7010 C C . ASN A 1 878 ? -3.565 -14.777 24.516 1.00 92.12 878 ASN A C 1
ATOM 7012 O O . ASN A 1 878 ? -4.105 -13.679 24.623 1.00 92.12 878 ASN A O 1
ATOM 7016 N N . MET A 1 879 ? -3.791 -15.562 23.455 1.00 92.62 879 MET A N 1
ATOM 7017 C CA . MET A 1 879 ? -4.771 -15.217 22.417 1.00 92.62 879 MET A CA 1
ATOM 7018 C C . MET A 1 879 ? -6.141 -14.912 23.031 1.00 92.62 879 MET A C 1
ATOM 7020 O O . MET A 1 879 ? -6.631 -15.657 23.886 1.00 92.62 879 MET A O 1
ATOM 7024 N N . TYR A 1 880 ? -6.795 -13.855 22.554 1.00 94.06 880 TYR A N 1
ATOM 7025 C CA . TYR A 1 880 ? -8.083 -13.434 23.085 1.00 94.06 880 TYR A CA 1
ATOM 7026 C C . TYR A 1 880 ? -9.187 -14.416 22.676 1.00 94.06 880 TYR A C 1
ATOM 7028 O O . TYR A 1 880 ? -9.574 -14.506 21.508 1.00 94.06 880 TYR A O 1
ATOM 7036 N N . ARG A 1 881 ? -9.732 -15.160 23.645 1.00 94.62 881 ARG A N 1
ATOM 7037 C CA . ARG A 1 881 ? -10.813 -16.128 23.402 1.00 94.62 881 ARG A CA 1
ATOM 7038 C C . ARG A 1 881 ? -12.160 -15.551 23.801 1.00 94.62 881 ARG A C 1
ATOM 7040 O O . ARG A 1 881 ? -12.445 -15.400 24.983 1.00 94.62 881 ARG A O 1
ATOM 7047 N N . TRP A 1 882 ? -13.037 -15.314 22.828 1.00 96.38 882 TRP A N 1
ATOM 7048 C CA . TRP A 1 882 ? -14.358 -14.719 23.072 1.00 96.38 882 TRP A CA 1
ATOM 7049 C C . TRP A 1 882 ? -15.190 -15.486 24.120 1.00 96.38 882 TRP A C 1
ATOM 7051 O O . TRP A 1 882 ? -15.880 -14.868 24.933 1.00 96.38 882 TRP A O 1
ATOM 7061 N N . LYS A 1 883 ? -15.072 -16.824 24.160 1.00 96.38 883 LYS A N 1
ATOM 7062 C CA . LYS A 1 883 ? -15.765 -17.701 25.123 1.00 96.38 883 LYS A CA 1
ATOM 7063 C C . LYS A 1 883 ? -15.424 -17.381 26.578 1.00 96.38 883 LYS A C 1
ATOM 7065 O O . LYS A 1 883 ? -16.257 -17.598 27.450 1.00 96.38 883 LYS A O 1
ATOM 7070 N N . ASN A 1 884 ? -14.237 -16.832 26.828 1.00 96.50 884 ASN A N 1
ATOM 7071 C CA . ASN A 1 884 ? -13.786 -16.436 28.160 1.00 96.50 884 ASN A CA 1
ATOM 7072 C C . ASN A 1 884 ? -14.439 -15.134 28.648 1.00 96.50 884 ASN A C 1
ATOM 7074 O O . ASN A 1 884 ? -14.254 -14.756 29.800 1.00 96.50 884 ASN A O 1
ATOM 7078 N N . THR A 1 885 ? -15.192 -14.448 27.785 1.00 96.94 885 THR A N 1
ATOM 7079 C CA . THR A 1 885 ? -15.708 -13.091 28.027 1.00 96.94 885 THR A CA 1
ATOM 7080 C C . THR A 1 885 ? -17.228 -13.026 28.147 1.00 96.94 885 THR A C 1
ATOM 7082 O O . THR A 1 885 ? -17.791 -11.952 28.334 1.00 96.94 885 THR A O 1
ATOM 7085 N N . VAL A 1 886 ? -17.912 -14.165 28.032 1.00 97.19 886 VAL A N 1
ATOM 7086 C CA . VAL A 1 886 ? -19.375 -14.268 28.108 1.00 97.19 886 VAL A CA 1
ATOM 7087 C C . VAL A 1 886 ? -19.797 -15.094 29.322 1.00 97.19 886 VAL A C 1
ATOM 7089 O O . VAL A 1 886 ? -19.011 -15.857 29.875 1.00 97.19 886 VAL A O 1
ATOM 7092 N N . GLY A 1 887 ? -21.055 -14.946 29.739 1.00 95.12 887 GLY A N 1
ATOM 7093 C CA . GLY A 1 887 ? -21.586 -15.575 30.950 1.00 95.12 887 GLY A CA 1
ATOM 7094 C C . GLY A 1 887 ? -21.428 -14.711 32.212 1.00 95.12 887 GLY A C 1
ATOM 7095 O O . GLY A 1 887 ? -21.030 -13.539 32.119 1.00 95.12 887 GLY A O 1
ATOM 7096 N N . PRO A 1 888 ? -21.786 -15.262 33.391 1.00 95.12 888 PRO A N 1
ATOM 7097 C CA . PRO A 1 888 ? -21.642 -14.583 34.679 1.00 95.12 888 PRO A CA 1
ATOM 7098 C C . PRO A 1 888 ? -20.213 -14.082 34.898 1.00 95.12 888 PRO A C 1
ATOM 7100 O O . PRO A 1 888 ? -19.262 -14.786 34.556 1.00 95.12 888 PRO A O 1
ATOM 7103 N N . LEU A 1 889 ? -20.055 -12.888 35.475 1.00 95.50 889 LEU A N 1
ATOM 7104 C CA . LEU A 1 889 ? -18.750 -12.230 35.623 1.00 95.50 889 LEU A CA 1
ATOM 7105 C C . LEU A 1 889 ? -17.740 -13.113 36.365 1.00 95.50 889 LEU A C 1
ATOM 7107 O O . LEU A 1 889 ? -16.604 -13.227 35.930 1.00 95.50 889 LEU A O 1
ATOM 7111 N N . GLU A 1 890 ? -18.174 -13.801 37.422 1.00 95.12 890 GLU A N 1
ATOM 7112 C CA . GLU A 1 890 ? -17.336 -14.704 38.215 1.00 95.12 890 GLU A CA 1
ATOM 7113 C C . GLU A 1 890 ? -16.828 -15.913 37.415 1.00 95.12 890 GLU A C 1
ATOM 7115 O O . GLU A 1 890 ? -15.865 -16.551 37.822 1.00 95.12 890 GLU A O 1
ATOM 7120 N N . SER A 1 891 ? -17.454 -16.237 36.279 1.00 95.50 891 SER A N 1
ATOM 7121 C CA . SER A 1 891 ? -17.054 -17.349 35.409 1.00 95.50 891 SER A CA 1
ATOM 7122 C C . SER A 1 891 ? -16.154 -16.942 34.241 1.00 95.50 891 SER A C 1
ATOM 7124 O O . SER A 1 891 ? -15.594 -17.820 33.580 1.00 95.50 891 SER A O 1
ATOM 7126 N N . ARG A 1 892 ? -15.997 -15.636 33.989 1.00 97.12 892 ARG A N 1
ATOM 7127 C CA . ARG A 1 892 ? -15.126 -15.113 32.928 1.00 97.12 892 ARG A CA 1
ATOM 7128 C C . ARG A 1 892 ? -13.657 -15.352 33.286 1.00 97.12 892 ARG A C 1
ATOM 7130 O O . ARG A 1 892 ? -13.341 -15.496 34.462 1.00 97.12 892 ARG A O 1
ATOM 7137 N N . VAL A 1 893 ? -12.781 -15.450 32.287 1.00 96.19 893 VAL A N 1
ATOM 7138 C CA . VAL A 1 893 ? -11.342 -15.697 32.504 1.00 96.19 893 VAL A CA 1
ATOM 7139 C C . VAL A 1 893 ? -10.577 -14.394 32.259 1.00 96.19 893 VAL A C 1
ATOM 7141 O O . VAL A 1 893 ? -10.461 -13.993 31.097 1.00 96.19 893 VAL A O 1
ATOM 7144 N N . PRO A 1 894 ? -10.081 -13.722 33.308 1.00 94.19 894 PRO A N 1
ATOM 7145 C CA . PRO A 1 894 ? -9.228 -12.558 33.174 1.00 94.19 894 PRO A CA 1
ATOM 7146 C C . PRO A 1 894 ? -7.815 -12.969 32.761 1.00 94.19 894 PRO A C 1
ATOM 7148 O O . PRO A 1 894 ? -7.395 -14.116 32.933 1.00 94.19 894 PRO A O 1
ATOM 7151 N N . GLN A 1 895 ? -7.077 -12.023 32.192 1.00 92.62 895 GLN A N 1
ATOM 7152 C CA . GLN A 1 895 ? -5.685 -12.218 31.792 1.00 92.62 895 GLN A CA 1
ATOM 7153 C C . GLN A 1 895 ? -4.979 -10.873 31.599 1.00 92.62 895 GLN A C 1
ATOM 7155 O O . GLN A 1 895 ? -5.618 -9.871 31.282 1.00 92.62 895 GLN A O 1
ATOM 7160 N N . GLY A 1 896 ? -3.653 -10.847 31.719 1.00 91.62 896 GLY A N 1
ATOM 7161 C CA . GLY A 1 896 ? -2.847 -9.744 31.199 1.00 91.62 896 GLY A CA 1
ATOM 7162 C C . GLY A 1 896 ? -2.987 -9.610 29.681 1.00 91.62 896 GLY A C 1
ATOM 7163 O O . GLY A 1 896 ? -3.151 -10.608 28.978 1.00 91.62 896 GLY A O 1
ATOM 7164 N N . ASN A 1 897 ? -2.909 -8.389 29.159 1.00 90.56 897 ASN A N 1
ATOM 7165 C CA . ASN A 1 897 ? -2.859 -8.134 27.721 1.00 90.56 897 ASN A CA 1
ATOM 7166 C C . ASN A 1 897 ? -1.432 -7.873 27.225 1.00 90.56 897 ASN A C 1
ATOM 7168 O O . ASN A 1 897 ? -0.500 -7.601 27.988 1.00 90.56 897 ASN A O 1
ATOM 7172 N N . ILE A 1 898 ? -1.274 -7.893 25.901 1.00 89.94 898 ILE A N 1
ATOM 7173 C CA . ILE A 1 898 ? -0.006 -7.583 25.224 1.00 89.94 898 ILE A CA 1
ATOM 7174 C C . ILE A 1 898 ? 0.508 -6.162 25.521 1.00 89.94 898 ILE A C 1
ATOM 7176 O O . ILE A 1 898 ? 1.716 -5.915 25.486 1.00 89.94 898 ILE A O 1
ATOM 7180 N N . TRP A 1 899 ? -0.393 -5.254 25.903 1.00 90.75 899 TRP A N 1
ATOM 7181 C CA . TRP A 1 899 ? -0.120 -3.862 26.265 1.00 90.75 899 TRP A CA 1
ATOM 7182 C C . TRP A 1 899 ? 0.302 -3.663 27.730 1.00 90.75 899 TRP A C 1
ATOM 7184 O O . TRP A 1 899 ? 0.458 -2.528 28.184 1.00 90.75 899 TRP A O 1
ATOM 7194 N N . ARG A 1 900 ? 0.604 -4.758 28.440 1.00 89.94 900 ARG A N 1
ATOM 7195 C CA . ARG A 1 900 ? 1.233 -4.776 29.772 1.00 89.94 900 ARG A CA 1
ATOM 7196 C C . ARG A 1 900 ? 0.341 -4.225 30.887 1.00 89.94 900 ARG A C 1
ATOM 7198 O O . ARG A 1 900 ? 0.825 -3.495 31.757 1.00 89.94 900 ARG A O 1
ATOM 7205 N N . TYR A 1 901 ? -0.942 -4.579 30.870 1.00 91.00 901 TYR A N 1
ATOM 7206 C CA . TYR A 1 901 ? -1.843 -4.440 32.014 1.00 91.00 901 TYR A CA 1
ATOM 7207 C C . TYR A 1 901 ? -2.905 -5.549 32.052 1.00 91.00 901 TYR A C 1
ATOM 7209 O O . TYR A 1 901 ? -3.030 -6.345 31.126 1.00 91.00 901 TYR A O 1
ATOM 7217 N N . HIS A 1 902 ? -3.645 -5.622 33.159 1.00 93.38 902 HIS A N 1
ATOM 7218 C CA . HIS A 1 902 ? -4.638 -6.666 33.416 1.00 93.38 902 HIS A CA 1
ATOM 7219 C C . HIS A 1 902 ? -5.993 -6.369 32.761 1.00 93.38 902 HIS A C 1
ATOM 7221 O O . HIS A 1 902 ? -6.460 -5.232 32.827 1.00 93.38 902 HIS A O 1
ATOM 7227 N N . GLN A 1 903 ? -6.642 -7.401 32.218 1.00 93.00 903 GLN A N 1
ATOM 7228 C CA . GLN A 1 903 ? -8.002 -7.352 31.685 1.00 93.00 903 GLN A CA 1
ATOM 7229 C C . GLN A 1 903 ? -8.938 -8.234 32.503 1.00 93.00 903 GLN A C 1
ATOM 7231 O O . GLN A 1 903 ? -8.738 -9.443 32.600 1.00 93.00 903 GLN A O 1
ATOM 7236 N N . THR A 1 904 ? -10.021 -7.646 33.003 1.00 94.75 904 THR A N 1
ATOM 7237 C CA . THR A 1 904 ? -11.025 -8.357 33.810 1.00 94.75 904 THR A CA 1
ATOM 7238 C C . THR A 1 904 ? -11.978 -9.220 32.977 1.00 94.75 904 THR A C 1
ATOM 7240 O O . THR A 1 904 ? -12.797 -9.956 33.526 1.00 94.75 904 THR A O 1
ATOM 7243 N N . ALA A 1 905 ? -11.968 -9.056 31.646 1.00 95.38 905 ALA A N 1
ATOM 7244 C CA . ALA A 1 905 ? -13.001 -9.547 30.727 1.00 95.38 905 ALA A CA 1
ATOM 7245 C C . ALA A 1 905 ? -14.437 -9.087 31.091 1.00 95.38 905 ALA A C 1
ATOM 7247 O O . ALA A 1 905 ? -15.425 -9.665 30.628 1.00 95.38 905 ALA A O 1
ATOM 7248 N N . GLY A 1 906 ? -14.578 -8.036 31.911 1.00 96.25 906 GLY A N 1
ATOM 7249 C CA . GLY A 1 906 ? -15.865 -7.451 32.288 1.00 96.25 906 GLY A CA 1
ATOM 7250 C C . GLY A 1 906 ? -16.577 -6.746 31.130 1.00 96.25 906 GLY A C 1
ATOM 7251 O O . GLY A 1 906 ? -17.800 -6.843 31.022 1.00 96.25 906 GLY A O 1
ATOM 7252 N N . LEU A 1 907 ? -15.806 -6.106 30.246 1.00 97.50 907 LEU A N 1
ATOM 7253 C CA . LEU A 1 907 ? -16.228 -5.691 28.909 1.00 97.50 907 LEU A CA 1
ATOM 7254 C C . LEU A 1 907 ? -15.895 -6.819 27.927 1.00 97.50 907 LEU A C 1
ATOM 7256 O O . LEU A 1 907 ? -14.758 -6.950 27.478 1.00 97.50 907 LEU A O 1
ATOM 7260 N N . GLY A 1 908 ? -16.880 -7.673 27.658 1.00 96.50 908 GLY A N 1
ATOM 7261 C CA . GLY A 1 908 ? -16.746 -8.838 26.795 1.00 96.50 908 GLY A CA 1
ATOM 7262 C C . GLY A 1 908 ? -17.562 -8.727 25.513 1.00 96.50 908 GLY A C 1
ATOM 7263 O O . GLY A 1 908 ? -18.154 -7.695 25.194 1.00 96.50 908 GLY A O 1
ATOM 7264 N N . TYR A 1 909 ? -17.628 -9.832 24.768 1.00 97.69 909 TYR A N 1
ATOM 7265 C CA . TYR A 1 909 ? -18.315 -9.868 23.474 1.00 97.69 909 TYR A CA 1
ATOM 7266 C C . TYR A 1 909 ? -19.803 -9.497 23.574 1.00 97.69 909 TYR A C 1
ATOM 7268 O O . TYR A 1 909 ? -20.310 -8.812 22.691 1.00 97.69 909 TYR A O 1
ATOM 7276 N N . PHE A 1 910 ? -20.506 -9.896 24.643 1.00 98.12 910 PHE A N 1
ATOM 7277 C CA . PHE A 1 910 ? -21.911 -9.512 24.840 1.00 98.12 910 PHE A CA 1
ATOM 7278 C C . PHE A 1 910 ? -22.084 -7.992 24.919 1.00 98.12 910 PHE A C 1
ATOM 7280 O O . PHE A 1 910 ? -22.953 -7.433 24.251 1.00 98.12 910 PHE A O 1
ATOM 7287 N N . GLU A 1 911 ? -21.247 -7.329 25.716 1.00 98.44 911 GLU A N 1
ATOM 7288 C CA . GLU A 1 911 ? -21.311 -5.885 25.903 1.00 98.44 911 GLU A CA 1
ATOM 7289 C C . GLU A 1 911 ? -20.967 -5.127 24.607 1.00 98.44 911 GLU A C 1
ATOM 7291 O O . GLU A 1 911 ? -21.628 -4.137 24.298 1.00 98.44 911 GLU A O 1
ATOM 7296 N N . PHE A 1 912 ? -20.022 -5.620 23.794 1.00 98.31 912 PHE A N 1
ATOM 7297 C CA . PHE A 1 912 ? -19.743 -5.046 22.470 1.00 98.31 912 PHE A CA 1
ATOM 7298 C C . PHE A 1 912 ? -20.906 -5.210 21.490 1.00 98.31 912 PHE A C 1
ATOM 7300 O O . PHE A 1 912 ? -21.285 -4.240 20.833 1.00 98.31 912 PHE A O 1
ATOM 7307 N N . PHE A 1 913 ? -21.508 -6.400 21.406 1.00 98.62 913 PHE A N 1
ATOM 7308 C CA . PHE A 1 913 ? -22.685 -6.621 20.563 1.00 98.62 913 PHE A CA 1
ATOM 7309 C C . PHE A 1 913 ? -23.850 -5.709 20.968 1.00 98.62 913 PHE A C 1
ATOM 7311 O O . PHE A 1 913 ? -24.450 -5.058 20.114 1.00 98.62 913 PHE A O 1
ATOM 7318 N N . GLN A 1 914 ? -24.122 -5.590 22.271 1.00 98.31 914 GLN A N 1
ATOM 7319 C CA . GLN A 1 914 ? -25.158 -4.695 22.784 1.00 98.31 914 GLN A CA 1
ATOM 7320 C C . GLN A 1 914 ? -24.839 -3.219 22.505 1.00 98.31 914 GLN A C 1
ATOM 7322 O O . GLN A 1 914 ? -25.742 -2.449 22.182 1.00 98.31 914 GLN A O 1
ATOM 7327 N N . PHE A 1 915 ? -23.568 -2.817 22.579 1.00 98.62 915 PHE A N 1
ATOM 7328 C CA . PHE A 1 915 ? -23.160 -1.460 22.226 1.00 98.62 915 PHE A CA 1
ATOM 7329 C C . PHE A 1 915 ? -23.374 -1.156 20.740 1.00 98.62 915 PHE A C 1
ATOM 7331 O O . PHE A 1 915 ? -23.873 -0.079 20.413 1.00 98.62 915 PHE A O 1
ATOM 7338 N N . CYS A 1 916 ? -23.066 -2.109 19.854 1.00 98.69 916 CYS A N 1
ATOM 7339 C CA . CYS A 1 916 ? -23.328 -1.990 18.419 1.00 98.69 916 CYS A CA 1
ATOM 7340 C C . CYS A 1 916 ? -24.822 -1.749 18.147 1.00 98.69 916 CYS A C 1
ATOM 7342 O O . CYS A 1 916 ? -25.173 -0.804 17.440 1.00 98.69 916 CYS A O 1
ATOM 7344 N N . GLU A 1 917 ? -25.714 -2.517 18.783 1.00 98.38 917 GLU A N 1
ATOM 7345 C CA . GLU A 1 917 ? -27.165 -2.291 18.696 1.00 98.38 917 GLU A CA 1
ATOM 7346 C C . GLU A 1 917 ? -27.579 -0.913 19.237 1.00 98.38 917 GLU A C 1
ATOM 7348 O O . GLU A 1 917 ? -28.374 -0.209 18.612 1.00 98.38 917 GLU A O 1
ATOM 7353 N N . ASP A 1 918 ? -27.024 -0.504 20.383 1.00 98.44 918 ASP A N 1
ATOM 7354 C CA . ASP A 1 918 ? -27.369 0.750 21.062 1.00 98.44 918 ASP A CA 1
ATOM 7355 C C . ASP A 1 918 ? -27.032 2.009 20.247 1.00 98.44 918 ASP A C 1
ATOM 7357 O O . ASP A 1 918 ? -27.667 3.057 20.445 1.00 98.44 918 ASP A O 1
ATOM 7361 N N . ILE A 1 919 ? -26.050 1.916 19.344 1.00 98.25 919 ILE A N 1
ATOM 7362 C CA . ILE A 1 919 ? -25.623 3.009 18.456 1.00 98.25 919 ILE A CA 1
ATOM 7363 C C . ILE A 1 919 ? -26.027 2.803 16.988 1.00 98.25 919 ILE A C 1
ATOM 7365 O O . ILE A 1 919 ? -25.857 3.723 16.189 1.00 98.25 919 ILE A O 1
ATOM 7369 N N . GLY A 1 920 ? -26.606 1.648 16.641 1.00 97.31 920 GLY A N 1
ATOM 7370 C CA . GLY A 1 920 ? -27.027 1.315 15.277 1.00 97.31 920 GLY A CA 1
ATOM 7371 C C . GLY A 1 920 ? -25.869 0.996 14.326 1.00 97.31 920 GLY A C 1
ATOM 7372 O O . GLY A 1 920 ? -25.938 1.360 13.153 1.00 97.31 920 GLY A O 1
ATOM 7373 N N . ALA A 1 921 ? -24.817 0.354 14.834 1.00 98.25 921 ALA A N 1
ATOM 7374 C CA . ALA A 1 921 ? -23.639 -0.062 14.080 1.00 98.25 921 ALA A CA 1
ATOM 7375 C C . ALA A 1 921 ? -23.616 -1.584 13.864 1.00 98.25 921 ALA A C 1
ATOM 7377 O O . ALA A 1 921 ? -24.110 -2.352 14.688 1.00 98.25 921 ALA A O 1
ATOM 7378 N N . GLU A 1 922 ? -23.000 -2.029 12.772 1.00 98.50 922 GLU A N 1
ATOM 7379 C CA . GLU A 1 922 ? -22.732 -3.444 12.512 1.00 98.50 922 GLU A CA 1
ATOM 7380 C C . GLU A 1 922 ? -21.553 -3.942 13.378 1.00 98.50 922 GLU A C 1
ATOM 7382 O O . GLU A 1 922 ? -20.502 -3.291 13.426 1.00 98.50 922 GLU A O 1
ATOM 7387 N N . PRO A 1 923 ? -21.668 -5.097 14.056 1.00 98.50 923 PRO A N 1
ATOM 7388 C CA . PRO A 1 923 ? -20.551 -5.681 14.790 1.00 98.50 923 PRO A CA 1
ATOM 7389 C C . PRO A 1 923 ? -19.538 -6.336 13.835 1.00 98.50 923 PRO A C 1
ATOM 7391 O O . PRO A 1 923 ? -19.914 -7.131 12.971 1.00 98.50 923 PRO A O 1
ATOM 7394 N N . VAL A 1 924 ? -18.247 -6.051 14.034 1.00 98.56 924 VAL A N 1
ATOM 7395 C CA . VAL A 1 924 ? -17.119 -6.649 13.296 1.00 98.56 924 VAL A CA 1
ATOM 7396 C C . VAL A 1 924 ? -16.145 -7.287 14.301 1.00 98.56 924 VAL A C 1
ATOM 7398 O O . VAL A 1 924 ? -15.104 -6.708 14.624 1.00 98.56 924 VAL A O 1
ATOM 7401 N N . PRO A 1 925 ? -16.484 -8.462 14.863 1.00 98.31 925 PRO A N 1
ATOM 7402 C CA . PRO A 1 925 ? -15.590 -9.192 15.745 1.00 98.31 925 PRO A CA 1
ATOM 7403 C C . PRO A 1 925 ? -14.348 -9.687 14.991 1.00 98.31 925 PRO A C 1
ATOM 7405 O O . PRO A 1 925 ? -14.465 -10.276 13.914 1.00 98.31 925 PRO A O 1
ATOM 7408 N N . VAL A 1 926 ? -13.172 -9.490 15.581 1.00 97.81 926 VAL A N 1
ATOM 7409 C CA . VAL A 1 926 ? -11.874 -9.953 15.078 1.00 97.81 926 VAL A CA 1
ATOM 7410 C C . VAL A 1 926 ? -11.368 -11.100 15.944 1.00 97.81 926 VAL A C 1
ATOM 7412 O O . VAL A 1 926 ? -11.321 -10.997 17.173 1.00 97.81 926 VAL A O 1
ATOM 7415 N N . VAL A 1 927 ? -10.968 -12.191 15.296 1.00 97.44 927 VAL A N 1
ATOM 7416 C CA . VAL A 1 927 ? -10.376 -13.375 15.927 1.00 97.44 927 VAL A CA 1
ATOM 7417 C C . VAL A 1 927 ? -8.999 -13.676 15.321 1.00 97.44 927 VAL A C 1
ATOM 7419 O O . VAL A 1 927 ? -8.783 -13.399 14.140 1.00 97.44 927 VAL A O 1
ATOM 7422 N N . PRO A 1 928 ? -8.056 -14.255 16.088 1.00 96.31 928 PRO A N 1
ATOM 7423 C CA . PRO A 1 928 ? -6.777 -14.713 15.547 1.00 96.31 928 PRO A CA 1
ATOM 7424 C C . PRO A 1 928 ? -6.912 -15.609 14.310 1.00 96.31 928 PRO A C 1
ATOM 7426 O O . PRO A 1 928 ? -7.773 -16.485 14.246 1.00 96.31 928 PRO A O 1
ATOM 7429 N N . ALA A 1 929 ? -5.977 -15.496 13.367 1.00 96.38 929 ALA A N 1
ATOM 7430 C CA . ALA A 1 929 ? -5.878 -16.406 12.220 1.00 96.38 929 ALA A CA 1
ATOM 7431 C C . ALA A 1 929 ? -5.213 -17.754 12.581 1.00 96.38 929 ALA A C 1
ATOM 7433 O O . ALA A 1 929 ? -4.568 -18.397 11.754 1.00 96.38 929 ALA A O 1
ATOM 7434 N N . GLY A 1 930 ? -5.335 -18.187 13.841 1.00 95.88 930 GLY A N 1
ATOM 7435 C CA . GLY A 1 930 ? -4.607 -19.331 14.394 1.00 95.88 930 GLY A CA 1
ATOM 7436 C C . GLY A 1 930 ? -3.124 -19.052 14.663 1.00 95.88 930 GLY A C 1
ATOM 7437 O O . GLY A 1 930 ? -2.366 -19.987 14.916 1.00 95.88 930 GLY A O 1
ATOM 7438 N N . VAL A 1 931 ? -2.701 -17.790 14.621 1.00 95.56 931 VAL A N 1
ATOM 7439 C CA . VAL A 1 931 ? -1.356 -17.337 14.987 1.00 95.56 931 VAL A CA 1
ATOM 7440 C C . VAL A 1 931 ? -1.439 -16.257 16.075 1.00 95.56 931 VAL A C 1
ATOM 7442 O O . VAL A 1 931 ? -2.458 -15.577 16.188 1.00 95.56 931 VAL A O 1
ATOM 7445 N N . CYS A 1 932 ? -0.399 -16.127 16.904 1.00 93.38 932 CYS A N 1
ATOM 7446 C CA . CYS A 1 932 ? -0.272 -15.019 17.860 1.00 93.38 932 CYS A CA 1
ATOM 7447 C C . CYS A 1 932 ? 0.425 -13.805 17.237 1.00 93.38 932 CYS A C 1
ATOM 7449 O O . CYS A 1 932 ? 0.991 -13.902 16.153 1.00 93.38 932 CYS A O 1
ATOM 7451 N N . CYS A 1 933 ? 0.464 -12.686 17.961 1.00 92.12 933 CYS A N 1
ATOM 7452 C CA . CYS A 1 933 ? 0.928 -11.421 17.404 1.00 92.12 933 CYS A CA 1
ATOM 7453 C C . CYS A 1 933 ? 2.399 -11.504 16.982 1.00 92.12 933 CYS A C 1
ATOM 7455 O O . CYS A 1 933 ? 3.231 -12.035 17.725 1.00 92.12 933 CYS A O 1
ATOM 7457 N N . GLN A 1 934 ? 2.751 -10.899 15.845 1.00 87.88 934 GLN A N 1
ATOM 7458 C CA . GLN A 1 934 ? 4.154 -10.726 15.450 1.00 87.88 934 GLN A CA 1
ATOM 7459 C C . GLN A 1 934 ? 4.971 -9.889 16.453 1.00 87.88 934 GLN A C 1
ATOM 7461 O O . GLN A 1 934 ? 6.196 -9.979 16.479 1.00 87.88 934 GLN A O 1
ATOM 7466 N N . ASN A 1 935 ? 4.301 -9.133 17.330 1.00 86.50 935 ASN A N 1
ATOM 7467 C CA . ASN A 1 935 ? 4.922 -8.341 18.397 1.00 86.50 935 ASN A CA 1
ATOM 7468 C C . ASN A 1 935 ? 5.018 -9.096 19.727 1.00 86.50 935 ASN A C 1
ATOM 7470 O O . ASN A 1 935 ? 5.378 -8.498 20.743 1.00 86.50 935 ASN A O 1
ATOM 7474 N N . SER A 1 936 ? 4.683 -10.388 19.751 1.00 85.56 936 SER A N 1
ATOM 7475 C CA . SER A 1 936 ? 4.723 -11.183 20.974 1.00 85.56 936 SER A CA 1
ATOM 7476 C C . SER A 1 936 ? 6.127 -11.220 21.574 1.00 85.56 936 SER A C 1
ATOM 7478 O O . SER A 1 936 ? 7.080 -11.564 20.895 1.00 85.56 936 SER A O 1
ATOM 7480 N N . SER A 1 937 ? 6.250 -11.002 22.885 1.00 81.69 937 SER A N 1
ATOM 7481 C CA . SER A 1 937 ? 7.489 -11.143 23.660 1.00 81.69 937 SER A CA 1
ATOM 7482 C C . SER A 1 937 ? 8.151 -12.524 23.568 1.00 81.69 937 SER A C 1
ATOM 7484 O O . SER A 1 937 ? 9.317 -12.660 23.931 1.00 81.69 937 SER A O 1
ATOM 7486 N N . TYR A 1 938 ? 7.458 -13.531 23.032 1.00 79.38 938 TYR A N 1
ATOM 7487 C CA . TYR A 1 938 ? 7.934 -14.901 22.883 1.00 79.38 938 TYR A CA 1
ATOM 7488 C C . TYR A 1 938 ? 8.572 -15.177 21.508 1.00 79.38 938 TYR A C 1
ATOM 7490 O O . TYR A 1 938 ? 8.329 -16.241 20.940 1.00 79.38 938 TYR A O 1
ATOM 7498 N N . ASN A 1 939 ? 9.428 -14.284 21.003 1.00 74.19 939 ASN A N 1
ATOM 7499 C CA . ASN A 1 939 ? 10.133 -14.386 19.710 1.00 74.19 939 ASN A CA 1
ATOM 7500 C C . ASN A 1 939 ? 9.203 -14.305 18.480 1.00 74.19 939 ASN A C 1
ATOM 7502 O O . ASN A 1 939 ? 9.321 -15.109 17.553 1.00 74.19 939 ASN A O 1
ATOM 7506 N N . GLY A 1 940 ? 8.276 -13.348 18.480 1.00 82.94 940 GLY A N 1
ATOM 7507 C CA . GLY A 1 940 ? 7.412 -13.040 17.344 1.00 82.94 940 GLY A CA 1
ATOM 7508 C C . GLY A 1 940 ? 6.261 -14.024 17.113 1.00 82.94 940 GLY A C 1
ATOM 7509 O O . GLY A 1 940 ? 5.835 -14.757 18.011 1.00 82.94 940 GLY A O 1
ATOM 7510 N N . GLN A 1 941 ? 5.728 -14.007 15.888 1.00 89.56 941 GLN A N 1
ATOM 7511 C CA . GLN A 1 941 ? 4.532 -14.759 15.507 1.00 89.56 941 GLN A CA 1
ATOM 7512 C C . GLN A 1 941 ? 4.765 -16.273 15.564 1.00 89.56 941 GLN A C 1
ATOM 7514 O O . GLN A 1 941 ? 5.742 -16.804 15.036 1.00 89.56 941 GLN A O 1
ATOM 7519 N N . LYS A 1 942 ? 3.803 -16.992 16.146 1.00 90.12 942 LYS A N 1
ATOM 7520 C CA . LYS A 1 942 ? 3.766 -18.458 16.195 1.00 90.12 942 LYS A CA 1
ATOM 7521 C C . LYS A 1 942 ? 2.384 -18.948 15.819 1.00 90.12 942 LYS A C 1
ATOM 7523 O O . LYS A 1 942 ? 1.396 -18.307 16.154 1.00 90.12 942 LYS A O 1
ATOM 7528 N N . GLY A 1 943 ? 2.319 -20.103 15.166 1.00 91.94 943 GLY A N 1
ATOM 7529 C CA . GLY A 1 943 ? 1.060 -20.756 14.824 1.00 91.94 943 GLY A CA 1
ATOM 7530 C C . GLY A 1 943 ? 0.637 -21.802 15.845 1.00 91.94 943 GLY A C 1
ATOM 7531 O O . GLY A 1 943 ? 1.463 -22.581 16.320 1.00 91.94 943 GLY A O 1
ATOM 7532 N N . LEU A 1 944 ? -0.667 -21.866 16.121 1.00 93.56 944 LEU A N 1
ATOM 7533 C CA . LEU A 1 944 ? -1.299 -22.966 16.847 1.00 93.56 944 LEU A CA 1
ATOM 7534 C C . LEU A 1 944 ? -0.913 -24.313 16.224 1.00 93.56 944 LEU A C 1
ATOM 7536 O O . LEU A 1 944 ? -0.864 -24.410 14.994 1.00 93.56 944 LEU A O 1
ATOM 7540 N N . PRO A 1 945 ? -0.666 -25.371 17.009 1.00 93.38 945 PRO A N 1
ATOM 7541 C CA . PRO A 1 945 ? -0.452 -26.702 16.454 1.00 93.38 945 PRO A CA 1
ATOM 7542 C C . PRO A 1 945 ? -1.609 -27.115 15.534 1.00 93.38 945 PRO A C 1
ATOM 7544 O O . PRO A 1 945 ? -2.776 -26.966 15.887 1.00 93.38 945 PRO A O 1
ATOM 7547 N N . MET A 1 946 ? -1.308 -27.685 14.361 1.00 91.56 946 MET A N 1
ATOM 7548 C CA . MET A 1 946 ? -2.354 -28.059 13.393 1.00 91.56 946 MET A CA 1
ATOM 7549 C C . MET A 1 946 ? -3.361 -29.079 13.949 1.00 91.56 946 MET A C 1
ATOM 7551 O O . MET A 1 946 ? -4.507 -29.103 13.511 1.00 91.56 946 MET A O 1
ATOM 7555 N N . CYS A 1 947 ? -2.981 -29.883 14.950 1.00 91.81 947 CYS A N 1
ATOM 7556 C CA . CYS A 1 947 ? -3.904 -30.793 15.632 1.00 91.81 947 CYS A CA 1
ATOM 7557 C C . CYS A 1 947 ? -4.962 -30.085 16.498 1.00 91.81 947 CYS A C 1
ATOM 7559 O O . CYS A 1 947 ? -5.977 -30.700 16.801 1.00 91.81 947 CYS A O 1
ATOM 7561 N N . GLU A 1 948 ? -4.756 -28.816 16.862 1.00 93.75 948 GLU A N 1
ATOM 7562 C CA . GLU A 1 948 ? -5.706 -27.991 17.628 1.00 93.75 948 GLU A CA 1
ATOM 7563 C C . GLU A 1 948 ? -6.576 -27.100 16.721 1.00 93.75 948 GLU A C 1
ATOM 7565 O O . GLU A 1 948 ? -7.588 -26.551 17.157 1.00 93.75 948 GLU A O 1
ATOM 7570 N N . MET A 1 949 ? -6.223 -26.964 15.437 1.00 96.75 949 MET A N 1
ATOM 7571 C CA . MET A 1 949 ? -6.883 -26.023 14.522 1.00 96.75 949 MET A CA 1
ATOM 7572 C C . MET A 1 949 ? -8.356 -26.343 14.251 1.00 96.75 949 MET A C 1
ATOM 7574 O O . MET A 1 949 ? -9.134 -25.429 13.993 1.00 96.75 949 MET A O 1
ATOM 7578 N N . HIS A 1 950 ? -8.768 -27.612 14.324 1.00 95.56 950 HIS A N 1
ATOM 7579 C CA . HIS A 1 950 ? -10.180 -27.976 14.174 1.00 95.56 950 HIS A CA 1
ATOM 7580 C C . HIS A 1 950 ? -11.033 -27.510 15.357 1.00 95.56 950 HIS A C 1
ATOM 7582 O O . HIS A 1 950 ? -12.134 -27.001 15.145 1.00 95.56 950 HIS A O 1
ATOM 7588 N N . ASP A 1 951 ? -10.511 -27.628 16.579 1.00 96.50 951 ASP A N 1
ATOM 7589 C CA . ASP A 1 951 ? -11.195 -27.138 17.775 1.00 96.50 951 ASP A CA 1
ATOM 7590 C C . ASP A 1 951 ? -11.268 -25.610 17.750 1.00 96.50 951 ASP A C 1
ATOM 7592 O O . ASP A 1 951 ? -12.314 -25.036 18.047 1.00 96.50 951 ASP A O 1
ATOM 7596 N N . TYR A 1 952 ? -10.196 -24.950 17.299 1.00 97.44 952 TYR A N 1
ATOM 7597 C CA . TYR A 1 952 ? -10.186 -23.500 17.134 1.00 97.44 952 TYR A CA 1
ATOM 7598 C C . TYR A 1 952 ? -11.161 -23.015 16.047 1.00 97.44 952 TYR A C 1
ATOM 7600 O O . TYR A 1 952 ? -11.929 -22.082 16.280 1.00 97.44 952 TYR A O 1
ATOM 7608 N N . ALA A 1 953 ? -11.226 -23.693 14.896 1.00 98.31 953 ALA A N 1
ATOM 7609 C CA . ALA A 1 953 ? -12.234 -23.415 13.872 1.00 98.31 953 ALA A CA 1
ATOM 7610 C C . ALA A 1 953 ? -13.661 -23.548 14.433 1.00 98.31 953 ALA A C 1
ATOM 7612 O O . ALA A 1 953 ? -14.523 -22.719 14.140 1.00 98.31 953 ALA A O 1
ATOM 7613 N N . GLN A 1 954 ? -13.906 -24.546 15.290 1.00 98.44 954 GLN A N 1
ATOM 7614 C CA . GLN A 1 954 ? -15.187 -24.691 15.976 1.00 98.44 954 GLN A CA 1
ATOM 7615 C C . GLN A 1 954 ? -15.468 -23.523 16.934 1.00 98.44 954 GLN A C 1
ATOM 7617 O O . GLN A 1 954 ? -16.624 -23.139 17.069 1.00 98.44 954 GLN A O 1
ATOM 7622 N N . GLU A 1 955 ? -14.464 -22.895 17.558 1.00 97.88 955 GLU A N 1
ATOM 7623 C CA . GLU A 1 955 ? -14.691 -21.688 18.370 1.00 97.88 955 GLU A CA 1
ATOM 7624 C C . GLU A 1 955 ? -15.212 -20.501 17.553 1.00 97.88 955 GLU A C 1
ATOM 7626 O O . GLU A 1 955 ? -16.030 -19.739 18.069 1.00 97.88 955 GLU A O 1
ATOM 7631 N N . ILE A 1 956 ? -14.782 -20.356 16.297 1.00 98.44 956 ILE A N 1
ATOM 7632 C CA . ILE A 1 956 ? -15.283 -19.312 15.389 1.00 98.44 956 ILE A CA 1
ATOM 7633 C C . ILE A 1 956 ? -16.723 -19.624 14.960 1.00 98.44 956 ILE A C 1
ATOM 7635 O O . ILE A 1 956 ? -17.580 -18.744 14.966 1.00 98.44 956 ILE A O 1
ATOM 7639 N N . LEU A 1 957 ? -17.027 -20.887 14.648 1.00 98.75 957 LEU A N 1
ATOM 7640 C CA . LEU A 1 957 ? -18.400 -21.315 14.348 1.00 98.75 957 LEU A CA 1
ATOM 7641 C C . LEU A 1 957 ? -19.332 -21.121 15.553 1.00 98.75 957 LEU A C 1
ATOM 7643 O O . LEU A 1 957 ? -20.471 -20.688 15.404 1.00 98.75 957 LEU A O 1
ATOM 7647 N N . ASP A 1 958 ? -18.827 -21.388 16.754 1.00 98.81 958 ASP A N 1
ATOM 7648 C CA . ASP A 1 958 ? -19.538 -21.171 18.008 1.00 98.81 958 ASP A CA 1
ATOM 7649 C C . ASP A 1 958 ? -19.822 -19.678 18.258 1.00 98.81 958 ASP A C 1
ATOM 7651 O O . ASP A 1 958 ? -20.881 -19.350 18.789 1.00 98.81 958 ASP A O 1
ATOM 7655 N N . LEU A 1 959 ? -18.919 -18.768 17.858 1.00 98.69 959 LEU A N 1
ATOM 7656 C CA . LEU A 1 959 ? -19.157 -17.316 17.909 1.00 98.69 959 LEU A CA 1
ATOM 7657 C C . LEU A 1 959 ? -20.312 -16.918 16.982 1.00 98.69 959 LEU A C 1
ATOM 7659 O O . LEU A 1 959 ? -21.183 -16.136 17.367 1.00 98.69 959 LEU A O 1
ATOM 7663 N N . ILE A 1 960 ? -20.346 -17.482 15.773 1.00 98.81 960 ILE A N 1
ATOM 7664 C CA . ILE A 1 960 ? -21.434 -17.236 14.821 1.00 98.81 960 ILE A CA 1
ATOM 7665 C C . ILE A 1 960 ? -22.754 -17.807 15.367 1.00 98.81 960 ILE A C 1
ATOM 7667 O O . ILE A 1 960 ? -23.777 -17.127 15.308 1.00 98.81 960 ILE A O 1
ATOM 7671 N N . GLU A 1 961 ? -22.755 -19.001 15.975 1.00 98.69 961 GLU A N 1
ATOM 7672 C CA . GLU A 1 961 ? -23.945 -19.557 16.641 1.00 98.69 961 GLU A CA 1
ATOM 7673 C C . GLU A 1 961 ? -24.374 -18.711 17.853 1.00 98.69 961 GLU A C 1
ATOM 7675 O O . GLU A 1 961 ? -25.567 -18.494 18.061 1.00 98.69 961 GLU A O 1
ATOM 7680 N N . TYR A 1 962 ? -23.432 -18.180 18.635 1.00 98.69 962 TYR A N 1
ATOM 7681 C CA . TYR A 1 962 ? -23.739 -17.264 19.733 1.00 98.69 962 TYR A CA 1
ATOM 7682 C C . TYR A 1 962 ? -24.469 -16.018 19.234 1.00 98.69 962 TYR A C 1
ATOM 7684 O O . TYR A 1 962 ? -25.492 -15.642 19.805 1.00 98.69 962 TYR A O 1
ATOM 7692 N N . ALA A 1 963 ? -23.992 -15.410 18.147 1.00 98.44 963 ALA A N 1
ATOM 7693 C CA . ALA A 1 963 ? -24.585 -14.195 17.604 1.00 98.44 963 ALA A CA 1
ATOM 7694 C C . ALA A 1 963 ? -25.908 -14.449 16.862 1.00 98.44 963 ALA A C 1
ATOM 7696 O O . ALA A 1 963 ? -26.882 -13.729 17.082 1.00 98.44 963 ALA A O 1
ATOM 7697 N N . ASN A 1 964 ? -25.961 -15.486 16.021 1.00 98.31 964 ASN A N 1
ATOM 7698 C CA . ASN A 1 964 ? -27.037 -15.687 15.043 1.00 98.31 964 ASN A CA 1
ATOM 7699 C C . ASN A 1 964 ? -27.905 -16.925 15.295 1.00 98.31 964 ASN A C 1
ATOM 7701 O O . ASN A 1 964 ? -28.999 -17.042 14.743 1.00 98.31 964 ASN A O 1
ATOM 7705 N N . GLY A 1 965 ? -27.433 -17.867 16.110 1.00 97.62 965 GLY A N 1
ATOM 7706 C CA . GLY A 1 965 ? -28.093 -19.146 16.335 1.00 97.62 965 GLY A CA 1
ATOM 7707 C C . GLY A 1 965 ? -29.441 -19.015 17.055 1.00 97.62 965 GLY A C 1
ATOM 7708 O O . GLY A 1 965 ? -29.688 -18.041 17.783 1.00 97.62 965 GLY A O 1
ATOM 7709 N N . PRO A 1 966 ? -30.328 -20.014 16.895 1.00 97.12 966 PRO A N 1
ATOM 7710 C CA . PRO A 1 966 ? -31.630 -20.018 17.547 1.00 97.12 966 PRO A CA 1
ATOM 7711 C C . PRO A 1 966 ? -31.476 -20.114 19.068 1.00 97.12 966 PRO A C 1
ATOM 7713 O O . PRO A 1 966 ? -30.529 -20.721 19.569 1.00 97.12 966 PRO A O 1
ATOM 7716 N N . ALA A 1 967 ? -32.441 -19.577 19.815 1.00 96.69 967 ALA A N 1
ATOM 7717 C CA . ALA A 1 967 ? -32.414 -19.519 21.283 1.00 96.69 967 ALA A CA 1
ATOM 7718 C C . ALA A 1 967 ? -32.246 -20.887 21.985 1.00 96.69 967 ALA A C 1
ATOM 7720 O O . ALA A 1 967 ? -31.827 -20.944 23.138 1.00 96.69 967 ALA A O 1
ATOM 7721 N N . ASN A 1 968 ? -32.572 -21.996 21.310 1.00 96.00 968 ASN A N 1
ATOM 7722 C CA . ASN A 1 968 ? -32.433 -23.362 21.827 1.00 96.00 968 ASN A CA 1
ATOM 7723 C C . ASN A 1 968 ? -31.131 -24.073 21.408 1.00 96.00 968 ASN A C 1
ATOM 7725 O O . ASN A 1 968 ? -30.913 -25.215 21.817 1.00 96.00 968 ASN A O 1
ATOM 7729 N N . SER A 1 969 ? -30.284 -23.432 20.598 1.00 97.56 969 SER A N 1
ATOM 7730 C CA . SER A 1 969 ? -28.932 -23.921 20.311 1.00 97.56 969 SER A CA 1
ATOM 7731 C C . SER A 1 969 ? -28.033 -23.798 21.543 1.00 97.56 969 SER A C 1
ATOM 7733 O O . SER A 1 969 ? -28.386 -23.140 22.528 1.00 97.56 969 SER A O 1
ATOM 7735 N N . LYS A 1 970 ? -26.860 -24.440 21.513 1.00 97.06 970 LYS A N 1
ATOM 7736 C CA . LYS A 1 970 ? -25.936 -24.413 22.651 1.00 97.06 970 LYS A CA 1
ATOM 7737 C C . LYS A 1 970 ? -25.516 -22.978 22.960 1.00 97.06 970 LYS A C 1
ATOM 7739 O O . LYS A 1 970 ? -25.652 -22.562 24.109 1.00 97.06 970 LYS A O 1
ATOM 7744 N N . TRP A 1 971 ? -25.042 -22.244 21.955 1.00 97.88 971 TRP A N 1
ATOM 7745 C CA . TRP A 1 971 ? -24.541 -20.886 22.145 1.00 97.88 971 TRP A CA 1
ATOM 7746 C C . TRP A 1 971 ? -25.631 -19.816 22.091 1.00 97.88 971 TRP A C 1
ATOM 7748 O O . TRP A 1 971 ? -25.555 -18.852 22.851 1.00 97.88 971 TRP A O 1
ATOM 7758 N N . GLY A 1 972 ? -26.710 -20.025 21.330 1.00 97.94 972 GLY A N 1
ATOM 7759 C CA . GLY A 1 972 ? -27.883 -19.147 21.389 1.00 97.94 972 GLY A CA 1
ATOM 7760 C C . GLY A 1 972 ? -28.533 -19.120 22.778 1.00 97.94 972 GLY A C 1
ATOM 7761 O O . GLY A 1 972 ? -28.998 -18.072 23.216 1.00 97.94 972 GLY A O 1
ATOM 7762 N N . ARG A 1 973 ? -28.490 -20.226 23.535 1.00 97.62 973 ARG A N 1
ATOM 7763 C CA . ARG A 1 973 ? -28.949 -20.240 24.932 1.00 97.62 973 ARG A CA 1
ATOM 7764 C C . ARG A 1 973 ? -28.068 -19.396 25.857 1.00 97.62 973 ARG A C 1
ATOM 7766 O O . ARG A 1 973 ? -28.609 -18.741 26.738 1.00 97.62 973 ARG A O 1
ATOM 7773 N N . VAL A 1 974 ? -26.749 -19.361 25.647 1.00 97.50 974 VAL A N 1
ATOM 7774 C CA . VAL A 1 974 ? -25.845 -18.494 26.432 1.00 97.50 974 VAL A CA 1
ATOM 7775 C C . VAL A 1 974 ? -26.179 -17.017 26.191 1.00 97.50 974 VAL A C 1
ATOM 7777 O O . VAL A 1 974 ? -26.222 -16.236 27.138 1.00 97.50 974 VAL A O 1
ATOM 7780 N N . ARG A 1 975 ? -26.504 -16.639 24.945 1.00 97.50 975 ARG A N 1
ATOM 7781 C CA . ARG A 1 975 ? -26.993 -15.293 24.599 1.00 97.50 975 ARG A CA 1
ATOM 7782 C C . ARG A 1 975 ? -28.311 -14.958 25.320 1.00 97.50 975 ARG A C 1
ATOM 7784 O O . ARG A 1 975 ? -28.442 -13.894 25.923 1.00 97.50 975 ARG A O 1
ATOM 7791 N N . VAL A 1 976 ? -29.258 -15.903 25.338 1.00 97.44 976 VAL A N 1
ATOM 7792 C CA . VAL A 1 976 ? -30.544 -15.769 26.052 1.00 97.44 976 VAL A CA 1
ATOM 7793 C C . VAL A 1 976 ? -30.334 -15.619 27.562 1.00 97.44 976 VAL A C 1
ATOM 7795 O O . VAL A 1 976 ? -30.962 -14.766 28.183 1.00 97.44 976 VAL A O 1
ATOM 7798 N N . GLU A 1 977 ? -29.447 -16.421 28.158 1.00 96.06 977 GLU A N 1
ATOM 7799 C CA . GLU A 1 977 ? -29.099 -16.368 29.585 1.00 96.06 977 GLU A CA 1
ATOM 7800 C C . GLU A 1 977 ? -28.430 -15.033 29.967 1.00 96.06 977 GLU A C 1
ATOM 7802 O O . GLU A 1 977 ? -28.638 -14.545 31.077 1.00 96.06 977 GLU A O 1
ATOM 7807 N N . ALA A 1 978 ? -27.712 -14.394 29.034 1.00 94.38 978 ALA A N 1
ATOM 7808 C CA . ALA A 1 978 ? -27.196 -13.028 29.179 1.00 94.38 978 ALA A CA 1
ATOM 7809 C C . ALA A 1 978 ? -28.284 -11.935 29.054 1.00 94.38 978 ALA A C 1
ATOM 7811 O O . ALA A 1 978 ? -28.007 -10.753 29.253 1.00 94.38 978 ALA A O 1
ATOM 7812 N N . GLY A 1 979 ? -29.534 -12.315 28.764 1.00 95.00 979 GLY A N 1
ATOM 7813 C CA . GLY A 1 979 ? -30.687 -11.417 28.698 1.00 95.00 979 GLY A CA 1
ATOM 7814 C C . GLY A 1 979 ? -31.059 -10.949 27.290 1.00 95.00 979 GLY A C 1
ATOM 7815 O O . GLY A 1 979 ? -31.849 -10.014 27.171 1.00 95.00 979 GLY A O 1
ATOM 7816 N N . HIS A 1 980 ? -30.526 -11.576 26.233 1.00 97.00 980 HIS A N 1
ATOM 7817 C CA . HIS A 1 980 ? -30.813 -11.199 24.845 1.00 97.00 980 HIS A CA 1
ATOM 7818 C C . HIS A 1 980 ? -31.283 -12.409 24.013 1.00 97.00 980 HIS A C 1
ATOM 7820 O O . HIS A 1 980 ? -30.477 -13.215 23.549 1.00 97.00 980 HIS A O 1
ATOM 7826 N N . PRO A 1 981 ? -32.604 -12.621 23.871 1.00 95.88 981 PRO A N 1
ATOM 7827 C CA . PRO A 1 981 ? -33.120 -13.785 23.153 1.00 95.88 981 PRO A CA 1
ATOM 7828 C C . PRO A 1 981 ? -32.980 -13.679 21.628 1.00 95.88 981 PRO A C 1
ATOM 7830 O O . PRO A 1 981 ? -32.796 -14.703 20.958 1.00 95.88 981 PRO A O 1
ATOM 7833 N N . GLU A 1 982 ? -33.039 -12.466 21.082 1.00 97.62 982 GLU A N 1
ATOM 7834 C CA . GLU A 1 982 ? -33.001 -12.229 19.640 1.00 97.62 982 GLU A CA 1
ATOM 7835 C C . GLU A 1 982 ? -31.576 -12.395 19.079 1.00 97.62 982 GLU A C 1
ATOM 7837 O O . GLU A 1 982 ? -30.596 -12.207 19.795 1.00 97.62 982 GLU A O 1
ATOM 7842 N N . PRO A 1 983 ? -31.407 -12.799 17.814 1.00 97.69 983 PRO A N 1
ATOM 7843 C CA . PRO A 1 983 ? -30.101 -12.780 17.159 1.00 97.69 983 PRO A CA 1
ATOM 7844 C C . PRO A 1 983 ? -29.541 -11.356 17.004 1.00 97.69 983 PRO A C 1
ATOM 7846 O O . PRO A 1 983 ? -30.287 -10.440 16.669 1.00 97.69 983 PRO A O 1
ATOM 7849 N N . PHE A 1 984 ? -28.219 -11.191 17.125 1.00 98.19 984 PHE A N 1
ATOM 7850 C CA . PHE A 1 984 ? -27.522 -9.923 16.842 1.00 98.19 984 PHE A CA 1
ATOM 7851 C C . PHE A 1 984 ? -27.373 -9.628 15.338 1.00 98.19 984 PHE A C 1
ATOM 7853 O O . PHE A 1 984 ? -26.967 -8.531 14.967 1.00 98.19 984 PHE A O 1
ATOM 7860 N N . ASN A 1 985 ? -27.685 -10.598 14.468 1.00 97.06 985 ASN A N 1
ATOM 7861 C CA . ASN A 1 985 ? -27.578 -10.486 13.009 1.00 97.06 985 ASN A CA 1
ATOM 7862 C C . ASN A 1 985 ? -26.153 -10.145 12.520 1.00 97.06 985 ASN A C 1
ATOM 7864 O O . ASN A 1 985 ? -25.954 -9.268 11.684 1.00 97.06 985 ASN A O 1
ATOM 7868 N N . LEU A 1 986 ? -25.157 -10.860 13.046 1.00 98.56 986 LEU A N 1
ATOM 7869 C CA . LEU A 1 986 ? -23.752 -10.756 12.659 1.00 98.56 986 LEU A CA 1
ATOM 7870 C C . LEU A 1 986 ? -23.566 -11.047 11.161 1.00 98.56 986 LEU A C 1
ATOM 7872 O O . LEU A 1 986 ? -23.985 -12.102 10.685 1.00 98.56 986 LEU A O 1
ATOM 7876 N N . LYS A 1 987 ? -22.892 -10.135 10.449 1.00 98.56 987 LYS A N 1
ATOM 7877 C CA . LYS A 1 987 ? -22.599 -10.236 9.004 1.00 98.56 987 LYS A CA 1
ATOM 7878 C C . LYS A 1 987 ? -21.112 -10.365 8.681 1.00 98.56 987 LYS A C 1
ATOM 7880 O O . LYS A 1 987 ? -20.771 -10.916 7.636 1.00 98.56 987 LYS A O 1
ATOM 7885 N N . TYR A 1 988 ? -20.246 -9.853 9.553 1.00 98.62 988 TYR A N 1
ATOM 7886 C CA . TYR A 1 988 ? -18.809 -9.724 9.314 1.00 98.62 988 TYR A CA 1
ATOM 7887 C C . TYR A 1 988 ? -18.014 -10.449 10.394 1.00 98.62 988 TYR A C 1
ATOM 7889 O O . TYR A 1 988 ? -18.365 -10.369 11.564 1.00 98.62 988 TYR A O 1
ATOM 7897 N N . VAL A 1 989 ? -16.932 -11.126 10.021 1.00 98.62 989 VAL A N 1
ATOM 7898 C CA . VAL A 1 989 ? -15.940 -11.653 10.972 1.00 98.62 989 VAL A CA 1
ATOM 7899 C C . VAL A 1 989 ? -14.554 -11.375 10.407 1.00 98.62 989 VAL A C 1
ATOM 7901 O O . VAL A 1 989 ? -14.254 -11.802 9.292 1.00 98.62 989 VAL A O 1
ATOM 7904 N N . GLY A 1 990 ? -13.716 -10.670 11.164 1.00 98.12 990 GLY A N 1
ATOM 7905 C CA . GLY A 1 990 ? -12.296 -10.524 10.853 1.00 98.12 990 GLY A CA 1
ATOM 7906 C C . GLY A 1 990 ? -11.520 -11.748 11.322 1.00 98.12 990 GLY A C 1
ATOM 7907 O O . GLY A 1 990 ? -11.649 -12.143 12.480 1.00 98.12 990 GLY A O 1
ATOM 7908 N N . ILE A 1 991 ? -10.734 -12.360 10.438 1.00 97.94 991 ILE A N 1
ATOM 7909 C CA . ILE A 1 991 ? -9.838 -13.472 10.779 1.00 97.94 991 ILE A CA 1
ATOM 7910 C C . ILE A 1 991 ? -8.406 -13.016 10.498 1.00 97.94 991 ILE A C 1
ATOM 7912 O O . ILE A 1 991 ? -7.992 -12.950 9.343 1.00 97.94 991 ILE A O 1
ATOM 7916 N N . GLY A 1 992 ? -7.660 -12.733 11.564 1.00 95.31 992 GLY A N 1
ATOM 7917 C CA . GLY A 1 992 ? -6.347 -12.090 11.492 1.00 95.31 992 GLY A CA 1
ATOM 7918 C C . GLY A 1 992 ? -6.388 -10.583 11.769 1.00 95.31 992 GLY A C 1
ATOM 7919 O O . GLY A 1 992 ? -7.458 -9.988 11.872 1.00 95.31 992 GLY A O 1
ATOM 7920 N N . ASN A 1 993 ? -5.208 -9.993 11.951 1.00 93.56 993 ASN A N 1
ATOM 7921 C CA . ASN A 1 993 ? -4.951 -8.572 12.216 1.00 93.56 993 ASN A CA 1
ATOM 7922 C C . ASN A 1 993 ? -3.452 -8.296 12.027 1.00 93.56 993 ASN A C 1
ATOM 7924 O O . ASN A 1 993 ? -2.677 -8.791 12.826 1.00 93.56 993 ASN A O 1
ATOM 7928 N N . GLU A 1 994 ? -3.004 -7.482 11.069 1.00 91.62 994 GLU A N 1
ATOM 7929 C CA . GLU A 1 994 ? -1.561 -7.147 10.956 1.00 91.62 994 GLU A CA 1
ATOM 7930 C C . GLU A 1 994 ? -0.598 -8.359 11.032 1.00 91.62 994 GLU A C 1
ATOM 7932 O O . GLU A 1 994 ? 0.502 -8.269 11.585 1.00 91.62 994 GLU A O 1
ATOM 7937 N N . ASP A 1 995 ? -1.024 -9.528 10.548 1.00 93.44 995 ASP A N 1
ATOM 7938 C CA . ASP A 1 995 ? -0.248 -10.759 10.671 1.00 93.44 995 ASP A CA 1
ATOM 7939 C C . ASP A 1 995 ? 1.025 -10.687 9.816 1.00 93.44 995 ASP A C 1
ATOM 7941 O O . ASP A 1 995 ? 1.037 -10.086 8.742 1.00 93.44 995 ASP A O 1
ATOM 7945 N N . LEU A 1 996 ? 2.086 -11.359 10.266 1.00 91.56 996 LEU A N 1
ATOM 7946 C CA . LEU A 1 996 ? 3.185 -11.732 9.376 1.00 91.56 996 LEU A CA 1
ATOM 7947 C C . LEU A 1 996 ? 2.641 -12.779 8.393 1.00 91.56 996 LEU A C 1
ATOM 7949 O O . LEU A 1 996 ? 2.266 -13.887 8.810 1.00 91.56 996 LEU A O 1
ATOM 7953 N N . ILE A 1 997 ? 2.623 -12.471 7.097 1.00 92.50 997 ILE A N 1
ATOM 7954 C CA . ILE A 1 997 ? 2.009 -13.307 6.056 1.00 92.50 997 ILE A CA 1
ATOM 7955 C C . ILE A 1 997 ? 2.984 -14.413 5.626 1.00 92.50 997 ILE A C 1
ATOM 7957 O O . ILE A 1 997 ? 3.502 -14.497 4.515 1.00 92.50 997 ILE A O 1
ATOM 7961 N N . SER A 1 998 ? 3.250 -15.296 6.583 1.00 89.12 998 SER A N 1
ATOM 7962 C CA . SER A 1 998 ? 4.118 -16.466 6.459 1.00 89.12 998 SER A CA 1
ATOM 7963 C C . SER A 1 998 ? 3.356 -17.703 5.970 1.00 89.12 998 SER A C 1
ATOM 7965 O O . SER A 1 998 ? 2.128 -17.763 6.012 1.00 89.12 998 SER A O 1
ATOM 7967 N N . GLU A 1 999 ? 4.078 -18.767 5.604 1.00 87.56 999 GLU A N 1
ATOM 7968 C CA . GLU A 1 999 ? 3.462 -20.076 5.312 1.00 87.56 999 GLU A CA 1
ATOM 7969 C C . GLU A 1 999 ? 2.664 -20.627 6.509 1.00 87.56 999 GLU A C 1
ATOM 7971 O O . GLU A 1 999 ? 1.617 -21.252 6.339 1.00 87.56 999 GLU A O 1
ATOM 7976 N N . VAL A 1 1000 ? 3.132 -20.344 7.732 1.00 90.81 1000 VAL A N 1
ATOM 7977 C CA . VAL A 1 1000 ? 2.457 -20.717 8.984 1.00 90.81 1000 VAL A CA 1
ATOM 7978 C C . VAL A 1 1000 ? 1.092 -20.031 9.093 1.00 90.81 1000 VAL A C 1
ATOM 7980 O O . VAL A 1 1000 ? 0.125 -20.672 9.518 1.00 90.81 1000 VAL A O 1
ATOM 7983 N N . PHE A 1 1001 ? 1.008 -18.755 8.704 1.00 95.19 1001 PHE A N 1
ATOM 7984 C CA . PHE A 1 1001 ? -0.247 -18.007 8.631 1.00 95.19 1001 PHE A CA 1
ATOM 7985 C C . PHE A 1 1001 ? -1.148 -18.548 7.516 1.00 95.19 1001 PHE A C 1
ATOM 7987 O O . PHE A 1 1001 ? -2.292 -18.907 7.789 1.00 95.19 1001 PHE A O 1
ATOM 7994 N N . GLU A 1 1002 ? -0.632 -18.676 6.288 1.00 95.88 1002 GLU A N 1
ATOM 7995 C CA . GLU A 1 1002 ? -1.420 -19.074 5.113 1.00 95.88 1002 GLU A CA 1
ATOM 7996 C C . GLU A 1 1002 ? -2.128 -20.422 5.326 1.00 95.88 1002 GLU A C 1
ATOM 7998 O O . GLU A 1 1002 ? -3.323 -20.544 5.042 1.00 95.88 1002 GLU A O 1
ATOM 8003 N N . GLU A 1 1003 ? -1.428 -21.421 5.878 1.00 96.12 1003 GLU A N 1
ATOM 8004 C CA . GLU A 1 1003 ? -1.990 -22.746 6.175 1.00 96.12 1003 GLU A CA 1
ATOM 8005 C C . GLU A 1 1003 ? -3.207 -22.657 7.115 1.00 96.12 1003 GLU A C 1
ATOM 8007 O O . GLU A 1 1003 ? -4.239 -23.300 6.890 1.00 96.12 1003 GLU A O 1
ATOM 8012 N N . ARG A 1 1004 ? -3.106 -21.831 8.160 1.00 97.88 1004 ARG A N 1
ATOM 8013 C CA . ARG A 1 1004 ? -4.122 -21.708 9.214 1.00 97.88 1004 ARG A CA 1
ATOM 8014 C C . ARG A 1 1004 ? -5.279 -20.830 8.784 1.00 97.88 1004 ARG A C 1
ATOM 8016 O O . ARG A 1 1004 ? -6.427 -21.249 8.928 1.00 97.88 1004 ARG A O 1
ATOM 8023 N N . PHE A 1 1005 ? -4.989 -19.674 8.191 1.00 98.31 1005 PHE A N 1
ATOM 8024 C CA . PHE A 1 1005 ? -5.999 -18.797 7.612 1.00 98.31 1005 PHE A CA 1
ATOM 8025 C C . PHE A 1 1005 ? -6.839 -19.550 6.576 1.00 98.31 1005 PHE A C 1
ATOM 8027 O O . PHE A 1 1005 ? -8.065 -19.528 6.652 1.00 98.31 1005 PHE A O 1
ATOM 8034 N N . THR A 1 1006 ? -6.203 -20.316 5.680 1.00 98.38 1006 THR A N 1
ATOM 8035 C CA . THR A 1 1006 ? -6.910 -21.128 4.675 1.00 98.38 1006 THR A CA 1
ATOM 8036 C C . THR A 1 1006 ? -7.854 -22.146 5.321 1.00 98.38 1006 THR A C 1
ATOM 8038 O O . THR A 1 1006 ? -8.983 -22.325 4.858 1.00 98.38 1006 THR A O 1
ATOM 8041 N N . LEU A 1 1007 ? -7.431 -22.819 6.398 1.00 98.50 1007 LEU A N 1
ATOM 8042 C CA . LEU A 1 1007 ? -8.281 -23.770 7.123 1.00 98.50 1007 LEU A CA 1
ATOM 8043 C C . LEU A 1 1007 ? -9.494 -23.068 7.747 1.00 98.50 1007 LEU A C 1
ATOM 8045 O O . LEU A 1 1007 ? -10.620 -23.541 7.578 1.00 98.50 1007 LEU A O 1
ATOM 8049 N N . LEU A 1 1008 ? -9.277 -21.942 8.431 1.00 98.62 1008 LEU A N 1
ATOM 8050 C CA . LEU A 1 1008 ? -10.336 -21.183 9.103 1.00 98.62 1008 LEU A CA 1
ATOM 8051 C C . LEU A 1 1008 ? -11.322 -20.577 8.097 1.00 98.62 1008 LEU A C 1
ATOM 8053 O O . LEU A 1 1008 ? -12.532 -20.749 8.254 1.00 98.62 1008 LEU A O 1
ATOM 8057 N N . TYR A 1 1009 ? -10.815 -19.957 7.027 1.00 98.62 1009 TYR A N 1
ATOM 8058 C CA . TYR A 1 1009 ? -11.620 -19.401 5.939 1.00 98.62 1009 TYR A CA 1
ATOM 8059 C C . TYR A 1 1009 ? -12.542 -20.467 5.337 1.00 98.62 1009 TYR A C 1
ATOM 8061 O O . TYR A 1 1009 ? -13.758 -20.280 5.266 1.00 98.62 1009 TYR A O 1
ATOM 8069 N N . ASN A 1 1010 ? -11.984 -21.628 4.976 1.00 98.38 1010 ASN A N 1
ATOM 8070 C CA . ASN A 1 1010 ? -12.755 -22.725 4.394 1.00 98.38 1010 ASN A CA 1
ATOM 8071 C C . ASN A 1 1010 ? -13.778 -23.310 5.377 1.00 98.38 1010 ASN A C 1
ATOM 8073 O O . ASN A 1 1010 ? -14.895 -23.637 4.972 1.00 98.38 1010 ASN A O 1
ATOM 8077 N N . ALA A 1 1011 ? -13.429 -23.431 6.662 1.00 98.44 1011 ALA A N 1
ATOM 8078 C CA . ALA A 1 1011 ? -14.341 -23.937 7.686 1.00 98.44 1011 ALA A CA 1
ATOM 8079 C C . ALA A 1 1011 ? -15.565 -23.024 7.862 1.00 98.44 1011 ALA A C 1
ATOM 8081 O O . ALA A 1 1011 ? -16.697 -23.516 7.881 1.00 98.44 1011 ALA A O 1
ATOM 8082 N N . VAL A 1 1012 ? -15.349 -21.706 7.929 1.00 98.62 1012 VAL A N 1
ATOM 8083 C CA . VAL A 1 1012 ? -16.434 -20.722 8.033 1.00 98.62 1012 VAL A CA 1
ATOM 8084 C C . VAL A 1 1012 ? -17.247 -20.692 6.743 1.00 98.62 1012 VAL A C 1
ATOM 8086 O O . VAL A 1 1012 ? -18.459 -20.870 6.809 1.00 98.62 1012 VAL A O 1
ATOM 8089 N N . LYS A 1 1013 ? -16.622 -20.581 5.563 1.00 98.19 1013 LYS A N 1
ATOM 8090 C CA . LYS A 1 1013 ? -17.347 -20.562 4.278 1.00 98.19 1013 LYS A CA 1
ATOM 8091 C C . LYS A 1 1013 ? -18.201 -21.805 4.037 1.00 98.19 1013 LYS A C 1
ATOM 8093 O O . LYS A 1 1013 ? -19.285 -21.692 3.471 1.00 98.19 1013 LYS A O 1
ATOM 8098 N N . ALA A 1 1014 ? -17.749 -22.979 4.476 1.00 98.31 1014 ALA A N 1
ATOM 8099 C CA . ALA A 1 1014 ? -18.502 -24.221 4.319 1.00 98.31 1014 ALA A CA 1
ATOM 8100 C C . ALA A 1 1014 ? -19.774 -24.281 5.184 1.00 98.31 1014 ALA A C 1
ATOM 8102 O O . ALA A 1 1014 ? -20.710 -25.004 4.838 1.00 98.31 1014 ALA A O 1
ATOM 8103 N N . LYS A 1 1015 ? -19.808 -23.575 6.321 1.00 98.25 1015 LYS A N 1
ATOM 8104 C CA . LYS A 1 1015 ? -20.927 -23.603 7.280 1.00 98.25 1015 LYS A CA 1
ATOM 8105 C C . LYS A 1 1015 ? -21.801 -22.355 7.234 1.00 98.25 1015 LYS A C 1
ATOM 8107 O O . LYS A 1 1015 ? -23.008 -22.476 7.412 1.00 98.25 1015 LYS A O 1
ATOM 8112 N N . HIS A 1 1016 ? -21.182 -21.212 6.974 1.00 98.25 1016 HIS A N 1
ATOM 8113 C CA . HIS A 1 1016 ? -21.767 -19.880 6.998 1.00 98.25 1016 HIS A CA 1
ATOM 8114 C C . HIS A 1 1016 ? -21.329 -19.073 5.764 1.00 98.25 1016 HIS A C 1
ATOM 8116 O O . HIS A 1 1016 ? -20.591 -18.090 5.889 1.00 98.25 1016 HIS A O 1
ATOM 8122 N N . PRO A 1 1017 ? -21.722 -19.486 4.542 1.00 97.62 1017 PRO A N 1
ATOM 8123 C CA . PRO A 1 1017 ? -21.377 -18.754 3.323 1.00 97.62 1017 PRO A CA 1
ATOM 8124 C C . PRO A 1 1017 ? -21.937 -17.321 3.300 1.00 97.62 1017 PRO A C 1
ATOM 8126 O O . PRO A 1 1017 ? -21.406 -16.488 2.565 1.00 97.62 1017 PRO A O 1
ATOM 8129 N N . GLU A 1 1018 ? -22.972 -17.037 4.099 1.00 98.00 1018 GLU A N 1
ATOM 8130 C CA . GLU A 1 1018 ? -23.575 -15.716 4.299 1.00 98.00 1018 GLU A CA 1
ATOM 8131 C C . GLU A 1 1018 ? -22.686 -14.735 5.075 1.00 98.00 1018 GLU A C 1
ATOM 8133 O O . GLU A 1 1018 ? -22.887 -13.527 4.966 1.00 98.00 1018 GLU A O 1
ATOM 8138 N N . ILE A 1 1019 ? -21.703 -15.228 5.838 1.00 98.62 1019 ILE A N 1
ATOM 8139 C CA . ILE A 1 1019 ? -20.768 -14.378 6.577 1.00 98.62 1019 ILE A CA 1
ATOM 8140 C C . ILE A 1 1019 ? -19.690 -13.847 5.627 1.00 98.62 1019 ILE A C 1
ATOM 8142 O O . ILE A 1 1019 ? -19.032 -14.582 4.873 1.00 98.62 1019 ILE A O 1
ATOM 8146 N N . THR A 1 1020 ? -19.489 -12.534 5.689 1.00 98.56 1020 THR A N 1
ATOM 8147 C CA . THR A 1 1020 ? -18.390 -11.847 5.017 1.00 98.56 1020 THR A CA 1
ATOM 8148 C C . THR A 1 1020 ? -17.153 -11.941 5.898 1.00 98.56 1020 THR A C 1
ATOM 8150 O O . THR A 1 1020 ? -17.076 -11.322 6.957 1.00 98.56 1020 THR A O 1
ATOM 8153 N N . ILE A 1 1021 ? -16.189 -12.749 5.464 1.00 98.69 1021 ILE A N 1
ATOM 8154 C CA . ILE A 1 1021 ? -14.893 -12.863 6.131 1.00 98.69 1021 ILE A CA 1
ATOM 8155 C C . ILE A 1 1021 ? -14.021 -11.701 5.671 1.00 98.69 1021 ILE A C 1
ATOM 8157 O O . ILE A 1 1021 ? -13.868 -11.497 4.467 1.00 98.69 1021 ILE A O 1
ATOM 8161 N N . ILE A 1 1022 ? -13.451 -10.980 6.628 1.00 98.69 1022 ILE A N 1
ATOM 8162 C CA . ILE A 1 1022 ? -12.441 -9.957 6.384 1.00 98.69 1022 ILE A CA 1
ATOM 8163 C C . ILE A 1 1022 ? -11.071 -10.602 6.650 1.00 98.69 1022 ILE A C 1
ATOM 8165 O O . ILE A 1 1022 ? -10.829 -11.092 7.756 1.00 98.69 1022 ILE A O 1
ATOM 8169 N N . GLY A 1 1023 ? -10.225 -10.678 5.619 1.00 98.00 1023 GLY A N 1
ATOM 8170 C CA . GLY A 1 1023 ? -8.824 -11.110 5.735 1.00 98.00 1023 GLY A CA 1
ATOM 8171 C C . GLY A 1 1023 ? -7.900 -9.942 6.079 1.00 98.00 1023 GLY A C 1
ATOM 8172 O O . GLY A 1 1023 ? -8.374 -8.828 6.244 1.00 98.00 1023 GLY A O 1
ATOM 8173 N N . THR A 1 1024 ? -6.590 -10.169 6.152 1.00 96.88 1024 THR A N 1
ATOM 8174 C CA . THR A 1 1024 ? -5.594 -9.125 6.462 1.00 96.88 1024 THR A CA 1
ATOM 8175 C C . THR A 1 1024 ? -4.510 -9.057 5.391 1.00 96.88 1024 THR A C 1
ATOM 8177 O O . THR A 1 1024 ? -4.050 -10.094 4.911 1.00 96.88 1024 THR A O 1
ATOM 8180 N N . ALA A 1 1025 ? -4.109 -7.841 5.020 1.00 95.38 1025 ALA A N 1
ATOM 8181 C CA . ALA A 1 1025 ? -2.953 -7.576 4.166 1.00 95.38 1025 ALA A CA 1
ATOM 8182 C C . ALA A 1 1025 ? -1.645 -7.451 4.977 1.00 95.38 1025 ALA A C 1
ATOM 8184 O O . ALA A 1 1025 ? -0.599 -7.131 4.432 1.00 95.38 1025 ALA A O 1
ATOM 8185 N N . GLY A 1 1026 ? -1.676 -7.694 6.288 1.00 93.12 1026 GLY A N 1
ATOM 8186 C CA . GLY A 1 1026 ? -0.516 -7.508 7.155 1.00 93.12 1026 GLY A CA 1
ATOM 8187 C C . GLY A 1 1026 ? -0.382 -6.072 7.691 1.00 93.12 1026 GLY A C 1
ATOM 8188 O O . GLY A 1 1026 ? -1.325 -5.287 7.619 1.00 93.12 1026 GLY A O 1
ATOM 8189 N N . PRO A 1 1027 ? 0.755 -5.739 8.326 1.00 89.62 1027 PRO A N 1
ATOM 8190 C CA . PRO A 1 1027 ? 0.919 -4.535 9.163 1.00 89.62 1027 PRO A CA 1
ATOM 8191 C C . PRO A 1 1027 ? 1.164 -3.215 8.409 1.00 89.62 1027 PRO A C 1
ATOM 8193 O O . PRO A 1 1027 ? 1.270 -2.162 9.038 1.00 89.62 1027 PRO A O 1
ATOM 8196 N N . PHE A 1 1028 ? 1.362 -3.257 7.090 1.00 89.19 1028 PHE A N 1
ATOM 8197 C CA . PHE A 1 1028 ? 1.826 -2.109 6.307 1.00 89.19 1028 PHE A CA 1
ATOM 8198 C C . PHE A 1 1028 ? 1.066 -1.977 4.988 1.00 89.19 1028 PHE A C 1
ATOM 8200 O O . PHE A 1 1028 ? 0.447 -2.923 4.518 1.00 89.19 1028 PHE A O 1
ATOM 8207 N N . ASN A 1 1029 ? 1.188 -0.811 4.352 1.00 87.56 1029 ASN A N 1
ATOM 8208 C CA . ASN A 1 1029 ? 0.619 -0.488 3.039 1.00 87.56 1029 ASN A CA 1
ATOM 8209 C C . ASN A 1 1029 ? 1.518 -0.841 1.843 1.00 87.56 1029 ASN A C 1
ATOM 8211 O O . ASN A 1 1029 ? 1.209 -0.477 0.710 1.00 87.56 1029 ASN A O 1
ATOM 8215 N N . GLU A 1 1030 ? 2.668 -1.460 2.093 1.00 85.75 1030 GLU A N 1
ATOM 8216 C CA . GLU A 1 1030 ? 3.578 -1.967 1.072 1.00 85.75 1030 GLU A CA 1
ATOM 8217 C C . GLU A 1 1030 ? 4.500 -3.036 1.670 1.00 85.75 1030 GLU A C 1
ATOM 8219 O O . GLU A 1 1030 ? 4.588 -3.201 2.888 1.00 85.75 1030 GLU A O 1
ATOM 8224 N N . GLY A 1 1031 ? 5.231 -3.733 0.803 1.00 81.44 1031 GLY A N 1
ATOM 8225 C CA . GLY A 1 1031 ? 6.178 -4.767 1.197 1.00 81.44 1031 GLY A CA 1
ATOM 8226 C C . GLY A 1 1031 ? 5.583 -6.168 1.140 1.00 81.44 1031 GLY A C 1
ATOM 8227 O O . GLY A 1 1031 ? 4.459 -6.383 0.694 1.00 81.44 1031 GLY A O 1
ATOM 8228 N N . THR A 1 1032 ? 6.380 -7.141 1.565 1.00 84.06 1032 THR A N 1
ATOM 8229 C CA . THR A 1 1032 ? 6.104 -8.551 1.293 1.00 84.06 1032 THR A CA 1
ATOM 8230 C C . THR A 1 1032 ? 4.821 -9.061 1.946 1.00 84.06 1032 THR A C 1
ATOM 8232 O O . THR A 1 1032 ? 4.074 -9.779 1.293 1.00 84.06 1032 THR A O 1
ATOM 8235 N N . ASP A 1 1033 ? 4.527 -8.663 3.187 1.00 89.69 1033 ASP A N 1
ATOM 8236 C CA . ASP A 1 1033 ? 3.271 -9.044 3.849 1.00 89.69 1033 ASP A CA 1
ATOM 8237 C C . ASP A 1 1033 ? 2.052 -8.544 3.065 1.00 89.69 1033 ASP A C 1
ATOM 8239 O O . ASP A 1 1033 ? 1.128 -9.307 2.793 1.00 89.69 1033 ASP A O 1
ATOM 8243 N N . TYR A 1 1034 ? 2.107 -7.287 2.621 1.00 90.94 1034 TYR A N 1
ATOM 8244 C CA . TYR A 1 1034 ? 1.061 -6.647 1.833 1.00 90.94 1034 TYR A CA 1
ATOM 8245 C C . TYR A 1 1034 ? 0.803 -7.375 0.511 1.00 90.94 1034 TYR A C 1
ATOM 8247 O O . TYR A 1 1034 ? -0.333 -7.740 0.203 1.00 90.94 1034 TYR A O 1
ATOM 8255 N N . GLU A 1 1035 ? 1.863 -7.650 -0.249 1.00 88.44 1035 GLU A N 1
ATOM 8256 C CA . GLU A 1 1035 ? 1.772 -8.360 -1.528 1.00 88.44 1035 GLU A CA 1
ATOM 8257 C C . GLU A 1 1035 ? 1.247 -9.798 -1.357 1.00 88.44 1035 GLU A C 1
ATOM 8259 O O . GLU A 1 1035 ? 0.370 -10.239 -2.103 1.00 88.44 1035 GLU A O 1
ATOM 8264 N N . GLU A 1 1036 ? 1.743 -10.529 -0.357 1.00 88.69 1036 GLU A N 1
ATOM 8265 C CA . GLU A 1 1036 ? 1.350 -11.920 -0.105 1.00 88.69 1036 GLU A CA 1
ATOM 8266 C C . GLU A 1 1036 ? -0.074 -12.026 0.461 1.00 88.69 1036 GLU A C 1
ATOM 8268 O O . GLU A 1 1036 ? -0.814 -12.946 0.106 1.00 88.69 1036 GLU A O 1
ATOM 8273 N N . GLY A 1 1037 ? -0.495 -11.073 1.298 1.00 93.25 1037 GLY A N 1
ATOM 8274 C CA . GLY A 1 1037 ? -1.854 -11.010 1.834 1.00 93.25 1037 GLY A CA 1
ATOM 8275 C C . GLY A 1 1037 ? -2.887 -10.853 0.719 1.00 93.25 1037 GLY A C 1
ATOM 8276 O O . GLY A 1 1037 ? -3.855 -11.617 0.653 1.00 93.25 1037 GLY A O 1
ATOM 8277 N N . TRP A 1 1038 ? -2.639 -9.933 -0.218 1.00 94.19 1038 TRP A N 1
ATOM 8278 C CA . TRP A 1 1038 ? -3.461 -9.768 -1.420 1.00 94.19 1038 TRP A CA 1
ATOM 8279 C C . TRP A 1 1038 ? -3.417 -10.994 -2.343 1.00 94.19 1038 TRP A C 1
ATOM 8281 O O . TRP A 1 1038 ? -4.462 -11.435 -2.822 1.00 94.19 1038 TRP A O 1
ATOM 8291 N N . ALA A 1 1039 ? -2.257 -11.633 -2.517 1.00 90.06 1039 ALA A N 1
ATOM 8292 C CA . ALA A 1 1039 ? -2.158 -12.863 -3.306 1.00 90.06 1039 ALA A CA 1
ATOM 8293 C C . ALA A 1 1039 ? -2.988 -14.021 -2.710 1.00 90.06 1039 ALA A C 1
ATOM 8295 O O . ALA A 1 1039 ? -3.624 -14.787 -3.443 1.00 90.06 1039 ALA A O 1
ATOM 8296 N N . ILE A 1 1040 ? -3.025 -14.150 -1.377 1.00 93.56 1040 ILE A N 1
ATOM 8297 C CA . ILE A 1 1040 ? -3.901 -15.106 -0.681 1.00 93.56 1040 ILE A CA 1
ATOM 8298 C C . ILE A 1 1040 ? -5.374 -14.734 -0.893 1.00 93.56 1040 ILE A C 1
ATOM 8300 O O . ILE A 1 1040 ? -6.198 -15.626 -1.125 1.00 93.56 1040 ILE A O 1
ATOM 8304 N N . ALA A 1 1041 ? -5.704 -13.440 -0.846 1.00 93.69 1041 ALA A N 1
ATOM 8305 C CA . ALA A 1 1041 ? -7.055 -12.941 -1.081 1.00 93.69 1041 ALA A CA 1
ATOM 8306 C C . ALA A 1 1041 ? -7.584 -13.356 -2.456 1.00 93.69 1041 ALA A C 1
ATOM 8308 O O . ALA A 1 1041 ? -8.662 -13.950 -2.541 1.00 93.69 1041 ALA A O 1
ATOM 8309 N N . ASP A 1 1042 ? -6.796 -13.130 -3.507 1.00 91.69 1042 ASP A N 1
ATOM 8310 C CA . ASP A 1 1042 ? -7.143 -13.495 -4.882 1.00 91.69 1042 ASP A CA 1
ATOM 8311 C C . ASP A 1 1042 ? -7.256 -15.012 -5.053 1.00 91.69 1042 ASP A C 1
ATOM 8313 O O . ASP A 1 1042 ? -8.208 -15.518 -5.653 1.00 91.69 1042 ASP A O 1
ATOM 8317 N N . LYS A 1 1043 ? -6.320 -15.765 -4.461 1.00 92.75 1043 LYS A N 1
ATOM 8318 C CA . LYS A 1 1043 ? -6.307 -17.233 -4.500 1.00 92.75 1043 LYS A CA 1
ATOM 8319 C C . LYS A 1 1043 ? -7.551 -17.851 -3.861 1.00 92.75 1043 LYS A C 1
ATOM 8321 O O . LYS A 1 1043 ? -8.055 -18.856 -4.366 1.00 92.75 1043 LYS A O 1
ATOM 8326 N N . LEU A 1 1044 ? -8.012 -17.308 -2.735 1.00 94.62 1044 LEU A N 1
ATOM 8327 C CA . LEU A 1 1044 ? -9.141 -17.853 -1.972 1.00 94.62 1044 LEU A CA 1
ATOM 8328 C C . LEU A 1 1044 ? -10.482 -17.181 -2.302 1.00 94.62 1044 LEU A C 1
ATOM 8330 O O . LEU A 1 1044 ? -11.526 -17.694 -1.897 1.00 94.62 1044 LEU A O 1
ATOM 8334 N N . GLY A 1 1045 ? -10.478 -16.055 -3.020 1.00 95.62 1045 GLY A N 1
ATOM 8335 C CA . GLY A 1 1045 ? -11.664 -15.222 -3.210 1.00 95.62 1045 GLY A CA 1
ATOM 8336 C C . GLY A 1 1045 ? -12.140 -14.608 -1.890 1.00 95.62 1045 GLY A C 1
ATOM 8337 O O . GLY A 1 1045 ? -13.321 -14.703 -1.537 1.00 95.62 1045 GLY A O 1
ATOM 8338 N N . VAL A 1 1046 ? -11.223 -14.043 -1.101 1.00 97.69 1046 VAL A N 1
ATOM 8339 C CA . VAL A 1 1046 ? -11.580 -13.318 0.128 1.00 97.69 1046 VAL A CA 1
ATOM 8340 C C . VAL A 1 1046 ? -12.372 -12.062 -0.264 1.00 97.69 1046 VAL A C 1
ATOM 8342 O O . VAL A 1 1046 ? -11.928 -11.321 -1.133 1.00 97.69 1046 VAL A O 1
ATOM 8345 N N . PRO A 1 1047 ? -13.563 -11.810 0.311 1.00 97.50 1047 PRO A N 1
ATOM 8346 C CA . PRO A 1 1047 ? -14.429 -10.732 -0.167 1.00 97.50 1047 PRO A CA 1
ATOM 8347 C C . PRO A 1 1047 ? -13.971 -9.334 0.265 1.00 97.50 1047 PRO A C 1
ATOM 8349 O O . PRO A 1 1047 ? -14.267 -8.369 -0.439 1.00 97.50 1047 PRO A O 1
ATOM 8352 N N . VAL A 1 1048 ? -13.293 -9.215 1.411 1.00 98.50 1048 VAL A N 1
ATOM 8353 C CA . VAL A 1 1048 ? -12.804 -7.943 1.960 1.00 98.50 1048 VAL A CA 1
ATOM 8354 C C . VAL A 1 1048 ? -11.425 -8.150 2.589 1.00 98.50 1048 VAL A C 1
ATOM 8356 O O . VAL A 1 1048 ? -11.245 -9.103 3.346 1.00 98.50 1048 VAL A O 1
ATOM 8359 N N . MET A 1 1049 ? -10.481 -7.258 2.300 1.00 98.00 1049 MET A N 1
ATOM 8360 C CA . MET A 1 1049 ? -9.135 -7.249 2.878 1.00 98.00 1049 MET A CA 1
ATOM 8361 C C . MET A 1 1049 ? -8.944 -6.054 3.806 1.00 98.00 1049 MET A C 1
ATOM 8363 O O . MET A 1 1049 ? -9.259 -4.929 3.422 1.00 98.00 1049 MET A O 1
ATOM 8367 N N . ASP A 1 1050 ? -8.454 -6.323 5.015 1.00 98.31 1050 ASP A N 1
ATOM 8368 C CA . ASP A 1 1050 ? -8.082 -5.334 6.025 1.00 98.31 1050 ASP A CA 1
ATOM 8369 C C . ASP A 1 1050 ? -6.670 -4.796 5.744 1.00 98.31 1050 ASP A C 1
ATOM 8371 O O . ASP A 1 1050 ? -5.704 -5.565 5.725 1.00 98.31 1050 ASP A O 1
ATOM 8375 N N . GLU A 1 1051 ? -6.560 -3.493 5.499 1.00 97.50 1051 GLU A N 1
ATOM 8376 C CA . GLU A 1 1051 ? -5.309 -2.762 5.284 1.00 97.50 1051 GLU A CA 1
ATOM 8377 C C . GLU A 1 1051 ? -5.038 -1.785 6.423 1.00 97.50 1051 GLU A C 1
ATOM 8379 O O . GLU A 1 1051 ? -5.957 -1.199 7.000 1.00 97.50 1051 GLU A O 1
ATOM 8384 N N . HIS A 1 1052 ? -3.760 -1.610 6.747 1.00 95.44 1052 HIS A N 1
ATOM 8385 C CA . HIS A 1 1052 ? -3.323 -0.854 7.911 1.00 95.44 1052 HIS A CA 1
ATOM 8386 C C . HIS A 1 1052 ? -2.134 0.039 7.558 1.00 95.44 1052 HIS A C 1
ATOM 8388 O O . HIS A 1 1052 ? -1.169 -0.416 6.937 1.00 95.44 1052 HIS A O 1
ATOM 8394 N N . TYR A 1 1053 ? -2.177 1.314 7.955 1.00 93.62 1053 TYR A N 1
ATOM 8395 C CA . TYR A 1 1053 ? -1.009 2.189 7.848 1.00 93.62 1053 TYR A CA 1
ATOM 8396 C C . TYR A 1 1053 ? -1.078 3.461 8.695 1.00 93.62 1053 TYR A C 1
ATOM 8398 O O . TYR A 1 1053 ? -2.022 4.248 8.665 1.00 93.62 1053 TYR A O 1
ATOM 8406 N N . TYR A 1 1054 ? 0.041 3.735 9.360 1.00 92.81 1054 TYR A N 1
ATOM 8407 C CA . TYR A 1 1054 ? 0.278 4.937 10.152 1.00 92.81 1054 TYR A CA 1
ATOM 8408 C C . TYR A 1 1054 ? 1.344 5.789 9.468 1.00 92.81 1054 TYR A C 1
ATOM 8410 O O . TYR A 1 1054 ? 2.535 5.477 9.538 1.00 92.81 1054 TYR A O 1
ATOM 8418 N N . GLN A 1 1055 ? 0.936 6.870 8.807 1.00 92.50 1055 GLN A N 1
ATOM 8419 C CA . GLN A 1 1055 ? 1.810 7.609 7.892 1.00 92.50 1055 GLN A CA 1
ATOM 8420 C C . GLN A 1 1055 ? 1.925 9.097 8.244 1.00 92.50 1055 GLN A C 1
ATOM 8422 O O . GLN A 1 1055 ? 1.170 9.634 9.052 1.00 92.50 1055 GLN A O 1
ATOM 8427 N N . SER A 1 1056 ? 2.901 9.781 7.653 1.00 91.75 1056 SER A N 1
ATOM 8428 C CA . SER A 1 1056 ? 3.065 11.228 7.818 1.00 91.75 1056 SER A CA 1
ATOM 8429 C C . SER A 1 1056 ? 1.966 12.015 7.083 1.00 91.75 1056 SER A C 1
ATOM 8431 O O . SER A 1 1056 ? 1.433 11.533 6.080 1.00 91.75 1056 SER A O 1
ATOM 8433 N N . PRO A 1 1057 ? 1.667 13.273 7.472 1.00 92.38 1057 PRO A N 1
ATOM 8434 C CA . PRO A 1 1057 ? 0.782 14.146 6.697 1.00 92.38 1057 PRO A CA 1
ATOM 8435 C C . PRO A 1 1057 ? 1.161 14.253 5.210 1.00 92.38 1057 PRO A C 1
ATOM 8437 O O . PRO A 1 1057 ? 0.285 14.264 4.346 1.00 92.38 1057 PRO A O 1
ATOM 8440 N N . GLY A 1 1058 ? 2.463 14.286 4.897 1.00 91.25 1058 GLY A N 1
ATOM 8441 C CA . GLY A 1 1058 ? 2.958 14.324 3.520 1.00 91.25 1058 GLY A CA 1
ATOM 8442 C C . GLY A 1 1058 ? 2.586 13.077 2.715 1.00 91.25 1058 GLY A C 1
ATOM 8443 O O . GLY A 1 1058 ? 2.255 13.200 1.536 1.00 91.25 1058 GLY A O 1
ATOM 8444 N N . TRP A 1 1059 ? 2.553 11.893 3.334 1.00 91.56 1059 TRP A N 1
ATOM 8445 C CA . TRP A 1 1059 ? 2.081 10.675 2.675 1.00 91.56 1059 TRP A CA 1
ATOM 8446 C C . TRP A 1 1059 ? 0.609 10.803 2.268 1.00 91.56 1059 TRP A C 1
ATOM 8448 O O . TRP A 1 1059 ? 0.286 10.619 1.097 1.00 91.56 1059 TRP A O 1
ATOM 8458 N N . PHE A 1 1060 ? -0.267 11.204 3.194 1.00 93.69 1060 PHE A N 1
ATOM 8459 C CA . PHE A 1 1060 ? -1.704 11.358 2.933 1.00 93.69 1060 PHE A CA 1
ATOM 8460 C C . PHE A 1 1060 ? -1.996 12.374 1.816 1.00 93.69 1060 PHE A C 1
ATOM 8462 O O . PHE A 1 1060 ? -2.849 12.138 0.963 1.00 93.69 1060 PHE A O 1
ATOM 8469 N N . ILE A 1 1061 ? -1.244 13.480 1.771 1.00 92.25 1061 ILE A N 1
ATOM 8470 C CA . ILE A 1 1061 ? -1.377 14.522 0.740 1.00 92.25 1061 ILE A CA 1
ATOM 8471 C C . ILE A 1 1061 ? -0.926 14.025 -0.640 1.00 92.25 1061 ILE A C 1
ATOM 8473 O O . ILE A 1 1061 ? -1.511 14.416 -1.650 1.00 92.25 1061 ILE A O 1
ATOM 8477 N N . ASN A 1 1062 ? 0.111 13.189 -0.708 1.00 89.19 1062 ASN A N 1
ATOM 8478 C CA . ASN A 1 1062 ? 0.712 12.761 -1.975 1.00 89.19 1062 ASN A CA 1
ATOM 8479 C C . ASN A 1 1062 ? 0.210 11.403 -2.490 1.00 89.19 1062 ASN A C 1
ATOM 8481 O O . ASN A 1 1062 ? 0.522 11.068 -3.625 1.00 89.19 1062 ASN A O 1
ATOM 8485 N N . ASN A 1 1063 ? -0.581 10.664 -1.705 1.00 90.25 1063 ASN A N 1
ATOM 8486 C CA . ASN A 1 1063 ? -1.166 9.368 -2.078 1.00 90.25 1063 ASN A CA 1
ATOM 8487 C C . ASN A 1 1063 ? -2.695 9.439 -2.195 1.00 90.25 1063 ASN A C 1
ATOM 8489 O O . ASN A 1 1063 ? -3.406 8.484 -1.892 1.00 90.25 1063 ASN A O 1
ATOM 8493 N N . GLN A 1 1064 ? -3.234 10.582 -2.616 1.00 91.81 1064 GLN A N 1
ATOM 8494 C CA . GLN A 1 1064 ? -4.678 10.733 -2.817 1.00 91.81 1064 GLN A CA 1
ATOM 8495 C C . GLN A 1 1064 ? -5.227 9.760 -3.868 1.00 91.81 1064 GLN A C 1
ATOM 8497 O O . GLN A 1 1064 ? -6.399 9.421 -3.812 1.00 91.81 1064 GLN A O 1
ATOM 8502 N N . ASP A 1 1065 ? -4.402 9.277 -4.791 1.00 88.44 1065 ASP A N 1
ATOM 8503 C CA . ASP A 1 1065 ? -4.736 8.312 -5.841 1.00 88.44 1065 ASP A CA 1
ATOM 8504 C C . ASP A 1 1065 ? -4.447 6.846 -5.461 1.00 88.44 1065 ASP A C 1
ATOM 8506 O O . ASP A 1 1065 ? -4.549 5.967 -6.317 1.00 88.44 1065 ASP A O 1
ATOM 8510 N N . PHE A 1 1066 ? -4.119 6.557 -4.193 1.00 91.12 1066 PHE A N 1
ATOM 8511 C CA . PHE A 1 1066 ? -3.690 5.226 -3.733 1.00 91.12 1066 PHE A CA 1
ATOM 8512 C C . PHE A 1 1066 ? -4.636 4.099 -4.181 1.00 91.12 1066 PHE A C 1
ATOM 8514 O O . PHE A 1 1066 ? -4.194 3.104 -4.750 1.00 91.12 1066 PHE A O 1
ATOM 8521 N N . TYR A 1 1067 ? -5.948 4.297 -4.022 1.00 93.88 1067 TYR A N 1
ATOM 8522 C CA . TYR A 1 1067 ? -6.972 3.313 -4.393 1.00 93.88 1067 TYR A CA 1
ATOM 8523 C C . TYR A 1 1067 ? -7.495 3.465 -5.832 1.00 93.88 1067 TYR A C 1
ATOM 8525 O O . TYR A 1 1067 ? -8.247 2.614 -6.315 1.00 93.88 1067 TYR A O 1
ATOM 8533 N N . ASP A 1 1068 ? -7.100 4.513 -6.563 1.00 87.31 1068 ASP A N 1
ATOM 8534 C CA . ASP A 1 1068 ? -7.681 4.851 -7.870 1.00 87.31 1068 ASP A CA 1
ATOM 8535 C C . ASP A 1 1068 ? -7.391 3.780 -8.930 1.00 87.31 1068 ASP A C 1
ATOM 8537 O O . ASP A 1 1068 ? -8.162 3.629 -9.881 1.00 87.31 1068 ASP A O 1
ATOM 8541 N N . SER A 1 1069 ? -6.325 2.997 -8.760 1.00 81.50 1069 SER A N 1
ATOM 8542 C CA . SER A 1 1069 ? -5.908 1.940 -9.692 1.00 81.50 1069 SER A CA 1
ATOM 8543 C C . SER A 1 1069 ? -6.343 0.524 -9.294 1.00 81.50 1069 SER A C 1
ATOM 8545 O O . SER A 1 1069 ? -6.111 -0.411 -10.062 1.00 81.50 1069 SER A O 1
ATOM 8547 N N . TYR A 1 1070 ? -7.005 0.356 -8.144 1.00 86.12 1070 TYR A N 1
ATOM 8548 C CA . TYR A 1 1070 ? -7.347 -0.970 -7.620 1.00 86.12 1070 TYR A CA 1
ATOM 8549 C C . TYR A 1 1070 ? -8.341 -1.708 -8.521 1.00 86.12 1070 TYR A C 1
ATOM 8551 O O . TYR A 1 1070 ? -9.166 -1.102 -9.213 1.00 86.12 1070 TYR A O 1
ATOM 8559 N N . ASN A 1 1071 ? -8.283 -3.038 -8.498 1.00 81.88 1071 ASN A N 1
ATOM 8560 C CA . ASN A 1 1071 ? -9.203 -3.892 -9.239 1.00 81.88 1071 ASN A CA 1
ATOM 8561 C C . ASN A 1 1071 ? -10.618 -3.816 -8.630 1.00 81.88 1071 ASN A C 1
ATOM 8563 O O . ASN A 1 1071 ? -10.851 -4.292 -7.523 1.00 81.88 1071 ASN A O 1
ATOM 8567 N N . ARG A 1 1072 ? -11.593 -3.254 -9.361 1.00 88.06 1072 ARG A N 1
ATOM 8568 C CA . ARG A 1 1072 ? -12.981 -3.103 -8.870 1.00 88.06 1072 ARG A CA 1
ATOM 8569 C C . ARG A 1 1072 ? -13.778 -4.411 -8.887 1.00 88.06 1072 ARG A C 1
ATOM 8571 O O . ARG A 1 1072 ? -14.851 -4.459 -8.279 1.00 88.06 1072 ARG A O 1
ATOM 8578 N N . GLN A 1 1073 ? -13.261 -5.450 -9.549 1.00 85.38 1073 GLN A N 1
ATOM 8579 C CA . GLN A 1 1073 ? -13.851 -6.789 -9.629 1.00 85.38 1073 GLN A CA 1
ATOM 8580 C C . GLN A 1 1073 ? -13.296 -7.767 -8.573 1.00 85.38 1073 GLN A C 1
ATOM 8582 O O . GLN A 1 1073 ? -13.849 -8.856 -8.429 1.00 85.38 1073 GLN A O 1
ATOM 8587 N N . GLY A 1 1074 ? -12.226 -7.397 -7.857 1.00 89.00 1074 GLY A N 1
ATOM 8588 C CA . GLY A 1 1074 ? -11.599 -8.209 -6.808 1.00 89.00 1074 GLY A CA 1
ATOM 8589 C C . GLY A 1 1074 ? -12.199 -7.998 -5.413 1.00 89.00 1074 GLY A C 1
ATOM 8590 O O . GLY A 1 1074 ? -13.332 -7.524 -5.266 1.00 89.00 1074 GLY A O 1
ATOM 8591 N N . ALA A 1 1075 ? -11.422 -8.351 -4.382 1.00 95.12 1075 ALA A N 1
ATOM 8592 C CA . ALA A 1 1075 ? -11.790 -8.102 -2.990 1.00 95.12 1075 ALA A CA 1
ATOM 8593 C C . ALA A 1 1075 ? -11.998 -6.601 -2.732 1.00 95.12 1075 ALA A C 1
ATOM 8595 O O . ALA A 1 1075 ? -11.304 -5.752 -3.292 1.00 95.12 1075 ALA A O 1
ATOM 8596 N N . LYS A 1 1076 ? -12.962 -6.266 -1.871 1.00 98.06 1076 LYS A N 1
ATOM 8597 C CA . LYS A 1 1076 ? -13.119 -4.902 -1.355 1.00 98.06 1076 LYS A CA 1
ATOM 8598 C C . LYS A 1 1076 ? -12.048 -4.607 -0.308 1.00 98.06 1076 LYS A C 1
ATOM 8600 O O . LYS A 1 1076 ? -11.455 -5.520 0.256 1.00 98.06 1076 LYS A O 1
ATOM 8605 N N . VAL A 1 1077 ? -11.840 -3.331 -0.020 1.00 98.44 1077 VAL A N 1
ATOM 8606 C CA . VAL A 1 1077 ? -10.913 -2.883 1.020 1.00 98.44 1077 VAL A CA 1
ATOM 8607 C C . VAL A 1 1077 ? -11.695 -2.498 2.270 1.00 98.44 1077 VAL A C 1
ATOM 8609 O O . VAL A 1 1077 ? -12.752 -1.859 2.195 1.00 98.44 1077 VAL A O 1
ATOM 8612 N N . TYR A 1 1078 ? -11.159 -2.887 3.416 1.00 98.56 1078 TYR A N 1
ATOM 8613 C CA . TYR A 1 1078 ? -11.408 -2.275 4.703 1.00 98.56 1078 TYR A CA 1
ATOM 8614 C C . TYR A 1 1078 ? -10.099 -1.629 5.161 1.00 98.56 1078 TYR A C 1
ATOM 8616 O O . TYR A 1 1078 ? -9.124 -2.323 5.388 1.00 98.56 1078 TYR A O 1
ATOM 8624 N N . LEU A 1 1079 ? -10.055 -0.304 5.285 1.00 98.31 1079 LEU A N 1
ATOM 8625 C CA . LEU A 1 1079 ? -8.927 0.377 5.916 1.00 98.31 1079 LEU A CA 1
ATOM 8626 C C . LEU A 1 1079 ? -9.106 0.331 7.442 1.00 98.31 1079 LEU A C 1
ATOM 8628 O O . LEU A 1 1079 ? -9.675 1.259 8.029 1.00 98.31 1079 LEU A O 1
ATOM 8632 N N . GLY A 1 1080 ? -8.724 -0.779 8.074 1.00 97.00 1080 GLY A N 1
ATOM 8633 C CA . GLY A 1 1080 ? -9.022 -1.047 9.480 1.00 97.00 1080 GLY A CA 1
ATOM 8634 C C . GLY A 1 1080 ? -8.288 -0.171 10.464 1.00 97.00 1080 GLY A C 1
ATOM 8635 O O . GLY A 1 1080 ? -8.855 0.155 11.513 1.00 97.00 1080 GLY A O 1
ATOM 8636 N N . GLU A 1 1081 ? -7.086 0.268 10.114 1.00 97.31 1081 GLU A N 1
ATOM 8637 C CA . GLU A 1 1081 ? -6.302 1.166 10.949 1.00 97.31 1081 GLU A CA 1
ATOM 8638 C C . GLU A 1 1081 ? -5.572 2.203 10.103 1.00 97.31 1081 GLU A C 1
ATOM 8640 O O . GLU A 1 1081 ? -4.725 1.884 9.268 1.00 97.31 1081 GLU A O 1
ATOM 8645 N N . TYR A 1 1082 ? -5.869 3.476 10.356 1.00 97.44 1082 TYR A N 1
ATOM 8646 C CA . TYR A 1 1082 ? -5.067 4.575 9.842 1.00 97.44 1082 TYR A CA 1
ATOM 8647 C C . TYR A 1 1082 ? -5.011 5.745 10.820 1.00 97.44 1082 TYR A C 1
ATOM 8649 O O . TYR A 1 1082 ? -5.974 6.020 11.538 1.00 97.44 1082 TYR A O 1
ATOM 8657 N N . ALA A 1 1083 ? -3.888 6.460 10.807 1.00 96.69 1083 ALA A N 1
ATOM 8658 C CA . ALA A 1 1083 ? -3.756 7.776 11.426 1.00 96.69 1083 ALA A CA 1
ATOM 8659 C C . ALA A 1 1083 ? -2.588 8.550 10.812 1.00 96.69 1083 ALA A C 1
ATOM 8661 O O . ALA A 1 1083 ? -1.550 7.965 10.468 1.00 96.69 1083 ALA A O 1
ATOM 8662 N N . ALA A 1 1084 ? -2.733 9.874 10.727 1.00 94.75 1084 ALA A N 1
ATOM 8663 C CA . ALA A 1 1084 ? -1.609 10.751 10.453 1.00 94.75 1084 ALA A CA 1
ATOM 8664 C C . ALA A 1 1084 ? -0.803 10.991 11.727 1.00 94.75 1084 ALA A C 1
ATOM 8666 O O . ALA A 1 1084 ? -1.341 11.287 12.793 1.00 94.75 1084 ALA A O 1
ATOM 8667 N N . HIS A 1 1085 ? 0.521 10.903 11.620 1.00 89.38 1085 HIS A N 1
ATOM 8668 C CA . HIS A 1 1085 ? 1.405 11.234 12.730 1.00 89.38 1085 HIS A CA 1
ATOM 8669 C C . HIS A 1 1085 ? 2.587 12.084 12.284 1.00 89.38 1085 HIS A C 1
ATOM 8671 O O . HIS A 1 1085 ? 3.130 11.952 11.192 1.00 89.38 1085 HIS A O 1
ATOM 8677 N N . ILE A 1 1086 ? 2.968 12.990 13.171 1.00 86.88 1086 ILE A N 1
ATOM 8678 C CA . ILE A 1 1086 ? 4.141 13.854 13.060 1.00 86.88 1086 ILE A CA 1
ATOM 8679 C C . ILE A 1 1086 ? 5.143 13.479 14.148 1.00 86.88 1086 ILE A C 1
ATOM 8681 O O . ILE A 1 1086 ? 4.856 12.646 15.012 1.00 86.88 1086 ILE A O 1
ATOM 8685 N N . GLU A 1 1087 ? 6.326 14.090 14.132 1.00 83.19 1087 GLU A N 1
ATOM 8686 C CA . GLU A 1 1087 ? 7.316 13.890 15.191 1.00 83.19 1087 GLU A CA 1
ATOM 8687 C C . GLU A 1 1087 ? 6.696 14.151 16.581 1.00 83.19 1087 GLU A C 1
ATOM 8689 O O . GLU A 1 1087 ? 5.947 15.108 16.798 1.00 83.19 1087 GLU A O 1
ATOM 8694 N N . GLY A 1 1088 ? 6.940 13.238 17.524 1.00 83.75 1088 GLY A N 1
ATOM 8695 C CA . GLY A 1 1088 ? 6.298 13.255 18.844 1.00 83.75 1088 GLY A CA 1
ATOM 8696 C C . GLY A 1 1088 ? 4.833 12.792 18.868 1.00 83.75 1088 GLY A C 1
ATOM 8697 O O . GLY A 1 1088 ? 4.234 12.797 19.939 1.00 83.75 1088 GLY A O 1
ATOM 8698 N N . ARG A 1 1089 ? 4.267 12.375 17.725 1.00 87.12 1089 ARG A N 1
ATOM 8699 C CA . ARG A 1 1089 ? 2.974 11.679 17.576 1.00 87.12 1089 ARG A CA 1
ATOM 8700 C C . ARG A 1 1089 ? 1.794 12.370 18.272 1.00 87.12 1089 ARG A C 1
ATOM 8702 O O . ARG A 1 1089 ? 0.982 11.716 18.915 1.00 87.12 1089 ARG A O 1
ATOM 8709 N N . HIS A 1 1090 ? 1.699 13.693 18.163 1.00 85.44 1090 HIS A N 1
ATOM 8710 C CA . HIS A 1 1090 ? 0.574 14.456 18.708 1.00 85.44 1090 HIS A CA 1
ATOM 8711 C C . HIS A 1 1090 ? -0.492 14.738 17.641 1.00 85.44 1090 HIS A C 1
ATOM 8713 O O . HIS A 1 1090 ? -0.159 14.917 16.473 1.00 85.44 1090 HIS A O 1
ATOM 8719 N N . ASN A 1 1091 ? -1.762 14.821 18.054 1.00 91.12 1091 ASN A N 1
ATOM 8720 C CA . ASN A 1 1091 ? -2.868 15.245 17.190 1.00 91.12 1091 ASN A CA 1
ATOM 8721 C C . ASN A 1 1091 ? -3.024 16.778 17.215 1.00 91.12 1091 ASN A C 1
ATOM 8723 O O . ASN A 1 1091 ? -2.896 17.406 18.272 1.00 91.12 1091 ASN A O 1
ATOM 8727 N N . ASN A 1 1092 ? -3.271 17.375 16.051 1.00 95.12 1092 ASN A N 1
ATOM 8728 C CA . ASN A 1 1092 ? -3.449 18.813 15.834 1.00 95.12 1092 ASN A CA 1
ATOM 8729 C C . ASN A 1 1092 ? -4.158 19.067 14.487 1.00 95.12 1092 ASN A C 1
ATOM 8731 O O . ASN A 1 1092 ? -4.503 18.133 13.764 1.00 95.12 1092 ASN A O 1
ATOM 8735 N N . MET A 1 1093 ? -4.364 20.333 14.127 1.00 96.44 1093 MET A N 1
ATOM 8736 C CA . MET A 1 1093 ? -4.973 20.710 12.847 1.00 96.44 1093 MET A CA 1
ATOM 8737 C C . MET A 1 1093 ? -4.183 20.203 11.626 1.00 96.44 1093 MET A C 1
ATOM 8739 O O . MET A 1 1093 ? -4.780 19.853 10.611 1.00 96.44 1093 MET A O 1
ATOM 8743 N N . GLU A 1 1094 ? -2.852 20.125 11.703 1.00 94.50 1094 GLU A N 1
ATOM 8744 C CA . GLU A 1 1094 ? -2.009 19.636 10.606 1.00 94.50 1094 GLU A CA 1
ATOM 8745 C C . GLU A 1 1094 ? -2.310 18.184 10.218 1.00 94.50 1094 GLU A C 1
ATOM 8747 O O . GLU A 1 1094 ? -2.507 17.894 9.031 1.00 94.50 1094 GLU A O 1
ATOM 8752 N N . THR A 1 1095 ? -2.344 17.299 11.218 1.00 95.25 1095 THR A N 1
ATOM 8753 C CA . THR A 1 1095 ? -2.669 15.871 11.064 1.00 95.25 1095 THR A CA 1
ATOM 8754 C C . THR A 1 1095 ? -4.130 15.695 10.654 1.00 95.25 1095 THR A C 1
ATOM 8756 O O . THR A 1 1095 ? -4.407 15.040 9.649 1.00 95.25 1095 THR A O 1
ATOM 8759 N N . ALA A 1 1096 ? -5.049 16.401 11.320 1.00 97.75 1096 ALA A N 1
ATOM 8760 C CA . ALA A 1 1096 ? -6.480 16.339 11.036 1.00 97.75 1096 ALA A CA 1
ATOM 8761 C C . ALA A 1 1096 ? -6.840 16.770 9.598 1.00 97.75 1096 ALA A C 1
ATOM 8763 O O . ALA A 1 1096 ? -7.660 16.131 8.943 1.00 97.75 1096 ALA A O 1
ATOM 8764 N N . LEU A 1 1097 ? -6.229 17.833 9.056 1.00 97.88 1097 LEU A N 1
ATOM 8765 C CA . LEU A 1 1097 ? -6.504 18.260 7.676 1.00 97.88 1097 LEU A CA 1
ATOM 8766 C C . LEU A 1 1097 ? -5.868 17.344 6.625 1.00 97.88 1097 LEU A C 1
ATOM 8768 O O . LEU A 1 1097 ? -6.407 17.231 5.525 1.00 97.88 1097 LEU A O 1
ATOM 8772 N N . ALA A 1 1098 ? -4.742 16.694 6.933 1.00 96.31 1098 ALA A N 1
ATOM 8773 C CA . ALA A 1 1098 ? -4.169 15.685 6.043 1.00 96.31 1098 ALA A CA 1
ATOM 8774 C C . ALA A 1 1098 ? -5.080 14.449 5.960 1.00 96.31 1098 ALA A C 1
ATOM 8776 O O . ALA A 1 1098 ? -5.366 13.965 4.865 1.00 96.31 1098 ALA A O 1
ATOM 8777 N N . GLU A 1 1099 ? -5.620 14.013 7.100 1.00 97.88 1099 GLU A N 1
ATOM 8778 C CA . GLU A 1 1099 ? -6.654 12.978 7.168 1.00 97.88 1099 GLU A CA 1
ATOM 8779 C C . GLU A 1 1099 ? -7.923 13.407 6.423 1.00 97.88 1099 GLU A C 1
ATOM 8781 O O . GLU A 1 1099 ? -8.460 12.623 5.649 1.00 97.88 1099 GLU A O 1
ATOM 8786 N N . ALA A 1 1100 ? -8.372 14.660 6.569 1.00 98.56 1100 ALA A N 1
ATOM 8787 C CA . ALA A 1 1100 ? -9.540 15.175 5.851 1.00 98.56 1100 ALA A CA 1
ATOM 8788 C C . ALA A 1 1100 ? -9.358 15.134 4.324 1.00 98.56 1100 ALA A C 1
ATOM 8790 O O . ALA A 1 1100 ? -10.273 14.713 3.620 1.00 98.56 1100 ALA A O 1
ATOM 8791 N N . ILE A 1 1101 ? -8.185 15.533 3.808 1.00 98.06 1101 ILE A N 1
ATOM 8792 C CA . ILE A 1 1101 ? -7.842 15.395 2.381 1.00 98.06 1101 ILE A CA 1
ATOM 8793 C C . ILE A 1 1101 ? -7.944 13.926 1.968 1.00 98.06 1101 ILE A C 1
ATOM 8795 O O . ILE A 1 1101 ? -8.589 13.602 0.970 1.00 98.06 1101 ILE A O 1
ATOM 8799 N N . TYR A 1 1102 ? -7.359 13.024 2.747 1.00 98.00 1102 TYR A N 1
ATOM 8800 C CA . TYR A 1 1102 ? -7.359 11.610 2.405 1.00 98.00 1102 TYR A CA 1
ATOM 8801 C C . TYR A 1 1102 ? -8.752 10.977 2.445 1.00 98.00 1102 TYR A C 1
ATOM 8803 O O . TYR A 1 1102 ? -9.115 10.228 1.542 1.00 98.00 1102 TYR A O 1
ATOM 8811 N N . LEU A 1 1103 ? -9.581 11.350 3.420 1.00 98.50 1103 LEU A N 1
ATOM 8812 C CA . LEU A 1 1103 ? -10.974 10.922 3.518 1.00 98.50 1103 LEU A CA 1
ATOM 8813 C C . LEU A 1 1103 ? -11.801 11.329 2.290 1.00 98.50 1103 LEU A C 1
ATOM 8815 O O . LEU A 1 1103 ? -12.672 10.565 1.876 1.00 98.50 1103 LEU A O 1
ATOM 8819 N N . THR A 1 1104 ? -11.506 12.467 1.639 1.00 98.31 1104 THR A N 1
ATOM 8820 C CA . THR A 1 1104 ? -12.149 12.794 0.348 1.00 98.31 1104 THR A CA 1
ATOM 8821 C C . THR A 1 1104 ? -11.815 11.774 -0.742 1.00 98.31 1104 THR A C 1
ATOM 8823 O O . THR A 1 1104 ? -12.660 11.446 -1.575 1.00 98.31 1104 THR A O 1
ATOM 8826 N N . SER A 1 1105 ? -10.599 11.228 -0.711 1.00 96.62 1105 SER A N 1
ATOM 8827 C CA . SER A 1 1105 ? -10.145 10.199 -1.645 1.00 96.62 1105 SER A CA 1
ATOM 8828 C C . SER A 1 1105 ? -10.694 8.815 -1.297 1.00 96.62 1105 SER A C 1
ATOM 8830 O O . SER A 1 1105 ? -10.983 8.040 -2.210 1.00 96.62 1105 SER A O 1
ATOM 8832 N N . LEU A 1 1106 ? -10.915 8.525 -0.008 1.00 97.88 1106 LEU A N 1
ATOM 8833 C CA . LEU A 1 1106 ? -11.646 7.329 0.415 1.00 97.88 1106 LEU A CA 1
ATOM 8834 C C . LEU A 1 1106 ? -13.102 7.378 -0.053 1.00 97.88 1106 LEU A C 1
ATOM 8836 O O . LEU A 1 1106 ? -13.561 6.414 -0.648 1.00 97.88 1106 LEU A O 1
ATOM 8840 N N . GLU A 1 1107 ? -13.807 8.503 0.118 1.00 97.94 1107 GLU A N 1
ATOM 8841 C CA . GLU A 1 1107 ? -15.174 8.667 -0.408 1.00 97.94 1107 GLU A CA 1
ATOM 8842 C C . GLU A 1 1107 ? -15.223 8.538 -1.937 1.00 97.94 1107 GLU A C 1
ATOM 8844 O O . GLU A 1 1107 ? -16.101 7.852 -2.466 1.00 97.94 1107 GLU A O 1
ATOM 8849 N N . ARG A 1 1108 ? -14.245 9.114 -2.654 1.00 97.25 1108 ARG A N 1
ATOM 8850 C CA . ARG A 1 1108 ? -14.110 8.941 -4.111 1.00 97.25 1108 ARG A CA 1
ATOM 8851 C C . ARG A 1 1108 ? -13.960 7.479 -4.512 1.00 97.25 1108 ARG A C 1
ATOM 8853 O O . ARG A 1 1108 ? -14.438 7.103 -5.578 1.00 97.25 1108 ARG A O 1
ATOM 8860 N N . ASN A 1 1109 ? -13.309 6.662 -3.690 1.00 97.69 1109 ASN A N 1
ATOM 8861 C CA . ASN A 1 1109 ? -13.069 5.242 -3.942 1.00 97.69 1109 ASN A CA 1
ATOM 8862 C C . ASN A 1 1109 ? -13.952 4.324 -3.091 1.00 97.69 1109 ASN A C 1
ATOM 8864 O O . ASN A 1 1109 ? -13.653 3.140 -2.964 1.00 97.69 1109 ASN A O 1
ATOM 8868 N N . ALA A 1 1110 ? -15.055 4.820 -2.528 1.00 97.31 1110 ALA A N 1
ATOM 8869 C CA . ALA A 1 1110 ? -15.878 4.029 -1.617 1.00 97.31 1110 ALA A CA 1
ATOM 8870 C C . ALA A 1 1110 ? -16.729 2.944 -2.319 1.00 97.31 1110 ALA A C 1
ATOM 8872 O O . ALA A 1 1110 ? -17.501 2.227 -1.684 1.00 97.31 1110 ALA A O 1
ATOM 8873 N N . ASP A 1 1111 ? -16.577 2.789 -3.638 1.00 94.75 1111 ASP A N 1
ATOM 8874 C CA . ASP A 1 1111 ? -16.992 1.619 -4.418 1.00 94.75 1111 ASP A CA 1
ATOM 8875 C C . ASP A 1 1111 ? -16.055 0.408 -4.229 1.00 94.75 1111 ASP A C 1
ATOM 8877 O O . ASP A 1 1111 ? -16.479 -0.739 -4.417 1.00 94.75 1111 ASP A O 1
ATOM 8881 N N . ILE A 1 1112 ? -14.792 0.647 -3.852 1.00 96.25 1112 ILE A N 1
ATOM 8882 C CA . ILE A 1 1112 ? -13.789 -0.378 -3.534 1.00 96.25 1112 ILE A CA 1
ATOM 8883 C C . ILE A 1 1112 ? -13.394 -0.354 -2.049 1.00 96.25 1112 ILE A C 1
ATOM 8885 O O . ILE A 1 1112 ? -13.395 -1.412 -1.422 1.00 96.25 1112 ILE A O 1
ATOM 8889 N N . VAL A 1 1113 ? -13.156 0.823 -1.461 1.00 98.06 1113 VAL A N 1
ATOM 8890 C CA . VAL A 1 1113 ? -12.949 1.016 -0.017 1.00 98.06 1113 VAL A CA 1
ATOM 8891 C C . VAL A 1 1113 ? -14.302 1.000 0.679 1.00 98.06 1113 VAL A C 1
ATOM 8893 O O . VAL A 1 1113 ? -15.017 1.992 0.755 1.00 98.06 1113 VAL A O 1
ATOM 8896 N N . SER A 1 1114 ? -14.697 -0.172 1.149 1.00 97.38 1114 SER A N 1
ATOM 8897 C CA . SER A 1 1114 ? -16.029 -0.385 1.706 1.00 97.38 1114 SER A CA 1
ATOM 8898 C C . SER A 1 1114 ? -16.168 0.067 3.160 1.00 97.38 1114 SER A C 1
ATOM 8900 O O . SER A 1 1114 ? -17.282 0.363 3.594 1.00 97.38 1114 SER A O 1
ATOM 8902 N N . MET A 1 1115 ? -15.064 0.107 3.906 1.00 98.50 1115 MET A N 1
ATOM 8903 C CA . MET A 1 1115 ? -15.015 0.368 5.345 1.00 98.50 1115 MET A CA 1
ATOM 8904 C C . MET A 1 1115 ? -13.698 1.086 5.680 1.00 98.50 1115 MET A C 1
ATOM 8906 O O . MET A 1 1115 ? -12.685 0.838 5.025 1.00 98.50 1115 MET A O 1
ATOM 8910 N N . ALA A 1 1116 ? -13.693 1.948 6.694 1.00 98.38 1116 ALA A N 1
ATOM 8911 C CA . ALA A 1 1116 ? -12.509 2.630 7.208 1.00 98.38 1116 ALA A CA 1
ATOM 8912 C C . ALA A 1 1116 ? -12.680 3.006 8.690 1.00 98.38 1116 ALA A C 1
ATOM 8914 O O . ALA A 1 1116 ? -13.757 3.445 9.109 1.00 98.38 1116 ALA A O 1
ATOM 8915 N N . SER A 1 1117 ? -11.617 2.866 9.485 1.00 98.25 1117 SER A N 1
ATOM 8916 C CA . SER A 1 1117 ? -11.606 3.267 10.896 1.00 98.25 1117 SER A CA 1
ATOM 8917 C C . SER A 1 1117 ? -10.264 3.849 11.330 1.00 98.25 1117 SER A C 1
ATOM 8919 O O . SER A 1 1117 ? -9.210 3.267 11.098 1.00 98.25 1117 SER A O 1
ATOM 8921 N N . TYR A 1 1118 ? -10.321 5.002 11.998 1.00 97.94 1118 TYR A N 1
ATOM 8922 C CA . TYR A 1 1118 ? -9.156 5.590 12.655 1.00 97.94 1118 TYR A CA 1
ATOM 8923 C C . TYR A 1 1118 ? -8.722 4.714 13.837 1.00 97.94 1118 TYR A C 1
ATOM 8925 O O . TYR A 1 1118 ? -9.578 4.227 14.584 1.00 97.94 1118 TYR A O 1
ATOM 8933 N N . ALA A 1 1119 ? -7.412 4.587 14.053 1.00 96.31 1119 ALA A N 1
ATOM 8934 C CA . ALA A 1 1119 ? -6.850 3.879 15.198 1.00 96.31 1119 ALA A CA 1
ATOM 8935 C C . ALA A 1 1119 ? -5.620 4.599 15.792 1.00 96.31 1119 ALA A C 1
ATOM 8937 O O . ALA A 1 1119 ? -4.896 5.268 15.056 1.00 96.31 1119 ALA A O 1
ATOM 8938 N N . PRO A 1 1120 ? -5.355 4.465 17.107 1.00 95.94 1120 PRO A N 1
ATOM 8939 C CA . PRO A 1 1120 ? -6.254 3.933 18.135 1.00 95.94 1120 PRO A CA 1
ATOM 8940 C C . PRO A 1 1120 ? -7.336 4.943 18.574 1.00 95.94 1120 PRO A C 1
ATOM 8942 O O . PRO A 1 1120 ? -7.246 6.151 18.335 1.00 95.94 1120 PRO A O 1
ATOM 8945 N N . LEU A 1 1121 ? -8.406 4.446 19.203 1.00 97.88 1121 LEU A N 1
ATOM 8946 C CA . LEU A 1 1121 ? -9.598 5.250 19.509 1.00 97.88 1121 LEU A CA 1
ATOM 8947 C C . LEU A 1 1121 ? -9.520 6.011 20.839 1.00 97.88 1121 LEU A C 1
ATOM 8949 O O . LEU A 1 1121 ? -9.944 7.166 20.899 1.00 97.88 1121 LEU A O 1
ATOM 8953 N N . LEU A 1 1122 ? -9.043 5.366 21.905 1.00 97.94 1122 LEU A N 1
ATOM 8954 C CA . LEU A 1 1122 ? -9.174 5.841 23.284 1.00 97.94 1122 LEU A CA 1
ATOM 8955 C C . LEU A 1 1122 ? -7.836 5.808 24.017 1.00 97.94 1122 LEU A C 1
ATOM 8957 O O . LEU A 1 1122 ? -7.180 4.775 24.026 1.00 97.94 1122 LEU A O 1
ATOM 8961 N N . ALA A 1 1123 ? -7.521 6.878 24.752 1.00 97.12 1123 ALA A N 1
ATOM 8962 C CA . ALA A 1 1123 ? -6.410 6.879 25.700 1.00 97.12 1123 ALA A CA 1
ATOM 8963 C C . ALA A 1 1123 ? -6.725 7.571 27.026 1.00 97.12 1123 ALA A C 1
ATOM 8965 O O . ALA A 1 1123 ? -7.103 8.745 27.072 1.00 97.12 1123 ALA A O 1
ATOM 8966 N N . LYS A 1 1124 ? -6.475 6.870 28.137 1.00 96.81 1124 LYS A N 1
ATOM 8967 C CA . LYS A 1 1124 ? -6.500 7.477 29.468 1.00 96.81 1124 LYS A CA 1
ATOM 8968 C C . LYS A 1 1124 ? -5.215 8.271 29.712 1.00 96.81 1124 LYS A C 1
ATOM 8970 O O . LYS A 1 1124 ? -4.108 7.736 29.614 1.00 96.81 1124 LYS A O 1
ATOM 8975 N N . GLU A 1 1125 ? -5.345 9.542 30.079 1.00 94.56 1125 GLU A N 1
ATOM 8976 C CA . GLU A 1 1125 ? -4.193 10.395 30.387 1.00 94.56 1125 GLU A CA 1
ATOM 8977 C C . GLU A 1 1125 ? -3.374 9.822 31.558 1.00 94.56 1125 GLU A C 1
ATOM 8979 O O . GLU A 1 1125 ? -3.912 9.447 32.600 1.00 94.56 1125 GLU A O 1
ATOM 8984 N N . GLY A 1 1126 ? -2.052 9.747 31.378 1.00 91.62 1126 GLY A N 1
ATOM 8985 C CA . GLY A 1 1126 ? -1.127 9.162 32.356 1.00 91.62 1126 GLY A CA 1
ATOM 8986 C C . GLY A 1 1126 ? -1.021 7.631 32.310 1.00 91.62 1126 GLY A C 1
ATOM 8987 O O . GLY A 1 1126 ? -0.210 7.065 33.041 1.00 91.62 1126 GLY A O 1
ATOM 8988 N N . ARG A 1 1127 ? -1.793 6.955 31.446 1.00 90.12 1127 ARG A N 1
ATOM 8989 C CA . ARG A 1 1127 ? -1.816 5.489 31.284 1.00 90.12 1127 ARG A CA 1
ATOM 8990 C C . ARG A 1 1127 ? -1.716 5.074 29.805 1.00 90.12 1127 ARG A C 1
ATOM 8992 O O . ARG A 1 1127 ? -2.425 4.179 29.358 1.00 90.12 1127 ARG A O 1
ATOM 8999 N N . THR A 1 1128 ? -0.826 5.721 29.054 1.00 90.44 1128 THR A N 1
ATOM 9000 C CA . THR A 1 1128 ? -0.742 5.629 27.585 1.00 90.44 1128 THR A CA 1
ATOM 9001 C C . THR A 1 1128 ? 0.482 4.826 27.121 1.00 90.44 1128 THR A C 1
ATOM 9003 O O . THR A 1 1128 ? 1.610 5.167 27.473 1.00 90.44 1128 THR A O 1
ATOM 9006 N N . GLN A 1 1129 ? 0.273 3.780 26.321 1.00 90.62 1129 GLN A N 1
ATOM 9007 C CA . GLN A 1 1129 ? 1.290 2.961 25.652 1.00 90.62 1129 GLN A CA 1
ATOM 9008 C C . GLN A 1 1129 ? 1.489 3.338 24.168 1.00 90.62 1129 GLN A C 1
ATOM 9010 O O . GLN A 1 1129 ? 2.580 3.124 23.642 1.00 90.62 1129 GLN A O 1
ATOM 9015 N N . TRP A 1 1130 ? 0.494 3.940 23.506 1.00 91.06 1130 TRP A N 1
ATOM 9016 C CA . TRP A 1 1130 ? 0.580 4.395 22.108 1.00 91.06 1130 TRP A CA 1
ATOM 9017 C C . TRP A 1 1130 ? -0.009 5.795 21.921 1.00 91.06 1130 TRP A C 1
ATOM 9019 O O . TRP A 1 1130 ? -0.909 6.166 22.653 1.00 91.06 1130 TRP A O 1
ATOM 9029 N N . ASN A 1 1131 ? 0.498 6.562 20.950 1.00 91.12 1131 ASN A N 1
ATOM 9030 C CA . ASN A 1 1131 ? -0.036 7.864 20.523 1.00 91.12 1131 ASN A CA 1
ATOM 9031 C C . ASN A 1 1131 ? 0.135 8.014 18.995 1.00 91.12 1131 ASN A C 1
ATOM 9033 O O . ASN A 1 1131 ? 1.066 7.405 18.451 1.00 91.12 1131 ASN A O 1
ATOM 9037 N N . PRO A 1 1132 ? -0.651 8.868 18.307 1.00 93.31 1132 PRO A N 1
ATOM 9038 C CA . PRO A 1 1132 ? -1.794 9.633 18.826 1.00 93.31 1132 PRO A CA 1
ATOM 9039 C C . PRO A 1 1132 ? -3.074 8.788 18.930 1.00 93.31 1132 PRO A C 1
ATOM 9041 O O . PRO A 1 1132 ? -3.205 7.806 18.209 1.00 93.31 1132 PRO A O 1
ATOM 9044 N N . ASP A 1 1133 ? -4.044 9.234 19.734 1.00 95.81 1133 ASP A N 1
ATOM 9045 C CA . ASP A 1 1133 ? -5.380 8.629 19.869 1.00 95.81 1133 ASP A CA 1
ATOM 9046 C C . ASP A 1 1133 ? -6.487 9.619 19.497 1.00 95.81 1133 ASP A C 1
ATOM 9048 O O . ASP A 1 1133 ? -6.325 10.836 19.629 1.00 95.81 1133 ASP A O 1
ATOM 9052 N N . LEU A 1 1134 ? -7.645 9.111 19.068 1.00 97.31 1134 LEU A N 1
ATOM 9053 C CA . LEU A 1 1134 ? -8.752 9.971 18.645 1.00 97.31 1134 LEU A CA 1
ATOM 9054 C C . LEU A 1 1134 ? -9.412 10.717 19.820 1.00 97.31 1134 LEU A C 1
ATOM 9056 O O . LEU A 1 1134 ? -9.801 11.881 19.677 1.00 97.31 1134 LEU A O 1
ATOM 9060 N N . ILE A 1 1135 ? -9.541 10.063 20.979 1.00 98.44 1135 ILE A N 1
ATOM 9061 C CA . ILE A 1 1135 ? -10.222 10.582 22.171 1.00 98.44 1135 ILE A CA 1
ATOM 9062 C C . ILE A 1 1135 ? -9.359 10.317 23.414 1.00 98.44 1135 ILE A C 1
ATOM 9064 O O . ILE A 1 1135 ? -9.149 9.171 23.812 1.00 98.44 1135 ILE A O 1
ATOM 9068 N N . TYR A 1 1136 ? -8.929 11.384 24.088 1.00 97.69 1136 TYR A N 1
ATOM 9069 C CA . TYR A 1 1136 ? -8.260 11.283 25.388 1.00 97.69 1136 TYR A CA 1
ATOM 9070 C C . TYR A 1 1136 ? -9.267 11.440 26.526 1.00 97.69 1136 TYR A C 1
ATOM 9072 O O . TYR A 1 1136 ? -10.292 12.103 26.368 1.00 97.69 1136 TYR A O 1
ATOM 9080 N N . PHE A 1 1137 ? -8.997 10.865 27.696 1.00 97.94 1137 PHE A N 1
ATOM 9081 C CA . PHE A 1 1137 ? -9.887 11.019 28.847 1.00 97.94 1137 PHE A CA 1
ATOM 9082 C C . PHE A 1 1137 ? -9.185 10.899 30.202 1.00 97.94 1137 PHE A C 1
ATOM 9084 O O . PHE A 1 1137 ? -8.086 10.366 30.337 1.00 97.94 1137 PHE A O 1
ATOM 9091 N N . THR A 1 1138 ? -9.869 11.391 31.231 1.00 96.88 1138 THR A N 1
ATOM 9092 C CA . THR A 1 1138 ? -9.569 11.163 32.650 1.00 96.88 1138 THR A CA 1
ATOM 9093 C C . THR A 1 1138 ? -10.778 10.499 33.312 1.00 96.88 1138 THR A C 1
ATOM 9095 O O . THR A 1 1138 ? -11.805 10.271 32.668 1.00 96.88 1138 THR A O 1
ATOM 9098 N N . ASN A 1 1139 ? -10.729 10.230 34.617 1.00 95.25 1139 ASN A N 1
ATOM 9099 C CA . ASN A 1 1139 ? -11.900 9.718 35.340 1.00 95.25 1139 ASN A CA 1
ATOM 9100 C C . ASN A 1 1139 ? -13.094 10.700 35.325 1.00 95.25 1139 ASN A C 1
ATOM 9102 O O . ASN A 1 1139 ? -14.223 10.273 35.546 1.00 95.25 1139 ASN A O 1
ATOM 9106 N N . ALA A 1 1140 ? -12.862 11.997 35.074 1.00 93.56 1140 ALA A N 1
ATOM 9107 C CA . ALA A 1 1140 ? -13.885 13.044 35.156 1.00 93.56 1140 ALA A CA 1
ATOM 9108 C C . ALA A 1 1140 ? -14.233 13.706 33.812 1.00 93.56 1140 ALA A C 1
ATOM 9110 O O . ALA A 1 1140 ? -15.297 14.312 33.701 1.00 93.56 1140 ALA A O 1
ATOM 9111 N N . GLU A 1 1141 ? -13.347 13.630 32.815 1.00 95.81 1141 GLU A N 1
ATOM 9112 C CA . GLU A 1 1141 ? -13.463 14.392 31.567 1.00 95.81 1141 GLU A CA 1
ATOM 9113 C C . GLU A 1 1141 ? -13.158 13.533 30.339 1.00 95.81 1141 GLU A C 1
ATOM 9115 O O . GLU A 1 1141 ? -12.284 12.669 30.384 1.00 95.81 1141 GLU A O 1
ATOM 9120 N N . VAL A 1 1142 ? -13.832 13.838 29.228 1.00 98.00 1142 VAL A N 1
ATOM 9121 C CA . VAL A 1 1142 ? -13.548 13.312 27.886 1.00 98.00 1142 VAL A CA 1
ATOM 9122 C C . VAL A 1 1142 ? -13.066 14.465 27.007 1.00 98.00 1142 VAL A C 1
ATOM 9124 O O . VAL A 1 1142 ? -13.656 15.547 27.017 1.00 98.00 1142 VAL A O 1
ATOM 9127 N N . LYS A 1 1143 ? -11.986 14.247 26.257 1.00 97.38 1143 LYS A N 1
ATOM 9128 C CA . LYS A 1 1143 ? -11.262 15.256 25.475 1.00 97.38 1143 LYS A CA 1
ATOM 9129 C C . LYS A 1 1143 ? -11.108 14.782 24.020 1.00 97.38 1143 LYS A C 1
ATOM 9131 O O . LYS A 1 1143 ? -10.085 14.190 23.670 1.00 97.38 1143 LYS A O 1
ATOM 9136 N N . PRO A 1 1144 ? -12.118 15.022 23.165 1.00 98.06 1144 PRO A N 1
ATOM 9137 C CA . PRO A 1 1144 ? -12.017 14.733 21.739 1.00 98.06 1144 PRO A CA 1
ATOM 9138 C C . PRO A 1 1144 ? -10.946 15.610 21.077 1.00 98.06 1144 PRO A C 1
ATOM 9140 O O . PRO A 1 1144 ? -10.865 16.808 21.366 1.00 98.06 1144 PRO A O 1
ATOM 9143 N N . THR A 1 1145 ? -10.137 15.020 20.198 1.00 97.69 1145 THR A N 1
ATOM 9144 C CA . THR A 1 1145 ? -9.063 15.722 19.474 1.00 97.69 1145 THR A CA 1
ATOM 9145 C C . THR A 1 1145 ? -9.580 16.512 18.264 1.00 97.69 1145 THR A C 1
ATOM 9147 O O . THR A 1 1145 ? -10.763 16.463 17.928 1.00 97.69 1145 THR A O 1
ATOM 9150 N N . VAL A 1 1146 ? -8.706 17.245 17.567 1.00 97.69 1146 VAL A N 1
ATOM 9151 C CA . VAL A 1 1146 ? -9.082 17.893 16.296 1.00 97.69 1146 VAL A CA 1
ATOM 9152 C C . VAL A 1 1146 ? -9.394 16.833 15.232 1.00 97.69 1146 VAL A C 1
ATOM 9154 O O . VAL A 1 1146 ? -10.394 16.958 14.521 1.00 97.69 1146 VAL A O 1
ATOM 9157 N N . GLY A 1 1147 ? -8.612 15.747 15.194 1.00 97.44 1147 GLY A N 1
ATOM 9158 C CA . GLY A 1 1147 ? -8.877 14.574 14.356 1.00 97.44 1147 GLY A CA 1
ATOM 9159 C C . GLY A 1 1147 ? -10.252 13.952 14.620 1.00 97.44 1147 GLY A C 1
ATOM 9160 O O . GLY A 1 1147 ? -10.963 13.629 13.670 1.00 97.44 1147 GLY A O 1
ATOM 9161 N N . TYR A 1 1148 ? -10.699 13.887 15.883 1.00 98.56 1148 TYR A N 1
ATOM 9162 C CA . TYR A 1 1148 ? -12.053 13.417 16.220 1.00 98.56 1148 TYR A CA 1
ATOM 9163 C C . TYR A 1 1148 ? -13.132 14.193 15.466 1.00 98.56 1148 TYR A C 1
ATOM 9165 O O . TYR A 1 1148 ? -14.050 13.590 14.915 1.00 98.56 1148 TYR A O 1
ATOM 9173 N N . TYR A 1 1149 ? -13.031 15.523 15.406 1.00 98.69 1149 TYR A N 1
ATOM 9174 C CA . TYR A 1 1149 ? -14.043 16.325 14.722 1.00 98.69 1149 TYR A CA 1
ATOM 9175 C C . TYR A 1 1149 ? -14.002 16.141 13.203 1.00 98.69 1149 TYR A C 1
ATOM 9177 O O . TYR A 1 1149 ? -15.050 16.217 12.569 1.00 98.69 1149 TYR A O 1
ATOM 9185 N N . VAL A 1 1150 ? -12.840 15.849 12.611 1.00 98.62 1150 VAL A N 1
ATOM 9186 C CA . VAL A 1 1150 ? -12.759 15.451 11.196 1.00 98.62 1150 VAL A CA 1
ATOM 9187 C C . VAL A 1 1150 ? -13.499 14.131 10.974 1.00 98.62 1150 VAL A C 1
ATOM 9189 O O . VAL A 1 1150 ? -14.397 14.083 10.134 1.00 98.62 1150 VAL A O 1
ATOM 9192 N N . GLN A 1 1151 ? -13.213 13.100 11.776 1.00 98.50 1151 GLN A N 1
ATOM 9193 C CA . GLN A 1 1151 ? -13.918 11.813 11.699 1.00 98.50 1151 GLN A CA 1
ATOM 9194 C C . GLN A 1 1151 ? -15.430 11.984 11.908 1.00 98.50 1151 GLN A C 1
ATOM 9196 O O . GLN A 1 1151 ? -16.229 11.445 11.144 1.00 98.50 1151 GLN A O 1
ATOM 9201 N N . GLN A 1 1152 ? -15.833 12.803 12.885 1.00 98.50 1152 GLN A N 1
ATOM 9202 C CA . GLN A 1 1152 ? -17.232 13.125 13.151 1.00 98.50 1152 GLN A CA 1
ATOM 9203 C C . GLN A 1 1152 ? -17.908 13.788 11.948 1.00 98.50 1152 GLN A C 1
ATOM 9205 O O . GLN A 1 1152 ? -19.023 13.415 11.591 1.00 98.50 1152 GLN A O 1
ATOM 9210 N N . LEU A 1 1153 ? -17.258 14.767 11.313 1.00 98.62 1153 LEU A N 1
ATOM 9211 C CA . LEU A 1 1153 ? -17.823 15.462 10.157 1.00 98.62 1153 LEU A CA 1
ATOM 9212 C C . LEU A 1 1153 ? -18.035 14.509 8.976 1.00 98.62 1153 LEU A C 1
ATOM 9214 O O . LEU A 1 1153 ? -19.070 14.593 8.319 1.00 98.62 1153 LEU A O 1
ATOM 9218 N N . PHE A 1 1154 ? -17.119 13.571 8.732 1.00 98.25 1154 PHE A N 1
ATOM 9219 C CA . PHE A 1 1154 ? -17.301 12.556 7.691 1.00 98.25 1154 PHE A CA 1
ATOM 9220 C C . PHE A 1 1154 ? -18.343 11.488 8.067 1.00 98.25 1154 PHE A C 1
ATOM 9222 O O . PHE A 1 1154 ? -19.133 11.090 7.212 1.00 98.25 1154 PHE A O 1
ATOM 9229 N N . GLY A 1 1155 ? -18.420 11.077 9.336 1.00 96.88 1155 GLY A N 1
ATOM 9230 C CA . GLY A 1 1155 ? -19.416 10.109 9.815 1.00 96.88 1155 GLY A CA 1
ATOM 9231 C C . GLY A 1 1155 ? -20.851 10.655 9.843 1.00 96.88 1155 GLY A C 1
ATOM 9232 O O . GLY A 1 1155 ? -21.791 9.980 9.424 1.00 96.88 1155 GLY A O 1
ATOM 9233 N N . VAL A 1 1156 ? -21.037 11.908 10.273 1.00 96.75 1156 VAL A N 1
ATOM 9234 C CA . VAL A 1 1156 ? -22.353 12.575 10.341 1.00 96.75 1156 VAL A CA 1
ATOM 9235 C C . VAL A 1 1156 ? -22.843 13.027 8.960 1.00 96.75 1156 VAL A C 1
ATOM 9237 O O . VAL A 1 1156 ? -24.050 13.001 8.696 1.00 96.75 1156 VAL A O 1
ATOM 9240 N N . HIS A 1 1157 ? -21.932 13.439 8.073 1.00 96.75 1157 HIS A N 1
ATOM 9241 C CA . HIS A 1 1157 ? -22.245 13.936 6.730 1.00 96.75 1157 HIS A CA 1
ATOM 9242 C C . HIS A 1 1157 ? -21.857 12.927 5.639 1.00 96.75 1157 HIS A C 1
ATOM 9244 O O . HIS A 1 1157 ? -21.094 13.232 4.721 1.00 96.75 1157 HIS A O 1
ATOM 9250 N N . THR A 1 1158 ? -22.394 11.716 5.747 1.00 94.06 1158 THR A N 1
ATOM 9251 C CA . THR A 1 1158 ? -22.181 10.620 4.793 1.00 94.06 1158 THR A CA 1
ATOM 9252 C C . THR A 1 1158 ? -23.251 10.587 3.690 1.00 94.06 1158 THR A C 1
ATOM 9254 O O . THR A 1 1158 ? -24.305 11.211 3.816 1.00 94.06 1158 THR A O 1
ATOM 9257 N N . GLY A 1 1159 ? -22.975 9.855 2.612 1.00 94.94 1159 GLY A N 1
ATOM 9258 C CA . GLY A 1 1159 ? -23.892 9.556 1.515 1.00 94.94 1159 GLY A CA 1
ATOM 9259 C C . GLY A 1 1159 ? -23.544 8.202 0.893 1.00 94.94 1159 GLY A C 1
ATOM 9260 O O . GLY A 1 1159 ? -22.520 7.613 1.230 1.00 94.94 1159 GLY A O 1
ATOM 9261 N N . ASN A 1 1160 ? -24.395 7.708 -0.002 1.00 96.38 1160 ASN A N 1
ATOM 9262 C CA . ASN A 1 1160 ? -24.242 6.400 -0.653 1.00 96.38 1160 ASN A CA 1
ATOM 9263 C C . ASN A 1 1160 ? -24.194 6.467 -2.187 1.00 96.38 1160 ASN A C 1
ATOM 9265 O O . ASN A 1 1160 ? -24.123 5.447 -2.877 1.00 96.38 1160 ASN A O 1
ATOM 9269 N N . GLU A 1 1161 ? -24.152 7.682 -2.721 1.00 98.06 1161 GLU A N 1
ATOM 9270 C CA . GLU A 1 1161 ? -23.789 7.994 -4.095 1.00 98.06 1161 GLU A CA 1
ATOM 9271 C C . GLU A 1 1161 ? -22.668 9.041 -4.073 1.00 98.06 1161 GLU A C 1
ATOM 9273 O O . GLU A 1 1161 ? -22.806 10.089 -3.445 1.00 98.06 1161 GLU A O 1
ATOM 9278 N N . TYR A 1 1162 ? -21.553 8.762 -4.745 1.00 98.25 1162 TYR A N 1
ATOM 9279 C CA . TYR A 1 1162 ? -20.481 9.728 -4.969 1.00 98.25 1162 TYR A CA 1
ATOM 9280 C C . TYR A 1 1162 ? -20.730 10.479 -6.276 1.00 98.25 1162 TYR A C 1
ATOM 9282 O O . TYR A 1 1162 ? -21.054 9.864 -7.295 1.00 98.25 1162 TYR A O 1
ATOM 9290 N N . ILE A 1 1163 ? -20.556 11.799 -6.258 1.00 97.88 1163 ILE A N 1
ATOM 9291 C CA . ILE A 1 1163 ? -20.651 12.669 -7.433 1.00 97.88 1163 ILE A CA 1
ATOM 9292 C C . ILE A 1 1163 ? -19.240 13.189 -7.736 1.00 97.88 1163 ILE A C 1
ATOM 9294 O O . ILE A 1 1163 ? -18.703 13.959 -6.936 1.00 97.88 1163 ILE A O 1
ATOM 9298 N N . PRO A 1 1164 ? -18.624 12.799 -8.867 1.00 95.94 1164 PRO A N 1
ATOM 9299 C CA . PRO A 1 1164 ? -17.307 13.302 -9.235 1.00 95.94 1164 PRO A CA 1
ATOM 9300 C C . PRO A 1 1164 ? -17.271 14.826 -9.346 1.00 95.94 1164 PRO A C 1
ATOM 9302 O O . PRO A 1 1164 ? -18.256 15.468 -9.724 1.00 95.94 1164 PRO A O 1
ATOM 9305 N N . SER A 1 1165 ? -16.119 15.406 -9.021 1.00 89.88 1165 SER A N 1
ATOM 9306 C CA . SER A 1 1165 ? -15.878 16.840 -9.137 1.00 89.88 1165 SER A CA 1
ATOM 9307 C C . SER A 1 1165 ? -14.452 17.148 -9.597 1.00 89.88 1165 SER A C 1
ATOM 9309 O O . SER A 1 1165 ? -13.535 16.348 -9.412 1.00 89.88 1165 SER A O 1
ATOM 9311 N N . TRP A 1 1166 ? -14.278 18.321 -10.207 1.00 87.44 1166 TRP A N 1
ATOM 9312 C CA . TRP A 1 1166 ? -12.996 18.892 -10.638 1.00 87.44 1166 TRP A CA 1
ATOM 9313 C C . TRP A 1 1166 ? -12.844 20.270 -9.950 1.00 87.44 1166 TRP A C 1
ATOM 9315 O O . TRP A 1 1166 ? -13.724 21.109 -10.101 1.00 87.44 1166 TRP A O 1
ATOM 9325 N N . ILE A 1 1167 ? -11.765 20.494 -9.178 1.00 90.44 1167 ILE A N 1
ATOM 9326 C CA . ILE A 1 1167 ? -11.268 21.777 -8.590 1.00 90.44 1167 ILE A CA 1
ATOM 9327 C C . ILE A 1 1167 ? -10.180 22.565 -9.401 1.00 90.44 1167 ILE A C 1
ATOM 9329 O O . ILE A 1 1167 ? -8.986 22.429 -9.147 1.00 90.44 1167 ILE A O 1
ATOM 9333 N N . ASP A 1 1168 ? -10.525 23.412 -10.367 1.00 88.12 1168 ASP A N 1
ATOM 9334 C CA . ASP A 1 1168 ? -9.530 24.130 -11.181 1.00 88.12 1168 ASP A CA 1
ATOM 9335 C C . ASP A 1 1168 ? -8.943 25.346 -10.443 1.00 88.12 1168 ASP A C 1
ATOM 9337 O O . ASP A 1 1168 ? -9.641 26.328 -10.186 1.00 88.12 1168 ASP A O 1
ATOM 9341 N N . LEU A 1 1169 ? -7.656 25.293 -10.073 1.00 89.19 1169 LEU A N 1
ATOM 9342 C CA . LEU A 1 1169 ? -6.982 26.377 -9.344 1.00 89.19 1169 LEU A CA 1
ATOM 9343 C C . LEU A 1 1169 ? -6.324 27.396 -10.278 1.00 89.19 1169 LEU A C 1
ATOM 9345 O O . LEU A 1 1169 ? -5.727 27.036 -11.293 1.00 89.19 1169 LEU A O 1
ATOM 9349 N N . THR A 1 1170 ? -6.307 28.672 -9.878 1.00 87.56 1170 THR A N 1
ATOM 9350 C CA . THR A 1 1170 ? -5.552 29.718 -10.601 1.00 87.56 1170 THR A CA 1
ATOM 9351 C C . THR A 1 1170 ? -4.036 29.529 -10.560 1.00 87.56 1170 THR A C 1
ATOM 9353 O O . THR A 1 1170 ? -3.331 30.103 -11.386 1.00 87.56 1170 THR A O 1
ATOM 9356 N N . VAL A 1 1171 ? -3.521 28.763 -9.595 1.00 84.44 1171 VAL A N 1
ATOM 9357 C CA . VAL A 1 1171 ? -2.091 28.451 -9.458 1.00 84.44 1171 VAL A CA 1
ATOM 9358 C C . VAL A 1 1171 ? -1.862 27.013 -9.914 1.00 84.44 1171 VAL A C 1
ATOM 9360 O O . VAL A 1 1171 ? -2.386 26.095 -9.292 1.00 84.44 1171 VAL A O 1
ATOM 9363 N N . LYS A 1 1172 ? -1.072 26.835 -10.979 1.00 84.19 1172 LYS A N 1
ATOM 9364 C CA . LYS A 1 1172 ? -0.714 25.530 -11.561 1.00 84.19 1172 LYS A CA 1
ATOM 9365 C C . LYS A 1 1172 ? 0.570 24.990 -10.942 1.00 84.19 1172 LYS A C 1
ATOM 9367 O O . LYS A 1 1172 ? 1.630 25.011 -11.560 1.00 84.19 1172 LYS A O 1
ATOM 9372 N N . ASP A 1 1173 ? 0.471 24.593 -9.678 1.00 81.44 1173 ASP A N 1
ATOM 9373 C CA . ASP A 1 1173 ? 1.560 23.984 -8.912 1.00 81.44 1173 ASP A CA 1
ATOM 9374 C C . ASP A 1 1173 ? 1.014 22.767 -8.161 1.00 81.44 1173 ASP A C 1
ATOM 9376 O O . ASP A 1 1173 ? 0.137 22.895 -7.302 1.00 81.44 1173 ASP A O 1
ATOM 9380 N N . THR A 1 1174 ? 1.563 21.589 -8.452 1.00 80.75 1174 THR A N 1
ATOM 9381 C CA . THR A 1 1174 ? 1.138 20.310 -7.874 1.00 80.75 1174 THR A CA 1
ATOM 9382 C C . THR A 1 1174 ? 1.162 20.309 -6.341 1.00 80.75 1174 THR A C 1
ATOM 9384 O O . THR A 1 1174 ? 0.314 19.681 -5.704 1.00 80.75 1174 THR A O 1
ATOM 9387 N N . ALA A 1 1175 ? 2.104 21.019 -5.708 1.00 82.69 1175 ALA A N 1
ATOM 9388 C CA . ALA A 1 1175 ? 2.181 21.110 -4.251 1.00 82.69 1175 ALA A CA 1
ATOM 9389 C C . ALA A 1 1175 ? 1.024 21.927 -3.651 1.00 82.69 1175 ALA A C 1
ATOM 9391 O O . ALA A 1 1175 ? 0.637 21.687 -2.501 1.00 82.69 1175 ALA A O 1
ATOM 9392 N N . VAL A 1 1176 ? 0.476 22.871 -4.421 1.00 89.38 1176 VAL A N 1
ATOM 9393 C CA . VAL A 1 1176 ? -0.700 23.675 -4.063 1.00 89.38 1176 VAL A CA 1
ATOM 9394 C C . VAL A 1 1176 ? -1.981 22.897 -4.346 1.00 89.38 1176 VAL A C 1
ATOM 9396 O O . VAL A 1 1176 ? -2.825 22.783 -3.461 1.00 89.38 1176 VAL A O 1
ATOM 9399 N N . GLU A 1 1177 ? -2.094 22.307 -5.537 1.00 89.75 1177 GLU A N 1
ATOM 9400 C CA . GLU A 1 1177 ? -3.266 21.538 -5.975 1.00 89.75 1177 GLU A CA 1
ATOM 9401 C C . GLU A 1 1177 ? -3.578 20.380 -5.022 1.00 89.75 1177 GLU A C 1
ATOM 9403 O O . GLU A 1 1177 ? -4.714 20.238 -4.582 1.00 89.75 1177 GLU A O 1
ATOM 9408 N N . ARG A 1 1178 ? -2.563 19.631 -4.570 1.00 90.75 1178 ARG A N 1
ATOM 9409 C CA . ARG A 1 1178 ? -2.746 18.522 -3.613 1.00 90.75 1178 ARG A CA 1
ATOM 9410 C C . ARG A 1 1178 ? -3.244 18.949 -2.223 1.00 90.75 1178 ARG A C 1
ATOM 9412 O O . ARG A 1 1178 ? -3.608 18.089 -1.427 1.00 90.75 1178 ARG A O 1
ATOM 9419 N N . ARG A 1 1179 ? -3.247 20.244 -1.890 1.00 93.69 1179 ARG A N 1
ATOM 9420 C CA . ARG A 1 1179 ? -3.682 20.775 -0.579 1.00 93.69 1179 ARG A CA 1
ATOM 9421 C C . ARG A 1 1179 ? -5.076 21.401 -0.604 1.00 93.69 1179 ARG A C 1
ATOM 9423 O O . ARG A 1 1179 ? -5.529 21.892 0.433 1.00 93.69 1179 ARG A O 1
ATOM 9430 N N . VAL A 1 1180 ? -5.751 21.366 -1.750 1.00 96.19 1180 VAL A N 1
ATOM 9431 C CA . VAL A 1 1180 ? -7.161 21.735 -1.883 1.00 96.19 1180 VAL A CA 1
ATOM 9432 C C . VAL A 1 1180 ? -7.916 20.510 -2.377 1.00 96.19 1180 VAL A C 1
ATOM 9434 O O . VAL A 1 1180 ? -7.609 19.984 -3.439 1.00 96.19 1180 VAL A O 1
ATOM 9437 N N . ALA A 1 1181 ? -8.889 20.039 -1.603 1.00 97.12 1181 ALA A N 1
ATOM 9438 C CA . ALA A 1 1181 ? -9.611 18.806 -1.909 1.00 97.12 1181 ALA A CA 1
ATOM 9439 C C . ALA A 1 1181 ? -11.123 18.996 -1.783 1.00 97.12 1181 ALA A C 1
ATOM 9441 O O . ALA A 1 1181 ? -11.596 19.845 -1.022 1.00 97.12 1181 ALA A O 1
ATOM 9442 N N . ALA A 1 1182 ? -11.880 18.186 -2.520 1.00 97.12 1182 ALA A N 1
ATOM 9443 C CA . ALA A 1 1182 ? -13.332 18.200 -2.519 1.00 97.12 1182 ALA A CA 1
ATOM 9444 C C . ALA A 1 1182 ? -13.878 16.772 -2.557 1.00 97.12 1182 ALA A C 1
ATOM 9446 O O . ALA A 1 1182 ? -13.403 15.928 -3.314 1.00 97.12 1182 ALA A O 1
ATOM 9447 N N . SER A 1 1183 ? -14.917 16.524 -1.767 1.00 98.06 1183 SER A N 1
ATOM 9448 C CA . SER A 1 1183 ? -15.753 15.330 -1.871 1.00 98.06 1183 SER A CA 1
ATOM 9449 C C . SER A 1 1183 ? -17.211 15.742 -1.933 1.00 98.06 1183 SER A C 1
ATOM 9451 O O . SER A 1 1183 ? -17.650 16.609 -1.170 1.00 98.06 1183 SER A O 1
ATOM 9453 N N . VAL A 1 1184 ? -17.958 15.127 -2.845 1.00 98.38 1184 VAL A N 1
ATOM 9454 C CA . VAL A 1 1184 ? -19.388 15.366 -3.000 1.00 98.38 1184 VAL A CA 1
ATOM 9455 C C . VAL A 1 1184 ? -20.112 14.034 -2.948 1.00 98.38 1184 VAL A C 1
ATOM 9457 O O . VAL A 1 1184 ? -19.879 13.153 -3.774 1.00 98.38 1184 VAL A O 1
ATOM 9460 N N . VAL A 1 1185 ? -21.007 13.899 -1.974 1.00 98.25 1185 VAL A N 1
ATOM 9461 C CA . VAL A 1 1185 ? -21.826 12.699 -1.796 1.00 98.25 1185 VAL A CA 1
ATOM 9462 C C . VAL A 1 1185 ? -23.292 13.075 -1.676 1.00 98.25 1185 VAL A C 1
ATOM 9464 O O . VAL A 1 1185 ? -23.639 14.143 -1.165 1.00 98.25 1185 VAL A O 1
ATOM 9467 N N . ARG A 1 1186 ? -24.161 12.185 -2.141 1.00 96.94 1186 ARG A N 1
ATOM 9468 C CA . ARG A 1 1186 ? -25.605 12.270 -1.960 1.00 96.94 1186 ARG A CA 1
ATOM 9469 C C . ARG A 1 1186 ? -26.068 11.112 -1.090 1.00 96.94 1186 ARG A C 1
ATOM 9471 O O . ARG A 1 1186 ? -25.705 9.959 -1.327 1.00 96.94 1186 ARG A O 1
ATOM 9478 N N . ASP A 1 1187 ? -26.874 11.415 -0.083 1.00 95.44 1187 ASP A N 1
ATOM 9479 C CA . ASP A 1 1187 ? -27.651 10.397 0.619 1.00 95.44 1187 ASP A CA 1
ATOM 9480 C C . ASP A 1 1187 ? -28.943 10.163 -0.163 1.00 95.44 1187 ASP A C 1
ATOM 9482 O O . ASP A 1 1187 ? -29.878 10.960 -0.110 1.00 95.44 1187 ASP A O 1
ATOM 9486 N N . MET A 1 1188 ? -29.001 9.056 -0.900 1.00 92.69 1188 MET A N 1
ATOM 9487 C CA . MET A 1 1188 ? -30.137 8.720 -1.759 1.00 92.69 1188 MET A CA 1
ATOM 9488 C C . MET A 1 1188 ? -31.444 8.514 -0.982 1.00 92.69 1188 MET A C 1
ATOM 9490 O O . MET A 1 1188 ? -32.518 8.583 -1.576 1.00 92.69 1188 MET A O 1
ATOM 9494 N N . SER A 1 1189 ? -31.378 8.248 0.327 1.00 90.56 1189 SER A N 1
ATOM 9495 C CA . SER A 1 1189 ? -32.572 8.030 1.150 1.00 90.56 1189 SER A CA 1
ATOM 9496 C C . SER A 1 1189 ? -33.254 9.336 1.564 1.00 90.56 1189 SER A C 1
ATOM 9498 O O . SER A 1 1189 ? -34.484 9.407 1.596 1.00 90.56 1189 SER A O 1
ATOM 9500 N N . SER A 1 1190 ? -32.468 10.373 1.862 1.00 91.69 1190 SER A N 1
ATOM 9501 C CA . SER A 1 1190 ? -32.967 11.694 2.252 1.00 91.69 1190 SER A CA 1
ATOM 9502 C C . SER A 1 1190 ? -33.030 12.686 1.090 1.00 91.69 1190 SER A C 1
ATOM 9504 O O . SER A 1 1190 ? -33.824 13.620 1.150 1.00 91.69 1190 SER A O 1
ATOM 9506 N N . GLY A 1 1191 ? -32.230 12.471 0.041 1.00 91.38 1191 GLY A N 1
ATOM 9507 C CA . GLY A 1 1191 ? -32.005 13.419 -1.050 1.00 91.38 1191 GLY A CA 1
ATOM 9508 C C . GLY A 1 1191 ? -30.946 14.479 -0.734 1.00 91.38 1191 GLY A C 1
ATOM 9509 O O . GLY A 1 1191 ? -30.652 15.306 -1.597 1.00 91.38 1191 GLY A O 1
ATOM 9510 N N . ASP A 1 1192 ? -30.363 14.461 0.469 1.00 95.44 1192 ASP A N 1
ATOM 9511 C CA . ASP A 1 1192 ? -29.408 15.477 0.901 1.00 95.44 1192 ASP A CA 1
ATOM 9512 C C . ASP A 1 1192 ? -28.127 15.428 0.055 1.00 95.44 1192 ASP A C 1
ATOM 9514 O O . ASP A 1 1192 ? -27.536 14.364 -0.155 1.00 95.44 1192 ASP A O 1
ATOM 9518 N N . LEU A 1 1193 ? -27.672 16.602 -0.388 1.00 97.38 1193 LEU A N 1
ATOM 9519 C CA . LEU A 1 1193 ? -26.392 16.783 -1.071 1.00 97.38 1193 LEU A CA 1
ATOM 9520 C C . LEU A 1 1193 ? -25.361 17.331 -0.080 1.00 97.38 1193 LEU A C 1
ATOM 9522 O O . LEU A 1 1193 ? -25.564 18.389 0.522 1.00 97.38 1193 LEU A O 1
ATOM 9526 N N . ILE A 1 1194 ? -24.246 16.623 0.081 1.00 98.06 1194 ILE A N 1
ATOM 9527 C CA . ILE A 1 1194 ? -23.156 16.992 0.980 1.00 98.06 1194 ILE A CA 1
ATOM 9528 C C . ILE A 1 1194 ? -21.924 17.353 0.153 1.00 98.06 1194 ILE A C 1
ATOM 9530 O O . ILE A 1 1194 ? -21.440 16.540 -0.630 1.00 98.06 1194 ILE A O 1
ATOM 9534 N N . ILE A 1 1195 ? -21.377 18.547 0.383 1.00 98.12 1195 ILE A N 1
ATOM 9535 C CA . ILE A 1 1195 ? -20.141 19.033 -0.238 1.00 98.12 1195 ILE A CA 1
ATOM 9536 C C . ILE A 1 1195 ? -19.118 19.286 0.870 1.00 98.12 1195 ILE A C 1
ATOM 9538 O O . ILE A 1 1195 ? -19.336 20.130 1.738 1.00 98.12 1195 ILE A O 1
ATOM 9542 N N . LYS A 1 1196 ? -17.998 18.565 0.843 1.00 98.50 1196 LYS A N 1
ATOM 9543 C CA . LYS A 1 1196 ? -16.879 18.715 1.782 1.00 98.50 1196 LYS A CA 1
ATOM 9544 C C . LYS A 1 1196 ? -15.707 19.342 1.042 1.00 98.50 1196 LYS A C 1
ATOM 9546 O O . LYS A 1 1196 ? -15.259 18.778 0.051 1.00 98.50 1196 LYS A O 1
ATOM 9551 N N . LEU A 1 1197 ? -15.223 20.486 1.513 1.00 98.38 1197 LEU A N 1
ATOM 9552 C CA . LEU A 1 1197 ? -14.119 21.238 0.921 1.00 98.38 1197 LEU A CA 1
ATOM 9553 C C . LEU A 1 1197 ? -12.999 21.396 1.946 1.00 98.38 1197 LEU A C 1
ATOM 9555 O O . LEU A 1 1197 ? -13.228 21.901 3.046 1.00 98.38 1197 LEU A O 1
ATOM 9559 N N . VAL A 1 1198 ? -11.789 20.987 1.581 1.00 98.44 1198 VAL A N 1
ATOM 9560 C CA . VAL A 1 1198 ? -10.598 21.093 2.428 1.00 98.44 1198 VAL A CA 1
ATOM 9561 C C . VAL A 1 1198 ? -9.660 22.131 1.833 1.00 98.44 1198 VAL A C 1
ATOM 9563 O O . VAL A 1 1198 ? -9.301 22.039 0.662 1.00 98.44 1198 VAL A O 1
ATOM 9566 N N . ASN A 1 1199 ? -9.245 23.103 2.641 1.00 97.44 1199 ASN A N 1
ATOM 9567 C CA . ASN A 1 1199 ? -8.182 24.042 2.317 1.00 97.44 1199 ASN A CA 1
ATOM 9568 C C . ASN A 1 1199 ? -7.051 23.889 3.334 1.00 97.44 1199 ASN A C 1
ATOM 9570 O O . ASN A 1 1199 ? -7.141 24.397 4.449 1.00 97.44 1199 ASN A O 1
ATOM 9574 N N . ARG A 1 1200 ? -5.957 23.235 2.945 1.00 94.56 1200 ARG A N 1
ATOM 9575 C CA . ARG A 1 1200 ? -4.765 23.087 3.788 1.00 94.56 1200 ARG A CA 1
ATOM 9576 C C . ARG A 1 1200 ? -3.653 24.083 3.426 1.00 94.56 1200 ARG A C 1
ATOM 9578 O O . ARG A 1 1200 ? -2.495 23.859 3.759 1.00 94.56 1200 ARG A O 1
ATOM 9585 N N . LEU A 1 1201 ? -3.979 25.170 2.727 1.00 94.38 1201 LEU A N 1
ATOM 9586 C CA . LEU A 1 1201 ? -3.026 26.216 2.353 1.00 94.38 1201 LEU A CA 1
ATOM 9587 C C . LEU A 1 1201 ? -2.898 27.294 3.448 1.00 94.38 1201 LEU A C 1
ATOM 9589 O O . LEU A 1 1201 ? -3.863 27.543 4.176 1.00 94.38 1201 LEU A O 1
ATOM 9593 N N . PRO A 1 1202 ? -1.750 28.008 3.516 1.00 93.19 1202 PRO A N 1
ATOM 9594 C CA . PRO A 1 1202 ? -1.545 29.154 4.417 1.00 93.19 1202 PRO A CA 1
ATOM 9595 C C . PRO A 1 1202 ? -2.380 30.393 4.063 1.00 93.19 1202 PRO A C 1
ATOM 9597 O O . PRO A 1 1202 ? -2.320 31.402 4.764 1.00 93.19 1202 PRO A O 1
ATOM 9600 N N . VAL A 1 1203 ? -3.124 30.348 2.959 1.00 94.44 1203 VAL A N 1
ATOM 9601 C CA . VAL A 1 1203 ? -3.951 31.438 2.438 1.00 94.44 1203 VAL A CA 1
ATOM 9602 C C . VAL A 1 1203 ? -5.380 30.949 2.232 1.00 94.44 1203 VAL A C 1
ATOM 9604 O O . VAL A 1 1203 ? -5.642 29.751 2.115 1.00 94.44 1203 VAL A O 1
ATOM 9607 N N . ALA A 1 1204 ? -6.320 31.887 2.190 1.00 96.62 1204 ALA A N 1
ATOM 9608 C CA . ALA A 1 1204 ? -7.699 31.569 1.865 1.00 96.62 1204 ALA A CA 1
ATOM 9609 C C . ALA A 1 1204 ? -7.837 31.080 0.411 1.00 96.62 1204 ALA A C 1
ATOM 9611 O O . ALA A 1 1204 ? -7.083 31.498 -0.474 1.00 96.62 1204 ALA A O 1
ATOM 9612 N N . VAL A 1 1205 ? -8.841 30.240 0.167 1.00 97.38 1205 VAL A N 1
ATOM 9613 C CA . VAL A 1 1205 ? -9.266 29.823 -1.173 1.00 97.38 1205 VAL A CA 1
ATOM 9614 C C . VAL A 1 1205 ? -10.662 30.381 -1.424 1.00 97.38 1205 VAL A C 1
ATOM 9616 O O . VAL A 1 1205 ? -11.556 30.229 -0.599 1.00 97.38 1205 VAL A O 1
ATOM 9619 N N . GLN A 1 1206 ? -10.851 31.054 -2.551 1.00 96.44 1206 GLN A N 1
ATOM 9620 C CA . GLN A 1 1206 ? -12.130 31.575 -3.017 1.00 96.44 1206 GLN A CA 1
ATOM 9621 C C . GLN A 1 1206 ? -12.733 30.570 -4.009 1.00 96.44 1206 GLN A C 1
ATOM 9623 O O . GLN A 1 1206 ? -12.309 30.560 -5.168 1.00 96.44 1206 GLN A O 1
ATOM 9628 N N . PRO A 1 1207 ? -13.686 29.721 -3.587 1.00 94.50 1207 PRO A N 1
ATOM 9629 C CA . PRO A 1 1207 ? -14.318 28.779 -4.488 1.00 94.50 1207 PRO A CA 1
ATOM 9630 C C . PRO A 1 1207 ? -15.397 29.465 -5.337 1.00 94.50 1207 PRO A C 1
ATOM 9632 O O . PRO A 1 1207 ? -15.999 30.461 -4.921 1.00 94.50 1207 PRO A O 1
ATOM 9635 N N . SER A 1 1208 ? -15.643 28.881 -6.503 1.00 94.31 1208 SER A N 1
ATOM 9636 C CA . SER A 1 1208 ? -16.809 29.065 -7.361 1.00 94.31 1208 SER A CA 1
ATOM 9637 C C . SER A 1 1208 ? -17.379 27.671 -7.627 1.00 94.31 1208 SER A C 1
ATOM 9639 O O . SER A 1 1208 ? -16.783 26.880 -8.356 1.00 94.31 1208 SER A O 1
ATOM 9641 N N . VAL A 1 1209 ? -18.470 27.310 -6.942 1.00 95.38 1209 VAL A N 1
ATOM 9642 C CA . VAL A 1 1209 ? -19.026 25.944 -6.994 1.00 95.38 1209 VAL A CA 1
ATOM 9643 C C . VAL A 1 1209 ? -20.162 25.855 -8.013 1.00 95.38 1209 VAL A C 1
ATOM 9645 O O . VAL A 1 1209 ? -21.260 26.378 -7.801 1.00 95.38 1209 VAL A O 1
ATOM 9648 N N . ASN A 1 1210 ? -19.929 25.133 -9.105 1.00 94.19 1210 ASN A N 1
ATOM 9649 C CA . ASN A 1 1210 ? -20.926 24.804 -10.114 1.00 94.19 1210 ASN A CA 1
ATOM 9650 C C . ASN A 1 1210 ? -21.537 23.422 -9.846 1.00 94.19 1210 ASN A C 1
ATOM 9652 O O . ASN A 1 1210 ? -20.880 22.395 -9.999 1.00 94.19 1210 ASN A O 1
ATOM 9656 N N . LEU A 1 1211 ? -22.830 23.401 -9.516 1.00 94.06 1211 LEU A N 1
ATOM 9657 C CA . LEU A 1 1211 ? -23.574 22.196 -9.136 1.00 94.06 1211 LEU A CA 1
ATOM 9658 C C . LEU A 1 1211 ? -23.918 21.248 -10.298 1.00 94.06 1211 LEU A C 1
ATOM 9660 O O . LEU A 1 1211 ? -24.639 20.278 -10.077 1.00 94.06 1211 LEU A O 1
ATOM 9664 N N . GLY A 1 1212 ? -23.472 21.517 -11.530 1.00 89.88 1212 GLY A N 1
ATOM 9665 C CA . GLY A 1 1212 ? -23.674 20.604 -12.664 1.00 89.88 1212 GLY A CA 1
ATOM 9666 C C . GLY A 1 1212 ? -25.150 20.367 -13.014 1.00 89.88 1212 GLY A C 1
ATOM 9667 O O . GLY A 1 1212 ? -25.515 19.308 -13.508 1.00 89.88 1212 GLY A O 1
ATOM 9668 N N . GLY A 1 1213 ? -26.028 21.330 -12.708 1.00 89.00 1213 GLY A N 1
ATOM 9669 C CA . GLY A 1 1213 ? -27.469 21.221 -12.962 1.00 89.00 1213 GLY A CA 1
ATOM 9670 C C . GLY A 1 1213 ? -28.271 20.439 -11.913 1.00 89.00 1213 GLY A C 1
ATOM 9671 O O . GLY A 1 1213 ? -29.464 20.222 -12.126 1.00 89.00 1213 GLY A O 1
ATOM 9672 N N . ILE A 1 1214 ? -27.676 20.048 -10.777 1.00 91.31 1214 ILE A N 1
ATOM 9673 C CA . ILE A 1 1214 ? -28.430 19.435 -9.671 1.00 91.31 1214 ILE A CA 1
ATOM 9674 C C . ILE A 1 1214 ? -29.474 20.441 -9.140 1.00 91.31 1214 ILE A C 1
ATOM 9676 O O . ILE A 1 1214 ? -29.111 21.560 -8.764 1.00 91.31 1214 ILE A O 1
ATOM 9680 N N . PRO A 1 1215 ? -30.770 20.076 -9.080 1.00 88.75 1215 PRO A N 1
ATOM 9681 C CA . PRO A 1 1215 ? -31.813 20.976 -8.606 1.00 88.75 1215 PRO A CA 1
ATOM 9682 C C . PRO A 1 1215 ? -31.721 21.165 -7.086 1.00 88.75 1215 PRO A C 1
ATOM 9684 O O . PRO A 1 1215 ? -31.956 20.233 -6.327 1.00 88.75 1215 PRO A O 1
ATOM 9687 N N . VAL A 1 1216 ? -31.417 22.391 -6.648 1.00 88.75 1216 VAL A N 1
ATOM 9688 C CA . VAL A 1 1216 ? -31.290 22.760 -5.218 1.00 88.75 1216 VAL A CA 1
ATOM 9689 C C . VAL A 1 1216 ? -32.182 23.941 -4.805 1.00 88.75 1216 VAL A C 1
ATOM 9691 O O . VAL A 1 1216 ? -32.014 24.538 -3.742 1.00 88.75 1216 VAL A O 1
ATOM 9694 N N . SER A 1 1217 ? -33.129 24.331 -5.662 1.00 83.00 1217 SER A N 1
ATOM 9695 C CA . SER A 1 1217 ? -33.983 25.499 -5.419 1.00 83.00 1217 SER A CA 1
ATOM 9696 C C . SER A 1 1217 ? -34.893 25.285 -4.203 1.00 83.00 1217 SER A C 1
ATOM 9698 O O . SER A 1 1217 ? -35.590 24.278 -4.118 1.00 83.00 1217 SER A O 1
ATOM 9700 N N . GLY A 1 1218 ? -34.898 26.241 -3.269 1.00 81.31 1218 GLY A N 1
ATOM 9701 C CA . GLY A 1 1218 ? -35.721 26.193 -2.053 1.00 81.31 1218 GLY A CA 1
ATOM 9702 C C . GLY A 1 1218 ? -35.179 25.302 -0.927 1.00 81.31 1218 GLY A C 1
ATOM 9703 O O . GLY A 1 1218 ? -35.807 25.237 0.129 1.00 81.31 1218 GLY A O 1
ATOM 9704 N N . MET A 1 1219 ? -34.027 24.654 -1.121 1.00 90.31 1219 MET A N 1
ATOM 9705 C CA . MET A 1 1219 ? -33.362 23.855 -0.088 1.00 90.31 1219 MET A CA 1
ATOM 9706 C C . MET A 1 1219 ? -32.629 24.742 0.928 1.00 90.31 1219 MET A C 1
ATOM 9708 O O . MET A 1 1219 ? -32.179 25.847 0.614 1.00 90.31 1219 MET A O 1
ATOM 9712 N N . LYS A 1 1220 ? -32.497 24.251 2.163 1.00 92.75 1220 LYS A N 1
ATOM 9713 C CA . LYS A 1 1220 ? -31.709 24.895 3.220 1.00 92.75 1220 LYS A CA 1
ATOM 9714 C C . LYS A 1 1220 ? -30.269 24.412 3.156 1.00 92.75 1220 LYS A C 1
ATOM 9716 O O . LYS A 1 1220 ? -30.022 23.248 2.856 1.00 92.75 1220 LYS A O 1
ATOM 9721 N N . VAL A 1 1221 ? -29.328 25.290 3.498 1.00 96.25 1221 VAL A N 1
ATOM 9722 C CA . VAL A 1 1221 ? -27.909 24.936 3.582 1.00 96.25 1221 VAL A CA 1
ATOM 9723 C C . VAL A 1 1221 ? -27.415 25.124 5.008 1.00 96.25 1221 VAL A C 1
ATOM 9725 O O . VAL A 1 1221 ? -27.475 26.228 5.554 1.00 96.25 1221 VAL A O 1
ATOM 9728 N N . SER A 1 1222 ? -26.897 24.053 5.610 1.00 97.00 1222 SER A N 1
ATOM 9729 C CA . SER A 1 1222 ? -26.068 24.153 6.812 1.00 97.00 1222 SER A CA 1
ATOM 9730 C C . SER A 1 1222 ? -24.597 24.157 6.415 1.00 97.00 1222 SER A C 1
ATOM 9732 O O . SER A 1 1222 ? -24.156 23.253 5.702 1.00 97.00 1222 SER A O 1
ATOM 9734 N N . LYS A 1 1223 ? -23.844 25.138 6.906 1.00 97.69 1223 LYS A N 1
ATOM 9735 C CA . LYS A 1 1223 ? -22.399 25.276 6.737 1.00 97.69 1223 LYS A CA 1
ATOM 9736 C C . LYS A 1 1223 ? -21.703 25.000 8.063 1.00 97.69 1223 LYS A C 1
ATOM 9738 O O . LYS A 1 1223 ? -21.906 25.745 9.024 1.00 97.69 1223 LYS A O 1
ATOM 9743 N N . THR A 1 1224 ? -20.835 23.998 8.092 1.00 98.44 1224 THR A N 1
ATOM 9744 C CA . THR A 1 1224 ? -19.987 23.676 9.242 1.00 98.44 1224 THR A CA 1
ATOM 9745 C C . THR A 1 1224 ? -18.521 23.894 8.893 1.00 98.44 1224 THR A C 1
ATOM 9747 O O . THR A 1 1224 ? -18.046 23.363 7.896 1.00 98.44 1224 THR A O 1
ATOM 9750 N N . VAL A 1 1225 ? -17.802 24.684 9.694 1.00 98.50 1225 VAL A N 1
ATOM 9751 C CA . VAL A 1 1225 ? -16.388 25.024 9.460 1.00 98.50 1225 VAL A CA 1
ATOM 9752 C C . VAL A 1 1225 ? -15.540 24.592 10.647 1.00 98.50 1225 VAL A C 1
ATOM 9754 O O . VAL A 1 1225 ? -15.778 25.040 11.768 1.00 98.50 1225 VAL A O 1
ATOM 9757 N N . LEU A 1 1226 ? -14.528 23.769 10.391 1.00 98.62 1226 LEU A N 1
ATOM 9758 C CA . LEU A 1 1226 ? -13.403 23.517 11.287 1.00 98.62 1226 LEU A CA 1
ATOM 9759 C C . LEU A 1 1226 ? -12.200 24.311 10.763 1.00 98.62 1226 LEU A C 1
ATOM 9761 O O . LEU A 1 1226 ? -11.806 24.121 9.617 1.00 98.62 1226 LEU A O 1
ATOM 9765 N N . GLN A 1 1227 ? -11.641 25.215 11.569 1.00 97.88 1227 GLN A N 1
ATOM 9766 C CA . GLN A 1 1227 ? -10.508 26.069 11.185 1.00 97.88 1227 GLN A CA 1
ATOM 9767 C C . GLN A 1 1227 ? -9.603 26.357 12.388 1.00 97.88 1227 GLN A C 1
ATOM 9769 O O . GLN A 1 1227 ? -10.085 26.406 13.520 1.00 97.88 1227 GLN A O 1
ATOM 9774 N N . GLY A 1 1228 ? -8.310 26.561 12.140 1.00 96.56 1228 GLY A N 1
ATOM 9775 C CA . GLY A 1 1228 ? -7.308 26.843 13.170 1.00 96.56 1228 GLY A CA 1
ATOM 9776 C C . GLY A 1 1228 ? -5.902 26.926 12.578 1.00 96.56 1228 GLY A C 1
ATOM 9777 O O . GLY A 1 1228 ? -5.696 26.603 11.412 1.00 96.56 1228 GLY A O 1
ATOM 9778 N N . ALA A 1 1229 ? -4.921 27.365 13.367 1.00 94.50 1229 ALA A N 1
ATOM 9779 C CA . ALA A 1 1229 ? -3.516 27.234 12.971 1.00 94.50 1229 ALA A CA 1
ATOM 9780 C C . ALA A 1 1229 ? -3.117 25.747 12.926 1.00 94.50 1229 ALA A C 1
ATOM 9782 O O . ALA A 1 1229 ? -3.731 24.932 13.609 1.00 94.50 1229 ALA A O 1
ATOM 9783 N N . LEU A 1 1230 ? -2.093 25.384 12.145 1.00 92.25 1230 LEU A N 1
ATOM 9784 C CA . LEU A 1 1230 ? -1.669 23.983 11.976 1.00 92.25 1230 LEU A CA 1
ATOM 9785 C C . LEU A 1 1230 ? -1.318 23.279 13.303 1.00 92.25 1230 LEU A C 1
ATOM 9787 O O . LEU A 1 1230 ? -1.579 22.088 13.456 1.00 92.25 1230 LEU A O 1
ATOM 9791 N N . ASP A 1 1231 ? -0.779 24.013 14.274 1.00 93.19 1231 ASP A N 1
ATOM 9792 C CA . ASP A 1 1231 ? -0.409 23.517 15.601 1.00 93.19 1231 ASP A CA 1
ATOM 9793 C C . ASP A 1 1231 ? -1.565 23.521 16.621 1.00 93.19 1231 ASP A C 1
ATOM 9795 O O . ASP A 1 1231 ? -1.381 23.067 17.754 1.00 93.19 1231 ASP A O 1
ATOM 9799 N N . ASP A 1 1232 ? -2.762 23.984 16.241 1.00 96.00 1232 ASP A N 1
ATOM 9800 C CA . ASP A 1 1232 ? -3.929 24.030 17.124 1.00 96.00 1232 ASP A CA 1
ATOM 9801 C C . ASP A 1 1232 ? -4.392 22.613 17.498 1.00 96.00 1232 ASP A C 1
ATOM 9803 O O . ASP A 1 1232 ? -4.636 21.763 16.640 1.00 96.00 1232 ASP A O 1
ATOM 9807 N N . LYS A 1 1233 ? -4.534 22.370 18.804 1.00 95.69 1233 LYS A N 1
ATOM 9808 C CA . LYS A 1 1233 ? -4.973 21.093 19.398 1.00 95.69 1233 LYS A CA 1
ATOM 9809 C C . LYS A 1 1233 ? -6.408 21.132 19.923 1.00 95.69 1233 LYS A C 1
ATOM 9811 O O . LYS A 1 1233 ? -6.896 20.150 20.473 1.00 95.69 1233 LYS A O 1
ATOM 9816 N N . THR A 1 1234 ? -7.063 22.284 19.822 1.00 95.88 1234 THR A N 1
ATOM 9817 C CA . THR A 1 1234 ? -8.329 22.597 20.497 1.00 95.88 1234 THR A CA 1
ATOM 9818 C C . THR A 1 1234 ? -9.420 23.095 19.556 1.00 95.88 1234 THR A C 1
ATOM 9820 O O . THR A 1 1234 ? -10.539 23.336 20.015 1.00 95.88 1234 THR A O 1
ATOM 9823 N N . ALA A 1 1235 ? -9.120 23.235 18.263 1.00 97.25 1235 ALA A N 1
ATOM 9824 C CA . ALA A 1 1235 ? -10.071 23.648 17.241 1.00 97.25 1235 ALA A CA 1
ATOM 9825 C C . ALA A 1 1235 ? -11.333 22.768 17.236 1.00 97.25 1235 ALA A C 1
ATOM 9827 O O . ALA A 1 1235 ? -11.266 21.541 17.324 1.00 97.25 1235 ALA A O 1
ATOM 9828 N N . LYS A 1 1236 ? -12.498 23.414 17.111 1.00 97.75 1236 LYS A N 1
ATOM 9829 C CA . LYS A 1 1236 ? -13.816 22.764 17.076 1.00 97.75 1236 LYS A CA 1
ATOM 9830 C C . LYS A 1 1236 ? -14.634 23.266 15.888 1.00 97.75 1236 LYS A C 1
ATOM 9832 O O . LYS A 1 1236 ? -14.515 24.443 15.540 1.00 97.75 1236 LYS A O 1
ATOM 9837 N N . PRO A 1 1237 ? -15.488 22.419 15.293 1.00 98.06 1237 PRO A N 1
ATOM 9838 C CA . PRO A 1 1237 ? -16.348 22.827 14.196 1.00 98.06 1237 PRO A CA 1
ATOM 9839 C C . PRO A 1 1237 ? -17.424 23.812 14.671 1.00 98.06 1237 PRO A C 1
ATOM 9841 O O . PRO A 1 1237 ? -17.981 23.674 15.762 1.00 98.06 1237 PRO A O 1
ATOM 9844 N N . GLN A 1 1238 ? -17.747 24.793 13.831 1.00 98.06 1238 GLN A N 1
ATOM 9845 C CA . GLN A 1 1238 ? -18.832 25.749 14.052 1.00 98.06 1238 GLN A CA 1
ATOM 9846 C C . GLN A 1 1238 ? -19.865 25.643 12.934 1.00 98.06 1238 GLN A C 1
ATOM 9848 O O . GLN A 1 1238 ? -19.510 25.738 11.761 1.00 98.06 1238 GLN A O 1
ATOM 9853 N N . THR A 1 1239 ? -21.138 25.475 13.298 1.00 97.69 1239 THR A N 1
ATOM 9854 C CA . THR A 1 1239 ? -22.249 25.340 12.344 1.00 97.69 1239 THR A CA 1
ATOM 9855 C C . THR A 1 1239 ? -23.065 26.626 12.252 1.00 97.69 1239 THR A C 1
ATOM 9857 O O . THR A 1 1239 ? -23.402 27.242 13.261 1.00 97.69 1239 THR A O 1
ATOM 9860 N N . SER A 1 1240 ? -23.414 27.007 11.029 1.00 96.88 1240 SER A N 1
ATOM 9861 C CA . SER A 1 1240 ? -24.237 28.167 10.676 1.00 96.88 1240 SER A CA 1
ATOM 9862 C C . SER A 1 1240 ? -25.159 27.822 9.498 1.00 96.88 1240 SER A C 1
ATOM 9864 O O . SER A 1 1240 ? -24.978 26.790 8.854 1.00 96.88 1240 SER A O 1
ATOM 9866 N N . GLY A 1 1241 ? -26.168 28.651 9.225 1.00 94.31 1241 GLY A N 1
ATOM 9867 C CA . GLY A 1 1241 ? -26.953 28.564 7.988 1.00 94.31 1241 GLY A CA 1
ATOM 9868 C C . GLY A 1 1241 ? -26.393 29.505 6.921 1.00 94.31 1241 GLY A C 1
ATOM 9869 O O . GLY A 1 1241 ? -25.843 30.548 7.271 1.00 94.31 1241 GLY A O 1
ATOM 9870 N N . CYS A 1 1242 ? -26.553 29.161 5.644 1.00 94.06 1242 CYS A N 1
ATOM 9871 C CA . CYS A 1 1242 ? -26.278 30.066 4.523 1.00 94.06 1242 CYS A CA 1
ATOM 9872 C C . CYS A 1 1242 ? -27.257 29.830 3.362 1.00 94.06 1242 CYS A C 1
ATOM 9874 O O . CYS A 1 1242 ? -28.012 28.853 3.365 1.00 94.06 1242 CYS A O 1
ATOM 9876 N N . THR A 1 1243 ? -27.277 30.726 2.375 1.00 93.25 1243 THR A N 1
ATOM 9877 C CA . THR A 1 1243 ? -27.999 30.494 1.112 1.00 93.25 1243 THR A CA 1
ATOM 9878 C C . THR A 1 1243 ? -27.177 29.627 0.151 1.00 93.25 1243 THR A C 1
ATOM 9880 O O . THR A 1 1243 ? -25.992 29.360 0.381 1.00 93.25 1243 THR A O 1
ATOM 9883 N N . ILE A 1 1244 ? -27.802 29.170 -0.940 1.00 92.12 1244 ILE A N 1
ATOM 9884 C CA . ILE A 1 1244 ? -27.098 28.461 -2.018 1.00 92.12 1244 ILE A CA 1
ATOM 9885 C C . ILE A 1 1244 ? -26.069 29.391 -2.671 1.00 92.12 1244 ILE A C 1
ATOM 9887 O O . ILE A 1 1244 ? -24.926 28.982 -2.857 1.00 92.12 1244 ILE A O 1
ATOM 9891 N N . GLU A 1 1245 ? -26.427 30.650 -2.939 1.00 90.31 1245 GLU A N 1
ATOM 9892 C CA . GLU A 1 1245 ? -25.514 31.629 -3.544 1.00 90.31 1245 GLU A CA 1
ATOM 9893 C C . GLU A 1 1245 ? -24.308 31.926 -2.642 1.00 90.31 1245 GLU A C 1
ATOM 9895 O O . GLU A 1 1245 ? -23.171 32.001 -3.116 1.00 90.31 1245 GLU A O 1
ATOM 9900 N N . GLU A 1 1246 ? -24.542 32.054 -1.332 1.00 91.81 1246 GLU A N 1
ATOM 9901 C CA . GLU A 1 1246 ? -23.476 32.205 -0.339 1.00 91.81 1246 GLU A CA 1
ATOM 9902 C C . GLU A 1 1246 ? -22.573 30.967 -0.293 1.00 91.81 1246 GLU A C 1
ATOM 9904 O O . GLU A 1 1246 ? -21.356 31.106 -0.231 1.00 91.81 1246 GLU A O 1
ATOM 9909 N N . MET A 1 1247 ? -23.129 29.751 -0.352 1.00 93.38 1247 MET A N 1
ATOM 9910 C CA . MET A 1 1247 ? -22.339 28.514 -0.390 1.00 93.38 1247 MET A CA 1
ATOM 9911 C C . MET A 1 1247 ? -21.441 28.444 -1.628 1.00 93.38 1247 MET A C 1
ATOM 9913 O O . MET A 1 1247 ? -20.256 28.143 -1.494 1.00 93.38 1247 MET A O 1
ATOM 9917 N N . GLN A 1 1248 ? -21.966 28.798 -2.804 1.00 90.75 1248 GLN A N 1
ATOM 9918 C CA . GLN A 1 1248 ? -21.222 28.739 -4.065 1.00 90.75 1248 GLN A CA 1
ATOM 9919 C C . GLN A 1 1248 ? -20.039 29.710 -4.129 1.00 90.75 1248 GLN A C 1
ATOM 9921 O O . GLN A 1 1248 ? -19.148 29.510 -4.952 1.00 90.75 1248 GLN A O 1
ATOM 9926 N N . THR A 1 1249 ? -20.026 30.744 -3.281 1.00 89.25 1249 THR A N 1
ATOM 9927 C CA . THR A 1 1249 ? -19.031 31.828 -3.303 1.00 89.25 1249 THR A CA 1
ATOM 9928 C C . THR A 1 1249 ? -18.348 32.055 -1.953 1.00 89.25 1249 THR A C 1
ATOM 9930 O O . THR A 1 1249 ? -17.586 33.007 -1.778 1.00 89.25 1249 THR A O 1
ATOM 9933 N N . SER A 1 1250 ? -18.591 31.201 -0.963 1.00 90.56 1250 SER A N 1
ATOM 9934 C CA . SER A 1 1250 ? -18.068 31.402 0.383 1.00 90.56 1250 SER A CA 1
ATOM 9935 C C . SER A 1 1250 ? -16.580 31.066 0.438 1.00 90.56 1250 SER A C 1
ATOM 9937 O O . SER A 1 1250 ? -16.194 29.918 0.240 1.00 90.56 1250 SER A O 1
ATOM 9939 N N . VAL A 1 1251 ? -15.764 32.045 0.830 1.00 95.31 1251 VAL A N 1
ATOM 9940 C CA . VAL A 1 1251 ? -14.325 31.870 1.079 1.00 95.31 1251 VAL A CA 1
ATOM 9941 C C . VAL A 1 1251 ? -14.070 30.702 2.037 1.00 95.31 1251 VAL A C 1
ATOM 9943 O O . VAL A 1 1251 ? -14.679 30.624 3.108 1.00 95.31 1251 VAL A O 1
ATOM 9946 N N . LEU A 1 1252 ? -13.136 29.828 1.660 1.00 96.88 1252 LEU A N 1
ATOM 9947 C CA . LEU A 1 1252 ? -12.547 28.799 2.509 1.00 96.88 1252 LEU A CA 1
ATOM 9948 C C . LEU A 1 1252 ? -11.360 29.417 3.263 1.00 96.88 1252 LEU A C 1
ATOM 9950 O O . LEU A 1 1252 ? -10.363 29.783 2.628 1.00 96.88 1252 LEU A O 1
ATOM 9954 N N . PRO A 1 1253 ? -11.432 29.560 4.597 1.00 96.94 1253 PRO A N 1
ATOM 9955 C CA . PRO A 1 1253 ? -10.319 30.071 5.392 1.00 96.94 1253 PRO A CA 1
ATOM 9956 C C . PRO A 1 1253 ? -9.043 29.246 5.192 1.00 96.94 1253 PRO A C 1
ATOM 9958 O O . PRO A 1 1253 ? -9.114 28.068 4.833 1.00 96.94 1253 PRO A O 1
ATOM 9961 N N . ALA A 1 1254 ? -7.878 29.851 5.434 1.00 95.44 1254 ALA A N 1
ATOM 9962 C CA . ALA A 1 1254 ? -6.623 29.103 5.518 1.00 95.44 1254 ALA A CA 1
ATOM 9963 C C . ALA A 1 1254 ? -6.749 27.993 6.572 1.00 95.44 1254 ALA A C 1
ATOM 9965 O O . ALA A 1 1254 ? -7.363 28.220 7.616 1.00 95.44 1254 ALA A O 1
ATOM 9966 N N . TYR A 1 1255 ? -6.174 26.822 6.292 1.00 97.00 1255 TYR A N 1
ATOM 9967 C CA . TYR A 1 1255 ? -6.199 25.655 7.185 1.00 97.00 1255 TYR A CA 1
ATOM 9968 C C . TYR A 1 1255 ? -7.602 25.332 7.728 1.00 97.00 1255 TYR A C 1
ATOM 9970 O O . TYR A 1 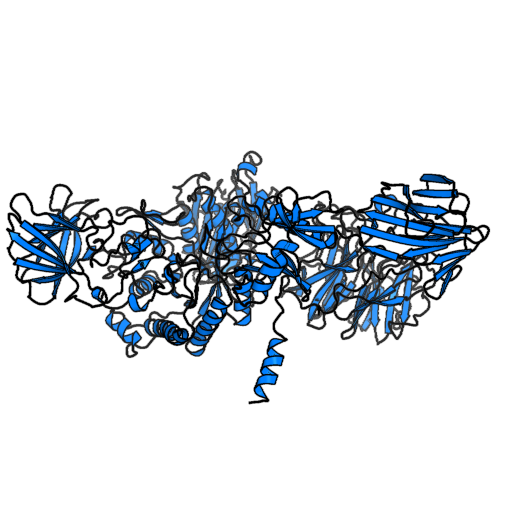1255 ? -7.879 25.431 8.927 1.00 97.00 1255 TYR A O 1
ATOM 9978 N N . SER A 1 1256 ? -8.507 24.957 6.825 1.00 98.44 1256 SER A N 1
ATOM 9979 C CA . SER A 1 1256 ? -9.893 24.657 7.164 1.00 98.44 1256 SER A CA 1
ATOM 9980 C C . SER A 1 1256 ? -10.471 23.439 6.444 1.00 98.44 1256 SER A C 1
ATOM 9982 O O . SER A 1 1256 ? -10.079 23.087 5.332 1.00 98.44 1256 SER A O 1
ATOM 9984 N N . LEU A 1 1257 ? -11.460 22.823 7.090 1.00 98.75 1257 LEU A N 1
ATOM 9985 C CA . LEU A 1 1257 ? -12.421 21.893 6.505 1.00 98.75 1257 LEU A CA 1
ATOM 9986 C C . LEU A 1 1257 ? -13.803 22.545 6.592 1.00 98.75 1257 LEU A C 1
ATOM 9988 O O . LEU A 1 1257 ? -14.269 22.890 7.679 1.00 98.75 1257 LEU A O 1
ATOM 9992 N N . THR A 1 1258 ? -14.464 22.709 5.451 1.00 98.56 1258 THR A N 1
ATOM 9993 C CA . THR A 1 1258 ? -15.826 23.240 5.357 1.00 98.56 1258 THR A CA 1
ATOM 9994 C C . THR A 1 1258 ? -16.760 22.177 4.796 1.00 98.56 1258 THR A C 1
ATOM 9996 O O . THR A 1 1258 ? -16.501 21.617 3.735 1.00 98.56 1258 THR A O 1
ATOM 9999 N N . VAL A 1 1259 ? -17.866 21.917 5.487 1.00 98.50 1259 VAL A N 1
ATOM 10000 C CA . VAL A 1 1259 ? -18.910 20.981 5.062 1.00 98.50 1259 VAL A CA 1
ATOM 10001 C C . VAL A 1 1259 ? -20.208 21.742 4.840 1.00 98.50 1259 VAL A C 1
ATOM 10003 O O . VAL A 1 1259 ? -20.702 22.420 5.741 1.00 98.50 1259 VAL A O 1
ATOM 10006 N N . TYR A 1 1260 ? -20.775 21.603 3.649 1.00 98.06 1260 TYR A N 1
ATOM 10007 C CA . TYR A 1 1260 ? -22.118 22.052 3.317 1.00 98.06 1260 TYR A CA 1
ATOM 10008 C C . TYR A 1 1260 ? -23.039 20.843 3.231 1.00 98.06 1260 TYR A C 1
ATOM 10010 O O . TYR A 1 1260 ? -22.723 19.871 2.550 1.00 98.06 1260 TYR A O 1
ATOM 10018 N N . ARG A 1 1261 ? -24.190 20.913 3.895 1.00 97.25 1261 ARG A N 1
ATOM 10019 C CA . ARG A 1 1261 ? -25.295 19.966 3.712 1.00 97.25 1261 ARG A CA 1
ATOM 10020 C C . ARG A 1 1261 ? -26.495 20.740 3.202 1.00 97.25 1261 ARG A C 1
ATOM 10022 O O . ARG A 1 1261 ? -26.929 21.690 3.852 1.00 97.25 1261 ARG A O 1
ATOM 10029 N N . ILE A 1 1262 ? -26.976 20.343 2.034 1.00 96.50 1262 ILE A N 1
ATOM 10030 C CA . ILE A 1 1262 ? -28.110 20.940 1.341 1.00 96.50 1262 ILE A CA 1
ATOM 10031 C C . ILE A 1 1262 ? -29.279 19.969 1.495 1.00 96.50 1262 ILE A C 1
ATOM 10033 O O . ILE A 1 1262 ? -29.189 18.837 1.020 1.00 96.50 1262 ILE A O 1
ATOM 10037 N N . SER A 1 1263 ? -30.333 20.397 2.187 1.00 92.00 1263 SER A N 1
ATOM 10038 C CA . SER A 1 1263 ? -31.483 19.558 2.544 1.00 92.00 1263 SER A CA 1
ATOM 10039 C C . SER A 1 1263 ? -32.811 20.219 2.182 1.00 92.00 1263 SER A C 1
ATOM 10041 O O . SER A 1 1263 ? -32.974 21.438 2.271 1.00 92.00 1263 SER A O 1
ATOM 10043 N N . GLU A 1 1264 ? -33.813 19.409 1.832 1.00 77.00 1264 GLU A N 1
ATOM 10044 C CA . GLU A 1 1264 ? -35.202 19.885 1.694 1.00 77.00 1264 GLU A CA 1
ATOM 10045 C C . GLU A 1 1264 ? -35.833 20.266 3.047 1.00 77.00 1264 GLU A C 1
ATOM 10047 O O . GLU A 1 1264 ? -36.834 20.985 3.093 1.00 77.00 1264 GLU A O 1
ATOM 10052 N N . LYS A 1 1265 ? -35.270 19.766 4.155 1.00 60.28 1265 LYS A N 1
ATOM 10053 C CA . LYS A 1 1265 ? -35.814 19.882 5.517 1.00 60.28 1265 LYS A CA 1
ATOM 10054 C C . LYS A 1 1265 ? -35.027 20.853 6.381 1.00 60.28 1265 LYS A C 1
ATOM 10056 O O . LYS A 1 1265 ? -33.779 20.801 6.337 1.00 60.28 1265 LYS A O 1
#

pLDDT: mean 90.74, std 12.07, range [26.39, 98.81]

Secondary structure (DSSP, 8-state):
--SHHHHHHHHTTS------PBPSSEEEE-SS--S-EEEEETTEEEEE---BTEESEEEEEEESSSS--EEEEEEE-S--S-B---EEEEETTEEEEEEEETTEEEEEEESSTTSPPPPPEE-----SS-EEEE-TTS-EEEEEGGGEEEEEPTTSSSEEEEEEE--------TTS--S----EEEEEEEETTEEEEEEEES-SSSSTT--EEEEEEESSTT-PPEEPTT--SEE---TTSSEEEEEEEEEEE-TTS-EEEEEEEEETT-GGG-EEEEEEEEEE-TTS-EEE-S-B-------SSTT-PPP-PPEEEES--SSSEEEETTEEEEE--SSSGGGSEEEEE----SEEEEEEEEEEPTTEEEEEEEEEETTEEEEEEE-SSEEEEEEETTEEEEEE-SSTTEEEEEEEEETTEEEEEEESSSSS-EEEEEEEE-TT-SHHHH-SS---EEEEEEEESSEEEEEEEEEEEPEEEEEEE--SGGGGTS-BEEEEESSSSS-EEESTT--SB----SSTTTT---EEEEEEE-TTS-EEEEEESSTT-SBEEEEEESSSSSB---B--BTTSHHHHHHHHHHHHH-EEETTEEEEEEEEEHHHHHHHHHHHHHHHHHHHHHT--GGGTBTTB-SPEEEEEEE-GGG-EE--TT-EEEE--S-TTSTBTTTB----TTTTS---GGGGTTS-TT-STTTTEEEE--TT-EEEEEEE-SS-SBTTB--EEEEEEEE-TT-EEEEE-TTTSEEE-TT-EEEEEEEEEES---EEEEEE-TT--EEEEEEE----SS-EEEEEEEE-SS-EEEEEEEEEE-SSEEEEEEEEEEEES-BGGG-TT-BBHHHHHHHHTT--SEEEES-HHHHH-SSGGG---GGGGSS-GGGS--EE-TTSSEE-S-S-HHHHHHHHHHHT-EEEEEE--SB--TT-TTTS--BPPTTTHHHHHHHHHHHHHHHHS-TTSHHHHHHHHTT--S-----EEEE-SS----HHHHHHHHHHHHHHHHH-TTSEEEEE--SSSSSHHHHHHHHHHHHHT-SEEEEEEEE-HHHHHH-TTTTTTS-TTSPEEEEEEEEE--TT----HHHHHHHHHHHHHHHHTTTTEEEEEES--EEETT--SS---SEEE-SS-EEE-HHHHHHHHHHHT--SEE--EEEEESS--HHHHTTEEEEEEE-TTT--EEEEEEE-SSS-EEEEEE-TT---TT-EEEEEEEE--TT-SS---EEEEE-HHHHHH--B-SSEEEEEEEE--

Radius of gyration: 38.86 Å; chains: 1; bounding box: 91×84×125 Å

Foldseek 3Di:
DVPVVVVVVVVVVPPDDDFDWDFDFDFQFFFAFAQWAWDDDQQKIKIWGFQFQWPPHTFIWIDRQSRDIDTLAGQHHDQQGTWHHWHWDDDPQKIKIWTDGPQFIWIWIASDSSDPIDYIATQPDGAGQWEWDQWPVRWIWIAGKQQKIFTADPVRRYTDDDIDRQDRDDDDDPPFFAPDQTWGNFYWDDDPQKIKTWTKGRDQPTWQFRIFIWIWIANTPRDPTHTDPQPRQDTDPDLPDQWGRWYNWDWDAHPVGWIKIWRWTDGRLPLQSFITIIMFTWDQDPVRDIHTDRIDRDPDDVPPDPDDDDDDWDKTWGNHGDPFWDDDPQKIKGFWADDDPLTTTKIWTRDRDQWKKKKKKKAWDQFKKKWKWFDFHSFAIFGWIDPQFWIKGGLTNVDIDIDGDPLGRIWMWMWTGHSQWIWIWIGNPVPDIDTPDGRRGRSQRHCVNPNDRTHGTIIITMHTRTMMMIHDIDMGGQWKKKWWFFDPPPNQQLAIWIWIGRVVPDIGTQQVSDHLDWALWFFPDDQRHFAQWEWDQDPVRWIKIWGCSDPPLQWIKIWIHNQSRAIAAIDTDGPPDPVSVVCVVPSVVQWDADPNTITGMDTHHVVSVVSSSVVSVVVVVLVCLQPDDQVVQVPVDDAAWAKAKEFFQVPWDFFFPQAFAAEAACAQVCDFQHFFQWFFDLQLLQWDCVLQPPPDNVTGSCPQKDKAQPPFWDKDWDWAQPDAPENLRRTWIKIATPDQVQWIKIKGQGPVAAWAAAQFKKKKKKKKAWDAAKKKKFWADPVGDTQWIDIDGDHHNDIDMDMDMTHGRHTDDGIMIIIIGRGGIMMIIGSTTMGTCPACVSDVSATRNVNLVLNLLLLRQAYEPNDDLQCQFQFPVRHDQLVLLADDLSSHHKDRGPNRHTDSSSCGPLRQLVSCVSSVHAYEYEHELQWHAQNHPPTGIDGHDPVCLVVVLVSVVLVVCLQANACPDPNCVSNVVVPHRHHSPHAEYEYHHQDSLDPRSLVSNVVSVCSCCVPPVSHQYEYELHAAPDGNSNVSSVVSCQVNQRQEYEHEDEGALSSLLVCLCVCVSDDLPGHAYAPNEYFHADVVQEFFLSRLLSVLLSVLSCLVNSSRHNYYHYPDAEHEPPSHPDDDHQWYDYSVDIRGWSNSQSSSCDSVQDARMWTDMDIDIPDPDSVQVSQWHWTWHAHPVFRKIKIKIGHQRQAKYWYQYHHNPDDQPQWWKKKWKFADPRHHTRTDIDIDTDDPVCVRGPIGGHSMMMMIITGND